Protein AF-A0A927IWY1-F1 (afdb_monomer_lite)

Secondary structure (DSSP, 8-state):
------------S------TT-----HHHHHHHHHHTT--HHHHHHHHHHHHHHHHTTTTTS-S-HHHHHHHHHT---TTHHHHHHHHHHHHHTSSSPP-HHHIIIIIITTT-HHHHHHHHHHH--TTS----TTS-HHHHHHHHHHHHH--GGG--HHHHHHHHHHHHSTTSS-TTS--SS-HHHHHHHIIIIIHHHHHHTTSS---TTHHHHHHHHHHT--S---HHHHHHHHHHHHHGGGTTSHHHHHHHHHHHHHHHTT-S-HHHHHHHHHHHHHHHHHHHHTT--SGGG--HHHHHHHHHHHTTSTTHHHHHHHHHHHHHHHHHHHHTT-GGG---GGGG-GGGS-------------HHHHHHHHHHHHHHHHHT-S-GGGS-HHHHHHHHHHHHHHHHHHH---HHHHHT-BHHHHHHHHTSSS-EEEE---TTSPPEEEES--SPBPTTS-BSS-HHHHHHHHHHHHHHHHHHTT----TTS--BSSB-TTSSBPPHHHHHHHHHHHHHHTT-BTTSGGGHHHHHHHHHSHHHHHHHHTT-BS--HHHHHHHHHHHHHHTS---HHHHHHHHT-S-GGGTHHHHHHHHHHHHHHHHHHHTT-TTHHHHHH-SS-----TT--GGG---SS-HHHHHHHHTT---TT-TTSPPPHHHHTTSS-TT----EE--SSTTS-EESS-TTTTS----HHHHHHHHHHHHHHHHHHHHHHHHHTSGGGGSGGGHHHHHHHHHHHHHHHHHHHHHHHHHHS-TTTT---HHHHHHHHHHHHHHH------HHHHHHHHHHHHTT-S-HHHHHHGGGGGSGGG--S--

Foldseek 3Di:
DDDPDPDDPPPPPQPQDPDLPFAQDDLVRLLVLCVLLVHDVVVNVVLSVVVVVCVVVCLRPPDPDLVSSVVSLCVPDDPPNPSSLSSQVCCCQRGNHPDDPCSCLVPQVPPPNVSSLLSCCQVPPDPLADRPDPPQDVLVSVLSSCCRRPHDLVRAAQVSSLVSNLVSLACPPRCVVDPRPDPSLVNLVVCVVGPVVSCCVSRRHPDDPCSSVVSVCSNPPPPVPCDLLSVLVVLLCVLCVVPCPAQLSVLLVVVLVVCVVVVVDDSVLSSVLSVLSSLLVVLLVVVVHRYPLSDDLVSVVVSCVVCVVDPCLLSSLVSQLSSLVSVQCVPVPPNVVPRDPSCSSPPVPHQPPQPPVLPPQDLPVLVVLLLVLLVVLCVVLPPQLVPDDQVNNLSLLLSLLLVVCLQQLADSVQQLQFFLVVQVVQCPDPFRWGWGDDPPLWDIAIGTQDDADQDPVRDGPDGPVNSVSLVSLSVSLVVLCPPPDDDPPDTQTSRADNVRHGDDPVSSQVSSFVSQLVSLQFDCGVSNVLCVLLLVLAVVSVVRVVVRGHSDGSNVSSLNVLSCCVQQVVADLVRSCRSHGDSDSVVVLVSVPVSLLQLLLLVVCVVLQQACSNVVRHDVDDDDDDPPDDRNPDDPDPPSVVSSVSSPPDDDPVPPQLDDPPVVSVVLDPSVDNFHKDQDPDQERIGTPVDPPNQFAAHYSSSLSSLLSLLLSLQSLLQVLLVVLQDPVCLDPVNVVVNLVSLLSNLSSLSSNVSSLVSQDPDSHHNVDHSVVSLVSLVVSNVVRHDHAHDPVSVVSVVVCVVVVNHDPSSVVRVVSCVDSSNPDNDD

Structure (mmCIF, N/CA/C/O backbone):
data_AF-A0A927IWY1-F1
#
_entry.id   AF-A0A927IWY1-F1
#
loop_
_atom_site.group_PDB
_atom_site.id
_atom_site.type_symbol
_atom_site.label_atom_id
_atom_site.label_alt_id
_atom_site.label_comp_id
_atom_site.label_asym_id
_atom_site.label_entity_id
_atom_site.label_seq_id
_atom_site.pdbx_PDB_ins_code
_atom_site.Cartn_x
_atom_site.Cartn_y
_atom_site.Cartn_z
_atom_site.occupancy
_atom_site.B_iso_or_equiv
_atom_site.auth_seq_id
_atom_site.auth_comp_id
_atom_site.auth_asym_id
_atom_site.auth_atom_id
_atom_site.pdbx_PDB_model_num
ATOM 1 N N . MET A 1 1 ? 10.068 -49.403 30.876 1.00 30.88 1 MET A N 1
ATOM 2 C CA . MET A 1 1 ? 10.555 -50.480 29.996 1.00 30.88 1 MET A CA 1
ATOM 3 C C . MET A 1 1 ? 10.565 -49.937 28.593 1.00 30.88 1 MET A C 1
ATOM 5 O O . MET A 1 1 ? 9.520 -49.695 28.000 1.00 30.88 1 MET A O 1
ATOM 9 N N . ASP A 1 2 ? 11.780 -49.604 28.196 1.00 31.81 2 ASP A N 1
ATOM 10 C CA . ASP A 1 2 ? 12.172 -48.880 27.004 1.00 31.81 2 ASP A CA 1
ATOM 11 C C . ASP A 1 2 ? 12.025 -49.719 25.738 1.00 31.81 2 ASP A C 1
ATOM 13 O O . ASP A 1 2 ? 12.283 -50.918 25.751 1.00 31.81 2 ASP A O 1
ATOM 17 N N . ASN A 1 3 ? 11.639 -49.058 24.646 1.00 26.33 3 ASN A N 1
ATOM 18 C CA . ASN A 1 3 ? 12.086 -49.382 23.292 1.00 26.33 3 ASN A CA 1
ATOM 19 C C . ASN A 1 3 ? 11.679 -48.245 22.346 1.00 26.33 3 ASN A C 1
ATOM 21 O O . ASN A 1 3 ? 10.720 -48.333 21.581 1.00 26.33 3 ASN A O 1
ATOM 25 N N . ARG A 1 4 ? 12.424 -47.136 22.398 1.00 27.31 4 ARG A N 1
ATOM 26 C CA . ARG A 1 4 ? 12.604 -46.297 21.210 1.00 27.31 4 ARG A CA 1
ATOM 27 C C . ARG A 1 4 ? 13.952 -46.677 20.630 1.00 27.31 4 ARG A C 1
ATOM 29 O O . ARG A 1 4 ? 14.979 -46.233 21.125 1.00 27.31 4 ARG A O 1
ATOM 36 N N . ASN A 1 5 ? 13.909 -47.535 19.614 1.00 27.34 5 ASN A N 1
ATOM 37 C CA . ASN A 1 5 ? 15.040 -47.852 18.756 1.00 27.34 5 ASN A CA 1
ATOM 38 C C . ASN A 1 5 ? 15.675 -46.544 18.267 1.00 27.34 5 ASN A C 1
ATOM 40 O O . ASN A 1 5 ? 15.150 -45.897 17.359 1.00 27.34 5 ASN A O 1
ATOM 44 N N . SER A 1 6 ? 16.795 -46.148 18.870 1.00 28.70 6 SER A N 1
ATOM 45 C CA . SER A 1 6 ? 17.749 -45.270 18.210 1.00 28.70 6 SER A CA 1
ATOM 46 C C . SER A 1 6 ? 18.296 -46.058 17.029 1.00 28.70 6 SER A C 1
ATOM 48 O O . SER A 1 6 ? 19.038 -47.025 17.211 1.00 28.70 6 SER A O 1
ATOM 50 N N . LEU A 1 7 ? 17.876 -45.681 15.821 1.00 26.05 7 LEU A N 1
ATOM 51 C CA . LEU A 1 7 ? 18.574 -46.097 14.612 1.00 26.05 7 LEU A CA 1
ATOM 52 C C . LEU A 1 7 ? 20.061 -45.745 14.783 1.00 26.05 7 LEU A C 1
ATOM 54 O O . LEU A 1 7 ? 20.357 -44.669 15.316 1.00 26.05 7 LEU A O 1
ATOM 58 N N . PRO A 1 8 ? 20.992 -46.624 14.376 1.00 26.45 8 PRO A N 1
ATOM 59 C CA . PRO A 1 8 ? 22.409 -46.321 14.463 1.00 26.45 8 PRO A CA 1
ATOM 60 C C . PRO A 1 8 ? 22.680 -45.068 13.630 1.00 26.45 8 PRO A C 1
ATOM 62 O O . PRO A 1 8 ? 22.232 -44.985 12.484 1.00 26.45 8 PRO A O 1
ATOM 65 N N . LEU A 1 9 ? 23.407 -44.109 14.203 1.00 31.44 9 LEU A N 1
ATOM 66 C CA . LEU A 1 9 ? 24.056 -43.040 13.451 1.00 31.44 9 LEU A CA 1
ATOM 67 C C . LEU A 1 9 ? 25.007 -43.709 12.449 1.00 31.44 9 LEU A C 1
ATOM 69 O O . LEU A 1 9 ? 26.136 -44.047 12.788 1.00 31.44 9 LEU A O 1
ATOM 73 N N . GLN A 1 10 ? 24.530 -43.964 11.229 1.00 29.20 10 GLN A N 1
ATOM 74 C CA . GLN A 1 10 ? 25.423 -44.163 10.096 1.00 29.20 10 GLN A CA 1
ATOM 75 C C . GLN A 1 10 ? 26.209 -42.864 9.943 1.00 29.20 10 GLN A C 1
ATOM 77 O O . GLN A 1 10 ? 25.605 -41.806 9.752 1.00 29.20 10 GLN A O 1
ATOM 82 N N . GLU A 1 11 ? 27.532 -42.958 10.073 1.00 30.41 11 GLU A N 1
ATOM 83 C CA . GLU A 1 11 ? 28.475 -41.880 9.789 1.00 30.41 11 GLU A CA 1
ATOM 84 C C . GLU A 1 11 ? 28.099 -41.241 8.450 1.00 30.41 11 GLU A C 1
ATOM 86 O O . GLU A 1 11 ? 28.219 -41.851 7.385 1.00 30.41 11 GLU A O 1
ATOM 91 N N . SER A 1 12 ? 27.553 -40.024 8.498 1.00 33.84 12 SER A N 1
ATOM 92 C CA . SER A 1 12 ? 27.206 -39.309 7.282 1.00 33.84 12 SER A CA 1
ATOM 93 C C . SER A 1 12 ? 28.505 -38.903 6.598 1.00 33.84 12 SER A C 1
ATOM 95 O O . SER A 1 12 ? 29.240 -38.067 7.118 1.00 33.84 12 SER A O 1
ATOM 97 N N . SER A 1 13 ? 28.756 -39.433 5.404 1.00 34.56 13 SER A N 1
ATOM 98 C CA . SER A 1 13 ? 29.878 -39.062 4.529 1.00 34.56 13 SER A CA 1
ATOM 99 C C . SER A 1 13 ? 29.838 -37.605 4.038 1.00 34.56 13 SER A C 1
ATOM 101 O O . SER A 1 13 ? 30.710 -37.177 3.285 1.00 34.56 13 SER A O 1
ATOM 103 N N . PHE A 1 14 ? 28.853 -36.814 4.473 1.00 42.44 14 PHE A N 1
ATOM 104 C CA . PHE A 1 14 ? 28.850 -35.365 4.322 1.00 42.44 14 PHE A CA 1
ATOM 105 C C . PHE A 1 14 ? 29.821 -34.744 5.329 1.00 42.44 14 PHE A C 1
ATOM 107 O O . PHE A 1 14 ? 29.416 -34.122 6.309 1.00 42.44 14 PHE A O 1
ATOM 114 N N . ILE A 1 15 ? 31.121 -34.889 5.070 1.00 42.34 15 ILE A N 1
ATOM 115 C CA . ILE A 1 15 ? 32.102 -33.959 5.627 1.00 42.34 15 ILE A CA 1
ATOM 116 C C . ILE A 1 15 ? 31.689 -32.577 5.104 1.00 42.34 15 ILE A C 1
ATOM 118 O O . ILE A 1 15 ? 31.445 -32.414 3.906 1.00 42.34 15 ILE A O 1
ATOM 122 N N . LEU A 1 16 ? 31.537 -31.607 6.010 1.00 45.91 16 LEU A N 1
ATOM 123 C CA . LEU A 1 16 ? 31.181 -30.206 5.747 1.00 45.91 16 LEU A CA 1
ATOM 124 C C . LEU A 1 16 ? 32.326 -29.503 4.995 1.00 45.91 16 LEU A C 1
ATOM 126 O O . LEU A 1 16 ? 32.949 -28.561 5.472 1.00 45.91 16 LEU A O 1
ATOM 130 N N . VAL A 1 17 ? 32.641 -29.995 3.804 1.00 43.22 17 VAL A N 1
ATOM 131 C CA . VAL A 1 17 ? 33.652 -29.430 2.931 1.00 43.22 17 VAL A CA 1
ATOM 132 C C . VAL A 1 17 ? 32.936 -28.452 2.008 1.00 43.22 17 VAL A C 1
ATOM 134 O O . VAL A 1 17 ? 32.303 -28.838 1.027 1.00 43.22 17 VAL A O 1
ATOM 137 N N . ARG A 1 18 ? 33.029 -27.155 2.325 1.00 53.47 18 ARG A N 1
ATOM 138 C CA . ARG A 1 18 ? 32.631 -26.047 1.435 1.00 53.47 18 ARG A CA 1
ATOM 139 C C . ARG A 1 18 ? 33.612 -25.897 0.262 1.00 53.47 18 ARG A C 1
ATOM 141 O O . ARG A 1 18 ? 34.030 -24.784 -0.061 1.00 53.47 18 ARG A O 1
ATOM 148 N N . GLU A 1 19 ? 34.048 -26.991 -0.354 1.00 46.91 19 GLU A N 1
ATOM 149 C CA . GLU A 1 19 ? 35.025 -26.909 -1.434 1.00 46.91 19 GLU A CA 1
ATOM 150 C C . GLU A 1 19 ? 34.343 -26.640 -2.766 1.00 46.91 19 GLU A C 1
ATOM 152 O O . GLU A 1 19 ? 33.359 -27.267 -3.161 1.00 46.91 19 GLU A O 1
ATOM 157 N N . LYS A 1 20 ? 34.953 -25.717 -3.510 1.00 49.84 20 LYS A N 1
ATOM 158 C CA . LYS A 1 20 ? 34.637 -25.388 -4.904 1.00 49.84 20 LYS A CA 1
ATOM 159 C C . LYS A 1 20 ? 34.681 -26.613 -5.838 1.00 49.84 20 LYS A C 1
ATOM 161 O O . LYS A 1 20 ? 34.234 -26.491 -6.981 1.00 49.84 20 LYS A O 1
ATOM 166 N N . GLU A 1 21 ? 35.153 -27.760 -5.352 1.00 53.41 21 GLU A N 1
ATOM 167 C CA . GLU A 1 21 ? 35.493 -28.975 -6.095 1.00 53.41 21 GLU A CA 1
ATOM 168 C C . GLU A 1 21 ? 34.417 -30.071 -6.069 1.00 53.41 21 GLU A C 1
ATOM 170 O O . GLU A 1 21 ? 34.473 -30.970 -6.905 1.00 53.41 21 GLU A O 1
ATOM 175 N N . ARG A 1 22 ? 33.386 -29.997 -5.209 1.00 69.75 22 ARG A N 1
ATOM 176 C CA . ARG A 1 22 ? 32.317 -31.014 -5.236 1.00 69.75 22 ARG A CA 1
ATOM 177 C C . ARG A 1 22 ? 31.455 -30.891 -6.498 1.00 69.75 22 ARG A C 1
ATOM 179 O O . ARG A 1 22 ? 31.128 -29.782 -6.953 1.00 69.75 22 ARG A O 1
ATOM 186 N N . GLU A 1 23 ? 31.071 -32.042 -7.044 1.00 76.25 23 GLU A N 1
ATOM 187 C CA . GLU A 1 23 ? 30.069 -32.169 -8.104 1.00 76.25 23 GLU A CA 1
ATOM 188 C C . GLU A 1 23 ? 28.642 -31.906 -7.583 1.00 76.25 23 GLU A C 1
ATOM 190 O O . GLU A 1 23 ? 28.406 -31.667 -6.394 1.00 76.25 23 GLU A O 1
ATOM 195 N N . LEU A 1 24 ? 27.664 -31.890 -8.491 1.00 82.12 24 LEU A N 1
ATOM 196 C CA . LEU A 1 24 ? 26.260 -31.837 -8.092 1.00 82.12 24 LEU A CA 1
ATOM 197 C C . LEU A 1 24 ? 25.858 -33.137 -7.392 1.00 82.12 24 LEU A C 1
ATOM 199 O O . LEU A 1 24 ? 26.303 -34.212 -7.781 1.00 82.12 24 LEU A O 1
ATOM 203 N N . LEU A 1 25 ? 24.952 -33.029 -6.422 1.00 84.62 25 LEU A N 1
ATOM 204 C CA . LEU A 1 25 ? 24.383 -34.167 -5.714 1.00 84.62 25 LEU A CA 1
ATOM 205 C C . LEU A 1 25 ? 23.768 -35.156 -6.698 1.00 84.62 25 LEU A C 1
ATOM 207 O O . LEU A 1 25 ? 22.959 -34.774 -7.564 1.00 84.62 25 LEU A O 1
ATOM 211 N N . ASP A 1 26 ? 24.096 -36.428 -6.522 1.00 85.94 26 ASP A N 1
ATOM 212 C CA . ASP A 1 26 ? 23.443 -37.487 -7.265 1.00 85.94 26 ASP A CA 1
ATOM 213 C C . ASP A 1 26 ? 21.985 -37.684 -6.797 1.00 85.94 26 ASP A C 1
ATOM 215 O O . ASP A 1 26 ? 21.472 -37.027 -5.883 1.00 85.94 26 ASP A O 1
ATOM 219 N N . VAL A 1 27 ? 21.258 -38.568 -7.484 1.00 85.81 27 VAL A N 1
ATOM 220 C CA . VAL A 1 27 ? 19.839 -38.797 -7.175 1.00 85.81 27 VAL A CA 1
ATOM 221 C C . VAL A 1 27 ? 19.665 -39.438 -5.798 1.00 85.81 27 VAL A C 1
ATOM 223 O O . VAL A 1 27 ? 18.710 -39.105 -5.104 1.00 85.81 27 VAL A O 1
ATOM 226 N N . ASN A 1 28 ? 20.561 -40.329 -5.386 1.00 85.56 28 ASN A N 1
ATOM 227 C CA . ASN A 1 28 ? 20.467 -41.021 -4.107 1.00 85.56 28 ASN A CA 1
ATOM 228 C C . ASN A 1 28 ? 20.781 -40.069 -2.950 1.00 85.56 28 ASN A C 1
ATOM 230 O O . ASN A 1 28 ? 20.029 -40.034 -1.979 1.00 85.56 28 ASN A O 1
ATOM 234 N N . GLU A 1 29 ? 21.811 -39.237 -3.089 1.00 87.06 29 GLU A N 1
ATOM 235 C CA . GLU A 1 29 ? 22.157 -38.176 -2.140 1.00 87.06 29 GLU A CA 1
ATOM 236 C C . GLU A 1 29 ? 21.012 -37.167 -1.997 1.00 87.06 29 GLU A C 1
ATOM 238 O O . GLU A 1 29 ? 20.604 -36.822 -0.885 1.00 87.06 29 GLU A O 1
ATOM 243 N N . PHE A 1 30 ? 20.417 -36.743 -3.116 1.00 89.81 30 PHE A N 1
ATOM 244 C CA . PHE A 1 30 ? 19.262 -35.848 -3.093 1.00 89.81 30 PHE A CA 1
ATOM 245 C C . PHE A 1 30 ? 18.058 -36.467 -2.365 1.00 89.81 30 PHE A C 1
ATOM 247 O O . PHE A 1 30 ? 17.398 -35.806 -1.558 1.00 89.81 30 PHE A O 1
ATOM 254 N N . ILE A 1 31 ? 17.770 -37.744 -2.621 1.00 91.00 31 ILE A N 1
ATOM 255 C CA . ILE A 1 31 ? 16.655 -38.468 -1.994 1.00 91.00 31 ILE A CA 1
ATOM 256 C C . ILE A 1 31 ? 16.922 -38.741 -0.512 1.00 91.00 31 ILE A C 1
ATOM 258 O O . ILE A 1 31 ? 15.991 -38.682 0.300 1.00 91.00 31 ILE A O 1
ATOM 262 N N . HIS A 1 32 ? 18.177 -38.976 -0.135 1.00 88.38 32 HIS A N 1
ATOM 263 C CA . HIS A 1 32 ? 18.587 -39.084 1.259 1.00 88.38 32 HIS A CA 1
ATOM 264 C C . HIS A 1 32 ? 18.297 -37.779 2.012 1.00 88.38 32 HIS A C 1
ATOM 266 O O . HIS A 1 32 ? 17.580 -37.802 3.012 1.00 88.38 32 HIS A O 1
ATOM 272 N N . LEU A 1 33 ? 18.718 -36.626 1.480 1.00 89.31 33 LEU A N 1
ATOM 273 C CA . LEU A 1 33 ? 18.447 -35.318 2.095 1.00 89.31 33 LEU A CA 1
ATOM 274 C C . LEU A 1 33 ? 16.945 -35.003 2.184 1.00 89.31 33 LEU A C 1
ATOM 276 O O . LEU A 1 33 ? 16.476 -34.457 3.185 1.00 89.31 33 LEU A O 1
ATOM 280 N N . LEU A 1 34 ? 16.149 -35.397 1.181 1.00 88.44 34 LEU A N 1
ATOM 281 C CA . LEU A 1 34 ? 14.686 -35.305 1.267 1.00 88.44 34 LEU A CA 1
ATOM 282 C C . LEU A 1 34 ? 14.119 -36.188 2.391 1.00 88.44 34 LEU A C 1
ATOM 284 O O . LEU A 1 34 ? 13.176 -35.781 3.071 1.00 88.44 34 LEU A O 1
ATOM 288 N N . SER A 1 35 ? 14.700 -37.366 2.615 1.00 87.56 35 SER A N 1
ATOM 289 C CA . SER A 1 35 ? 14.296 -38.273 3.696 1.00 87.56 35 SER A CA 1
ATOM 290 C C . SER A 1 35 ? 14.617 -37.693 5.073 1.00 87.56 35 SER A C 1
ATOM 292 O O . SER A 1 35 ? 13.739 -37.697 5.934 1.00 87.56 35 SER A O 1
ATOM 294 N N . VAL A 1 36 ? 15.802 -37.096 5.253 1.00 86.19 36 VAL A N 1
ATOM 295 C CA . VAL A 1 36 ? 16.170 -36.348 6.475 1.00 86.19 36 VAL A CA 1
ATOM 296 C C . VAL A 1 36 ? 15.170 -35.215 6.743 1.00 86.19 36 VAL A C 1
ATOM 298 O O . VAL A 1 36 ? 14.730 -34.996 7.870 1.00 86.19 36 VAL A O 1
ATOM 301 N N . CYS A 1 37 ? 14.701 -34.549 5.686 1.00 85.19 37 CYS A N 1
ATOM 302 C CA . CYS A 1 37 ? 13.673 -33.513 5.783 1.00 85.19 37 CYS A CA 1
ATOM 303 C C . CYS A 1 37 ? 12.253 -34.039 6.095 1.00 85.19 37 CYS A C 1
ATOM 305 O O . CYS A 1 37 ? 11.327 -33.231 6.183 1.00 85.19 37 CYS A O 1
ATOM 307 N N . GLY A 1 38 ? 12.046 -35.352 6.250 1.00 84.00 38 GLY A N 1
ATOM 308 C CA . GLY A 1 38 ? 10.739 -35.955 6.544 1.00 84.00 38 GLY A CA 1
ATOM 309 C C . GLY A 1 38 ? 9.746 -35.906 5.380 1.00 84.00 38 GLY A C 1
ATOM 310 O O . GLY A 1 38 ? 8.540 -35.811 5.597 1.00 84.00 38 GLY A O 1
ATOM 311 N N . VAL A 1 39 ? 10.238 -35.908 4.141 1.00 85.31 39 VAL A N 1
ATOM 312 C CA . VAL A 1 39 ? 9.408 -35.857 2.928 1.00 85.31 39 VAL A CA 1
ATOM 313 C C . VAL A 1 39 ? 8.782 -37.231 2.637 1.00 85.31 39 VAL A C 1
ATOM 315 O O . VAL A 1 39 ? 9.440 -38.254 2.816 1.00 85.31 39 VAL A O 1
ATOM 318 N N . SER A 1 40 ? 7.527 -37.262 2.167 1.00 85.94 40 SER A N 1
ATOM 319 C CA . SER A 1 40 ? 6.803 -38.506 1.851 1.00 85.94 40 SER A CA 1
ATOM 320 C C . SER A 1 40 ? 7.406 -39.272 0.666 1.00 85.94 40 SER A C 1
ATOM 322 O O . SER A 1 40 ? 8.023 -38.685 -0.229 1.00 85.94 40 SER A O 1
ATOM 324 N N . ASP A 1 41 ? 7.185 -40.589 0.619 1.00 87.38 41 ASP A N 1
ATOM 325 C CA . ASP A 1 41 ? 7.718 -41.452 -0.447 1.00 87.38 41 ASP A CA 1
ATOM 326 C C . ASP A 1 41 ? 7.136 -41.131 -1.834 1.00 87.38 41 ASP A C 1
ATOM 328 O O . ASP A 1 41 ? 7.823 -41.272 -2.850 1.00 87.38 41 ASP A O 1
ATOM 332 N N . GLU A 1 42 ? 5.917 -40.589 -1.895 1.00 86.00 42 GLU A N 1
ATOM 333 C CA . GLU A 1 42 ? 5.326 -40.055 -3.129 1.00 86.00 42 GLU A CA 1
ATOM 334 C C . GLU A 1 42 ? 6.170 -38.914 -3.713 1.00 86.00 42 GLU A C 1
ATOM 336 O O . GLU A 1 42 ? 6.481 -38.895 -4.908 1.00 86.00 42 GLU A O 1
ATOM 341 N N . ILE A 1 43 ? 6.603 -37.975 -2.866 1.00 84.25 43 ILE A N 1
ATOM 342 C CA . ILE A 1 43 ? 7.430 -36.843 -3.293 1.00 84.25 43 ILE A CA 1
ATOM 343 C C . ILE A 1 43 ? 8.844 -37.318 -3.646 1.00 84.25 43 ILE A C 1
ATOM 345 O O . ILE A 1 43 ? 9.418 -36.813 -4.611 1.00 84.25 43 ILE A O 1
ATOM 349 N N . LYS A 1 44 ? 9.397 -38.315 -2.941 1.00 88.56 44 LYS A N 1
ATOM 350 C CA . LYS A 1 44 ? 10.682 -38.938 -3.317 1.00 88.56 44 LYS A CA 1
ATOM 351 C C . LYS A 1 44 ? 10.598 -39.588 -4.698 1.00 88.56 44 LYS A C 1
ATOM 353 O O . LYS A 1 44 ? 11.448 -39.342 -5.550 1.00 88.56 44 LYS A O 1
ATOM 358 N N . THR A 1 45 ? 9.531 -40.334 -4.969 1.00 88.88 45 THR A N 1
ATOM 359 C CA . THR A 1 45 ? 9.283 -40.944 -6.285 1.00 88.88 45 THR A CA 1
ATOM 360 C C . THR A 1 45 ? 9.169 -39.873 -7.371 1.00 88.88 45 THR A C 1
ATOM 362 O O . THR A 1 45 ? 9.778 -39.970 -8.443 1.00 88.88 45 THR A O 1
ATOM 365 N N . LEU A 1 46 ? 8.448 -38.788 -7.080 1.00 86.50 46 LEU A N 1
ATOM 366 C CA . LEU A 1 46 ? 8.331 -37.644 -7.977 1.00 86.50 46 LEU A CA 1
ATOM 367 C C . LEU A 1 46 ? 9.685 -36.960 -8.226 1.00 86.50 46 LEU A C 1
ATOM 369 O O . LEU A 1 46 ? 9.961 -36.540 -9.356 1.00 86.50 46 LEU A O 1
ATOM 373 N N . ALA A 1 47 ? 10.530 -36.871 -7.200 1.00 86.88 47 ALA A N 1
ATOM 374 C CA . ALA A 1 47 ? 11.876 -36.322 -7.279 1.00 86.88 47 ALA A CA 1
ATOM 375 C C . ALA A 1 47 ? 12.786 -37.172 -8.169 1.00 86.88 47 ALA A C 1
ATOM 377 O O . ALA A 1 47 ? 13.378 -36.623 -9.096 1.00 86.88 47 ALA A O 1
ATOM 378 N N . ILE A 1 48 ? 12.800 -38.499 -8.002 1.00 90.19 48 ILE A N 1
ATOM 379 C CA . ILE A 1 48 ? 13.548 -39.426 -8.872 1.00 90.19 48 ILE A CA 1
ATOM 380 C C . ILE A 1 48 ? 13.163 -39.218 -10.341 1.00 90.19 48 ILE A C 1
ATOM 382 O O . ILE A 1 48 ? 14.028 -39.044 -11.203 1.00 90.19 48 ILE A O 1
ATOM 386 N N . ASN A 1 49 ? 11.861 -39.174 -10.634 1.00 86.69 49 ASN A N 1
ATOM 387 C CA . ASN A 1 49 ? 11.362 -38.974 -11.997 1.00 86.69 49 ASN A CA 1
ATOM 388 C C . ASN A 1 49 ? 11.767 -37.610 -12.573 1.00 86.69 49 ASN A C 1
ATOM 390 O O . ASN A 1 49 ? 12.103 -37.500 -13.752 1.00 86.69 49 ASN A O 1
ATOM 394 N N . THR A 1 50 ? 11.764 -36.570 -11.739 1.00 85.38 50 THR A N 1
ATOM 395 C CA . THR A 1 50 ? 12.180 -35.219 -12.136 1.00 85.38 50 THR A CA 1
ATOM 396 C C . THR A 1 50 ? 13.681 -35.167 -12.429 1.00 85.38 50 THR A C 1
ATOM 398 O O . THR A 1 50 ? 14.076 -34.620 -13.458 1.00 85.38 50 THR A O 1
ATOM 401 N N . MET A 1 51 ? 14.513 -35.808 -11.604 1.00 85.81 51 MET A N 1
ATOM 402 C CA . MET A 1 51 ? 15.961 -35.870 -11.820 1.00 85.81 51 MET A CA 1
ATOM 403 C C . MET A 1 51 ? 16.335 -36.667 -13.074 1.00 85.81 51 MET A C 1
ATOM 405 O O . MET A 1 51 ? 17.201 -36.239 -13.838 1.00 85.81 51 MET A O 1
ATOM 409 N N . LYS A 1 52 ? 15.644 -37.782 -13.352 1.00 84.12 52 LYS A N 1
ATOM 410 C CA . LYS A 1 52 ? 15.808 -38.531 -14.612 1.00 84.12 52 LYS A CA 1
ATOM 411 C C . LYS A 1 52 ? 15.484 -37.664 -15.834 1.00 84.12 52 LYS A C 1
ATOM 413 O O . LYS A 1 52 ? 16.220 -37.697 -16.818 1.00 84.12 52 LYS A O 1
ATOM 418 N N . ALA A 1 53 ? 14.424 -36.854 -15.766 1.00 81.75 53 ALA A N 1
ATOM 419 C CA . ALA A 1 53 ? 14.061 -35.932 -16.844 1.00 81.75 53 ALA A CA 1
ATOM 420 C C . ALA A 1 53 ? 15.111 -34.823 -17.050 1.00 81.75 53 ALA A C 1
ATOM 422 O O . ALA A 1 53 ? 15.453 -34.511 -18.190 1.00 81.75 53 ALA A O 1
ATOM 423 N N . LEU A 1 54 ? 15.669 -34.272 -15.966 1.00 79.88 54 LEU A N 1
ATOM 424 C CA . LEU A 1 54 ? 16.749 -33.280 -16.029 1.00 79.88 54 LEU A CA 1
ATOM 425 C C . LEU A 1 54 ? 18.024 -33.841 -16.680 1.00 79.88 54 LEU A C 1
ATOM 427 O O . LEU A 1 54 ? 18.623 -33.152 -17.510 1.00 79.88 54 LEU A O 1
ATOM 431 N N . LYS A 1 55 ? 18.400 -35.094 -16.364 1.00 77.62 55 LYS A N 1
ATOM 432 C CA . LYS A 1 55 ? 19.499 -35.812 -17.045 1.00 77.62 55 LYS A CA 1
ATOM 433 C C . LYS A 1 55 ? 19.214 -35.986 -18.534 1.00 77.62 55 LYS A C 1
ATOM 435 O O . LYS A 1 55 ? 20.032 -35.597 -19.356 1.00 77.62 55 LYS A O 1
ATOM 440 N N . LYS A 1 56 ? 18.022 -36.479 -18.895 1.00 74.25 56 LYS A N 1
ATOM 441 C CA . LYS A 1 56 ? 17.629 -36.687 -20.303 1.00 74.25 56 LYS A CA 1
ATOM 442 C C . LYS A 1 56 ? 17.684 -35.397 -21.130 1.00 74.25 56 LYS A C 1
ATOM 444 O O . LYS A 1 56 ? 18.081 -35.427 -22.288 1.00 74.25 56 LYS A O 1
ATOM 449 N N . ASN A 1 57 ? 17.332 -34.264 -20.526 1.00 67.56 57 ASN A N 1
ATOM 450 C CA . ASN A 1 57 ? 17.402 -32.949 -21.167 1.00 67.56 57 ASN A CA 1
ATOM 451 C C . ASN A 1 57 ? 18.817 -32.333 -21.155 1.00 67.56 57 ASN A C 1
ATOM 453 O O . ASN A 1 57 ? 18.998 -31.192 -21.587 1.00 67.56 57 ASN A O 1
ATOM 457 N N . GLN A 1 58 ? 19.823 -33.078 -20.679 1.00 69.25 58 GLN A N 1
ATOM 458 C CA . GLN A 1 58 ? 21.230 -32.682 -20.574 1.00 69.25 58 GLN A CA 1
ATOM 459 C C . GLN A 1 58 ? 21.433 -31.377 -19.781 1.00 69.25 58 GLN A C 1
ATOM 461 O O . GLN A 1 58 ? 22.420 -30.667 -19.975 1.00 69.25 58 GLN A O 1
ATOM 466 N N . VAL A 1 59 ? 20.503 -31.035 -18.878 1.00 68.69 59 VAL A N 1
ATOM 467 C CA . VAL A 1 59 ? 20.579 -29.801 -18.071 1.00 68.69 59 VAL A CA 1
ATOM 468 C C . VAL A 1 59 ? 21.790 -29.848 -17.136 1.00 68.69 59 VAL A C 1
ATOM 470 O O . VAL A 1 59 ? 22.448 -28.828 -16.943 1.00 68.69 59 VAL A O 1
ATOM 473 N N . MET A 1 60 ? 22.115 -31.038 -16.619 1.00 68.25 60 MET A N 1
ATOM 474 C CA . MET A 1 60 ? 23.216 -31.260 -15.672 1.00 68.25 60 MET A CA 1
ATOM 475 C C . MET A 1 60 ? 24.577 -31.529 -16.337 1.00 68.25 60 MET A C 1
ATOM 477 O O . MET A 1 60 ? 25.586 -31.507 -15.649 1.00 68.25 60 MET A O 1
ATOM 481 N N . GLU A 1 61 ? 24.623 -31.739 -17.658 1.00 62.84 61 GLU A N 1
ATOM 482 C CA . GLU A 1 61 ? 25.843 -32.156 -18.381 1.00 62.84 61 GLU A CA 1
ATOM 483 C C . GLU A 1 61 ? 26.437 -31.044 -19.275 1.00 62.84 61 GLU A C 1
ATOM 485 O O . GLU A 1 61 ? 27.582 -31.121 -19.704 1.00 62.84 61 GLU A O 1
ATOM 490 N N . LYS A 1 62 ? 25.680 -29.977 -19.573 1.00 56.44 62 LYS A N 1
ATOM 491 C CA . LYS A 1 62 ? 26.002 -29.014 -20.652 1.00 56.44 62 LYS A CA 1
ATOM 492 C C . LYS A 1 62 ? 26.828 -27.778 -20.258 1.00 56.44 62 LYS A C 1
ATOM 494 O O . LYS A 1 62 ? 26.827 -26.809 -21.021 1.00 56.44 62 LYS A O 1
ATOM 499 N N . SER A 1 63 ? 27.438 -27.702 -19.077 1.00 56.12 63 SER A N 1
ATOM 500 C CA . SER A 1 63 ? 28.223 -26.516 -18.682 1.00 56.12 63 SER A CA 1
ATOM 501 C C . SER A 1 63 ? 29.141 -26.801 -17.497 1.00 56.12 63 SER A C 1
ATOM 503 O O . SER A 1 63 ? 28.655 -27.204 -16.454 1.00 56.12 63 SER A O 1
ATOM 505 N N . LEU A 1 64 ? 30.434 -26.480 -17.610 1.00 59.22 64 LEU A N 1
ATOM 506 C CA . LEU A 1 64 ? 31.358 -26.421 -16.461 1.00 59.22 64 LEU A CA 1
ATOM 507 C C . LEU A 1 64 ? 31.087 -25.207 -15.551 1.00 59.22 64 LEU A C 1
ATOM 509 O O . LEU A 1 64 ? 31.506 -25.173 -14.397 1.00 59.22 64 LEU A O 1
ATOM 513 N N . ASN A 1 65 ? 30.366 -24.196 -16.049 1.00 68.75 65 ASN A N 1
ATOM 514 C CA . ASN A 1 65 ? 30.026 -23.008 -15.275 1.00 68.75 65 ASN A CA 1
ATOM 515 C C . ASN A 1 65 ? 28.768 -23.251 -14.423 1.00 68.75 65 ASN A C 1
ATOM 517 O O . ASN A 1 65 ? 27.650 -23.339 -14.947 1.00 68.75 65 ASN A O 1
ATOM 521 N N . LYS A 1 66 ? 28.971 -23.311 -13.103 1.00 70.38 66 LYS A N 1
ATOM 522 C CA . LYS A 1 66 ? 27.957 -23.580 -12.071 1.00 70.38 66 LYS A CA 1
ATOM 523 C C . LYS A 1 66 ? 26.829 -22.529 -12.027 1.00 70.38 66 LYS A C 1
ATOM 525 O O . LYS A 1 66 ? 25.684 -22.885 -11.756 1.00 70.38 66 LYS A O 1
ATOM 530 N N . ALA A 1 67 ? 27.091 -21.268 -12.391 1.00 68.75 67 ALA A N 1
ATOM 531 C CA . ALA A 1 67 ? 26.055 -20.227 -12.476 1.00 68.75 67 ALA A CA 1
ATOM 532 C C . ALA A 1 67 ? 25.102 -20.440 -13.670 1.00 68.75 67 ALA A C 1
ATOM 534 O O . ALA A 1 67 ? 23.896 -20.215 -13.566 1.00 68.75 67 ALA A O 1
ATOM 535 N N . ILE A 1 68 ? 25.621 -20.943 -14.797 1.00 71.00 68 ILE A N 1
ATOM 536 C CA . ILE A 1 68 ? 24.805 -21.287 -15.973 1.00 71.00 68 ILE A CA 1
ATOM 537 C C . ILE A 1 68 ? 23.899 -22.485 -15.664 1.00 71.00 68 ILE A C 1
ATOM 539 O O . ILE A 1 68 ? 22.737 -22.489 -16.070 1.00 71.00 68 ILE A O 1
ATOM 543 N N . ILE A 1 69 ? 24.400 -23.483 -14.925 1.00 74.06 69 ILE A N 1
ATOM 544 C CA . ILE A 1 69 ? 23.587 -24.617 -14.456 1.00 74.06 69 ILE A CA 1
ATOM 545 C C . ILE A 1 69 ? 22.436 -24.116 -13.579 1.00 74.06 69 ILE A C 1
ATOM 547 O O . ILE A 1 69 ? 21.291 -24.504 -13.802 1.00 74.06 69 ILE A O 1
ATOM 551 N N . MET A 1 70 ? 22.719 -23.226 -12.622 1.00 76.06 70 MET A N 1
ATOM 552 C CA . MET A 1 70 ? 21.699 -22.657 -11.742 1.00 76.06 70 MET A CA 1
ATOM 553 C C . MET A 1 70 ? 20.595 -21.944 -12.535 1.00 76.06 70 MET A C 1
ATOM 555 O O . MET A 1 70 ? 19.424 -22.261 -12.342 1.00 76.06 70 MET A O 1
ATOM 559 N N . ASN A 1 71 ? 20.943 -21.069 -13.484 1.00 75.19 71 ASN A N 1
ATOM 560 C CA . ASN A 1 71 ? 19.948 -20.394 -14.328 1.00 75.19 71 ASN A CA 1
ATOM 561 C C . ASN A 1 71 ? 19.132 -21.386 -15.169 1.00 75.19 71 ASN A C 1
ATOM 563 O O . ASN A 1 71 ? 17.909 -21.304 -15.197 1.00 75.19 71 ASN A O 1
ATOM 567 N N . ARG A 1 72 ? 19.771 -22.402 -15.763 1.00 75.81 72 ARG A N 1
ATOM 568 C CA . ARG A 1 72 ? 19.059 -23.444 -16.526 1.00 75.81 72 ARG A CA 1
ATOM 569 C C . ARG A 1 72 ? 18.099 -24.268 -15.668 1.00 75.81 72 ARG A C 1
ATOM 571 O O . ARG A 1 72 ? 17.035 -24.646 -16.151 1.00 75.81 72 ARG A O 1
ATOM 578 N N . LEU A 1 73 ? 18.459 -24.558 -14.417 1.00 78.12 73 LEU A N 1
ATOM 579 C CA . LEU A 1 73 ? 17.563 -25.224 -13.469 1.00 78.12 73 LEU A CA 1
ATOM 580 C C . LEU A 1 73 ? 16.390 -24.310 -13.086 1.00 78.12 73 LEU A C 1
ATOM 582 O O . LEU A 1 73 ? 15.259 -24.782 -13.006 1.00 78.12 73 LEU A O 1
ATOM 586 N N . LEU A 1 74 ? 16.626 -23.009 -12.897 1.00 76.38 74 LEU A N 1
ATOM 587 C CA . LEU A 1 74 ? 15.568 -22.031 -12.611 1.00 76.38 74 LEU A CA 1
ATOM 588 C C . LEU A 1 74 ? 14.594 -21.858 -13.785 1.00 76.38 74 LEU A C 1
ATOM 590 O O . LEU A 1 74 ? 13.385 -21.757 -13.559 1.00 76.38 74 LEU A O 1
ATOM 594 N N . ASP A 1 75 ? 15.113 -21.888 -15.012 1.00 73.50 75 ASP A N 1
ATOM 595 C CA . ASP A 1 75 ? 14.352 -21.772 -16.261 1.00 73.50 75 ASP A CA 1
ATOM 596 C C . ASP A 1 75 ? 13.649 -23.075 -16.657 1.00 73.50 75 ASP A C 1
ATOM 598 O O . ASP A 1 75 ? 12.841 -23.093 -17.591 1.00 73.50 75 ASP A O 1
ATOM 602 N N . TYR A 1 76 ? 13.922 -24.179 -15.951 1.00 71.00 76 TYR A N 1
ATOM 603 C CA . TYR A 1 76 ? 13.324 -25.475 -16.236 1.00 71.00 76 TYR A CA 1
ATOM 604 C C . TYR A 1 76 ? 11.817 -25.456 -15.937 1.00 71.00 76 TYR A C 1
ATOM 606 O O . TYR A 1 76 ? 11.347 -25.717 -14.823 1.00 71.00 76 TYR A O 1
ATOM 614 N N . ASN A 1 77 ? 11.044 -25.115 -16.969 1.00 56.47 77 ASN A N 1
ATOM 615 C CA . ASN A 1 77 ? 9.616 -24.847 -16.890 1.00 56.47 77 ASN A CA 1
ATOM 616 C C . ASN A 1 77 ? 8.811 -26.146 -16.775 1.00 56.47 77 ASN A C 1
ATOM 618 O O . ASN A 1 77 ? 8.307 -26.693 -17.753 1.00 56.47 77 ASN A O 1
ATOM 622 N N . THR A 1 78 ? 8.696 -26.654 -15.551 1.00 60.38 78 THR A N 1
ATOM 623 C CA . THR A 1 78 ? 7.833 -27.794 -15.233 1.00 60.38 78 THR A CA 1
ATOM 624 C C . THR A 1 78 ? 6.826 -27.423 -14.156 1.00 60.38 78 THR A C 1
ATOM 626 O O . THR A 1 78 ? 7.109 -26.611 -13.278 1.00 60.38 78 THR A O 1
ATOM 629 N N . ALA A 1 79 ? 5.675 -28.101 -14.138 1.00 56.16 79 ALA A N 1
ATOM 630 C CA . ALA A 1 79 ? 4.711 -28.047 -13.031 1.00 56.16 79 ALA A CA 1
ATOM 631 C C . ALA A 1 79 ? 5.308 -28.492 -11.669 1.00 56.16 79 ALA A C 1
ATOM 633 O O . ALA A 1 79 ? 4.646 -28.418 -10.640 1.00 56.16 79 ALA A O 1
ATOM 634 N N . LYS A 1 80 ? 6.575 -28.938 -11.645 1.00 69.12 80 LYS A N 1
ATOM 635 C CA . LYS A 1 80 ? 7.301 -29.489 -10.494 1.00 69.12 80 LYS A CA 1
ATOM 636 C C . LYS A 1 80 ? 8.411 -28.556 -9.985 1.00 69.12 80 LYS A C 1
ATOM 638 O O . LYS A 1 80 ? 9.390 -29.034 -9.411 1.00 69.12 80 LYS A O 1
ATOM 643 N N . LYS A 1 81 ? 8.252 -27.229 -10.140 1.00 75.25 81 LYS A N 1
ATOM 644 C CA . LYS A 1 81 ? 9.212 -26.193 -9.674 1.00 75.25 81 LYS A CA 1
ATOM 645 C C . LYS A 1 81 ? 9.695 -26.421 -8.242 1.00 75.25 81 LYS A C 1
ATOM 647 O O . LYS A 1 81 ? 10.839 -26.136 -7.909 1.00 75.25 81 LYS A O 1
ATOM 652 N N . GLY A 1 82 ? 8.829 -26.984 -7.403 1.00 79.69 82 GLY A N 1
ATOM 653 C CA . GLY A 1 82 ? 9.161 -27.257 -6.023 1.00 79.69 82 GLY A CA 1
ATOM 654 C C . GLY A 1 82 ? 10.318 -28.241 -5.820 1.00 79.69 82 GLY A C 1
ATOM 655 O O . GLY A 1 82 ? 11.176 -27.980 -4.986 1.00 79.69 82 GLY A O 1
ATOM 656 N N . ILE A 1 83 ? 10.378 -29.338 -6.568 1.00 86.44 83 ILE A N 1
ATOM 657 C CA . ILE A 1 83 ? 11.473 -30.312 -6.432 1.00 86.44 83 ILE A CA 1
ATOM 658 C C . ILE A 1 83 ? 12.781 -29.704 -6.936 1.00 86.44 83 ILE A C 1
ATOM 660 O O . ILE A 1 83 ? 13.823 -29.875 -6.314 1.00 86.44 83 ILE A O 1
ATOM 664 N N . VAL A 1 84 ? 12.710 -28.936 -8.025 1.00 86.69 84 VAL A N 1
ATOM 665 C CA . VAL A 1 84 ? 13.873 -28.266 -8.613 1.00 86.69 84 VAL A CA 1
ATOM 666 C C . VAL A 1 84 ? 14.481 -27.259 -7.637 1.00 86.69 84 VAL A C 1
ATOM 668 O O . VAL A 1 84 ? 15.693 -27.233 -7.468 1.00 86.69 84 VAL A O 1
ATOM 671 N N . TYR A 1 85 ? 13.663 -26.481 -6.924 1.00 87.69 85 TYR A N 1
ATOM 672 C CA . TYR A 1 85 ? 14.170 -25.563 -5.900 1.00 87.69 85 TYR A CA 1
ATOM 673 C C . TYR A 1 85 ? 14.792 -26.278 -4.696 1.00 87.69 85 TYR A C 1
ATOM 675 O O . TYR A 1 85 ? 15.780 -25.782 -4.166 1.00 87.69 85 TYR A O 1
ATOM 683 N N . ASP A 1 86 ? 14.250 -27.430 -4.278 1.00 88.38 86 ASP A N 1
ATOM 684 C CA . ASP A 1 86 ? 14.879 -28.235 -3.219 1.00 88.38 86 ASP A CA 1
ATOM 685 C C . ASP A 1 86 ? 16.234 -28.777 -3.697 1.00 88.38 86 ASP A C 1
ATOM 687 O O . ASP A 1 86 ? 17.210 -28.731 -2.954 1.00 88.38 86 ASP A O 1
ATOM 691 N N . TYR A 1 87 ? 16.315 -29.219 -4.956 1.00 88.94 87 TYR A N 1
ATOM 692 C CA . TYR A 1 87 ? 17.559 -29.693 -5.560 1.00 88.94 87 TYR A CA 1
ATOM 693 C C . TYR A 1 87 ? 18.615 -28.589 -5.654 1.00 88.94 87 TYR A C 1
ATOM 695 O O . TYR A 1 87 ? 19.757 -28.816 -5.264 1.00 88.94 87 TYR A O 1
ATOM 703 N N . ILE A 1 88 ? 18.241 -27.387 -6.112 1.00 87.94 88 ILE A N 1
ATOM 704 C CA . ILE A 1 88 ? 19.142 -26.223 -6.145 1.00 87.94 88 ILE A CA 1
ATOM 705 C C . ILE A 1 88 ? 19.634 -25.903 -4.732 1.00 87.94 88 ILE A C 1
ATOM 707 O O . ILE A 1 88 ? 20.835 -25.786 -4.525 1.00 87.94 88 ILE A O 1
ATOM 711 N N . PHE A 1 89 ? 18.726 -25.811 -3.756 1.00 88.69 89 PHE A N 1
ATOM 712 C CA . PHE A 1 89 ? 19.085 -25.492 -2.375 1.00 88.69 89 PHE A CA 1
ATOM 713 C C . PHE A 1 89 ? 20.044 -26.523 -1.766 1.00 88.69 89 PHE A C 1
ATOM 715 O O . PHE A 1 89 ? 21.085 -26.145 -1.237 1.00 88.69 89 PHE A O 1
ATOM 722 N N . PHE A 1 90 ? 19.753 -27.820 -1.878 1.00 89.25 90 PHE A N 1
ATOM 723 C CA . PHE A 1 90 ? 20.649 -28.851 -1.345 1.00 89.25 90 PHE A CA 1
ATOM 724 C C . PHE A 1 90 ? 21.995 -28.865 -2.064 1.00 89.25 90 PHE A C 1
ATOM 726 O O . PHE A 1 90 ? 23.015 -29.082 -1.423 1.00 89.25 90 PHE A O 1
ATOM 733 N N . ASN A 1 91 ? 22.030 -28.556 -3.360 1.00 85.69 91 ASN A N 1
ATOM 734 C CA . ASN A 1 91 ? 23.290 -28.402 -4.076 1.00 85.69 91 ASN A CA 1
ATOM 735 C C . ASN A 1 91 ? 24.072 -27.141 -3.692 1.00 85.69 91 ASN A C 1
ATOM 737 O O . ASN A 1 91 ? 25.280 -27.139 -3.876 1.00 85.69 91 ASN A O 1
ATOM 741 N N . MET A 1 92 ? 23.425 -26.091 -3.180 1.00 83.75 92 MET A N 1
ATOM 742 C CA . MET A 1 92 ? 24.118 -24.921 -2.623 1.00 83.75 92 MET A CA 1
ATOM 743 C C . MET A 1 92 ? 24.728 -25.216 -1.253 1.00 83.75 92 MET A C 1
ATOM 745 O O . MET A 1 92 ? 25.800 -24.713 -0.944 1.00 83.75 92 MET A O 1
ATOM 749 N N . VAL A 1 93 ? 24.024 -25.986 -0.417 1.00 82.44 93 VAL A N 1
ATOM 750 C CA . VAL A 1 93 ? 24.457 -26.268 0.964 1.00 82.44 93 VAL A CA 1
ATOM 751 C C . VAL A 1 93 ? 25.437 -27.437 1.023 1.00 82.44 93 VAL A C 1
ATOM 753 O O . VAL A 1 93 ? 26.420 -27.378 1.753 1.00 82.44 93 VAL A O 1
ATOM 756 N N . PHE A 1 94 ? 25.167 -28.498 0.264 1.00 83.38 94 PHE A N 1
ATOM 757 C CA . PHE A 1 94 ? 25.901 -29.758 0.343 1.00 83.38 94 PHE A CA 1
ATOM 758 C C . PHE A 1 94 ? 26.577 -30.162 -0.967 1.00 83.38 94 PHE A C 1
ATOM 760 O O . PHE A 1 94 ? 27.472 -30.995 -0.935 1.00 83.38 94 PHE A O 1
ATOM 767 N N . GLY A 1 95 ? 26.137 -29.640 -2.111 1.00 78.69 95 GLY A N 1
ATOM 768 C CA . GLY A 1 95 ? 26.677 -29.998 -3.424 1.00 78.69 95 GLY A CA 1
ATOM 769 C C . GLY A 1 95 ? 27.639 -28.953 -3.982 1.00 78.69 95 GLY A C 1
ATOM 770 O O . GLY A 1 95 ? 28.216 -28.144 -3.263 1.00 78.69 95 GLY A O 1
ATOM 771 N N . GLY A 1 96 ? 27.795 -28.968 -5.303 1.00 75.50 96 GLY A N 1
ATOM 772 C CA . GLY A 1 96 ? 28.730 -28.096 -6.001 1.00 75.50 96 GLY A CA 1
ATOM 773 C C . GLY A 1 96 ? 28.241 -26.694 -6.370 1.00 75.50 96 GLY A C 1
ATOM 774 O O . GLY A 1 96 ? 29.007 -25.993 -7.026 1.00 75.50 96 GLY A O 1
ATOM 775 N N . LEU A 1 97 ? 27.012 -26.258 -6.067 1.00 80.75 97 LEU A N 1
ATOM 776 C CA . LEU A 1 97 ? 26.523 -24.944 -6.529 1.00 80.75 97 LEU A CA 1
ATOM 777 C C . LEU A 1 97 ? 27.001 -23.788 -5.631 1.00 80.75 97 LEU A C 1
ATOM 779 O O . LEU A 1 97 ? 27.091 -23.954 -4.419 1.00 80.75 97 LEU A O 1
ATOM 783 N N . PRO A 1 98 ? 27.265 -22.590 -6.194 1.00 76.38 98 PRO A N 1
ATOM 784 C CA . PRO A 1 98 ? 27.583 -21.417 -5.390 1.00 76.38 98 PRO A CA 1
ATOM 785 C C . PRO A 1 98 ? 26.382 -21.007 -4.532 1.00 76.38 98 PRO A C 1
ATOM 787 O O . PRO A 1 98 ? 25.242 -21.000 -5.001 1.00 76.38 98 PRO A O 1
ATOM 790 N N . ILE A 1 99 ? 26.654 -20.625 -3.286 1.00 79.94 99 ILE A N 1
ATOM 791 C CA . ILE A 1 99 ? 25.635 -20.141 -2.356 1.00 79.94 99 ILE A CA 1
ATOM 792 C C . ILE A 1 99 ? 25.087 -18.793 -2.850 1.00 79.94 99 ILE A C 1
ATOM 794 O O . ILE A 1 99 ? 25.820 -17.810 -2.946 1.00 79.94 99 ILE A O 1
ATOM 798 N N . ASP A 1 100 ? 23.781 -18.736 -3.114 1.00 81.12 100 ASP A N 1
ATOM 799 C CA . ASP A 1 100 ? 23.055 -17.500 -3.419 1.00 81.12 100 ASP A CA 1
ATOM 800 C C . ASP A 1 100 ? 22.119 -17.158 -2.255 1.00 81.12 100 ASP A C 1
ATOM 802 O O . ASP A 1 100 ? 21.061 -17.767 -2.058 1.00 81.12 100 ASP A O 1
ATOM 806 N N . ARG A 1 101 ? 22.513 -16.142 -1.482 1.00 81.56 101 ARG A N 1
ATOM 807 C CA . ARG A 1 101 ? 21.753 -15.670 -0.323 1.00 81.56 101 ARG A CA 1
ATOM 808 C C . ARG A 1 101 ? 20.345 -15.211 -0.691 1.00 81.56 101 ARG A C 1
ATOM 810 O O . ARG A 1 101 ? 19.393 -15.563 0.004 1.00 81.56 101 ARG A O 1
ATOM 817 N N . LYS A 1 102 ? 20.189 -14.490 -1.805 1.00 79.81 102 LYS A N 1
ATOM 818 C CA . LYS A 1 102 ? 18.887 -13.987 -2.256 1.00 79.81 102 LYS A CA 1
ATOM 819 C C . LYS A 1 102 ? 17.964 -15.146 -2.618 1.00 79.81 102 LYS A C 1
ATOM 821 O O . LYS A 1 102 ? 16.798 -15.138 -2.226 1.00 79.81 102 LYS A O 1
ATOM 826 N N . PHE A 1 103 ? 18.477 -16.160 -3.315 1.00 83.81 103 PHE A N 1
ATOM 827 C CA . PHE A 1 103 ? 17.704 -17.359 -3.634 1.00 83.81 103 PHE A CA 1
ATOM 828 C C . PHE A 1 103 ? 17.226 -18.077 -2.367 1.00 83.81 103 PHE A C 1
ATOM 830 O O . PHE A 1 103 ? 16.036 -18.375 -2.252 1.00 83.81 103 PHE A O 1
ATOM 837 N N . ILE A 1 104 ? 18.115 -18.330 -1.403 1.00 81.94 104 ILE A N 1
ATOM 838 C CA . ILE A 1 104 ? 17.774 -19.045 -0.162 1.00 81.94 104 ILE A CA 1
ATOM 839 C C . ILE A 1 104 ? 16.733 -18.258 0.644 1.00 81.94 104 ILE A C 1
ATOM 841 O O . ILE A 1 104 ? 15.686 -18.799 1.019 1.00 81.94 104 ILE A O 1
ATOM 845 N N . GLU A 1 105 ? 16.949 -16.959 0.835 1.00 80.25 105 GLU A N 1
ATOM 846 C CA . GLU A 1 105 ? 16.023 -16.110 1.585 1.00 80.25 105 GLU A CA 1
ATOM 847 C C . GLU A 1 105 ? 14.652 -15.986 0.890 1.00 80.25 105 GLU A C 1
ATOM 849 O O . GLU A 1 105 ? 13.605 -16.096 1.536 1.00 80.25 105 GLU A O 1
ATOM 854 N N . GLU A 1 106 ? 14.606 -15.810 -0.434 1.00 78.38 106 GLU A N 1
ATOM 855 C CA . GLU A 1 106 ? 13.345 -15.632 -1.168 1.00 78.38 106 GLU A CA 1
ATOM 856 C C . GLU A 1 106 ? 12.601 -16.939 -1.451 1.00 78.38 106 GLU A C 1
ATOM 858 O O . GLU A 1 106 ? 11.368 -16.964 -1.437 1.00 78.38 106 GLU A O 1
ATOM 863 N N . ARG A 1 107 ? 13.315 -18.028 -1.744 1.00 79.50 107 ARG A N 1
ATOM 864 C CA . ARG A 1 107 ? 12.714 -19.273 -2.244 1.00 79.50 107 ARG A CA 1
ATOM 865 C C . ARG A 1 107 ? 12.625 -20.368 -1.197 1.00 79.50 107 ARG A C 1
ATOM 867 O O . ARG A 1 107 ? 11.707 -21.182 -1.299 1.00 79.50 107 ARG A O 1
ATOM 874 N N . VAL A 1 108 ? 13.494 -20.367 -0.187 1.00 80.50 108 VAL A N 1
ATOM 875 C CA . VAL A 1 108 ? 13.502 -21.378 0.881 1.00 80.50 108 VAL A CA 1
ATOM 876 C C . VAL A 1 108 ? 12.847 -20.823 2.145 1.00 80.50 108 VAL A C 1
ATOM 878 O O . VAL A 1 108 ? 11.859 -21.391 2.622 1.00 80.50 108 VAL A O 1
ATOM 881 N N . TYR A 1 109 ? 13.308 -19.675 2.650 1.00 81.69 109 TYR A N 1
ATOM 882 C CA . TYR A 1 109 ? 12.784 -19.120 3.905 1.00 81.69 109 TYR A CA 1
ATOM 883 C C . TYR A 1 109 ? 11.336 -18.617 3.769 1.00 81.69 109 TYR A C 1
ATOM 885 O O . TYR A 1 109 ? 10.496 -18.935 4.617 1.00 81.69 109 TYR A O 1
ATOM 893 N N . LYS A 1 110 ? 10.998 -17.880 2.695 1.00 70.44 110 LYS A N 1
ATOM 894 C CA . LYS A 1 110 ? 9.641 -17.316 2.505 1.00 70.44 110 LYS A CA 1
ATOM 895 C C . LYS A 1 110 ? 8.582 -18.350 2.090 1.00 70.44 110 LYS A C 1
ATOM 897 O O . LYS A 1 110 ? 7.463 -18.300 2.597 1.00 70.44 110 LYS A O 1
ATOM 902 N N . ASN A 1 111 ? 8.908 -19.322 1.234 1.00 64.56 111 ASN A N 1
ATOM 903 C CA . ASN A 1 111 ? 7.921 -20.244 0.636 1.00 64.56 111 ASN A CA 1
ATOM 904 C C . ASN A 1 111 ? 7.611 -21.495 1.484 1.00 64.56 111 ASN A C 1
ATOM 906 O O . ASN A 1 111 ? 7.481 -22.592 0.944 1.00 64.56 111 ASN A O 1
ATOM 910 N N . ARG A 1 112 ? 7.485 -21.353 2.813 1.00 59.62 112 ARG A N 1
ATOM 911 C CA . ARG A 1 112 ? 7.105 -22.441 3.747 1.00 59.62 112 ARG A CA 1
ATOM 912 C C . ARG A 1 112 ? 7.999 -23.700 3.688 1.00 59.62 112 ARG A C 1
ATOM 914 O O . ARG A 1 112 ? 7.535 -24.791 3.997 1.00 59.62 112 ARG A O 1
ATOM 921 N N . ARG A 1 113 ? 9.281 -23.567 3.322 1.00 67.75 113 ARG A N 1
ATOM 922 C CA . ARG A 1 113 ? 10.265 -24.677 3.311 1.00 67.75 113 ARG A CA 1
ATOM 923 C C . ARG A 1 113 ? 11.269 -24.632 4.457 1.00 67.75 113 ARG A C 1
ATOM 925 O O . ARG A 1 113 ? 12.123 -25.503 4.546 1.00 67.75 113 ARG A O 1
ATOM 932 N N . ARG A 1 114 ? 11.152 -23.649 5.348 1.00 75.25 114 ARG A N 1
ATOM 933 C CA . ARG A 1 114 ? 12.034 -23.470 6.511 1.00 75.25 114 ARG A CA 1
ATOM 934 C C . ARG A 1 114 ? 12.106 -24.689 7.431 1.00 75.25 114 ARG A C 1
ATOM 936 O O . ARG A 1 114 ? 13.175 -24.972 7.944 1.00 75.25 114 ARG A O 1
ATOM 943 N N . ASP A 1 115 ? 11.016 -25.447 7.568 1.00 80.62 115 ASP A N 1
ATOM 944 C CA . ASP A 1 115 ? 10.991 -26.629 8.436 1.00 80.62 115 ASP A CA 1
ATOM 945 C C . ASP A 1 115 ? 11.985 -27.689 7.943 1.00 80.62 115 ASP A C 1
ATOM 947 O O . ASP A 1 115 ? 12.552 -28.427 8.742 1.00 80.62 115 ASP A O 1
ATOM 951 N N . LYS A 1 116 ? 12.256 -27.721 6.628 1.00 80.25 116 LYS A N 1
ATOM 952 C CA . LYS A 1 116 ? 13.317 -28.552 6.050 1.00 80.25 116 LYS A CA 1
ATOM 953 C C . LYS A 1 116 ? 14.699 -28.072 6.480 1.00 80.25 116 LYS A C 1
ATOM 955 O O . LYS A 1 116 ? 15.531 -28.886 6.843 1.00 80.25 116 LYS A O 1
ATOM 960 N N . VAL A 1 117 ? 14.932 -26.759 6.463 1.00 84.25 117 VAL A N 1
ATOM 961 C CA . VAL A 1 117 ? 16.210 -26.164 6.883 1.00 84.25 117 VAL A CA 1
ATOM 962 C C . VAL A 1 117 ? 16.466 -26.422 8.367 1.00 84.25 117 VAL A C 1
ATOM 964 O O . VAL A 1 117 ? 17.583 -26.764 8.725 1.00 84.25 117 VAL A O 1
ATOM 967 N N . PHE A 1 118 ? 15.438 -26.330 9.214 1.00 86.81 118 PHE A N 1
ATOM 968 C CA . PHE A 1 118 ? 15.558 -26.648 10.640 1.00 86.81 118 PHE A CA 1
ATOM 969 C C . PHE A 1 118 ? 15.907 -28.120 10.866 1.00 86.81 118 PHE A C 1
ATOM 971 O O . PHE A 1 118 ? 16.861 -28.411 11.572 1.00 86.81 118 PHE A O 1
ATOM 978 N N . ARG A 1 119 ? 15.220 -29.045 10.181 1.00 85.88 119 ARG A N 1
ATOM 979 C CA . ARG A 1 119 ? 15.544 -30.481 10.252 1.00 85.88 119 ARG A CA 1
ATOM 980 C C . ARG A 1 119 ? 16.955 -30.792 9.762 1.00 85.88 119 ARG A C 1
ATOM 982 O O . ARG A 1 119 ? 17.622 -31.646 10.329 1.00 85.88 119 ARG A O 1
ATOM 989 N N . LEU A 1 120 ? 17.405 -30.113 8.707 1.00 86.31 120 LEU A N 1
ATOM 990 C CA . LEU A 1 120 ? 18.776 -30.255 8.228 1.00 86.31 120 LEU A CA 1
ATOM 991 C C . LEU A 1 120 ? 19.785 -29.697 9.224 1.00 86.31 120 LEU A C 1
ATOM 993 O O . LEU A 1 120 ? 20.809 -30.329 9.430 1.00 86.31 120 LEU A O 1
ATOM 997 N N . TYR A 1 121 ? 19.500 -28.560 9.857 1.00 87.56 121 TYR A N 1
ATOM 998 C CA . TYR A 1 121 ? 20.345 -28.026 10.919 1.00 87.56 121 TYR A CA 1
ATOM 999 C C . TYR A 1 121 ? 20.445 -29.011 12.089 1.00 87.56 121 TYR A C 1
ATOM 1001 O O . TYR A 1 121 ? 21.543 -29.306 12.541 1.00 87.56 121 TYR A O 1
ATOM 1009 N N . ASP A 1 122 ? 19.329 -29.586 12.538 1.00 85.19 122 ASP A N 1
ATOM 1010 C CA . ASP A 1 122 ? 19.332 -30.570 13.628 1.00 85.19 122 ASP A CA 1
ATOM 1011 C C . ASP A 1 122 ? 20.209 -31.793 13.315 1.00 85.19 122 ASP A C 1
ATOM 1013 O O . ASP A 1 122 ? 20.790 -32.379 14.227 1.00 85.19 122 ASP A O 1
ATOM 1017 N N . TYR A 1 123 ? 20.322 -32.160 12.034 1.00 85.19 123 TYR A N 1
ATOM 1018 C CA . TYR A 1 123 ? 21.091 -33.320 11.581 1.00 85.19 123 TYR A CA 1
ATOM 1019 C C . TYR A 1 123 ? 22.552 -32.997 11.216 1.00 85.19 123 TYR A C 1
ATOM 1021 O O . TYR A 1 123 ? 23.427 -33.831 11.420 1.00 85.19 123 TYR A O 1
ATOM 1029 N N . TYR A 1 124 ? 22.820 -31.810 10.662 1.00 84.94 124 TYR A N 1
ATOM 1030 C CA . TYR A 1 124 ? 24.097 -31.452 10.022 1.00 84.94 124 TYR A CA 1
ATOM 1031 C C . TYR A 1 124 ? 24.755 -30.181 10.578 1.00 84.94 124 TYR A C 1
ATOM 1033 O O . TYR A 1 124 ? 25.721 -29.686 9.988 1.00 84.94 124 TYR A O 1
ATOM 1041 N N . LYS A 1 125 ? 24.251 -29.588 11.666 1.00 83.69 125 LYS A N 1
ATOM 1042 C CA . LYS A 1 125 ? 24.929 -28.436 12.272 1.00 83.69 125 LYS A CA 1
ATOM 1043 C C . LYS A 1 125 ? 26.341 -28.829 12.746 1.00 83.69 125 LYS A C 1
ATOM 1045 O O . LYS A 1 125 ? 26.532 -29.930 13.259 1.00 83.69 125 LYS A O 1
ATOM 1050 N N . PRO A 1 126 ? 27.315 -27.920 12.645 1.00 80.81 126 PRO A N 1
ATOM 1051 C CA . PRO A 1 126 ? 28.638 -28.118 13.210 1.00 80.81 126 PRO A CA 1
ATOM 1052 C C . PRO A 1 126 ? 28.632 -27.953 14.736 1.00 80.81 126 PRO A C 1
ATOM 1054 O O . PRO A 1 126 ? 27.761 -27.291 15.309 1.00 80.81 126 PRO A O 1
ATOM 1057 N N . ASP A 1 127 ? 29.656 -28.501 15.389 1.00 81.50 127 ASP A N 1
ATOM 1058 C CA . ASP A 1 127 ? 29.801 -28.481 16.852 1.00 81.50 127 ASP A CA 1
ATOM 1059 C C . ASP A 1 127 ? 29.969 -27.072 17.433 1.00 81.50 127 ASP A C 1
ATOM 1061 O O . ASP A 1 127 ? 29.607 -26.823 18.583 1.00 81.50 127 ASP A O 1
ATOM 1065 N N . TYR A 1 128 ? 30.454 -26.121 16.626 1.00 79.75 128 TYR A N 1
ATOM 1066 C CA . TYR A 1 128 ? 30.587 -24.718 17.020 1.00 79.75 128 TYR A CA 1
ATOM 1067 C C . TYR A 1 128 ? 29.252 -23.951 17.025 1.00 79.75 128 TYR A C 1
ATOM 1069 O O . TYR A 1 128 ? 29.249 -22.750 17.287 1.00 79.75 128 TYR A O 1
ATOM 1077 N N . LEU A 1 129 ? 28.112 -24.602 16.754 1.00 85.00 129 LEU A N 1
ATOM 1078 C CA . LEU A 1 129 ? 26.781 -23.992 16.835 1.00 85.00 129 LEU A CA 1
ATOM 1079 C C . LEU A 1 129 ? 25.856 -24.720 17.831 1.00 85.00 129 LEU A C 1
ATOM 1081 O O . LEU A 1 129 ? 25.849 -25.957 17.912 1.00 85.00 129 LEU A O 1
ATOM 1085 N N . PRO A 1 130 ? 25.016 -23.971 18.574 1.00 86.38 130 PRO A N 1
ATOM 1086 C CA . PRO A 1 130 ? 24.150 -24.545 19.599 1.00 86.38 130 PRO A CA 1
ATOM 1087 C C . PRO A 1 130 ? 23.032 -25.406 18.994 1.00 86.38 130 PRO A C 1
ATOM 1089 O O . PRO A 1 130 ? 22.623 -25.223 17.847 1.00 86.38 130 PRO A O 1
ATOM 1092 N N . ASN A 1 131 ? 22.496 -26.344 19.777 1.00 81.75 131 ASN A N 1
ATOM 1093 C CA . ASN A 1 131 ? 21.297 -27.090 19.386 1.00 81.75 131 ASN A CA 1
ATOM 1094 C C . ASN A 1 131 ? 20.095 -26.140 19.258 1.00 81.75 131 ASN A C 1
ATOM 1096 O O . ASN A 1 131 ? 19.964 -25.193 20.036 1.00 81.75 131 ASN A O 1
ATOM 1100 N N . MET A 1 132 ? 19.190 -26.408 18.312 1.00 81.12 132 MET A N 1
ATOM 1101 C CA . MET A 1 132 ? 17.895 -25.730 18.304 1.00 81.12 132 MET A CA 1
ATOM 1102 C C . MET A 1 132 ? 17.041 -26.286 19.446 1.00 81.12 132 MET A C 1
ATOM 1104 O O . MET A 1 132 ? 16.486 -27.376 19.344 1.00 81.12 132 MET A O 1
ATOM 1108 N N . ASP A 1 133 ? 16.912 -25.535 20.540 1.00 73.38 133 ASP A N 1
ATOM 1109 C CA . ASP A 1 133 ? 15.895 -25.826 21.550 1.00 73.38 133 ASP A CA 1
ATOM 1110 C C . ASP A 1 133 ? 14.496 -25.755 20.902 1.00 73.38 133 ASP A C 1
ATOM 1112 O O . ASP A 1 133 ? 14.178 -24.844 20.122 1.00 73.38 133 ASP A O 1
ATOM 1116 N N . ILE A 1 134 ? 13.640 -26.724 21.233 1.00 60.88 134 ILE A N 1
ATOM 1117 C CA . ILE A 1 134 ? 12.231 -26.764 20.829 1.00 60.88 134 ILE A CA 1
ATOM 1118 C C . ILE A 1 134 ? 11.528 -25.442 21.161 1.00 60.88 134 ILE A C 1
ATOM 1120 O O . ILE A 1 134 ? 10.728 -24.967 20.346 1.00 60.88 134 ILE A O 1
ATOM 1124 N N . ASN A 1 135 ? 11.876 -24.820 22.289 1.00 69.19 135 ASN A N 1
ATOM 1125 C CA . ASN A 1 135 ? 11.243 -23.612 22.812 1.00 69.19 135 ASN A CA 1
ATOM 1126 C C . ASN A 1 135 ? 11.705 -22.308 22.143 1.00 69.19 135 ASN A C 1
ATOM 1128 O O . ASN A 1 135 ? 11.034 -21.288 22.318 1.00 69.19 135 ASN A O 1
ATOM 1132 N N . LEU A 1 136 ? 12.789 -22.325 21.353 1.00 82.44 136 LEU A N 1
ATOM 1133 C CA . LEU A 1 136 ? 13.271 -21.131 20.651 1.00 82.44 136 LEU A CA 1
ATOM 1134 C C . LEU A 1 136 ? 12.241 -20.630 19.638 1.00 82.44 136 LEU A C 1
ATOM 1136 O O . LEU A 1 136 ? 11.704 -21.390 18.822 1.00 82.44 136 LEU A O 1
ATOM 1140 N N . HIS A 1 137 ? 12.024 -19.318 19.629 1.00 84.31 137 HIS A N 1
ATOM 1141 C CA . HIS A 1 137 ? 11.219 -18.668 18.604 1.00 84.31 137 HIS A CA 1
ATOM 1142 C C . HIS A 1 137 ? 11.767 -18.936 17.184 1.00 84.31 137 HIS A C 1
ATOM 1144 O O . HIS A 1 137 ? 12.974 -18.877 16.946 1.00 84.31 137 HIS A O 1
ATOM 1150 N N . ASP A 1 138 ? 10.882 -19.138 16.196 1.00 82.56 138 ASP A N 1
ATOM 1151 C CA . ASP A 1 138 ? 11.246 -19.483 14.803 1.00 82.56 138 ASP A CA 1
ATOM 1152 C C . ASP A 1 138 ? 12.262 -18.517 14.165 1.00 82.56 138 ASP A C 1
ATOM 1154 O O . ASP A 1 138 ? 13.046 -18.907 13.306 1.00 82.56 138 ASP A O 1
ATOM 1158 N N . ARG A 1 139 ? 12.261 -17.244 14.579 1.00 82.88 139 ARG A N 1
ATOM 1159 C CA . ARG A 1 139 ? 13.240 -16.247 14.106 1.00 82.88 139 ARG A CA 1
ATOM 1160 C C . ARG A 1 139 ? 14.654 -16.499 14.632 1.00 82.88 139 ARG A C 1
ATOM 1162 O O . ARG A 1 139 ? 15.598 -16.264 13.890 1.00 82.88 139 ARG A O 1
ATOM 1169 N N . LEU A 1 140 ? 14.798 -16.998 15.860 1.00 88.56 140 LEU A N 1
ATOM 1170 C CA . LEU A 1 140 ? 16.093 -17.412 16.406 1.00 88.56 140 LEU A CA 1
ATOM 1171 C C . LEU A 1 140 ? 16.564 -18.720 15.761 1.00 88.56 140 LEU A C 1
ATOM 1173 O O . LEU A 1 140 ? 17.742 -18.861 15.451 1.00 88.56 140 LEU A O 1
ATOM 1177 N N . LYS A 1 141 ? 15.635 -19.635 15.451 1.00 88.31 141 LYS A N 1
ATOM 1178 C CA . LYS A 1 141 ? 15.930 -20.831 14.643 1.00 88.31 141 LYS A CA 1
ATOM 1179 C C . LYS A 1 141 ? 16.408 -20.453 13.236 1.00 88.31 141 LYS A C 1
ATOM 1181 O O . LYS A 1 141 ? 17.400 -20.985 12.756 1.00 88.31 141 LYS A O 1
ATOM 1186 N N . LEU A 1 142 ? 15.760 -19.486 12.582 1.00 86.50 142 LEU A N 1
ATOM 1187 C CA . LEU A 1 142 ? 16.231 -18.962 11.292 1.00 86.50 142 LEU A CA 1
ATOM 1188 C C . LEU A 1 142 ? 17.590 -18.277 11.405 1.00 86.50 142 LEU A C 1
ATOM 1190 O O . LEU A 1 142 ? 18.418 -18.477 10.530 1.00 86.50 142 LEU A O 1
ATOM 1194 N N . PHE A 1 143 ? 17.833 -17.520 12.474 1.00 90.12 143 PHE A N 1
ATOM 1195 C CA . PHE A 1 143 ? 19.140 -16.928 12.748 1.00 90.12 143 PHE A CA 1
AT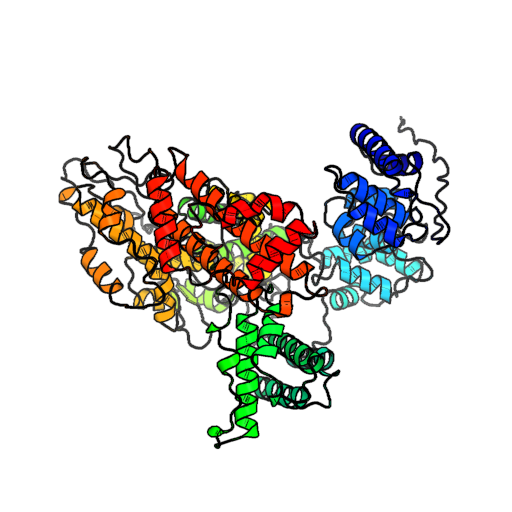OM 1196 C C . PHE A 1 143 ? 20.247 -17.987 12.818 1.00 90.12 143 PHE A C 1
ATOM 1198 O O . PHE A 1 143 ? 21.239 -17.871 12.102 1.00 90.12 143 PHE A O 1
ATOM 1205 N N . LEU A 1 144 ? 20.041 -19.065 13.577 1.00 89.81 144 LEU A N 1
ATOM 1206 C CA . LEU A 1 144 ? 20.993 -20.178 13.640 1.00 89.81 144 LEU A CA 1
ATOM 1207 C C . LEU A 1 144 ? 21.171 -20.871 12.283 1.00 89.81 144 LEU A C 1
ATOM 1209 O O . LEU A 1 144 ? 22.296 -21.156 11.878 1.00 89.81 144 LEU A O 1
ATOM 1213 N N . ALA A 1 145 ? 20.077 -21.093 11.551 1.00 87.50 145 ALA A N 1
ATOM 1214 C CA . ALA A 1 145 ? 20.126 -21.685 10.218 1.00 87.50 145 ALA A CA 1
ATOM 1215 C C . ALA A 1 145 ? 20.897 -20.811 9.213 1.00 87.50 145 ALA A C 1
ATOM 1217 O O . ALA A 1 145 ? 21.669 -21.331 8.415 1.00 87.50 145 ALA A O 1
ATOM 1218 N N . THR A 1 146 ? 20.720 -19.489 9.257 1.00 87.06 146 THR A N 1
ATOM 1219 C CA . THR A 1 146 ? 21.454 -18.536 8.413 1.00 87.06 146 THR A CA 1
ATOM 1220 C C . THR A 1 146 ? 22.934 -18.534 8.763 1.00 87.06 146 THR A C 1
ATOM 1222 O O . THR A 1 146 ? 23.765 -18.634 7.862 1.00 87.06 146 THR A O 1
ATOM 1225 N N . ILE A 1 147 ? 23.278 -18.500 10.053 1.00 88.88 147 ILE A N 1
ATOM 1226 C CA . ILE A 1 147 ? 24.673 -18.612 10.488 1.00 88.88 147 ILE A CA 1
ATOM 1227 C C . ILE A 1 147 ? 25.304 -19.899 9.945 1.00 88.88 147 ILE A C 1
ATOM 1229 O O . ILE A 1 147 ? 26.354 -19.844 9.311 1.00 88.88 147 ILE A O 1
ATOM 1233 N N . TRP A 1 148 ? 24.625 -21.034 10.106 1.00 87.81 148 TRP A N 1
ATOM 1234 C CA . TRP A 1 148 ? 25.089 -22.332 9.615 1.00 87.81 148 TRP A CA 1
ATOM 1235 C C . TRP A 1 148 ? 25.308 -22.370 8.097 1.00 87.81 148 TRP A C 1
ATOM 1237 O O . TRP A 1 148 ? 26.340 -22.855 7.630 1.00 87.81 148 TRP A O 1
ATOM 1247 N N . VAL A 1 149 ? 24.359 -21.841 7.321 1.00 85.69 149 VAL A N 1
ATOM 1248 C CA . VAL A 1 149 ? 24.410 -21.891 5.854 1.00 85.69 149 VAL A CA 1
ATOM 1249 C C . VAL A 1 149 ? 25.495 -20.973 5.291 1.00 85.69 149 VAL A C 1
ATOM 1251 O O . VAL A 1 149 ? 26.182 -21.360 4.349 1.00 85.69 149 VAL A O 1
ATOM 1254 N N . PHE A 1 150 ? 25.659 -19.763 5.833 1.00 85.00 150 PHE A N 1
ATOM 1255 C CA . PHE A 1 150 ? 26.497 -18.739 5.199 1.00 85.00 150 PHE A CA 1
ATOM 1256 C C . PHE A 1 150 ? 27.886 -18.583 5.830 1.00 85.00 150 PHE A C 1
ATOM 1258 O O . PHE A 1 150 ? 28.821 -18.189 5.133 1.00 85.00 150 PHE A O 1
ATOM 1265 N N . TYR A 1 151 ? 28.084 -18.949 7.099 1.00 82.62 151 TYR A N 1
ATOM 1266 C CA . TYR A 1 151 ? 29.296 -18.587 7.845 1.00 82.62 151 TYR A CA 1
ATOM 1267 C C . TYR A 1 151 ? 30.034 -19.809 8.405 1.00 82.62 151 TYR A C 1
ATOM 1269 O O . TYR A 1 151 ? 29.415 -20.782 8.834 1.00 82.62 151 TYR A O 1
ATOM 1277 N N . ASN A 1 152 ? 31.364 -19.776 8.336 1.00 80.25 152 ASN A N 1
ATOM 1278 C CA . ASN A 1 152 ? 32.255 -20.737 8.999 1.00 80.25 152 ASN A CA 1
ATOM 1279 C C . ASN A 1 152 ? 32.709 -20.152 10.340 1.00 80.25 152 ASN A C 1
ATOM 1281 O O . ASN A 1 152 ? 32.628 -18.937 10.505 1.00 80.25 152 ASN A O 1
ATOM 1285 N N . SER A 1 153 ? 33.231 -20.983 11.250 1.00 79.50 153 SER A N 1
ATOM 1286 C CA . SER A 1 153 ? 33.778 -20.535 12.544 1.00 79.50 153 SER A CA 1
ATOM 1287 C C . SER A 1 153 ? 34.757 -19.368 12.408 1.00 79.50 153 SER A C 1
ATOM 1289 O O . SER A 1 153 ? 34.662 -18.410 13.161 1.00 79.50 153 SER A O 1
ATOM 1291 N N . ASP A 1 154 ? 35.636 -19.413 11.406 1.00 76.50 154 ASP A N 1
ATOM 1292 C CA . ASP A 1 154 ? 36.701 -18.415 11.214 1.00 76.50 154 ASP A CA 1
ATOM 1293 C C . ASP A 1 154 ? 36.172 -17.050 10.748 1.00 76.50 154 ASP A C 1
ATOM 1295 O O . ASP A 1 154 ? 36.856 -16.040 10.863 1.00 76.50 154 ASP A O 1
ATOM 1299 N N . ASN A 1 155 ? 34.946 -17.030 10.219 1.00 77.31 155 ASN A N 1
ATOM 1300 C CA . ASN A 1 155 ? 34.255 -15.837 9.741 1.00 77.31 155 ASN A CA 1
ATOM 1301 C C . ASN A 1 155 ? 33.057 -15.505 10.640 1.00 77.31 155 ASN A C 1
ATOM 1303 O O . ASN A 1 155 ? 32.093 -14.915 10.159 1.00 77.31 155 ASN A O 1
ATOM 1307 N N . LEU A 1 156 ? 33.040 -15.978 11.887 1.00 82.94 156 LEU A N 1
ATOM 1308 C CA . LEU A 1 156 ? 32.017 -15.628 12.865 1.00 82.94 156 LEU A CA 1
ATOM 1309 C C . LEU A 1 156 ? 32.643 -14.774 13.956 1.00 82.94 156 LEU A C 1
ATOM 1311 O O . LEU A 1 156 ? 33.523 -15.221 14.682 1.00 82.94 156 LEU A O 1
ATOM 1315 N N . ASP A 1 157 ? 32.141 -13.554 14.080 1.00 88.81 157 ASP A N 1
ATOM 1316 C CA . ASP A 1 157 ? 32.525 -12.594 15.102 1.00 88.81 157 ASP A CA 1
ATOM 1317 C C . ASP A 1 157 ? 31.286 -11.866 15.647 1.00 88.81 157 ASP A C 1
ATOM 1319 O O . ASP A 1 157 ? 30.150 -12.083 15.199 1.00 88.81 157 ASP A O 1
ATOM 1323 N N . ASP A 1 158 ? 31.516 -11.008 16.642 1.00 89.38 158 ASP A N 1
ATOM 1324 C CA . ASP A 1 158 ? 30.466 -10.236 17.301 1.00 89.38 158 ASP A CA 1
ATOM 1325 C C . ASP A 1 158 ? 29.672 -9.372 16.304 1.00 89.38 158 ASP A C 1
ATOM 1327 O O . ASP A 1 158 ? 28.441 -9.328 16.375 1.00 89.38 158 ASP A O 1
ATOM 1331 N N . GLU A 1 159 ? 30.335 -8.759 15.318 1.00 89.25 159 GLU A N 1
ATOM 1332 C CA . GLU A 1 159 ? 29.676 -7.926 14.307 1.00 89.25 159 GLU A CA 1
ATOM 1333 C C . GLU A 1 159 ? 28.712 -8.753 13.449 1.00 89.25 159 GLU A C 1
ATOM 1335 O O . GLU A 1 159 ? 27.547 -8.378 13.278 1.00 89.25 159 GLU A O 1
ATOM 1340 N N . ILE A 1 160 ? 29.155 -9.906 12.952 1.00 88.81 160 ILE A N 1
ATOM 1341 C CA . ILE A 1 160 ? 28.347 -10.792 12.109 1.00 88.81 160 ILE A CA 1
ATOM 1342 C C . ILE A 1 160 ? 27.159 -11.348 12.889 1.00 88.81 160 ILE A C 1
ATOM 1344 O O . ILE A 1 160 ? 26.032 -11.341 12.381 1.00 88.81 160 ILE A O 1
ATOM 1348 N N . VAL A 1 161 ? 27.369 -11.767 14.139 1.00 89.62 161 VAL A N 1
ATOM 1349 C CA . VAL A 1 161 ? 26.283 -12.220 15.017 1.00 89.62 161 VAL A CA 1
ATOM 1350 C C . VAL A 1 161 ? 25.244 -11.115 15.203 1.00 89.62 161 VAL A C 1
ATOM 1352 O O . VAL A 1 161 ? 24.047 -11.371 15.043 1.00 89.62 161 VAL A O 1
ATOM 1355 N N . LEU A 1 162 ? 25.665 -9.883 15.491 1.00 89.56 162 LEU A N 1
ATOM 1356 C CA . LEU A 1 162 ? 24.755 -8.752 15.684 1.00 89.56 162 LEU A CA 1
ATOM 1357 C C . LEU A 1 162 ? 24.011 -8.369 14.397 1.00 89.56 162 LEU A C 1
ATOM 1359 O O . LEU A 1 162 ? 22.802 -8.116 14.441 1.00 89.56 162 LEU A O 1
ATOM 1363 N N . VAL A 1 163 ? 24.693 -8.368 13.249 1.00 85.12 163 VAL A N 1
ATOM 1364 C CA . VAL A 1 163 ? 24.095 -8.088 11.935 1.00 85.12 163 VAL A CA 1
ATOM 1365 C C . VAL A 1 163 ? 23.040 -9.134 11.584 1.00 85.12 163 VAL A C 1
ATOM 1367 O O . VAL A 1 163 ? 21.924 -8.769 11.204 1.00 85.12 163 VAL A O 1
ATOM 1370 N N . GLU A 1 164 ? 23.334 -10.423 11.751 1.00 86.44 164 GLU A N 1
ATOM 1371 C CA . GLU A 1 164 ? 22.370 -11.486 11.452 1.00 86.44 164 GLU A CA 1
ATOM 1372 C C . GLU A 1 164 ? 21.204 -11.506 12.439 1.00 86.44 164 GLU A C 1
ATOM 1374 O O . GLU A 1 164 ? 20.041 -11.660 12.043 1.00 86.44 164 GLU A O 1
ATOM 1379 N N . LEU A 1 165 ? 21.474 -11.253 13.720 1.00 88.06 165 LEU A N 1
ATOM 1380 C CA . LEU A 1 165 ? 20.428 -11.102 14.723 1.00 88.06 165 LEU A CA 1
ATOM 1381 C C . LEU A 1 165 ? 19.503 -9.934 14.357 1.00 88.06 165 LEU A C 1
ATOM 1383 O O . LEU A 1 165 ? 18.279 -10.070 14.406 1.00 88.06 165 LEU A O 1
ATOM 1387 N N . LYS A 1 166 ? 20.059 -8.811 13.893 1.00 83.25 166 LYS A N 1
ATOM 1388 C CA . LYS A 1 166 ? 19.300 -7.660 13.393 1.00 83.25 166 LYS A CA 1
ATOM 1389 C C . LYS A 1 166 ? 18.533 -7.962 12.111 1.00 83.25 166 LYS A C 1
ATOM 1391 O O . LYS A 1 166 ? 17.406 -7.493 11.983 1.00 83.25 166 LYS A O 1
ATOM 1396 N N . ASN A 1 167 ? 19.067 -8.754 11.188 1.00 78.75 167 ASN A N 1
ATOM 1397 C CA . ASN A 1 167 ? 18.346 -9.148 9.974 1.00 78.75 167 ASN A CA 1
ATOM 1398 C C . ASN A 1 167 ? 17.100 -9.984 10.293 1.00 78.75 167 ASN A C 1
ATOM 1400 O O . ASN A 1 167 ? 16.069 -9.838 9.633 1.00 78.75 167 ASN A O 1
ATOM 1404 N N . HIS A 1 168 ? 17.169 -10.832 11.321 1.00 79.44 168 HIS A N 1
ATOM 1405 C CA . HIS A 1 168 ? 16.071 -11.724 11.693 1.00 79.44 168 HIS A CA 1
ATOM 1406 C C . HIS A 1 168 ? 15.111 -11.138 12.736 1.00 79.44 168 HIS A C 1
ATOM 1408 O O . HIS A 1 168 ? 13.909 -11.437 12.714 1.00 79.44 168 HIS A O 1
ATOM 1414 N N . LEU A 1 169 ? 15.594 -10.276 13.629 1.00 77.50 169 LEU A N 1
ATOM 1415 C CA . LEU A 1 169 ? 14.790 -9.645 14.677 1.00 77.50 169 LEU A CA 1
ATOM 1416 C C . LEU A 1 169 ? 14.374 -8.202 14.340 1.00 77.50 169 LEU A C 1
ATOM 1418 O O . LEU A 1 169 ? 13.246 -7.816 14.651 1.00 77.50 169 LEU A O 1
ATOM 1422 N N . GLY A 1 170 ? 15.217 -7.433 13.647 1.00 61.72 170 GLY A N 1
ATOM 1423 C CA . GLY A 1 170 ? 14.978 -6.044 13.242 1.00 61.72 170 GLY A CA 1
ATOM 1424 C C . GLY A 1 170 ? 14.016 -5.931 12.053 1.00 61.72 170 GLY A C 1
ATOM 1425 O O . GLY A 1 170 ? 14.201 -6.524 10.994 1.00 61.72 170 GLY A O 1
ATOM 1426 N N . GLY A 1 171 ? 12.945 -5.155 12.212 1.00 55.12 171 GLY A N 1
ATOM 1427 C CA . GLY A 1 171 ? 11.784 -5.159 11.312 1.00 55.12 171 GLY A CA 1
ATOM 1428 C C . GLY A 1 171 ? 11.961 -4.576 9.901 1.00 55.12 171 GLY A C 1
ATOM 1429 O O . GLY A 1 171 ? 10.948 -4.307 9.262 1.00 55.12 171 GLY A O 1
ATOM 1430 N N . SER A 1 172 ? 13.175 -4.328 9.394 1.00 49.12 172 SER A N 1
ATOM 1431 C CA . SER A 1 172 ? 13.324 -3.345 8.310 1.00 49.12 172 SER A CA 1
ATOM 1432 C C . SER A 1 172 ? 13.197 -3.852 6.871 1.00 49.12 172 SER A C 1
ATOM 1434 O O . SER A 1 172 ? 12.755 -3.049 6.053 1.00 49.12 172 SER A O 1
ATOM 1436 N N . ARG A 1 173 ? 13.546 -5.094 6.477 1.00 46.66 173 ARG A N 1
ATOM 1437 C CA . ARG A 1 173 ? 13.593 -5.394 5.015 1.00 46.66 173 ARG A CA 1
ATOM 1438 C C . ARG A 1 173 ? 13.147 -6.768 4.497 1.00 46.66 173 ARG A C 1
ATOM 1440 O O . ARG A 1 173 ? 12.717 -6.819 3.350 1.00 46.66 173 ARG A O 1
ATOM 1447 N N . MET A 1 174 ? 13.149 -7.859 5.272 1.00 39.94 174 MET A N 1
ATOM 1448 C CA . MET A 1 174 ? 12.736 -9.178 4.729 1.00 39.94 174 MET A CA 1
ATOM 1449 C C . MET A 1 174 ? 11.682 -9.952 5.529 1.00 39.94 174 MET A C 1
ATOM 1451 O O . MET A 1 174 ? 10.923 -10.715 4.928 1.00 39.94 174 MET A O 1
ATOM 1455 N N . PHE A 1 175 ? 11.572 -9.738 6.844 1.00 45.75 175 PHE A N 1
ATOM 1456 C CA . PHE A 1 175 ? 10.745 -10.576 7.727 1.00 45.75 175 PHE A CA 1
ATOM 1457 C C . PHE A 1 175 ? 9.514 -9.870 8.320 1.00 45.75 175 PHE A C 1
ATOM 1459 O O . PHE A 1 175 ? 8.836 -10.436 9.177 1.00 45.75 175 PHE A O 1
ATOM 1466 N N . ALA A 1 176 ? 9.160 -8.682 7.812 1.00 39.56 176 ALA A N 1
ATOM 1467 C CA . ALA A 1 176 ? 7.941 -7.951 8.184 1.00 39.56 176 ALA A CA 1
ATOM 1468 C C . ALA A 1 176 ? 6.636 -8.732 7.901 1.00 39.56 176 ALA A C 1
ATOM 1470 O O . ALA A 1 176 ? 5.605 -8.451 8.502 1.00 39.56 176 ALA A O 1
ATOM 1471 N N . TYR A 1 177 ? 6.684 -9.759 7.043 1.00 36.03 177 TYR A N 1
ATOM 1472 C CA . TYR A 1 177 ? 5.561 -10.673 6.785 1.00 36.03 177 TYR A CA 1
ATOM 1473 C C . TYR A 1 177 ? 5.219 -11.597 7.962 1.00 36.03 177 TYR A C 1
ATOM 1475 O O . TYR A 1 177 ? 4.133 -12.173 8.000 1.00 36.03 177 TYR A O 1
ATOM 1483 N N . TRP A 1 178 ? 6.130 -11.755 8.920 1.00 48.25 178 TRP A N 1
ATOM 1484 C CA . TRP A 1 178 ? 5.962 -12.661 10.046 1.00 48.25 178 TRP A CA 1
ATOM 1485 C C . TRP A 1 178 ? 5.755 -11.823 11.293 1.00 48.25 178 TRP A C 1
ATOM 1487 O O . TRP A 1 178 ? 6.725 -11.408 11.925 1.00 48.25 178 TRP A O 1
ATOM 1497 N N . GLY A 1 179 ? 4.498 -11.551 11.646 1.00 44.25 179 GLY A N 1
ATOM 1498 C CA . GLY A 1 179 ? 4.190 -10.975 12.951 1.00 44.25 179 GLY A CA 1
ATOM 1499 C C . GLY A 1 179 ? 4.899 -11.787 14.035 1.00 44.25 179 GLY A C 1
ATOM 1500 O O . GLY A 1 179 ? 4.813 -13.018 14.053 1.00 44.25 179 GLY A O 1
ATOM 1501 N N . LEU A 1 180 ? 5.655 -11.108 14.891 1.00 50.78 180 LEU A N 1
ATOM 1502 C CA . LEU A 1 180 ? 6.243 -11.716 16.073 1.00 50.78 180 LEU A CA 1
ATOM 1503 C C . LEU A 1 180 ? 5.114 -12.370 16.893 1.00 50.78 180 LEU A C 1
ATOM 1505 O O . LEU A 1 180 ? 4.135 -11.707 17.234 1.00 50.78 180 LEU A O 1
ATOM 1509 N N . LYS A 1 181 ? 5.196 -13.682 17.164 1.00 51.41 181 LYS A N 1
ATOM 1510 C CA . LYS A 1 181 ? 4.204 -14.350 18.031 1.00 51.41 181 LYS A CA 1
ATOM 1511 C C . LYS A 1 181 ? 4.385 -13.941 19.500 1.00 51.41 181 LYS A C 1
ATOM 1513 O O . LYS A 1 181 ? 3.407 -14.005 20.242 1.00 51.41 181 LYS A O 1
ATOM 1518 N N . LYS A 1 182 ? 5.603 -13.520 19.869 1.00 59.66 182 LYS A N 1
ATOM 1519 C CA . LYS A 1 182 ? 6.021 -12.993 21.176 1.00 59.66 182 LYS A CA 1
ATOM 1520 C C . LYS A 1 182 ? 6.650 -11.600 21.012 1.00 59.66 182 LYS A C 1
ATOM 1522 O O . LYS A 1 182 ? 7.345 -11.415 20.016 1.00 59.66 182 LYS A O 1
ATOM 1527 N N . PRO A 1 183 ? 6.451 -10.642 21.934 1.00 61.38 183 PRO A N 1
ATOM 1528 C CA . PRO A 1 183 ? 7.140 -9.349 21.928 1.00 61.38 183 PRO A CA 1
ATOM 1529 C C . PRO A 1 183 ? 8.646 -9.473 21.656 1.00 61.38 183 PRO A C 1
ATOM 1531 O O . PRO A 1 183 ? 9.289 -10.412 22.120 1.00 61.38 183 PRO A O 1
ATOM 1534 N N . LEU A 1 184 ? 9.229 -8.513 20.929 1.00 68.31 184 LEU A N 1
ATOM 1535 C CA . LEU A 1 184 ? 10.649 -8.566 20.557 1.00 68.31 184 LEU A CA 1
ATOM 1536 C C . LEU A 1 184 ? 11.553 -8.665 21.791 1.00 68.31 184 LEU A C 1
ATOM 1538 O O . LEU A 1 184 ? 12.487 -9.453 21.786 1.00 68.31 184 LEU A O 1
ATOM 1542 N N . ILE A 1 185 ? 11.228 -7.946 22.868 1.00 68.00 185 ILE A N 1
ATOM 1543 C CA . ILE A 1 185 ? 11.983 -8.021 24.121 1.00 68.00 185 ILE A CA 1
ATOM 1544 C C . ILE A 1 185 ? 11.998 -9.434 24.723 1.00 68.00 185 ILE A C 1
ATOM 1546 O O . ILE A 1 185 ? 13.010 -9.837 25.286 1.00 68.00 185 ILE A O 1
ATOM 1550 N N . GLU A 1 186 ? 10.920 -10.209 24.576 1.00 74.50 186 GLU A N 1
ATOM 1551 C CA . GLU A 1 186 ? 10.875 -11.605 25.028 1.00 74.50 186 GLU A CA 1
ATOM 1552 C C . GLU A 1 186 ? 11.740 -12.498 24.138 1.00 74.50 186 GLU A C 1
ATOM 1554 O O . GLU A 1 186 ? 12.490 -13.320 24.647 1.00 74.50 186 GLU A O 1
ATOM 1559 N N . VAL A 1 187 ? 11.716 -12.288 22.819 1.00 79.06 187 VAL A N 1
ATOM 1560 C CA . VAL A 1 187 ? 12.589 -13.024 21.889 1.00 79.06 187 VAL A CA 1
ATOM 1561 C C . VAL A 1 187 ? 14.067 -12.664 22.105 1.00 79.06 187 VAL A C 1
ATOM 1563 O O . VAL A 1 187 ? 14.933 -13.528 22.021 1.00 79.06 187 VAL A O 1
ATOM 1566 N N . THR A 1 188 ? 14.379 -11.411 22.440 1.00 82.94 188 THR A N 1
ATOM 1567 C CA . THR A 1 188 ? 15.737 -10.995 22.823 1.00 82.94 188 THR A CA 1
ATOM 1568 C C . THR A 1 188 ? 16.156 -11.636 24.145 1.00 82.94 188 THR A C 1
ATOM 1570 O O . THR A 1 188 ? 17.294 -12.081 24.264 1.00 82.94 188 THR A O 1
ATOM 1573 N N . LYS A 1 189 ? 15.246 -11.746 25.123 1.00 82.94 189 LYS A N 1
ATOM 1574 C CA . LYS A 1 189 ? 15.505 -12.496 26.361 1.00 82.94 189 LYS A CA 1
ATOM 1575 C C . LYS A 1 189 ? 15.779 -13.973 26.076 1.00 82.94 189 LYS A C 1
ATOM 1577 O O . LYS A 1 189 ? 16.765 -14.480 26.587 1.00 82.94 189 LYS A O 1
ATOM 1582 N N . GLU A 1 190 ? 15.005 -14.622 25.203 1.00 87.50 190 GLU A N 1
ATOM 1583 C CA . GLU A 1 190 ? 15.276 -16.004 24.768 1.00 87.50 190 GLU A CA 1
ATOM 1584 C C . GLU A 1 190 ? 16.662 -16.147 24.127 1.00 87.50 190 GLU A C 1
ATOM 1586 O O . GLU A 1 190 ? 17.382 -17.097 24.420 1.00 87.50 190 GLU A O 1
ATOM 1591 N N . PHE A 1 191 ? 17.071 -15.200 23.275 1.00 90.00 191 PHE A N 1
ATOM 1592 C CA . PHE A 1 191 ? 18.423 -15.202 22.713 1.00 90.00 191 PHE A CA 1
ATOM 1593 C C . PHE A 1 191 ? 19.484 -15.119 23.816 1.00 90.00 191 PHE A C 1
ATOM 1595 O O . PHE A 1 191 ? 20.442 -15.887 23.797 1.00 90.00 191 PHE A O 1
ATOM 1602 N N . ILE A 1 192 ? 19.311 -14.214 24.780 1.00 89.00 192 ILE A N 1
ATOM 1603 C CA . ILE A 1 192 ? 20.260 -14.012 25.884 1.00 89.00 192 ILE A CA 1
ATOM 1604 C C . ILE A 1 192 ? 20.317 -15.221 26.815 1.00 89.00 192 ILE A C 1
ATOM 1606 O O . ILE A 1 192 ? 21.386 -15.544 27.320 1.00 89.00 192 ILE A O 1
ATOM 1610 N N . GLU A 1 193 ? 19.187 -15.879 27.046 1.00 88.19 193 GLU A N 1
ATOM 1611 C CA . GLU A 1 193 ? 19.088 -17.029 27.941 1.00 88.19 193 GLU A CA 1
ATOM 1612 C C . GLU A 1 193 ? 19.656 -18.298 27.295 1.00 88.19 193 GLU A C 1
ATOM 1614 O O . GLU A 1 193 ? 20.442 -19.006 27.921 1.00 88.19 193 GLU A O 1
ATOM 1619 N N . TYR A 1 194 ? 19.311 -18.566 26.032 1.00 88.12 194 TYR A N 1
ATOM 1620 C CA . TYR A 1 194 ? 19.582 -19.862 25.403 1.00 88.12 194 TYR A CA 1
ATOM 1621 C C . TYR A 1 194 ? 20.753 -19.861 24.414 1.00 88.12 194 TYR A C 1
ATOM 1623 O O . TYR A 1 194 ? 21.407 -20.890 24.256 1.00 88.12 194 TYR A O 1
ATOM 1631 N N . LEU A 1 195 ? 21.041 -18.744 23.734 1.00 90.50 195 LEU A N 1
ATOM 1632 C CA . LEU A 1 195 ? 22.036 -18.702 22.647 1.00 90.50 195 LEU A CA 1
ATOM 1633 C C . LEU A 1 195 ? 23.288 -17.895 23.004 1.00 90.50 195 LEU A C 1
ATOM 1635 O O . LEU A 1 195 ? 24.404 -18.359 22.766 1.00 90.50 195 LEU A O 1
ATOM 1639 N N . ALA A 1 196 ? 23.129 -16.717 23.607 1.00 90.00 196 ALA A N 1
ATOM 1640 C CA . ALA A 1 196 ? 24.238 -15.834 23.960 1.00 90.00 196 ALA A CA 1
ATOM 1641 C C . ALA A 1 196 ? 25.309 -16.499 24.847 1.00 90.00 196 ALA A C 1
ATOM 1643 O O . ALA A 1 196 ? 26.485 -16.286 24.559 1.00 90.00 196 ALA A O 1
ATOM 1644 N N . PRO A 1 197 ? 24.987 -17.339 25.857 1.00 90.38 197 PRO A N 1
ATOM 1645 C CA . PRO A 1 197 ? 26.013 -17.969 26.686 1.00 90.38 197 PRO A CA 1
ATOM 1646 C C . PRO A 1 197 ? 26.934 -18.876 25.866 1.00 90.38 197 PRO A C 1
ATOM 1648 O O . PRO A 1 197 ? 28.142 -18.910 26.093 1.00 90.38 197 PRO A O 1
ATOM 1651 N N . PHE A 1 198 ? 26.370 -19.576 24.877 1.00 90.56 198 PHE A N 1
ATOM 1652 C CA . PHE A 1 198 ? 27.126 -20.435 23.974 1.00 90.56 198 PHE A CA 1
ATOM 1653 C C . PHE A 1 198 ? 28.002 -19.612 23.022 1.00 90.56 198 PHE A C 1
ATOM 1655 O O . PHE A 1 198 ? 29.180 -19.922 22.855 1.00 90.56 198 PHE A O 1
ATOM 1662 N N . LEU A 1 199 ? 27.455 -18.545 22.433 1.00 90.69 199 LEU A N 1
ATOM 1663 C CA . LEU A 1 199 ? 28.198 -17.672 21.517 1.00 90.69 199 LEU A CA 1
ATOM 1664 C C . LEU A 1 199 ? 29.341 -16.935 22.230 1.00 90.69 199 LEU A C 1
ATOM 1666 O O . LEU A 1 199 ? 30.445 -16.886 21.699 1.00 90.69 199 LEU A O 1
ATOM 1670 N N . ILE A 1 200 ? 29.117 -16.459 23.460 1.00 92.31 200 ILE A N 1
ATOM 1671 C CA . ILE A 1 200 ? 30.153 -15.829 24.296 1.00 92.31 200 ILE A CA 1
ATOM 1672 C C . ILE A 1 200 ? 31.258 -16.829 24.633 1.00 92.31 200 ILE A C 1
ATOM 1674 O O . ILE A 1 200 ? 32.438 -16.516 24.499 1.00 92.31 200 ILE A O 1
ATOM 1678 N N . LYS A 1 201 ? 30.896 -18.052 25.045 1.00 91.75 201 LYS A N 1
ATOM 1679 C CA . LYS A 1 201 ? 31.876 -19.095 25.3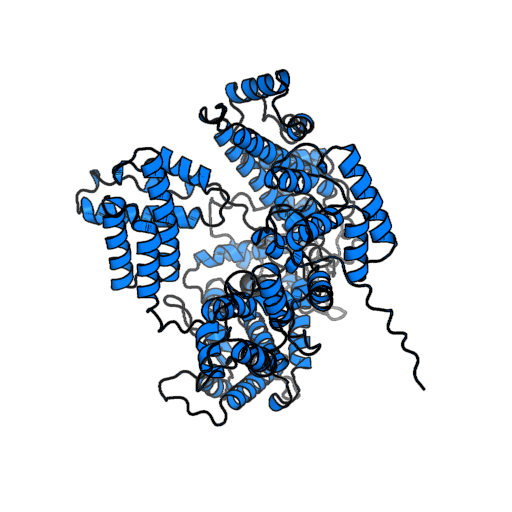88 1.00 91.75 201 LYS A CA 1
ATOM 1680 C C . LYS A 1 201 ? 32.801 -19.437 24.214 1.00 91.75 201 LYS A C 1
ATOM 1682 O O . LYS A 1 201 ? 33.967 -19.736 24.446 1.00 91.75 201 LYS A O 1
ATOM 1687 N N . ASN A 1 202 ? 32.284 -19.406 22.987 1.00 87.94 202 ASN A N 1
ATOM 1688 C CA . ASN A 1 202 ? 33.048 -19.702 21.773 1.00 87.94 202 ASN A CA 1
ATOM 1689 C C . ASN A 1 202 ? 33.694 -18.455 21.134 1.00 87.94 202 ASN A C 1
ATOM 1691 O O . ASN A 1 202 ? 34.300 -18.576 20.078 1.00 87.94 202 ASN A O 1
ATOM 1695 N N . GLY A 1 203 ? 33.583 -17.273 21.754 1.00 88.38 203 GLY A N 1
ATOM 1696 C CA . GLY A 1 203 ? 34.201 -16.037 21.255 1.00 88.38 203 GLY A CA 1
ATOM 1697 C C . GLY A 1 203 ? 33.481 -15.372 20.075 1.00 88.38 203 GLY A C 1
ATOM 1698 O O . GLY A 1 203 ? 34.040 -14.472 19.464 1.00 88.38 203 GLY A O 1
ATOM 1699 N N . PHE A 1 204 ? 32.249 -15.779 19.758 1.00 91.25 204 PHE A N 1
ATOM 1700 C CA . PHE A 1 204 ? 31.457 -15.214 18.655 1.00 91.25 204 PHE A CA 1
ATOM 1701 C C . PHE A 1 204 ? 30.585 -14.022 19.071 1.00 91.25 204 PHE A C 1
ATOM 1703 O O . PHE A 1 204 ? 29.962 -13.391 18.227 1.00 91.25 204 PHE A O 1
ATOM 1710 N N . LEU A 1 205 ? 30.462 -13.749 20.371 1.00 92.62 205 LEU A N 1
ATOM 1711 C CA . LEU A 1 205 ? 29.705 -12.616 20.900 1.00 92.62 205 LEU A CA 1
ATOM 1712 C C . LEU A 1 205 ? 30.427 -12.062 22.127 1.00 92.62 205 LEU A C 1
ATOM 1714 O O . LEU A 1 205 ? 30.748 -12.812 23.048 1.00 92.62 205 LEU A O 1
ATOM 1718 N N . ASP A 1 206 ? 30.612 -10.750 22.188 1.00 91.81 206 ASP A N 1
ATOM 1719 C CA . ASP A 1 206 ? 31.264 -10.113 23.326 1.00 91.81 206 ASP A CA 1
ATOM 1720 C C . ASP A 1 206 ? 30.324 -10.032 24.531 1.00 91.81 206 ASP A C 1
ATOM 1722 O O . ASP A 1 206 ? 29.151 -9.642 24.427 1.00 91.81 206 ASP A O 1
ATOM 1726 N N . LYS A 1 207 ? 30.856 -10.348 25.714 1.00 90.00 207 LYS A N 1
ATOM 1727 C CA . LYS A 1 207 ? 30.133 -10.200 26.980 1.00 90.00 207 LYS A CA 1
ATOM 1728 C C . LYS A 1 207 ? 30.073 -8.728 27.388 1.00 90.00 207 LYS A C 1
ATOM 1730 O O . LYS A 1 207 ? 31.106 -8.079 27.521 1.00 90.00 207 LYS A O 1
ATOM 1735 N N . ARG A 1 208 ? 28.869 -8.218 27.659 1.00 86.56 208 ARG A N 1
ATOM 1736 C CA . ARG A 1 208 ? 28.627 -6.820 28.066 1.00 86.56 208 ARG A CA 1
ATOM 1737 C C . ARG A 1 208 ? 27.922 -6.744 29.422 1.00 86.56 208 ARG A C 1
ATOM 1739 O O . ARG A 1 208 ? 27.216 -7.676 29.802 1.00 86.56 208 ARG A O 1
ATOM 1746 N N . GLU A 1 209 ? 28.080 -5.624 30.134 1.00 74.69 209 GLU A N 1
ATOM 1747 C CA . GLU A 1 209 ? 27.469 -5.403 31.461 1.00 74.69 209 GLU A CA 1
ATOM 1748 C C . GLU A 1 209 ? 25.936 -5.466 31.427 1.00 74.69 209 GLU A C 1
ATOM 1750 O O . GLU A 1 209 ? 25.319 -6.083 32.293 1.00 74.69 209 GLU A O 1
ATOM 1755 N N . ASN A 1 210 ? 25.317 -4.885 30.394 1.00 78.00 210 ASN A N 1
ATOM 1756 C CA . ASN A 1 210 ? 23.879 -4.972 30.159 1.00 78.00 210 ASN A CA 1
ATOM 1757 C C . ASN A 1 210 ? 23.593 -5.470 28.737 1.00 78.00 210 ASN A C 1
ATOM 1759 O O . ASN A 1 210 ? 23.257 -4.706 27.831 1.00 78.00 210 ASN A O 1
ATOM 1763 N N . GLN A 1 211 ? 23.750 -6.783 28.543 1.00 79.50 211 GLN A N 1
ATOM 1764 C CA . GLN A 1 211 ? 23.543 -7.431 27.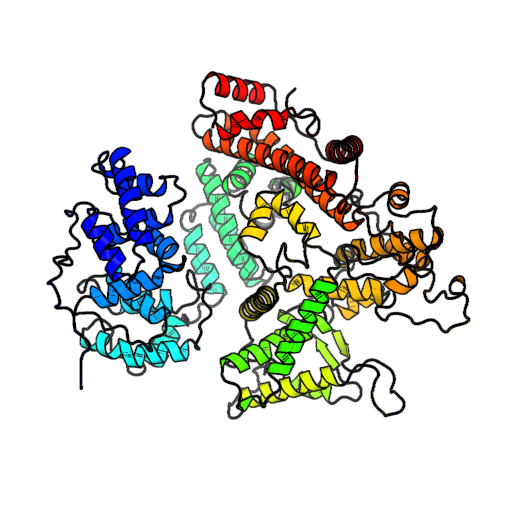246 1.00 79.50 211 GLN A CA 1
ATOM 1765 C C . GLN A 1 211 ? 22.125 -7.199 26.697 1.00 79.50 211 GLN A C 1
ATOM 1767 O O . GLN A 1 211 ? 21.959 -7.023 25.492 1.00 79.50 211 GLN A O 1
ATOM 1772 N N . LEU A 1 212 ? 21.108 -7.173 27.569 1.00 77.50 212 LEU A N 1
ATOM 1773 C CA . LEU A 1 212 ? 19.717 -6.956 27.166 1.00 77.50 212 LEU A CA 1
ATOM 1774 C C . LEU A 1 212 ? 19.508 -5.556 26.603 1.00 77.50 212 LEU A C 1
ATOM 1776 O O . LEU A 1 212 ? 18.964 -5.431 25.509 1.00 77.50 212 LEU A O 1
ATOM 1780 N N . ASP A 1 213 ? 19.958 -4.528 27.317 1.00 71.50 213 ASP A N 1
ATOM 1781 C CA . ASP A 1 213 ? 19.814 -3.138 26.885 1.00 71.50 213 ASP A CA 1
ATOM 1782 C C . ASP A 1 213 ? 20.633 -2.843 25.625 1.00 71.50 213 ASP A C 1
ATOM 1784 O O . ASP A 1 213 ? 20.121 -2.243 24.678 1.00 71.50 213 ASP A O 1
ATOM 1788 N N . TYR A 1 214 ? 21.864 -3.359 25.547 1.00 80.94 214 TYR A N 1
ATOM 1789 C CA . TYR A 1 214 ? 22.702 -3.218 24.358 1.00 80.94 214 TYR A CA 1
ATOM 1790 C C . TYR A 1 214 ? 22.054 -3.855 23.125 1.00 80.94 214 TYR A C 1
ATOM 1792 O O . TYR A 1 214 ? 21.889 -3.191 22.100 1.00 80.94 214 TYR A O 1
ATOM 1800 N N . LEU A 1 215 ? 21.646 -5.128 23.216 1.00 80.06 215 LEU A N 1
ATOM 1801 C CA . LEU A 1 215 ? 21.007 -5.825 22.099 1.00 80.06 215 LEU A CA 1
ATOM 1802 C C . LEU A 1 215 ? 19.686 -5.161 21.731 1.00 80.06 215 LEU A C 1
ATOM 1804 O O . LEU A 1 215 ? 19.410 -4.970 20.553 1.00 80.06 215 LEU A O 1
ATOM 1808 N N . TYR A 1 216 ? 18.881 -4.758 22.712 1.00 71.31 216 TYR A N 1
ATOM 1809 C CA . TYR A 1 216 ? 17.634 -4.049 22.455 1.00 71.31 216 TYR A CA 1
ATOM 1810 C C . TYR A 1 216 ? 17.884 -2.734 21.699 1.00 71.31 216 TYR A C 1
ATOM 1812 O O . TYR A 1 216 ? 17.288 -2.514 20.646 1.00 71.31 216 TYR A O 1
ATOM 1820 N N . THR A 1 217 ? 18.833 -1.914 22.150 1.00 69.75 217 THR A N 1
ATOM 1821 C CA . THR A 1 217 ? 19.246 -0.655 21.501 1.00 69.75 217 THR A CA 1
ATOM 1822 C C . THR A 1 217 ? 19.767 -0.890 20.077 1.00 69.75 217 THR A C 1
ATOM 1824 O O . THR A 1 217 ? 19.345 -0.212 19.133 1.00 69.75 217 THR A O 1
ATOM 1827 N N . HIS A 1 218 ? 20.622 -1.902 19.897 1.00 73.88 218 HIS A N 1
ATOM 1828 C CA . HIS A 1 218 ? 21.220 -2.277 18.615 1.00 73.88 218 HIS A CA 1
ATOM 1829 C C . HIS A 1 218 ? 20.176 -2.799 17.607 1.00 73.88 218 HIS A C 1
ATOM 1831 O O . HIS A 1 218 ? 20.171 -2.401 16.436 1.00 73.88 218 HIS A O 1
ATOM 1837 N N . LEU A 1 219 ? 19.252 -3.654 18.061 1.00 70.81 219 LEU A N 1
ATOM 1838 C CA . LEU A 1 219 ? 18.184 -4.253 17.250 1.00 70.81 219 LEU A CA 1
ATOM 1839 C C . LEU A 1 219 ? 17.096 -3.245 16.879 1.00 70.81 219 LEU A C 1
ATOM 1841 O O . LEU A 1 219 ? 16.612 -3.251 15.745 1.00 70.81 219 LEU A O 1
ATOM 1845 N N . HIS A 1 220 ? 16.728 -2.364 17.810 1.00 59.38 220 HIS A N 1
ATOM 1846 C CA . HIS A 1 220 ? 15.750 -1.305 17.566 1.00 59.38 220 HIS A CA 1
ATOM 1847 C C . HIS A 1 220 ? 16.311 -0.144 16.761 1.00 59.38 220 HIS A C 1
ATOM 1849 O O . HIS A 1 220 ? 15.543 0.712 16.323 1.00 59.38 220 HIS A O 1
ATOM 1855 N N . GLY A 1 221 ? 17.625 -0.116 16.532 1.00 50.91 221 GLY A N 1
ATOM 1856 C CA . GLY A 1 221 ? 18.238 1.000 15.847 1.00 50.91 221 GLY A CA 1
ATOM 1857 C C . GLY A 1 221 ? 17.896 2.303 16.553 1.00 50.91 221 GLY A C 1
ATOM 1858 O O . GLY A 1 221 ? 17.581 3.284 15.878 1.00 50.91 221 GLY A O 1
ATOM 1859 N N . GLN A 1 222 ? 18.054 2.352 17.881 1.00 44.53 222 GLN A N 1
ATOM 1860 C CA . GLN A 1 222 ? 18.561 3.592 18.454 1.00 44.53 222 GLN A CA 1
ATOM 1861 C C . GLN A 1 222 ? 19.999 3.736 17.934 1.00 44.53 222 GLN A C 1
ATOM 1863 O O . GLN A 1 222 ? 20.981 3.599 18.651 1.00 44.53 222 GLN A O 1
ATOM 1868 N N . LYS A 1 223 ? 20.123 4.065 16.636 1.00 39.88 223 LYS A N 1
ATOM 1869 C CA . LYS A 1 223 ? 21.090 5.082 16.259 1.00 39.88 223 LYS A CA 1
ATOM 1870 C C . LYS A 1 223 ? 20.874 6.164 17.313 1.00 39.88 223 LYS A C 1
ATOM 1872 O O . LYS A 1 223 ? 19.714 6.527 17.538 1.00 39.88 223 LYS A O 1
ATOM 1877 N N . THR A 1 224 ? 21.930 6.652 17.959 1.00 36.97 224 THR A N 1
ATOM 1878 C CA . THR A 1 224 ? 21.953 8.060 18.376 1.00 36.97 224 THR A CA 1
ATOM 1879 C C . THR A 1 224 ? 21.183 8.789 17.302 1.00 36.97 224 THR A C 1
ATOM 1881 O O . THR A 1 224 ? 21.580 8.684 16.141 1.00 36.97 224 THR A O 1
ATOM 1884 N N . SER A 1 225 ? 19.969 9.248 17.621 1.00 38.19 225 SER A N 1
ATOM 1885 C CA . SER A 1 225 ? 19.004 9.564 16.584 1.00 38.19 225 SER A CA 1
ATOM 1886 C C . SER A 1 225 ? 19.617 10.715 15.817 1.00 38.19 225 SER A C 1
ATOM 1888 O O . SER A 1 225 ? 19.529 11.854 16.267 1.00 38.19 225 SER A O 1
ATOM 1890 N N . LEU A 1 226 ? 20.275 10.405 14.696 1.00 44.88 226 LEU A N 1
ATOM 1891 C CA . LEU A 1 226 ? 20.488 11.347 13.628 1.00 44.88 226 LEU A CA 1
ATOM 1892 C C . LEU A 1 226 ? 19.118 11.974 13.503 1.00 44.88 226 LEU A C 1
ATOM 1894 O O . LEU A 1 226 ? 18.107 11.256 13.389 1.00 44.88 226 LEU A O 1
ATOM 1898 N N . SER A 1 227 ? 19.072 13.283 13.715 1.00 61.19 227 SER A N 1
ATOM 1899 C CA . SER A 1 227 ? 17.823 14.000 13.598 1.00 61.19 227 SER A CA 1
ATOM 1900 C C . SER A 1 227 ? 17.204 13.587 12.259 1.00 61.19 227 SER A C 1
ATOM 1902 O O . SER A 1 227 ? 17.898 13.167 11.325 1.00 61.19 227 SER A O 1
ATOM 1904 N N . LYS A 1 228 ? 15.874 13.625 12.141 1.00 67.50 228 LYS A N 1
ATOM 1905 C CA . LYS A 1 228 ? 15.232 13.266 10.865 1.00 67.50 228 LYS A CA 1
ATOM 1906 C C . LYS A 1 228 ? 15.856 14.040 9.683 1.00 67.50 228 LYS A C 1
ATOM 1908 O O . LYS A 1 228 ? 15.844 13.541 8.567 1.00 67.50 228 LYS A O 1
ATOM 1913 N N . GLU A 1 229 ? 16.432 15.206 9.967 1.00 77.75 229 GLU A N 1
ATOM 1914 C CA . GLU A 1 229 ? 17.224 16.062 9.086 1.00 77.75 229 GLU A CA 1
ATOM 1915 C C . GLU A 1 229 ? 18.593 15.460 8.718 1.00 77.75 229 GLU A C 1
ATOM 1917 O O . GLU A 1 229 ? 18.904 15.339 7.535 1.00 77.75 229 GLU A O 1
ATOM 1922 N N . ASP A 1 230 ? 19.377 14.982 9.682 1.00 76.81 230 ASP A N 1
ATOM 1923 C CA . ASP A 1 230 ? 20.666 14.321 9.416 1.00 76.81 230 ASP A CA 1
ATOM 1924 C C . ASP A 1 230 ? 20.506 13.052 8.558 1.00 76.81 230 ASP A C 1
ATOM 1926 O O . ASP A 1 230 ? 21.338 12.742 7.705 1.00 76.81 230 ASP A O 1
ATOM 1930 N N . GLY A 1 231 ? 19.402 12.318 8.744 1.00 78.12 231 GLY A N 1
ATOM 1931 C CA . GLY A 1 231 ? 19.066 11.166 7.901 1.00 78.12 231 GLY A CA 1
ATOM 1932 C C . GLY A 1 231 ? 18.819 11.537 6.433 1.00 78.12 231 GLY A C 1
ATOM 1933 O O . GLY A 1 231 ? 19.168 10.763 5.538 1.00 78.12 231 GLY A O 1
ATOM 1934 N N . ILE A 1 232 ? 18.255 12.722 6.179 1.00 88.12 232 ILE A N 1
ATOM 1935 C CA . ILE A 1 232 ? 18.056 13.264 4.827 1.00 88.12 232 ILE A CA 1
ATOM 1936 C C . ILE A 1 232 ? 19.394 13.634 4.204 1.00 88.12 232 ILE A C 1
ATOM 1938 O O . ILE A 1 232 ? 19.642 13.258 3.058 1.00 88.12 232 ILE A O 1
ATOM 1942 N N . TRP A 1 233 ? 20.270 14.301 4.957 1.00 90.19 233 TRP A N 1
ATOM 1943 C CA . TRP A 1 233 ? 21.594 14.682 4.468 1.00 90.19 233 TRP A CA 1
ATOM 1944 C C . TRP A 1 233 ? 22.466 13.471 4.143 1.00 90.19 233 TRP A C 1
ATOM 1946 O O . TRP A 1 233 ? 23.027 13.416 3.053 1.00 90.19 233 TRP A O 1
ATOM 1956 N N . ALA A 1 234 ? 22.475 12.443 4.994 1.00 84.62 234 ALA A N 1
ATOM 1957 C CA . ALA A 1 234 ? 23.195 11.201 4.708 1.00 84.62 234 ALA A CA 1
ATOM 1958 C C . ALA A 1 234 ? 22.713 10.531 3.405 1.00 84.62 234 ALA A C 1
ATOM 1960 O O . ALA A 1 234 ? 23.517 10.060 2.600 1.00 84.62 234 ALA A O 1
ATOM 1961 N N . LYS A 1 235 ? 21.396 10.514 3.154 1.00 88.44 235 LYS A N 1
ATOM 1962 C CA . LYS A 1 235 ? 20.836 9.975 1.904 1.00 88.44 235 LYS A CA 1
ATOM 1963 C C . LYS A 1 235 ? 21.152 10.857 0.698 1.00 88.44 235 LYS A C 1
ATOM 1965 O O . LYS A 1 235 ? 21.404 10.339 -0.391 1.00 88.44 235 LYS A O 1
ATOM 1970 N N . PHE A 1 236 ? 21.101 12.176 0.873 1.00 93.19 236 PHE A N 1
ATOM 1971 C CA . PHE A 1 236 ? 21.488 13.131 -0.157 1.00 93.19 236 PHE A CA 1
ATOM 1972 C C . PHE A 1 236 ? 22.934 12.879 -0.583 1.00 93.19 236 PHE A C 1
ATOM 1974 O O . PHE A 1 236 ? 23.188 12.700 -1.771 1.00 93.19 236 PHE A O 1
ATOM 1981 N N . GLU A 1 237 ? 23.855 12.773 0.372 1.00 90.88 237 GLU A N 1
ATOM 1982 C CA . GLU A 1 237 ? 25.261 12.469 0.110 1.00 90.88 237 GLU A CA 1
ATOM 1983 C C . GLU A 1 237 ? 25.422 11.124 -0.602 1.00 90.88 237 GLU A C 1
ATOM 1985 O O . GLU A 1 237 ? 26.063 11.072 -1.652 1.00 90.88 237 GLU A O 1
ATOM 1990 N N . GLU A 1 238 ? 24.776 10.057 -0.123 1.00 91.19 238 GLU A N 1
ATOM 1991 C CA . GLU A 1 238 ? 24.825 8.734 -0.765 1.00 91.19 238 GLU A CA 1
ATOM 1992 C C . GLU A 1 238 ? 24.425 8.794 -2.252 1.00 91.19 238 GLU A C 1
ATOM 1994 O O . GLU A 1 238 ? 25.058 8.165 -3.102 1.00 91.19 238 GLU A O 1
ATOM 1999 N N . LYS A 1 239 ? 23.364 9.541 -2.587 1.00 93.31 239 LYS A N 1
ATOM 2000 C CA . LYS A 1 239 ? 22.777 9.552 -3.939 1.00 93.31 239 LYS A CA 1
ATOM 2001 C C . LYS A 1 239 ? 23.363 10.604 -4.871 1.00 93.31 239 LYS A C 1
ATOM 2003 O O . LYS A 1 239 ? 23.391 10.376 -6.079 1.00 93.31 239 LYS A O 1
ATOM 2008 N N . MET A 1 240 ? 23.781 11.748 -4.340 1.00 94.62 240 MET A N 1
ATOM 2009 C CA . MET A 1 240 ? 24.156 12.915 -5.139 1.00 94.62 240 MET A CA 1
ATOM 2010 C C . MET A 1 240 ? 25.667 13.137 -5.218 1.00 94.62 240 MET A C 1
ATOM 2012 O O . MET A 1 240 ? 26.106 13.808 -6.147 1.00 94.62 240 MET A O 1
ATOM 2016 N N . THR A 1 241 ? 26.481 12.533 -4.342 1.00 92.19 241 THR A N 1
ATOM 2017 C CA . THR A 1 241 ? 27.957 12.646 -4.399 1.00 92.19 241 THR A CA 1
ATOM 2018 C C . THR A 1 241 ? 28.566 12.350 -5.778 1.00 92.19 241 THR A C 1
ATOM 2020 O O . THR A 1 241 ? 29.460 13.102 -6.172 1.00 92.19 241 THR A O 1
ATOM 2023 N N . PRO A 1 242 ? 28.084 11.367 -6.574 1.00 91.88 242 PRO A N 1
ATOM 2024 C CA . PRO A 1 242 ? 28.590 11.151 -7.936 1.00 91.88 242 PRO A CA 1
ATOM 2025 C C . PRO A 1 242 ? 28.479 12.379 -8.855 1.00 91.88 242 PRO A C 1
ATOM 2027 O O . PRO A 1 242 ? 29.186 12.471 -9.853 1.00 91.88 242 PRO A O 1
ATOM 2030 N N . TYR A 1 243 ? 27.613 13.334 -8.509 1.00 92.00 243 TYR A N 1
ATOM 2031 C CA . TYR A 1 243 ? 27.317 14.539 -9.279 1.00 92.00 243 TYR A CA 1
ATOM 2032 C C . TYR A 1 243 ? 27.793 15.826 -8.589 1.00 92.00 243 TYR A C 1
ATOM 2034 O O . TYR A 1 243 ? 27.400 16.908 -9.021 1.00 92.00 243 TYR A O 1
ATOM 2042 N N . LYS A 1 244 ? 28.629 15.742 -7.540 1.00 89.12 244 LYS A N 1
ATOM 2043 C CA . LYS A 1 244 ? 29.021 16.868 -6.662 1.00 89.12 244 LYS A CA 1
ATOM 2044 C C . LYS A 1 244 ? 29.504 18.127 -7.394 1.00 89.12 244 LYS A C 1
ATOM 2046 O O . LYS A 1 244 ? 29.261 19.232 -6.925 1.00 89.12 244 LYS A O 1
ATOM 2051 N N . ASN A 1 245 ? 30.139 17.958 -8.553 1.00 85.44 245 ASN A N 1
ATOM 2052 C CA . ASN A 1 245 ? 30.694 19.051 -9.359 1.00 85.44 245 ASN A CA 1
ATOM 2053 C C . ASN A 1 245 ? 29.761 19.521 -10.494 1.00 85.44 245 ASN A C 1
ATOM 2055 O O . ASN A 1 245 ? 30.221 20.152 -11.440 1.00 85.44 245 ASN A O 1
ATOM 2059 N N . SER A 1 246 ? 28.471 19.184 -10.444 1.00 89.25 246 SER A N 1
ATOM 2060 C CA . SER A 1 246 ? 27.483 19.576 -11.455 1.00 89.25 246 SER A CA 1
ATOM 2061 C C . SER A 1 246 ? 26.475 20.583 -10.909 1.00 89.25 246 SER A C 1
ATOM 2063 O O . SER A 1 246 ? 26.173 20.593 -9.714 1.00 89.25 246 SER A O 1
ATOM 2065 N N . GLU A 1 247 ? 25.884 21.371 -11.809 1.00 91.75 247 GLU A N 1
ATOM 2066 C CA . GLU A 1 247 ? 24.771 22.277 -11.491 1.00 91.75 247 GLU A CA 1
ATOM 2067 C C . GLU A 1 247 ? 23.584 21.519 -10.863 1.00 91.75 247 GLU A C 1
ATOM 2069 O O . GLU A 1 247 ? 22.924 22.011 -9.953 1.00 91.75 247 GLU A O 1
ATOM 2074 N N . PHE A 1 248 ? 23.369 20.259 -11.258 1.00 93.50 248 PHE A N 1
ATOM 2075 C CA . PHE A 1 248 ? 22.325 19.413 -10.680 1.00 93.50 248 PHE A CA 1
ATOM 2076 C C . PHE A 1 248 ? 22.482 19.183 -9.173 1.00 93.50 248 PHE A C 1
ATOM 2078 O O . PHE A 1 248 ? 21.476 19.059 -8.469 1.00 93.50 248 PHE A O 1
ATOM 2085 N N . TYR A 1 249 ? 23.723 19.070 -8.685 1.00 94.38 249 TYR A N 1
ATOM 2086 C CA . TYR A 1 249 ? 24.011 18.871 -7.267 1.00 94.38 249 TYR A CA 1
ATOM 2087 C C . TYR A 1 249 ? 23.797 20.156 -6.483 1.00 94.38 249 TYR A C 1
ATOM 2089 O O . TYR A 1 249 ? 23.087 20.133 -5.480 1.00 94.38 249 TYR A O 1
ATOM 2097 N N . SER A 1 250 ? 24.383 21.268 -6.936 1.00 92.38 250 SER A N 1
ATOM 2098 C CA . SER A 1 250 ? 24.306 22.542 -6.218 1.00 92.38 250 SER A CA 1
ATOM 2099 C C . SER A 1 250 ? 22.864 23.037 -6.125 1.00 92.38 250 SER A C 1
ATOM 2101 O O . SER A 1 250 ? 22.391 23.319 -5.025 1.00 92.38 250 SER A O 1
ATOM 2103 N N . THR A 1 251 ? 22.116 23.044 -7.232 1.00 92.88 251 THR A N 1
ATOM 2104 C CA . THR A 1 251 ? 20.702 23.447 -7.237 1.00 92.88 251 THR A CA 1
ATOM 2105 C C . THR A 1 251 ? 19.868 22.601 -6.283 1.00 92.88 251 THR A C 1
ATOM 2107 O O . THR A 1 251 ? 19.074 23.135 -5.507 1.00 92.88 251 THR A O 1
ATOM 2110 N N . PHE A 1 252 ? 20.052 21.281 -6.297 1.00 95.38 252 PHE A N 1
ATOM 2111 C CA . PHE A 1 252 ? 19.249 20.400 -5.458 1.00 95.38 252 PHE A CA 1
ATOM 2112 C C . PHE A 1 252 ? 19.669 20.431 -3.983 1.00 95.38 252 PHE A C 1
ATOM 2114 O O . PHE A 1 252 ? 18.812 20.333 -3.108 1.00 95.38 252 PHE A O 1
ATOM 2121 N N . TYR A 1 253 ? 20.954 20.652 -3.691 1.00 95.38 253 TYR A N 1
ATOM 2122 C CA . TYR A 1 253 ? 21.439 20.924 -2.337 1.00 95.38 253 TYR A CA 1
ATOM 2123 C C . TYR A 1 253 ? 20.757 22.167 -1.752 1.00 95.38 253 TYR A C 1
ATOM 2125 O O . TYR A 1 253 ? 20.198 22.109 -0.655 1.00 95.38 253 TYR A O 1
ATOM 2133 N N . HIS A 1 254 ? 20.736 23.271 -2.508 1.00 94.62 254 HIS A N 1
ATOM 2134 C CA . HIS A 1 254 ? 20.068 24.507 -2.093 1.00 94.62 254 HIS A CA 1
ATOM 2135 C C . HIS A 1 254 ? 18.558 24.320 -1.923 1.00 94.62 254 HIS A C 1
ATOM 2137 O O . HIS A 1 254 ? 17.999 24.792 -0.935 1.00 94.62 254 HIS A O 1
ATOM 2143 N N . TYR A 1 255 ? 17.916 23.567 -2.822 1.00 95.19 255 TYR A N 1
ATOM 2144 C CA . TYR A 1 255 ? 16.501 23.222 -2.700 1.00 95.19 255 TYR A CA 1
ATOM 2145 C C . TYR A 1 255 ? 16.208 22.471 -1.393 1.00 95.19 255 TYR A C 1
ATOM 2147 O O . TYR A 1 255 ? 15.328 22.875 -0.634 1.00 95.19 255 TYR A O 1
ATOM 2155 N N . VAL A 1 256 ? 16.944 21.388 -1.109 1.00 93.50 256 VAL A N 1
ATOM 2156 C CA . VAL A 1 256 ? 16.744 20.576 0.105 1.00 93.50 256 VAL A CA 1
ATOM 2157 C C . VAL A 1 256 ? 16.969 21.424 1.354 1.00 93.50 256 VAL A C 1
ATOM 2159 O O . VAL A 1 256 ? 16.113 21.421 2.238 1.00 93.50 256 VAL A O 1
ATOM 2162 N N . LYS A 1 257 ? 18.052 22.210 1.385 1.00 92.69 257 LYS A N 1
ATOM 2163 C CA . LYS A 1 257 ? 18.362 23.115 2.496 1.00 92.69 257 LYS A CA 1
ATOM 2164 C C . LYS A 1 257 ? 17.230 24.109 2.752 1.00 92.69 257 LYS A C 1
ATOM 2166 O O . LYS A 1 257 ? 16.719 24.167 3.864 1.00 92.69 257 LYS A O 1
ATOM 2171 N N . GLU A 1 258 ? 16.763 24.817 1.722 1.00 92.25 258 GLU A N 1
ATOM 2172 C CA . GLU A 1 258 ? 15.670 25.781 1.880 1.00 92.25 258 GLU A CA 1
ATOM 2173 C C . GLU A 1 258 ? 14.388 25.116 2.402 1.00 92.25 258 GLU A C 1
ATOM 2175 O O . GLU A 1 258 ? 13.721 25.650 3.294 1.00 92.25 258 GLU A O 1
ATOM 2180 N N . LYS A 1 259 ? 13.995 23.975 1.825 1.00 91.19 259 LYS A N 1
ATOM 2181 C CA . LYS A 1 259 ? 12.739 23.315 2.208 1.00 91.19 259 LYS A CA 1
ATOM 2182 C C . LYS A 1 259 ? 12.783 22.767 3.630 1.00 91.19 259 LYS A C 1
ATOM 2184 O O . LYS A 1 259 ? 11.738 22.773 4.287 1.00 91.19 259 LYS A O 1
ATOM 2189 N N . MET A 1 260 ? 13.960 22.358 4.104 1.00 86.00 260 MET A N 1
ATOM 2190 C CA . MET A 1 260 ? 14.197 21.999 5.503 1.00 86.00 260 MET A CA 1
ATOM 2191 C C . MET A 1 260 ? 14.126 23.231 6.413 1.00 86.00 260 MET A C 1
ATOM 2193 O O . MET A 1 260 ? 13.291 23.251 7.316 1.00 86.00 260 MET A O 1
ATOM 2197 N N . ASP A 1 261 ? 14.894 24.285 6.117 1.00 85.25 261 ASP A N 1
ATOM 2198 C CA . ASP A 1 261 ? 14.979 25.504 6.938 1.00 85.25 261 ASP A CA 1
ATOM 2199 C C . ASP A 1 261 ? 13.611 26.192 7.088 1.00 85.25 261 ASP A C 1
ATOM 2201 O O . ASP A 1 261 ? 13.186 26.544 8.190 1.00 85.25 261 ASP A O 1
ATOM 2205 N N . LYS A 1 262 ? 12.867 26.329 5.981 1.00 84.06 262 LYS A N 1
ATOM 2206 C CA . LYS A 1 262 ? 11.530 26.951 5.969 1.00 84.06 262 LYS A CA 1
ATOM 2207 C C . LYS A 1 262 ? 10.410 26.000 6.410 1.00 84.06 262 LYS A C 1
ATOM 2209 O O . LYS A 1 262 ? 9.260 26.427 6.490 1.00 84.06 262 LYS A O 1
ATOM 2214 N N . LYS A 1 263 ? 10.700 24.711 6.637 1.00 78.62 263 LYS A N 1
ATOM 2215 C CA . LYS A 1 263 ? 9.717 23.649 6.952 1.00 78.62 263 LYS A CA 1
ATOM 2216 C C . LYS A 1 263 ? 8.518 23.614 5.992 1.00 78.62 263 LYS A C 1
ATOM 2218 O O . LYS A 1 263 ? 7.399 23.286 6.383 1.00 78.62 263 LYS A O 1
ATOM 2223 N N . THR A 1 264 ? 8.747 23.961 4.726 1.00 76.44 264 THR A N 1
ATOM 2224 C CA . THR A 1 264 ? 7.692 24.051 3.697 1.00 76.44 264 THR A CA 1
ATOM 2225 C C . THR A 1 264 ? 7.404 22.710 3.030 1.00 76.44 264 THR A C 1
ATOM 2227 O O . THR A 1 264 ? 6.350 22.545 2.421 1.00 76.44 264 THR A O 1
ATOM 2230 N N . LEU A 1 265 ? 8.305 21.732 3.165 1.00 79.25 265 LEU A N 1
ATOM 2231 C CA . LEU A 1 265 ? 8.096 20.365 2.700 1.00 79.25 265 LEU A CA 1
ATOM 2232 C C . LEU A 1 265 ? 8.370 19.380 3.838 1.00 79.25 265 LEU A C 1
ATOM 2234 O O . LEU A 1 265 ? 9.346 19.516 4.572 1.00 79.25 265 LEU A O 1
ATOM 2238 N N . ASN A 1 266 ? 7.510 18.369 3.990 1.00 80.31 266 ASN A N 1
ATOM 2239 C CA . ASN A 1 266 ? 7.721 17.354 5.017 1.00 80.31 266 ASN A CA 1
ATOM 2240 C C . ASN A 1 266 ? 8.956 16.481 4.693 1.00 80.31 266 ASN A C 1
ATOM 2242 O O . ASN A 1 266 ? 9.301 16.253 3.530 1.00 80.31 266 ASN A O 1
ATOM 2246 N N . ILE A 1 267 ? 9.598 15.951 5.736 1.00 79.81 267 ILE A N 1
ATOM 2247 C CA . ILE A 1 267 ? 10.840 15.170 5.618 1.00 79.81 267 ILE A CA 1
ATOM 2248 C C . ILE A 1 267 ? 10.656 13.904 4.762 1.00 79.81 267 ILE A C 1
ATOM 2250 O O . ILE A 1 267 ? 11.539 13.534 3.995 1.00 79.81 267 ILE A O 1
ATOM 2254 N N . VAL A 1 268 ? 9.490 13.256 4.835 1.00 78.69 268 VAL A N 1
ATOM 2255 C CA . VAL A 1 268 ? 9.185 12.044 4.050 1.00 78.69 268 VAL A CA 1
ATOM 2256 C C . VAL A 1 268 ? 9.122 12.347 2.546 1.00 78.69 268 VAL A C 1
ATOM 2258 O O . VAL A 1 268 ? 9.503 11.517 1.722 1.00 78.69 268 VAL A O 1
ATOM 2261 N N . SER A 1 269 ? 8.650 13.532 2.170 1.00 85.31 269 SER A N 1
ATOM 2262 C CA . SER A 1 269 ? 8.624 14.010 0.791 1.00 85.31 269 SER A CA 1
ATOM 2263 C C . SER A 1 269 ? 10.031 14.350 0.311 1.00 85.31 269 SER A C 1
ATOM 2265 O O . SER A 1 269 ? 10.393 13.935 -0.787 1.00 85.31 269 SER A O 1
ATOM 2267 N N . LEU A 1 270 ? 10.853 15.008 1.137 1.00 87.81 270 LEU A N 1
ATOM 2268 C CA . LEU A 1 270 ? 12.262 15.274 0.815 1.00 87.81 270 LEU A CA 1
ATOM 2269 C C . LEU A 1 270 ? 13.057 13.980 0.594 1.00 87.81 270 LEU A C 1
ATOM 2271 O O . LEU A 1 270 ? 13.788 13.864 -0.390 1.00 87.81 270 LEU A O 1
ATOM 2275 N N . ASP A 1 271 ? 12.840 12.970 1.439 1.00 87.06 271 ASP A N 1
ATOM 2276 C CA . ASP A 1 271 ? 13.450 11.643 1.297 1.00 87.06 271 ASP A CA 1
ATOM 2277 C C . ASP A 1 271 ? 13.166 11.022 -0.086 1.00 87.06 271 ASP A C 1
ATOM 2279 O O . ASP A 1 271 ? 14.054 10.452 -0.738 1.00 87.06 271 ASP A O 1
ATOM 2283 N N . LYS A 1 272 ? 11.924 11.159 -0.562 1.00 89.31 272 LYS A N 1
ATOM 2284 C CA . LYS A 1 272 ? 11.505 10.700 -1.892 1.00 89.31 272 LYS A CA 1
ATOM 2285 C C . LYS A 1 272 ? 12.106 11.556 -3.003 1.00 89.31 272 LYS A C 1
ATOM 2287 O O . LYS A 1 272 ? 12.638 10.997 -3.961 1.00 89.31 272 LYS A O 1
ATOM 2292 N N . TYR A 1 273 ? 12.093 12.879 -2.849 1.00 93.44 273 TYR A N 1
ATOM 2293 C CA . TYR A 1 273 ? 12.607 13.827 -3.840 1.00 93.44 273 TYR A CA 1
ATOM 2294 C C . TYR A 1 273 ? 14.083 13.572 -4.148 1.00 93.44 273 TYR A C 1
ATOM 2296 O O . TYR A 1 273 ? 14.462 13.565 -5.316 1.00 93.44 273 TYR A O 1
ATOM 2304 N N . ILE A 1 274 ? 14.899 13.239 -3.139 1.00 93.62 274 ILE A N 1
ATOM 2305 C CA . ILE A 1 274 ? 16.312 12.870 -3.346 1.00 93.62 274 ILE A CA 1
ATOM 2306 C C . ILE A 1 274 ? 16.452 11.676 -4.288 1.00 93.62 274 ILE A C 1
ATOM 2308 O O . ILE A 1 274 ? 17.314 11.641 -5.169 1.00 93.62 274 ILE A O 1
ATOM 2312 N N . THR A 1 275 ? 15.571 10.693 -4.136 1.00 91.88 275 THR A N 1
ATOM 2313 C CA . THR A 1 275 ? 15.582 9.491 -4.974 1.00 91.88 275 THR A CA 1
ATOM 2314 C C . THR A 1 275 ? 15.125 9.805 -6.396 1.00 91.88 275 THR A C 1
ATOM 2316 O O . THR A 1 275 ? 15.705 9.303 -7.355 1.00 91.88 275 THR A O 1
ATOM 2319 N N . TYR A 1 276 ? 14.090 10.628 -6.552 1.00 92.75 276 TYR A N 1
ATOM 2320 C CA . TYR A 1 276 ? 13.555 10.973 -7.868 1.00 92.75 276 TYR A CA 1
ATOM 2321 C C . TYR A 1 276 ? 14.536 11.834 -8.653 1.00 92.75 276 TYR A C 1
ATOM 2323 O O . TYR A 1 276 ? 14.835 11.511 -9.803 1.00 92.75 276 TYR A O 1
ATOM 2331 N N . TRP A 1 277 ? 15.072 12.878 -8.018 1.00 95.38 277 TRP A N 1
ATOM 2332 C CA . TRP A 1 277 ? 16.012 13.800 -8.643 1.00 95.38 277 TRP A CA 1
ATOM 2333 C C . TRP A 1 277 ? 17.299 13.095 -9.061 1.00 95.38 277 TRP A C 1
ATOM 2335 O O . TRP A 1 277 ? 17.689 13.185 -10.220 1.00 95.38 277 TRP A O 1
ATOM 2345 N N . SER A 1 278 ? 17.908 12.301 -8.172 1.00 94.19 278 SER A N 1
ATOM 2346 C CA . SER A 1 278 ? 19.134 11.556 -8.504 1.00 94.19 278 SER A CA 1
ATOM 2347 C C . SER A 1 278 ? 18.972 10.634 -9.719 1.00 94.19 278 SER A C 1
ATOM 2349 O O . SER A 1 278 ? 19.883 10.540 -10.539 1.00 94.19 278 SER A O 1
ATOM 2351 N N . ARG A 1 279 ? 17.803 10.001 -9.893 1.00 93.69 279 ARG A N 1
ATOM 2352 C CA . ARG A 1 279 ? 17.487 9.196 -11.088 1.00 93.69 279 ARG A CA 1
ATOM 2353 C C . ARG A 1 279 ? 17.388 10.038 -12.360 1.00 93.69 279 ARG A C 1
ATOM 2355 O O . ARG A 1 279 ? 17.871 9.608 -13.403 1.00 93.69 279 ARG A O 1
ATOM 2362 N N . LEU A 1 280 ? 16.776 11.221 -12.286 1.00 94.38 280 LEU A N 1
ATOM 2363 C CA . LEU A 1 280 ? 16.667 12.126 -13.435 1.00 94.38 280 LEU A CA 1
ATOM 2364 C C . LEU A 1 280 ? 18.045 12.643 -13.852 1.00 94.38 280 LEU A C 1
ATOM 2366 O O . LEU A 1 280 ? 18.369 12.637 -15.038 1.00 94.38 280 LEU A O 1
ATOM 2370 N N . VAL A 1 281 ? 18.872 13.028 -12.878 1.00 95.38 281 VAL A N 1
ATOM 2371 C CA . VAL A 1 281 ? 20.257 13.457 -13.108 1.00 95.38 281 VAL A CA 1
ATOM 2372 C C . VAL A 1 281 ? 21.062 12.333 -13.745 1.00 95.38 281 VAL A C 1
ATOM 2374 O O . VAL A 1 281 ? 21.736 12.568 -14.742 1.00 95.38 281 VAL A O 1
ATOM 2377 N N . HIS A 1 282 ? 20.928 11.104 -13.242 1.00 92.44 282 HIS A N 1
ATOM 2378 C CA . HIS A 1 282 ? 21.598 9.942 -13.817 1.00 92.44 282 HIS A CA 1
ATOM 2379 C C . HIS A 1 282 ? 21.282 9.758 -15.307 1.00 92.44 282 HIS A C 1
ATOM 2381 O O . HIS A 1 282 ? 22.204 9.655 -16.112 1.00 92.44 282 HIS A O 1
ATOM 2387 N N . ILE A 1 283 ? 19.997 9.787 -15.684 1.00 88.56 283 ILE A N 1
ATOM 2388 C CA . ILE A 1 283 ? 19.572 9.700 -17.091 1.00 88.56 283 ILE A CA 1
ATOM 2389 C C . ILE A 1 283 ? 20.126 10.869 -17.902 1.00 88.56 283 ILE A C 1
ATOM 2391 O O . ILE A 1 283 ? 20.633 10.678 -19.003 1.00 88.56 283 ILE A O 1
ATOM 2395 N N . THR A 1 284 ? 20.035 12.085 -17.363 1.00 91.38 284 THR A N 1
ATOM 2396 C CA . THR A 1 284 ? 20.474 13.292 -18.072 1.00 91.38 284 THR A CA 1
ATOM 2397 C C . THR A 1 284 ? 21.965 13.228 -18.388 1.00 91.38 284 THR A C 1
ATOM 2399 O O . THR A 1 284 ? 22.361 13.493 -19.521 1.00 91.38 284 THR A O 1
ATOM 2402 N N . VAL A 1 285 ? 22.780 12.804 -17.420 1.00 89.62 285 VAL A N 1
ATOM 2403 C CA . VAL A 1 285 ? 24.228 12.626 -17.585 1.00 89.62 285 VAL A CA 1
ATOM 2404 C C . VAL A 1 285 ? 24.542 11.474 -18.541 1.00 89.62 285 VAL A C 1
ATOM 2406 O O . VAL A 1 285 ? 25.407 11.620 -19.402 1.00 89.62 285 VAL A O 1
ATOM 2409 N N . ALA A 1 286 ? 23.822 10.352 -18.447 1.00 82.69 286 ALA A N 1
ATOM 2410 C CA . ALA A 1 286 ? 23.995 9.213 -19.353 1.00 82.69 286 ALA A CA 1
ATOM 2411 C C . ALA A 1 286 ? 23.689 9.568 -20.822 1.00 82.69 286 ALA A C 1
ATOM 2413 O O . ALA A 1 286 ? 24.321 9.041 -21.735 1.00 82.69 286 ALA A O 1
ATOM 2414 N N . GLU A 1 287 ? 22.766 10.502 -21.055 1.00 79.38 287 GLU A N 1
ATOM 2415 C CA . GLU A 1 287 ? 22.431 11.047 -22.377 1.00 79.38 287 GLU A CA 1
ATOM 2416 C C . GLU A 1 287 ? 23.373 12.186 -22.829 1.00 79.38 287 GLU A C 1
ATOM 2418 O O . GLU A 1 287 ? 23.143 12.799 -23.873 1.00 79.38 287 GLU A O 1
ATOM 2423 N N . GLY A 1 288 ? 24.445 12.461 -22.075 1.00 81.38 288 GLY A N 1
ATOM 2424 C CA . GLY A 1 288 ? 25.474 13.456 -22.400 1.00 81.38 288 GLY A CA 1
ATOM 2425 C C . GLY A 1 288 ? 25.176 14.878 -21.915 1.00 81.38 288 GLY A C 1
ATOM 2426 O O . GLY A 1 288 ? 25.876 15.815 -22.296 1.00 81.38 288 GLY A O 1
ATOM 2427 N N . GLY A 1 289 ? 24.146 15.065 -21.089 1.00 86.44 289 GLY A N 1
ATOM 2428 C CA . GLY A 1 289 ? 23.812 16.352 -20.491 1.00 86.44 289 GLY A CA 1
ATOM 2429 C C . GLY A 1 289 ? 24.750 16.721 -19.341 1.00 86.44 289 GLY A C 1
ATOM 2430 O O . GLY A 1 289 ? 25.012 15.915 -18.453 1.00 86.44 289 GLY A O 1
ATOM 2431 N N . THR A 1 290 ? 25.234 17.962 -19.330 1.00 83.25 290 THR A N 1
ATOM 2432 C CA . THR A 1 290 ? 26.201 18.452 -18.329 1.00 83.25 290 THR A CA 1
ATOM 2433 C C . THR A 1 290 ? 25.614 19.462 -17.339 1.00 83.25 290 THR A C 1
ATOM 2435 O O . THR A 1 290 ? 26.264 19.784 -16.346 1.00 83.25 290 THR A O 1
ATOM 2438 N N . ASN A 1 291 ? 24.399 19.962 -17.581 1.00 89.56 291 ASN A N 1
ATOM 2439 C CA . ASN A 1 291 ? 23.767 21.032 -16.805 1.00 89.56 291 ASN A CA 1
ATOM 2440 C C . ASN A 1 291 ? 22.230 20.919 -16.818 1.00 89.56 291 ASN A C 1
ATOM 2442 O O . ASN A 1 291 ? 21.671 20.122 -17.575 1.00 89.56 291 ASN A O 1
ATOM 2446 N N . ILE A 1 292 ? 21.533 21.725 -16.010 1.00 89.31 292 ILE A N 1
ATOM 2447 C CA . ILE A 1 292 ? 20.067 21.649 -15.864 1.00 89.31 292 ILE A CA 1
ATOM 2448 C C . ILE A 1 292 ? 19.350 21.914 -17.189 1.00 89.31 292 ILE A C 1
ATOM 2450 O O . ILE A 1 292 ? 18.357 21.254 -17.494 1.00 89.31 292 ILE A O 1
ATOM 2454 N N . ARG A 1 293 ? 19.896 22.798 -18.030 1.00 86.44 293 ARG A N 1
ATOM 2455 C CA . ARG A 1 293 ? 19.345 23.107 -19.361 1.00 86.44 293 ARG A CA 1
ATOM 2456 C C . ARG A 1 293 ? 19.385 21.923 -20.333 1.00 86.44 293 ARG A C 1
ATOM 2458 O O . ARG A 1 293 ? 18.662 21.937 -21.325 1.00 86.44 293 ARG A O 1
ATOM 2465 N N . ALA A 1 294 ? 20.191 20.896 -20.066 1.00 87.38 294 ALA A N 1
ATOM 2466 C CA . ALA A 1 294 ? 20.201 19.668 -20.859 1.00 87.38 294 ALA A CA 1
ATOM 2467 C C . ALA A 1 294 ? 18.956 18.793 -20.628 1.00 87.38 294 ALA A C 1
ATOM 2469 O O . ALA A 1 294 ? 18.670 17.904 -21.435 1.00 87.38 294 ALA A O 1
ATOM 2470 N N . ILE A 1 295 ? 18.197 19.040 -19.555 1.00 91.06 295 ILE A N 1
ATOM 2471 C CA . ILE A 1 295 ? 16.913 18.382 -19.325 1.00 91.06 295 ILE A CA 1
ATOM 2472 C C . ILE A 1 295 ? 15.926 18.853 -20.398 1.00 91.06 295 ILE A C 1
ATOM 2474 O O . ILE A 1 295 ? 15.715 20.039 -20.604 1.00 91.06 295 ILE A O 1
ATOM 2478 N N . ASN A 1 296 ? 15.294 17.916 -21.097 1.00 84.62 296 ASN A N 1
ATOM 2479 C CA . ASN A 1 296 ? 14.318 18.212 -22.143 1.00 84.62 296 ASN A CA 1
ATOM 2480 C C . ASN A 1 296 ? 13.268 17.094 -22.234 1.00 84.62 296 ASN A C 1
ATOM 2482 O O . ASN A 1 296 ? 13.290 16.129 -21.463 1.00 84.62 296 ASN A O 1
ATOM 2486 N N . SER A 1 297 ? 12.346 17.205 -23.192 1.00 78.00 297 SER A N 1
ATOM 2487 C CA . SER A 1 297 ? 11.301 16.201 -23.423 1.00 78.00 297 SER A CA 1
ATOM 2488 C C . SER A 1 297 ? 11.862 14.798 -23.675 1.00 78.00 297 SER A C 1
ATOM 2490 O O . SER A 1 297 ? 11.300 13.834 -23.165 1.00 78.00 297 SER A O 1
ATOM 2492 N N . LYS A 1 298 ? 13.012 14.663 -24.354 1.00 78.56 298 LYS A N 1
ATOM 2493 C CA . LYS A 1 298 ? 13.682 13.368 -24.560 1.00 78.56 298 LYS A CA 1
ATOM 2494 C C . LYS A 1 298 ? 14.124 12.756 -23.230 1.00 78.56 298 LYS A C 1
ATOM 2496 O O . LYS A 1 298 ? 13.871 11.578 -23.008 1.00 78.56 298 LYS A O 1
ATOM 2501 N N . ILE A 1 299 ? 14.736 13.540 -22.339 1.00 84.00 299 ILE A N 1
ATOM 2502 C CA . ILE A 1 299 ? 15.146 13.080 -20.999 1.00 84.00 299 ILE A CA 1
ATOM 2503 C C . ILE A 1 299 ? 13.936 12.647 -20.175 1.00 84.00 299 ILE A C 1
ATOM 2505 O O . ILE A 1 299 ? 13.954 11.573 -19.577 1.00 84.00 299 ILE A O 1
ATOM 2509 N N . ARG A 1 300 ? 12.862 13.444 -20.177 1.00 85.44 300 ARG A N 1
ATOM 2510 C CA . ARG A 1 300 ? 11.594 13.070 -19.538 1.00 85.44 300 ARG A CA 1
ATOM 2511 C C . ARG A 1 300 ? 11.065 11.753 -20.091 1.00 85.44 300 ARG A C 1
ATOM 2513 O O . ARG A 1 300 ? 10.697 10.875 -19.317 1.00 85.44 300 ARG A O 1
ATOM 2520 N N . ASP A 1 301 ? 11.021 11.605 -21.409 1.00 71.31 301 ASP A N 1
ATOM 2521 C CA . ASP A 1 301 ? 10.485 10.404 -22.045 1.00 71.31 301 ASP A CA 1
ATOM 2522 C C . ASP A 1 301 ? 11.365 9.187 -21.750 1.00 71.31 301 ASP A C 1
ATOM 2524 O O . ASP A 1 301 ? 10.835 8.098 -21.555 1.00 71.31 301 ASP A O 1
ATOM 2528 N N . THR A 1 302 ? 12.687 9.359 -21.645 1.00 74.19 302 THR A N 1
ATOM 2529 C CA . THR A 1 302 ? 13.612 8.322 -21.160 1.00 74.19 302 THR A CA 1
ATOM 2530 C C . THR A 1 302 ? 13.380 8.003 -19.679 1.00 74.19 302 THR A C 1
ATOM 2532 O O . THR A 1 302 ? 13.376 6.838 -19.298 1.00 74.19 302 THR A O 1
ATOM 2535 N N . TYR A 1 303 ? 13.079 8.994 -18.837 1.00 85.06 303 TYR A N 1
ATOM 2536 C CA . TYR A 1 303 ? 12.722 8.760 -17.435 1.00 85.06 303 TYR A CA 1
ATOM 2537 C C . TYR A 1 303 ? 11.433 7.954 -17.298 1.00 85.06 303 TYR A C 1
ATOM 2539 O O . TYR A 1 303 ? 11.387 6.945 -16.593 1.00 85.06 303 TYR A O 1
ATOM 2547 N N . ILE A 1 304 ? 10.379 8.374 -18.000 1.00 74.19 304 ILE A N 1
ATOM 2548 C CA . ILE A 1 304 ? 9.108 7.649 -18.061 1.00 74.19 304 ILE A CA 1
ATOM 2549 C C . ILE A 1 304 ? 9.338 6.252 -18.650 1.00 74.19 304 ILE A C 1
ATOM 2551 O O . ILE A 1 304 ? 8.709 5.289 -18.224 1.00 74.19 304 ILE A O 1
ATOM 2555 N N . TRP A 1 305 ? 10.258 6.111 -19.600 1.00 67.44 305 TRP A N 1
ATOM 2556 C CA . TRP A 1 305 ? 10.617 4.827 -20.186 1.00 67.44 305 TRP A CA 1
ATOM 2557 C C . TRP A 1 305 ? 11.278 3.870 -19.184 1.00 67.44 305 TRP A C 1
ATOM 2559 O O . TRP A 1 305 ? 10.854 2.717 -19.093 1.00 67.44 305 TRP A O 1
ATOM 2569 N N . GLU A 1 306 ? 12.279 4.334 -18.434 1.00 68.81 306 GLU A N 1
ATOM 2570 C CA . GLU A 1 306 ? 13.049 3.519 -17.485 1.00 68.81 306 GLU A CA 1
ATOM 2571 C C . GLU A 1 306 ? 12.289 3.236 -16.187 1.00 68.81 306 GLU A C 1
ATOM 2573 O O . GLU A 1 306 ? 12.373 2.138 -15.637 1.00 68.81 306 GLU A O 1
ATOM 2578 N N . TYR A 1 307 ? 11.515 4.209 -15.706 1.00 73.69 307 TYR A N 1
ATOM 2579 C CA . TYR A 1 307 ? 10.863 4.154 -14.397 1.00 73.69 307 TYR A CA 1
ATOM 2580 C C . TYR A 1 307 ? 9.333 4.086 -14.475 1.00 73.69 307 TYR A C 1
ATOM 2582 O O . TYR A 1 307 ? 8.673 4.115 -13.435 1.00 73.69 307 TYR A O 1
ATOM 2590 N N . GLY A 1 308 ? 8.754 3.961 -15.674 1.00 60.50 308 GLY A N 1
ATOM 2591 C CA . GLY A 1 308 ? 7.309 4.070 -15.909 1.00 60.50 308 GLY A CA 1
ATOM 2592 C C . GLY A 1 308 ? 6.432 2.993 -15.282 1.00 60.50 308 GLY A C 1
ATOM 2593 O O . GLY A 1 308 ? 5.244 3.218 -15.065 1.00 60.50 308 GLY A O 1
ATOM 2594 N N . GLU A 1 309 ? 7.011 1.847 -14.934 1.00 51.50 309 GLU A N 1
ATOM 2595 C CA . GLU A 1 309 ? 6.318 0.773 -14.211 1.00 51.50 309 GLU A CA 1
ATOM 2596 C C . GLU A 1 309 ? 6.191 1.065 -12.699 1.00 51.50 309 GLU A C 1
ATOM 2598 O O . GLU A 1 309 ? 5.467 0.369 -11.988 1.00 51.50 309 GLU A O 1
ATOM 2603 N N . ASN A 1 310 ? 6.843 2.118 -12.184 1.00 53.62 310 ASN A N 1
ATOM 2604 C CA . ASN A 1 310 ? 6.784 2.469 -10.766 1.00 53.62 310 ASN A CA 1
ATOM 2605 C C . ASN A 1 310 ? 5.506 3.233 -10.402 1.00 53.62 310 ASN A C 1
ATOM 2607 O O . ASN A 1 310 ? 5.069 4.158 -11.092 1.00 53.62 310 ASN A O 1
ATOM 2611 N N . SER A 1 311 ? 4.967 2.935 -9.216 1.00 53.75 311 SER A N 1
ATOM 2612 C CA . SER A 1 311 ? 3.793 3.588 -8.631 1.00 53.75 311 SER A CA 1
ATOM 2613 C C . SER A 1 311 ? 4.037 5.029 -8.132 1.00 53.75 311 SER A C 1
ATOM 2615 O O . SER A 1 311 ? 3.175 5.574 -7.444 1.00 53.75 311 SER A O 1
ATOM 2617 N N . SER A 1 312 ? 5.127 5.715 -8.514 1.00 67.50 312 SER A N 1
ATOM 2618 C CA . SER A 1 312 ? 5.401 7.109 -8.106 1.00 67.50 312 SER A CA 1
ATOM 2619 C C . SER A 1 312 ? 5.523 8.171 -9.208 1.00 67.50 312 SER A C 1
ATOM 2621 O O . SER A 1 312 ? 5.486 9.331 -8.839 1.00 67.50 312 SER A O 1
ATOM 2623 N N . LEU A 1 313 ? 5.520 7.840 -10.511 1.00 76.88 313 LEU A N 1
ATOM 2624 C CA . LEU A 1 313 ? 5.703 8.808 -11.620 1.00 76.88 313 LEU A CA 1
ATOM 2625 C C . LEU A 1 313 ? 5.056 10.196 -11.447 1.00 76.88 313 LEU A C 1
ATOM 2627 O O . LEU A 1 313 ? 5.698 11.193 -11.737 1.00 76.88 313 LEU A O 1
ATOM 2631 N N . ARG A 1 314 ? 3.805 10.283 -10.972 1.00 78.19 314 ARG A N 1
ATOM 2632 C CA . ARG A 1 314 ? 3.145 11.574 -10.697 1.00 78.19 314 ARG A CA 1
ATOM 2633 C C . ARG A 1 314 ? 3.920 12.421 -9.682 1.00 78.19 314 ARG A C 1
ATOM 2635 O O . ARG A 1 314 ? 4.209 13.579 -9.945 1.00 78.19 314 ARG A O 1
ATOM 2642 N N . ALA A 1 315 ? 4.297 11.811 -8.562 1.00 82.19 315 ALA A N 1
ATOM 2643 C CA . ALA A 1 315 ? 5.120 12.444 -7.540 1.00 82.19 315 ALA A CA 1
ATOM 2644 C C . ALA A 1 315 ? 6.541 12.746 -8.046 1.00 82.19 315 ALA A C 1
ATOM 2646 O O . ALA A 1 315 ? 7.123 13.745 -7.629 1.00 82.19 315 ALA A O 1
ATOM 2647 N N . ASP A 1 316 ? 7.080 11.919 -8.947 1.00 88.19 316 ASP A N 1
ATOM 2648 C CA . ASP A 1 316 ? 8.374 12.165 -9.593 1.00 88.19 316 ASP A CA 1
ATOM 2649 C C . ASP A 1 316 ? 8.296 13.441 -10.460 1.00 88.19 316 ASP A C 1
ATOM 2651 O O . ASP A 1 316 ? 9.116 14.342 -10.308 1.00 88.19 316 ASP A O 1
ATOM 2655 N N . MET A 1 317 ? 7.261 13.575 -11.301 1.00 89.12 317 MET A N 1
ATOM 2656 C CA . MET A 1 317 ? 7.034 14.771 -12.126 1.00 89.12 317 MET A CA 1
ATOM 2657 C C . MET A 1 317 ? 6.825 16.032 -11.279 1.00 89.12 317 MET A C 1
ATOM 2659 O O . MET A 1 317 ? 7.428 17.067 -11.560 1.00 89.12 317 MET A O 1
ATOM 2663 N N . ASP A 1 318 ? 6.025 15.945 -10.213 1.00 88.00 318 ASP A N 1
ATOM 2664 C CA . ASP A 1 318 ? 5.804 17.067 -9.291 1.00 88.00 318 ASP A CA 1
ATOM 2665 C C . ASP A 1 318 ? 7.104 17.479 -8.589 1.00 88.00 318 ASP A C 1
ATOM 2667 O O . ASP A 1 318 ? 7.389 18.669 -8.451 1.00 88.00 318 ASP A O 1
ATOM 2671 N N . CYS A 1 319 ? 7.932 16.504 -8.200 1.00 91.50 319 CYS A N 1
ATOM 2672 C CA . CYS A 1 319 ? 9.276 16.757 -7.691 1.00 91.50 319 CYS A CA 1
ATOM 2673 C C . CYS A 1 319 ? 10.112 17.541 -8.704 1.00 91.50 319 CYS A C 1
ATOM 2675 O O . CYS A 1 319 ? 10.695 18.563 -8.346 1.00 91.50 319 CYS A O 1
ATOM 2677 N N . PHE A 1 320 ? 10.164 17.098 -9.962 1.00 93.56 320 PHE A N 1
ATOM 2678 C CA . PHE A 1 320 ? 10.966 17.755 -10.999 1.00 93.56 320 PHE A CA 1
ATOM 2679 C C . PHE A 1 320 ? 10.501 19.180 -11.251 1.00 93.56 320 PHE A C 1
ATOM 2681 O O . PHE A 1 320 ? 11.320 20.095 -11.249 1.00 93.56 320 PHE A O 1
ATOM 2688 N N . ARG A 1 321 ? 9.187 19.391 -11.364 1.00 92.38 321 ARG A N 1
ATOM 2689 C CA . ARG A 1 321 ? 8.601 20.729 -11.497 1.00 92.38 321 ARG A CA 1
ATOM 2690 C C . ARG A 1 321 ? 8.976 21.631 -10.329 1.00 92.38 321 ARG A C 1
ATOM 2692 O O . ARG A 1 321 ? 9.351 22.771 -10.561 1.00 92.38 321 ARG A O 1
ATOM 2699 N N . ASN A 1 322 ? 8.908 21.137 -9.094 1.00 92.75 322 ASN A N 1
ATOM 2700 C CA . ASN A 1 322 ? 9.215 21.936 -7.908 1.00 92.75 322 ASN A CA 1
ATOM 2701 C C . ASN A 1 322 ? 10.699 22.309 -7.806 1.00 92.75 322 ASN A C 1
ATOM 2703 O O . ASN A 1 322 ? 11.013 23.442 -7.447 1.00 92.75 322 ASN A O 1
ATOM 2707 N N . VAL A 1 323 ? 11.606 21.384 -8.133 1.00 93.50 323 VAL A N 1
ATOM 2708 C CA . VAL A 1 323 ? 13.053 21.657 -8.135 1.00 93.50 323 VAL A CA 1
ATOM 2709 C C . VAL A 1 323 ? 13.427 22.609 -9.275 1.00 93.50 323 VAL A C 1
ATOM 2711 O O . VAL A 1 323 ? 14.190 23.545 -9.060 1.00 93.50 323 VAL A O 1
ATOM 2714 N N . LEU A 1 324 ? 12.859 22.430 -10.470 1.00 92.56 324 LEU A N 1
ATOM 2715 C CA . LEU A 1 324 ? 13.130 23.298 -11.623 1.00 92.56 32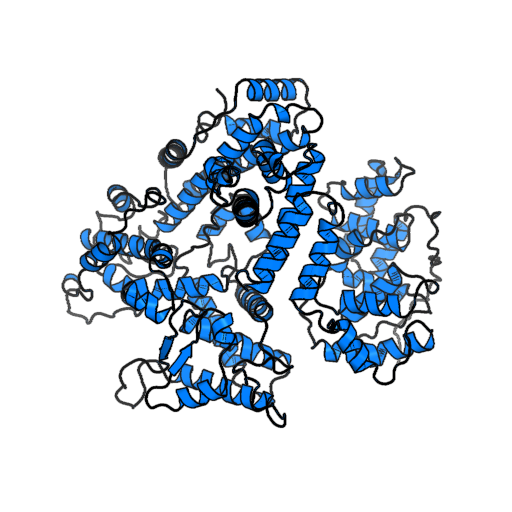4 LEU A CA 1
ATOM 2716 C C . LEU A 1 324 ? 12.471 24.675 -11.496 1.00 92.56 324 LEU A C 1
ATOM 2718 O O . LEU A 1 324 ? 13.033 25.667 -11.945 1.00 92.56 324 LEU A O 1
ATOM 2722 N N . LYS A 1 325 ? 11.310 24.763 -10.839 1.00 91.31 325 LYS A N 1
ATOM 2723 C CA . LYS A 1 325 ? 10.704 26.045 -10.466 1.00 91.31 325 LYS A CA 1
ATOM 2724 C C . LYS A 1 325 ? 11.631 26.817 -9.529 1.00 91.31 325 LYS A C 1
ATOM 2726 O O . LYS A 1 325 ? 11.912 27.978 -9.791 1.00 91.31 325 LYS A O 1
ATOM 2731 N N . PHE A 1 326 ? 12.156 26.148 -8.502 1.00 91.56 326 PHE A N 1
ATOM 2732 C CA . PHE A 1 326 ? 13.150 26.739 -7.610 1.00 91.56 326 PHE A CA 1
ATOM 2733 C C . PHE A 1 326 ? 14.416 27.172 -8.364 1.00 91.56 326 PHE A C 1
ATOM 2735 O O . PHE A 1 326 ? 14.904 28.273 -8.147 1.00 91.56 326 PHE A O 1
ATOM 2742 N N . TYR A 1 327 ? 14.920 26.352 -9.291 1.00 91.31 327 TYR A N 1
ATOM 2743 C CA . TYR A 1 327 ? 16.037 26.735 -10.158 1.00 91.31 327 TYR A CA 1
ATOM 2744 C C . TYR A 1 327 ? 15.749 28.016 -10.950 1.00 91.31 327 TYR A C 1
ATOM 2746 O O . TYR A 1 327 ? 16.585 28.917 -10.962 1.00 91.31 327 TYR A O 1
ATOM 2754 N N . ASN A 1 328 ? 14.570 28.113 -11.574 1.00 90.06 328 ASN A N 1
ATOM 2755 C CA . ASN A 1 328 ? 14.184 29.296 -12.338 1.00 90.06 328 ASN A CA 1
ATOM 2756 C C . ASN A 1 328 ? 14.156 30.554 -11.463 1.00 90.06 328 ASN A C 1
ATOM 2758 O O . ASN A 1 328 ? 14.737 31.568 -11.839 1.00 90.06 328 ASN A O 1
ATOM 2762 N N . GLU A 1 329 ? 13.535 30.456 -10.284 1.00 87.19 329 GLU A N 1
ATOM 2763 C CA . GLU A 1 329 ? 13.435 31.551 -9.312 1.00 87.19 329 GLU A CA 1
ATOM 2764 C C . GLU A 1 329 ? 14.817 32.015 -8.822 1.00 87.19 329 GLU A C 1
ATOM 2766 O O . GLU A 1 329 ? 15.045 33.213 -8.695 1.00 87.19 329 GLU A O 1
ATOM 2771 N N . GLN A 1 330 ? 15.751 31.087 -8.582 1.00 86.31 330 GLN A N 1
ATOM 2772 C CA . GLN A 1 330 ? 17.106 31.410 -8.112 1.00 86.31 330 GLN A CA 1
ATOM 2773 C C . GLN A 1 330 ? 18.043 31.923 -9.214 1.00 86.31 330 GLN A C 1
ATOM 2775 O O . GLN A 1 330 ? 18.992 32.637 -8.912 1.00 86.31 330 GLN A O 1
ATOM 2780 N N . THR A 1 331 ? 17.832 31.521 -10.470 1.00 84.75 331 THR A N 1
ATOM 2781 C CA . THR A 1 331 ? 18.786 31.793 -11.564 1.00 84.75 331 THR A CA 1
ATOM 2782 C C . THR A 1 331 ? 18.405 33.019 -12.382 1.00 84.75 331 THR A C 1
ATOM 2784 O O . THR A 1 331 ? 19.284 33.735 -12.854 1.00 84.75 331 THR A O 1
ATOM 2787 N N . PHE A 1 332 ? 17.107 33.244 -12.588 1.00 81.06 332 PHE A N 1
ATOM 2788 C CA . PHE A 1 332 ? 16.611 34.261 -13.517 1.00 81.06 332 PHE A CA 1
ATOM 2789 C C . PHE A 1 332 ? 15.823 35.380 -12.832 1.00 81.06 332 PHE A C 1
ATOM 2791 O O . PHE A 1 332 ? 15.452 36.331 -13.514 1.00 81.06 332 PHE A O 1
ATOM 2798 N N . GLU A 1 333 ? 15.568 35.281 -11.522 1.00 75.81 333 GLU A N 1
ATOM 2799 C CA . GLU A 1 333 ? 14.851 36.290 -10.729 1.00 75.81 333 GLU A CA 1
ATOM 2800 C C . GLU A 1 333 ? 13.586 36.803 -11.460 1.00 75.81 333 GLU A C 1
ATOM 2802 O O . GLU A 1 333 ? 12.706 36.007 -11.796 1.00 75.81 333 GLU A O 1
ATOM 2807 N N . GLU A 1 334 ? 13.490 38.105 -11.757 1.00 73.31 334 GLU A N 1
ATOM 2808 C CA . GLU A 1 334 ? 12.346 38.729 -12.444 1.00 73.31 334 GLU A CA 1
ATOM 2809 C C . GLU A 1 334 ? 12.331 38.530 -13.976 1.00 73.31 334 GLU A C 1
ATOM 2811 O O . GLU A 1 334 ? 11.360 38.897 -14.645 1.00 73.31 334 GLU A O 1
ATOM 2816 N N . ASN A 1 335 ? 13.366 37.931 -14.575 1.00 75.12 335 ASN A N 1
ATOM 2817 C CA . ASN A 1 335 ? 13.444 37.705 -16.021 1.00 75.12 335 ASN A CA 1
ATOM 2818 C C . ASN A 1 335 ? 12.728 36.407 -16.445 1.00 75.12 335 ASN A C 1
ATOM 2820 O O . ASN A 1 335 ? 13.328 35.442 -16.924 1.00 75.12 335 ASN A O 1
ATOM 2824 N N . TYR A 1 336 ? 11.399 36.408 -16.313 1.00 70.94 336 TYR A N 1
ATOM 2825 C CA . TYR A 1 336 ? 10.514 35.271 -16.613 1.00 70.94 336 TYR A CA 1
ATOM 2826 C C . TYR A 1 336 ? 10.611 34.723 -18.046 1.00 70.94 336 TYR A C 1
ATOM 2828 O O . TYR A 1 336 ? 10.186 33.598 -18.305 1.00 70.94 336 TYR A O 1
ATOM 2836 N N . LYS A 1 337 ? 11.156 35.495 -18.994 1.00 68.69 337 LYS A N 1
ATOM 2837 C CA . LYS A 1 337 ? 11.270 35.085 -20.404 1.00 68.69 337 LYS A CA 1
ATOM 2838 C C . LYS A 1 337 ? 12.347 34.026 -20.643 1.00 68.69 337 LYS A C 1
ATOM 2840 O O . LYS A 1 337 ? 12.287 33.337 -21.656 1.00 68.69 337 LYS A O 1
ATOM 2845 N N . GLU A 1 338 ? 13.307 33.893 -19.732 1.00 74.56 338 GLU A N 1
ATOM 2846 C CA . GLU A 1 338 ? 14.419 32.937 -19.838 1.00 74.56 338 GLU A CA 1
ATOM 2847 C C . GLU A 1 338 ? 14.196 31.660 -19.020 1.00 74.56 338 GLU A C 1
ATOM 2849 O O . GLU A 1 338 ? 15.067 30.791 -18.954 1.00 74.56 338 GLU A O 1
ATOM 2854 N N . TYR A 1 339 ? 13.019 31.531 -18.403 1.00 81.31 339 TYR A N 1
ATOM 2855 C CA . TYR A 1 339 ? 12.704 30.411 -17.533 1.00 81.31 339 TYR A CA 1
ATOM 2856 C C . TYR A 1 339 ? 12.740 29.091 -18.297 1.00 81.31 339 TYR A C 1
ATOM 2858 O O . TYR A 1 339 ? 12.188 28.949 -19.391 1.00 81.31 339 TYR A O 1
ATOM 2866 N N . PHE A 1 340 ? 13.338 28.085 -17.663 1.00 82.31 340 PHE A N 1
ATOM 2867 C CA . PHE A 1 340 ? 13.236 26.712 -18.116 1.00 82.31 340 PHE A CA 1
ATOM 2868 C C . PHE A 1 340 ? 11.764 26.295 -18.167 1.00 82.31 340 PHE A C 1
ATOM 2870 O O . PHE A 1 340 ? 11.028 26.477 -17.189 1.00 82.31 340 PHE A O 1
ATOM 2877 N N . ASP A 1 341 ? 11.344 25.692 -19.278 1.00 82.94 341 ASP A N 1
ATOM 2878 C CA . ASP A 1 341 ? 9.978 25.209 -19.436 1.00 82.94 341 ASP A CA 1
ATOM 2879 C C . ASP A 1 341 ? 9.714 23.987 -18.541 1.00 82.94 341 ASP A C 1
ATOM 2881 O O . ASP A 1 341 ? 9.930 22.833 -18.910 1.00 82.94 341 ASP A O 1
ATOM 2885 N N . ILE A 1 342 ? 9.199 24.238 -17.338 1.00 86.50 342 ILE A N 1
ATOM 2886 C CA . ILE A 1 342 ? 8.793 23.187 -16.398 1.00 86.50 342 ILE A CA 1
ATOM 2887 C C . ILE A 1 342 ? 7.534 22.435 -16.856 1.00 86.50 342 ILE A C 1
ATOM 2889 O O . ILE A 1 342 ? 7.201 21.389 -16.284 1.00 86.50 342 ILE A O 1
ATOM 2893 N N . SER A 1 343 ? 6.814 22.940 -17.868 1.00 82.19 343 SER A N 1
ATOM 2894 C CA . SER A 1 343 ? 5.611 22.293 -18.397 1.00 82.19 343 SER A CA 1
ATOM 2895 C C . SER A 1 343 ? 5.923 20.959 -19.062 1.00 82.19 343 SER A C 1
ATOM 2897 O O . SER A 1 343 ? 5.063 20.080 -19.047 1.00 82.19 343 SER A O 1
ATOM 2899 N N . ILE A 1 344 ? 7.173 20.734 -19.492 1.00 83.75 344 ILE A N 1
ATOM 2900 C CA . ILE A 1 344 ? 7.598 19.436 -20.023 1.00 83.75 344 ILE A CA 1
ATOM 2901 C C . ILE A 1 344 ? 7.332 18.304 -19.025 1.00 83.75 344 ILE A C 1
ATOM 2903 O O . ILE A 1 344 ? 7.023 17.199 -19.451 1.00 83.75 344 ILE A O 1
ATOM 2907 N N . PHE A 1 345 ? 7.366 18.569 -17.715 1.00 85.38 345 PHE A N 1
ATOM 2908 C CA . PHE A 1 345 ? 7.038 17.606 -16.659 1.00 85.38 345 PHE A CA 1
ATOM 2909 C C . PHE A 1 345 ? 5.574 17.691 -16.194 1.00 85.38 345 PHE A C 1
ATOM 2911 O O . PHE A 1 345 ? 5.261 17.298 -15.074 1.00 85.38 345 PHE A O 1
ATOM 2918 N N . SER A 1 346 ? 4.654 18.229 -17.001 1.00 77.38 346 SER A N 1
ATOM 2919 C CA . SER A 1 346 ? 3.220 18.200 -16.687 1.00 77.38 346 SER A CA 1
ATOM 2920 C C . SER A 1 346 ? 2.721 16.765 -16.506 1.00 77.38 346 SER A C 1
ATOM 2922 O O . SER A 1 346 ? 3.132 15.839 -17.212 1.00 77.38 346 SER A O 1
ATOM 2924 N N . GLN A 1 347 ? 1.772 16.595 -15.585 1.00 67.88 347 GLN A N 1
ATOM 2925 C CA . GLN A 1 347 ? 1.072 15.330 -15.374 1.00 67.88 347 GLN A CA 1
ATOM 2926 C C . GLN A 1 347 ? 0.269 14.901 -16.611 1.00 67.88 347 GLN A C 1
ATOM 2928 O O . GLN A 1 347 ? 0.001 13.712 -16.764 1.00 67.88 347 GLN A O 1
ATOM 2933 N N . ASP A 1 348 ? -0.045 15.828 -17.522 1.00 65.62 348 ASP A N 1
ATOM 2934 C CA . ASP A 1 348 ? -0.722 15.539 -18.795 1.00 65.62 348 ASP A CA 1
ATOM 2935 C C . ASP A 1 348 ? 0.099 14.627 -19.718 1.00 65.62 348 ASP A C 1
ATOM 2937 O O . ASP A 1 348 ? -0.452 13.967 -20.598 1.00 65.62 348 ASP A O 1
ATOM 2941 N N . HIS A 1 349 ? 1.416 14.554 -19.503 1.00 63.91 349 HIS A N 1
ATOM 2942 C CA . HIS A 1 349 ? 2.317 13.665 -20.237 1.00 63.91 349 HIS A CA 1
ATOM 2943 C C . HIS A 1 349 ? 2.408 12.258 -19.630 1.00 63.91 349 HIS A C 1
ATOM 2945 O O . HIS A 1 349 ? 2.996 11.361 -20.237 1.00 63.91 349 HIS A O 1
ATOM 2951 N N . LEU A 1 350 ? 1.847 12.044 -18.436 1.00 58.38 350 LEU A N 1
ATOM 2952 C CA . LEU A 1 350 ? 1.824 10.736 -17.796 1.00 58.38 350 LEU A CA 1
ATOM 2953 C C . LEU A 1 350 ? 0.615 9.928 -18.262 1.00 58.38 350 LEU A C 1
ATOM 2955 O O . LEU A 1 350 ? -0.500 10.437 -18.381 1.00 58.38 350 LEU A O 1
ATOM 2959 N N . ALA A 1 351 ? 0.812 8.619 -18.435 1.00 47.75 351 ALA A N 1
ATOM 2960 C CA . ALA A 1 351 ? -0.312 7.706 -18.562 1.00 47.75 351 ALA A CA 1
ATOM 2961 C C . ALA A 1 351 ? -1.194 7.841 -17.311 1.00 47.75 351 ALA A C 1
ATOM 2963 O O . ALA A 1 351 ? -0.718 7.665 -16.183 1.00 47.75 351 ALA A O 1
ATOM 2964 N N . LYS A 1 352 ? -2.485 8.144 -17.504 1.00 44.62 352 LYS A N 1
ATOM 2965 C CA . LYS A 1 352 ? -3.473 8.038 -16.427 1.00 44.62 352 LYS A CA 1
ATOM 2966 C C . LYS A 1 352 ? -3.410 6.597 -15.934 1.00 44.62 352 LYS A C 1
ATOM 2968 O O . LYS A 1 352 ? -3.768 5.685 -16.677 1.00 44.62 352 LYS A O 1
ATOM 2973 N N . ARG A 1 353 ? -2.880 6.391 -14.725 1.00 40.25 353 ARG A N 1
ATOM 2974 C CA . ARG A 1 353 ? -2.845 5.059 -14.120 1.00 40.25 353 ARG A CA 1
ATOM 2975 C C . ARG A 1 353 ? -4.248 4.491 -14.072 1.00 40.25 353 ARG A C 1
ATOM 2977 O O . ARG A 1 353 ? -5.212 5.256 -14.006 1.00 40.25 353 ARG A O 1
ATOM 2984 N N . SER A 1 354 ? -4.329 3.165 -14.016 1.00 36.44 354 SER A N 1
ATOM 2985 C CA . SER A 1 354 ? -5.544 2.496 -13.580 1.00 36.44 354 SER A CA 1
ATOM 2986 C C . SER A 1 354 ? -5.954 3.176 -12.289 1.00 36.44 354 SER A C 1
ATOM 2988 O O . SER A 1 354 ? -5.228 3.089 -11.293 1.00 36.44 354 SER A O 1
ATOM 2990 N N . PHE A 1 355 ? -7.074 3.897 -12.324 1.00 36.16 355 PHE A N 1
ATOM 2991 C CA . PHE A 1 355 ? -7.787 4.147 -11.093 1.00 36.16 355 PHE A CA 1
ATOM 2992 C C . PHE A 1 355 ? -7.970 2.754 -10.504 1.00 36.16 355 PHE A C 1
ATOM 2994 O O . PHE A 1 355 ? -8.439 1.843 -11.194 1.00 36.16 355 PHE A O 1
ATOM 3001 N N . ASP A 1 356 ? -7.477 2.542 -9.285 1.00 36.59 356 ASP A N 1
ATOM 3002 C CA . ASP A 1 356 ? -7.964 1.405 -8.529 1.00 36.59 356 ASP A CA 1
ATOM 3003 C C . ASP A 1 356 ? -9.452 1.746 -8.423 1.00 36.59 356 ASP A C 1
ATOM 3005 O O . ASP A 1 356 ? -9.821 2.633 -7.661 1.00 36.59 356 ASP A O 1
ATOM 3009 N N . ALA A 1 357 ? -10.302 1.116 -9.240 1.00 38.78 357 ALA A N 1
ATOM 3010 C CA . ALA A 1 357 ? -11.756 1.276 -9.184 1.00 38.78 357 ALA A CA 1
ATOM 3011 C C . ALA A 1 357 ? -12.325 0.781 -7.835 1.00 38.78 357 ALA A C 1
ATOM 3013 O O . ALA A 1 357 ? -13.519 0.628 -7.674 1.00 38.78 357 ALA A O 1
ATOM 3014 N N . LYS A 1 358 ? -11.451 0.575 -6.841 1.00 41.38 358 LYS A N 1
ATOM 3015 C CA . LYS A 1 358 ? -11.713 0.398 -5.419 1.00 41.38 358 LYS A CA 1
ATOM 3016 C C . LYS A 1 358 ? -12.485 1.526 -4.762 1.00 41.38 358 LYS A C 1
ATOM 3018 O O . LYS A 1 358 ? -12.760 1.420 -3.573 1.00 41.38 358 LYS A O 1
ATOM 3023 N N . HIS A 1 359 ? -12.900 2.546 -5.498 1.00 42.81 359 HIS A N 1
ATOM 3024 C CA . HIS A 1 359 ? -14.084 3.282 -5.088 1.00 42.81 359 HIS A CA 1
ATOM 3025 C C . HIS A 1 359 ? -15.320 2.400 -5.342 1.00 42.81 359 HIS A C 1
ATOM 3027 O O . HIS A 1 359 ? -16.198 2.744 -6.122 1.00 42.81 359 HIS A O 1
ATOM 3033 N N . ASN A 1 360 ? -15.346 1.225 -4.700 1.00 45.78 360 ASN A N 1
ATOM 3034 C CA . ASN A 1 360 ? -16.554 0.446 -4.521 1.00 45.78 360 ASN A CA 1
ATOM 3035 C C . ASN A 1 360 ? -17.302 1.110 -3.374 1.00 45.78 360 ASN A C 1
ATOM 3037 O O . ASN A 1 360 ? -17.079 0.853 -2.191 1.00 45.78 360 ASN A O 1
ATOM 3041 N N . SER A 1 361 ? -18.120 2.057 -3.796 1.00 48.06 361 SER A N 1
ATOM 3042 C CA . SER A 1 361 ? -19.081 2.803 -3.015 1.00 48.06 361 SER A CA 1
ATOM 3043 C C . SER A 1 361 ? -20.250 1.871 -2.700 1.00 48.06 361 SER A C 1
ATOM 3045 O O . SER A 1 361 ? -21.119 1.744 -3.535 1.00 48.06 361 SER A O 1
ATOM 3047 N N . PHE A 1 362 ? -20.274 1.241 -1.523 1.00 51.28 362 PHE A N 1
ATOM 3048 C CA . PHE A 1 362 ? -21.335 0.333 -1.032 1.00 51.28 362 PHE A CA 1
ATOM 3049 C C . PHE A 1 362 ? -21.145 -1.154 -1.363 1.00 51.28 362 PHE A C 1
ATOM 3051 O O . PHE A 1 362 ? -21.532 -1.674 -2.405 1.00 51.28 362 PHE A O 1
ATOM 3058 N N . MET A 1 363 ? -20.545 -1.856 -0.402 1.00 61.84 363 MET A N 1
ATOM 3059 C CA . MET A 1 363 ? -20.584 -3.313 -0.272 1.00 61.84 363 MET A CA 1
ATOM 3060 C C . MET A 1 363 ? -21.183 -3.621 1.101 1.00 61.84 363 MET A C 1
ATOM 3062 O O . MET A 1 363 ? -20.472 -4.088 1.987 1.00 61.84 363 MET A O 1
ATOM 3066 N N . ASP A 1 364 ? -22.457 -3.286 1.299 1.00 59.03 364 ASP A N 1
ATOM 3067 C CA . ASP A 1 364 ? -23.096 -3.224 2.625 1.00 59.03 364 ASP A CA 1
ATOM 3068 C C . ASP A 1 364 ? -22.948 -4.524 3.412 1.00 59.03 364 ASP A C 1
ATOM 3070 O O . ASP A 1 364 ? -22.561 -4.501 4.573 1.00 59.03 364 ASP A O 1
ATOM 3074 N N . GLU A 1 365 ? -23.114 -5.678 2.762 1.00 60.19 365 GLU A N 1
ATOM 3075 C CA . GLU A 1 365 ? -22.924 -6.982 3.410 1.00 60.19 365 GLU A CA 1
ATOM 3076 C C . GLU A 1 365 ? -21.475 -7.211 3.866 1.00 60.19 365 GLU A C 1
ATOM 3078 O O . GLU A 1 365 ? -21.220 -7.811 4.911 1.00 60.19 365 GLU A O 1
ATOM 3083 N N . ALA A 1 366 ? -20.507 -6.732 3.087 1.00 69.00 366 ALA A N 1
ATOM 3084 C CA . ALA A 1 366 ? -19.090 -6.828 3.408 1.00 69.00 366 ALA A CA 1
ATOM 3085 C C . ALA A 1 366 ? -18.692 -5.830 4.508 1.00 69.00 366 ALA A C 1
ATOM 3087 O O . ALA A 1 366 ? -17.834 -6.135 5.342 1.00 69.00 366 ALA A O 1
ATOM 3088 N N . GLU A 1 367 ? -19.307 -4.646 4.508 1.00 76.00 367 GLU A N 1
ATOM 3089 C CA . GLU A 1 367 ? -19.160 -3.630 5.545 1.00 76.00 367 GLU A CA 1
ATOM 3090 C C . GLU A 1 367 ? -19.771 -4.115 6.863 1.00 76.00 367 GLU A C 1
ATOM 3092 O O . GLU A 1 367 ? -19.100 -4.088 7.892 1.00 76.00 367 GLU A O 1
ATOM 3097 N N . ASP A 1 368 ? -20.983 -4.659 6.841 1.00 70.94 368 ASP A N 1
ATOM 3098 C CA . ASP A 1 368 ? -21.650 -5.233 8.008 1.00 70.94 368 ASP A CA 1
ATOM 3099 C C . ASP A 1 368 ? -20.886 -6.443 8.541 1.00 70.94 368 ASP A C 1
ATOM 3101 O O . ASP A 1 368 ? -20.670 -6.560 9.750 1.00 70.94 368 ASP A O 1
ATOM 3105 N N . ALA A 1 369 ? -20.378 -7.311 7.660 1.00 70.31 369 ALA A N 1
ATOM 3106 C CA . ALA A 1 369 ? -19.492 -8.400 8.054 1.00 70.31 369 ALA A CA 1
ATOM 3107 C C . ALA A 1 369 ? -18.207 -7.877 8.710 1.00 70.31 369 ALA A C 1
ATOM 3109 O O . ALA A 1 369 ? -17.720 -8.470 9.679 1.00 70.31 369 ALA A O 1
ATOM 3110 N N . LEU A 1 370 ? -17.652 -6.763 8.226 1.00 84.75 370 LEU A N 1
ATOM 3111 C CA . LEU A 1 370 ? -16.487 -6.123 8.829 1.00 84.75 370 LEU A CA 1
ATOM 3112 C C . LEU A 1 370 ? -16.821 -5.532 10.205 1.00 84.75 370 LEU A C 1
ATOM 3114 O O . LEU A 1 370 ? -16.087 -5.792 11.162 1.00 84.75 370 LEU A O 1
ATOM 3118 N N . ILE A 1 371 ? -17.921 -4.787 10.322 1.00 83.38 371 ILE A N 1
ATOM 3119 C CA . ILE A 1 371 ? -18.414 -4.207 11.578 1.00 83.38 371 ILE A CA 1
ATOM 3120 C C . ILE A 1 371 ? -18.658 -5.324 12.596 1.00 83.38 371 ILE A C 1
ATOM 3122 O O . ILE A 1 371 ? -18.145 -5.254 13.713 1.00 83.38 371 ILE A O 1
ATOM 3126 N N . ALA A 1 372 ? -19.344 -6.399 12.203 1.00 76.88 372 ALA A N 1
ATOM 3127 C CA . ALA A 1 372 ? -19.599 -7.565 13.045 1.00 76.88 372 ALA A CA 1
ATOM 3128 C C . ALA A 1 372 ? -18.302 -8.279 13.454 1.00 76.88 372 ALA A C 1
ATOM 3130 O O . ALA A 1 372 ? -18.150 -8.691 14.607 1.00 76.88 372 ALA A O 1
ATOM 3131 N N . SER A 1 373 ? -17.332 -8.389 12.541 1.00 82.75 373 SER A N 1
ATOM 3132 C CA . SER A 1 373 ? -16.019 -8.976 12.831 1.00 82.75 373 SER A CA 1
ATOM 3133 C C . SER A 1 373 ? -15.267 -8.176 13.895 1.00 82.75 373 SER A C 1
ATOM 3135 O O . SER A 1 373 ? -14.715 -8.760 14.829 1.00 82.75 373 SER A O 1
ATOM 3137 N N . ILE A 1 374 ? -15.269 -6.845 13.790 1.00 89.44 374 ILE A N 1
ATOM 3138 C CA . ILE A 1 374 ? -14.651 -5.958 14.784 1.00 89.44 374 ILE A CA 1
ATOM 3139 C C . ILE A 1 374 ? -15.438 -5.984 16.099 1.00 89.44 374 ILE A C 1
ATOM 3141 O O . ILE A 1 374 ? -14.832 -6.131 17.160 1.00 89.44 374 ILE A O 1
ATOM 3145 N N . GLY A 1 375 ? -16.771 -5.945 16.049 1.00 83.12 375 GLY A N 1
ATOM 3146 C CA . GLY A 1 375 ? -17.639 -6.072 17.222 1.00 83.12 375 GLY A CA 1
ATOM 3147 C C . GLY A 1 375 ? -17.397 -7.374 17.994 1.00 83.12 375 GLY A C 1
ATOM 3148 O O . GLY A 1 375 ? -17.265 -7.367 19.218 1.00 83.12 375 GLY A O 1
ATOM 3149 N N . SER A 1 376 ? -17.218 -8.494 17.288 1.00 80.06 376 SER A N 1
ATOM 3150 C CA . SER A 1 376 ? -16.851 -9.782 17.891 1.00 80.06 376 SER A CA 1
ATOM 3151 C C . SER A 1 376 ? -15.512 -9.719 18.639 1.00 80.06 376 SER A C 1
ATOM 3153 O O . SER A 1 376 ? -15.377 -10.297 19.720 1.00 80.06 376 SER A O 1
ATOM 3155 N N . GLU A 1 377 ? -14.515 -9.014 18.098 1.00 84.62 377 GLU A N 1
ATOM 3156 C CA . GLU A 1 377 ? -13.209 -8.824 18.749 1.00 84.62 377 GLU A CA 1
ATOM 3157 C C . GLU A 1 377 ? -13.316 -7.953 20.013 1.00 84.62 377 GLU A C 1
ATOM 3159 O O . GLU A 1 377 ? -12.679 -8.260 21.028 1.00 84.62 377 GLU A O 1
ATOM 3164 N N . LEU A 1 378 ? -14.169 -6.922 20.004 1.00 84.69 378 LEU A N 1
ATOM 3165 C CA . LEU A 1 378 ? -14.459 -6.110 21.193 1.00 84.69 378 LEU A CA 1
ATOM 3166 C C . LEU A 1 378 ? -15.059 -6.966 22.313 1.00 84.69 378 LEU A C 1
ATOM 3168 O O . LEU A 1 378 ? -14.557 -6.950 23.439 1.00 84.69 378 LEU A O 1
ATOM 3172 N N . LEU A 1 379 ? -16.058 -7.790 21.987 1.00 80.38 379 LEU A N 1
ATOM 3173 C CA . LEU A 1 379 ? -16.714 -8.681 22.948 1.00 80.38 379 LEU A CA 1
ATOM 3174 C C . LEU A 1 379 ? -15.752 -9.737 23.508 1.00 80.38 379 LEU A C 1
ATOM 3176 O O . LEU A 1 379 ? -15.723 -9.973 24.715 1.00 80.38 379 LEU A O 1
ATOM 3180 N N . LYS A 1 380 ? -14.897 -10.333 22.669 1.00 76.38 380 LYS A N 1
ATOM 3181 C CA . LYS A 1 380 ? -13.881 -11.320 23.096 1.00 76.38 380 LYS A CA 1
ATOM 3182 C C . LYS A 1 380 ? -12.794 -10.729 23.993 1.00 76.38 380 LYS A C 1
ATOM 3184 O O . LYS A 1 380 ? -12.110 -11.475 24.696 1.00 76.38 380 LYS A O 1
ATOM 3189 N N . THR A 1 381 ? -12.608 -9.412 23.953 1.00 75.56 381 THR A N 1
ATOM 3190 C CA . THR A 1 381 ? -11.613 -8.687 24.752 1.00 75.56 381 THR A CA 1
ATOM 3191 C C . THR A 1 381 ? -12.231 -7.921 25.925 1.00 75.56 381 THR A C 1
ATOM 3193 O O . THR A 1 381 ? -11.534 -7.145 26.567 1.00 75.56 381 THR A O 1
ATOM 3196 N N . SER A 1 382 ? -13.505 -8.174 26.249 1.00 67.50 382 SER A N 1
ATOM 3197 C CA . SER A 1 382 ? -14.242 -7.522 27.347 1.00 67.50 382 SER A CA 1
ATOM 3198 C C . SER A 1 382 ? -13.844 -7.986 28.759 1.00 67.50 382 SER A C 1
ATOM 3200 O O . SER A 1 382 ? -14.202 -7.353 29.747 1.00 67.50 382 SER A O 1
ATOM 3202 N N . SER A 1 383 ? -13.083 -9.079 28.893 1.00 69.44 383 SER A N 1
ATOM 3203 C CA . SER A 1 383 ? -12.534 -9.506 30.188 1.00 69.44 383 SER A CA 1
ATOM 3204 C C . SER A 1 383 ? -11.571 -8.459 30.765 1.00 69.44 383 SER A C 1
ATOM 3206 O O . SER A 1 383 ? -10.852 -7.832 29.990 1.00 69.44 383 SER A O 1
ATOM 3208 N N . SER A 1 384 ? -11.474 -8.350 32.103 1.00 77.38 384 SER A N 1
ATOM 3209 C CA . SER A 1 384 ? -10.572 -7.398 32.786 1.00 77.38 384 SER A CA 1
ATOM 3210 C C . SER A 1 384 ? -9.199 -7.313 32.111 1.00 77.38 384 SER A C 1
ATOM 3212 O O . SER A 1 384 ? -8.489 -8.318 32.009 1.00 77.38 384 SER A O 1
ATOM 3214 N N . PHE A 1 385 ? -8.835 -6.105 31.668 1.00 84.31 385 PHE A N 1
ATOM 3215 C CA . PHE A 1 385 ? -7.642 -5.829 30.862 1.00 84.31 385 PHE A CA 1
ATOM 3216 C C . PHE A 1 385 ? -6.344 -6.386 31.475 1.00 84.31 385 PHE A C 1
ATOM 3218 O O . PHE A 1 385 ? -5.450 -6.834 30.760 1.00 84.31 385 PHE A O 1
ATOM 3225 N N . GLU A 1 386 ? -6.250 -6.436 32.806 1.00 81.00 386 GLU A N 1
ATOM 3226 C CA . GLU A 1 386 ? -5.108 -7.014 33.531 1.00 81.00 386 GLU A CA 1
ATOM 3227 C C . GLU A 1 386 ? -4.910 -8.505 33.263 1.00 81.00 386 GLU A C 1
ATOM 3229 O O . GLU A 1 386 ? -3.774 -8.965 33.176 1.00 81.00 386 GLU A O 1
ATOM 3234 N N . LYS A 1 387 ? -6.009 -9.248 33.096 1.00 82.75 387 LYS A N 1
ATOM 3235 C CA . LYS A 1 387 ? -6.000 -10.697 32.856 1.00 82.75 387 LYS A CA 1
ATOM 3236 C C . LYS A 1 387 ? -5.667 -11.045 31.405 1.00 82.75 387 LYS A C 1
ATOM 3238 O O . LYS A 1 387 ? -5.458 -12.215 31.080 1.00 82.75 387 LYS A O 1
ATOM 3243 N N . LEU A 1 388 ? -5.639 -10.055 30.514 1.00 82.25 388 LEU A N 1
ATOM 3244 C CA . LEU A 1 388 ? -5.259 -10.258 29.124 1.00 82.25 388 LEU A CA 1
ATOM 3245 C C . LEU A 1 388 ? -3.744 -10.462 29.021 1.00 82.25 388 LEU A C 1
ATOM 3247 O O . LEU A 1 388 ? -2.951 -9.711 29.584 1.00 82.25 388 LEU A O 1
ATOM 3251 N N . ASN A 1 389 ? -3.328 -11.456 28.235 1.00 79.75 389 ASN A N 1
ATOM 3252 C CA . ASN A 1 389 ? -1.926 -11.564 27.846 1.00 79.75 389 ASN A CA 1
ATOM 3253 C C . ASN A 1 389 ? -1.529 -10.402 26.916 1.00 79.75 389 ASN A C 1
ATOM 3255 O O . ASN A 1 389 ? -2.383 -9.743 26.320 1.00 79.75 389 ASN A O 1
ATOM 3259 N N . THR A 1 390 ? -0.229 -10.180 26.750 1.00 74.88 390 THR A N 1
ATOM 3260 C CA . THR A 1 390 ? 0.334 -9.064 25.975 1.00 74.88 390 THR A CA 1
ATOM 3261 C C . THR A 1 390 ? -0.260 -8.947 24.568 1.00 74.88 390 THR A C 1
ATOM 3263 O O . THR A 1 390 ? -0.722 -7.885 24.156 1.00 74.88 390 THR A O 1
ATOM 3266 N N . ARG A 1 391 ? -0.381 -10.071 23.851 1.00 76.56 391 ARG A N 1
ATOM 3267 C CA . ARG A 1 391 ? -0.996 -10.105 22.517 1.00 76.56 391 ARG A CA 1
ATOM 3268 C C . ARG A 1 391 ? -2.468 -9.682 22.533 1.00 76.56 391 ARG A C 1
ATOM 3270 O O . ARG A 1 391 ? -2.903 -8.955 21.645 1.00 76.56 391 ARG A O 1
ATOM 3277 N N . LYS A 1 392 ? -3.248 -10.142 23.512 1.00 81.56 392 LYS A N 1
ATOM 3278 C CA . LYS A 1 392 ? -4.657 -9.755 23.663 1.00 81.56 392 LYS A CA 1
ATOM 3279 C C . LYS A 1 392 ? -4.804 -8.289 24.077 1.00 81.56 392 LYS A C 1
ATOM 3281 O O . LYS A 1 392 ? -5.751 -7.663 23.621 1.00 81.56 392 LYS A O 1
ATOM 3286 N N . LYS A 1 393 ? -3.865 -7.724 24.845 1.00 84.56 393 LYS A N 1
ATOM 3287 C CA . LYS A 1 393 ? -3.816 -6.280 25.152 1.00 84.56 393 LYS A CA 1
ATOM 3288 C C . LYS A 1 393 ? -3.571 -5.432 23.901 1.00 84.56 393 LYS A C 1
ATOM 3290 O O . LYS A 1 393 ? -4.247 -4.431 23.698 1.00 84.56 393 LYS A O 1
ATOM 3295 N N . GLN A 1 394 ? -2.674 -5.861 23.012 1.00 84.62 394 GLN A N 1
ATOM 3296 C CA . GLN A 1 394 ? -2.497 -5.191 21.717 1.00 84.62 394 GLN A CA 1
ATOM 3297 C C . GLN A 1 394 ? -3.777 -5.257 20.869 1.00 84.62 394 GLN A C 1
ATOM 3299 O O . GLN A 1 394 ? -4.224 -4.243 20.341 1.00 84.62 394 GLN A O 1
ATOM 3304 N N . ILE A 1 395 ? -4.400 -6.437 20.766 1.00 86.06 395 ILE A N 1
ATOM 3305 C CA . ILE A 1 395 ? -5.665 -6.623 20.029 1.00 86.06 395 ILE A CA 1
ATOM 3306 C C . ILE A 1 395 ? -6.795 -5.776 20.635 1.00 86.06 395 ILE A C 1
ATOM 3308 O O . ILE A 1 395 ? -7.596 -5.211 19.891 1.00 86.06 395 ILE A O 1
ATOM 3312 N N . PHE A 1 396 ? -6.834 -5.644 21.964 1.00 92.31 396 PHE A N 1
ATOM 3313 C CA . PHE A 1 396 ? -7.792 -4.802 22.678 1.00 92.31 396 PHE A CA 1
ATOM 3314 C C . PHE A 1 396 ? -7.753 -3.362 22.151 1.00 92.31 396 PHE A C 1
ATOM 3316 O O . PHE A 1 396 ? -8.790 -2.860 21.725 1.00 92.31 396 PHE A O 1
ATOM 3323 N N . PHE A 1 397 ? -6.575 -2.727 22.095 1.00 93.44 397 PHE A N 1
ATOM 3324 C CA . PHE A 1 397 ? -6.451 -1.361 21.571 1.00 93.44 397 PHE A CA 1
ATOM 3325 C C . PHE A 1 397 ? -6.678 -1.287 20.055 1.00 93.44 397 PHE A C 1
ATOM 3327 O O . PHE A 1 397 ? -7.397 -0.410 19.586 1.00 93.44 397 PHE A O 1
ATOM 3334 N N . LEU A 1 398 ? -6.119 -2.223 19.279 1.00 93.50 398 LEU A N 1
ATOM 3335 C CA . LEU A 1 398 ? -6.225 -2.214 17.813 1.00 93.50 398 LEU A CA 1
ATOM 3336 C C . LEU A 1 398 ? -7.675 -2.349 17.321 1.00 93.50 398 LEU A C 1
ATOM 3338 O O . LEU A 1 398 ? -8.067 -1.639 16.398 1.00 93.50 398 LEU A O 1
ATOM 3342 N N . SER A 1 399 ? -8.483 -3.213 17.941 1.00 92.44 399 SER A N 1
ATOM 3343 C CA . SER A 1 399 ? -9.912 -3.351 17.612 1.00 92.44 399 SER A CA 1
ATOM 3344 C C . SER A 1 399 ? -10.700 -2.070 17.898 1.00 92.44 399 SER A C 1
ATOM 3346 O O . SER A 1 399 ? -11.504 -1.654 17.068 1.00 92.44 399 SER A O 1
ATOM 3348 N N . ARG A 1 400 ? -10.413 -1.394 19.017 1.00 93.12 400 ARG A N 1
ATOM 3349 C CA . ARG A 1 400 ? -11.065 -0.137 19.429 1.00 93.12 400 ARG A CA 1
ATOM 3350 C C . ARG A 1 400 ? -10.680 1.051 18.546 1.00 93.12 400 ARG A C 1
ATOM 3352 O O . ARG A 1 400 ? -11.536 1.875 18.245 1.00 93.12 400 ARG A O 1
ATOM 3359 N N . ILE A 1 401 ? -9.444 1.091 18.043 1.00 94.81 401 ILE A N 1
ATOM 3360 C CA . ILE A 1 401 ? -9.021 2.066 17.022 1.00 94.81 401 ILE A CA 1
ATOM 3361 C C . ILE A 1 401 ? -9.846 1.904 15.738 1.00 94.81 401 ILE A C 1
ATOM 3363 O O . ILE A 1 401 ? -10.332 2.891 15.187 1.00 94.81 401 ILE A O 1
ATOM 3367 N N . ILE A 1 402 ? -10.018 0.669 15.249 1.00 93.75 402 ILE A N 1
ATOM 3368 C CA . ILE A 1 402 ? -10.830 0.408 14.048 1.00 93.75 402 ILE A CA 1
ATOM 3369 C C . ILE A 1 402 ? -12.308 0.712 14.307 1.00 93.75 402 ILE A C 1
ATOM 3371 O O . ILE A 1 402 ? -12.964 1.284 13.443 1.00 93.75 402 ILE A O 1
ATOM 3375 N N . TRP A 1 403 ? -12.816 0.386 15.495 1.00 91.56 403 TRP A N 1
ATOM 3376 C CA . TRP A 1 403 ? -14.183 0.710 15.896 1.00 91.56 403 TRP A CA 1
ATOM 3377 C C . TRP A 1 403 ? -14.447 2.217 15.881 1.00 91.56 403 TRP A C 1
ATOM 3379 O O . TRP A 1 403 ? -15.367 2.672 15.210 1.00 91.56 403 TRP A O 1
ATOM 3389 N N . LEU A 1 404 ? -13.582 3.012 16.521 1.00 91.12 404 LEU A N 1
ATOM 3390 C CA . LEU A 1 404 ? -13.664 4.474 16.466 1.00 91.12 404 LEU A CA 1
ATOM 3391 C C . LEU A 1 404 ? -13.595 5.000 15.037 1.00 91.12 404 LEU A C 1
ATOM 3393 O O . LEU A 1 404 ? -14.272 5.964 14.693 1.00 91.12 404 LEU A O 1
ATOM 3397 N N . LYS A 1 405 ? -12.797 4.365 14.183 1.00 91.19 405 LYS A N 1
ATOM 3398 C CA . LYS A 1 405 ? -12.715 4.748 12.781 1.00 91.19 405 LYS A CA 1
ATOM 3399 C C . LYS A 1 405 ? -14.017 4.508 12.013 1.00 91.19 405 LYS A C 1
ATOM 3401 O O . LYS A 1 405 ? -14.371 5.357 11.201 1.00 91.19 405 LYS A O 1
ATOM 3406 N N . LEU A 1 406 ? -14.689 3.384 12.259 1.00 86.50 406 LEU A N 1
ATOM 3407 C CA . LEU A 1 406 ? -16.006 3.080 11.687 1.00 86.50 406 LEU A CA 1
ATOM 3408 C C . LEU A 1 406 ? -17.062 4.086 12.169 1.00 86.50 406 LEU A C 1
ATOM 3410 O O . LEU A 1 406 ? -17.889 4.517 11.378 1.00 86.50 406 LEU A O 1
ATOM 3414 N N . LEU A 1 407 ? -16.990 4.502 13.438 1.00 83.88 407 LEU A N 1
ATOM 3415 C CA . LEU A 1 407 ? -17.941 5.445 14.034 1.00 83.88 407 LEU A CA 1
ATOM 3416 C C . LEU A 1 407 ? -17.752 6.903 13.598 1.00 83.88 407 LEU A C 1
ATOM 3418 O O . LEU A 1 407 ? -18.728 7.633 13.490 1.00 83.88 407 LEU A O 1
ATOM 3422 N N . THR A 1 408 ? -16.508 7.344 13.399 1.00 83.69 408 THR A N 1
ATOM 3423 C CA . THR A 1 408 ? -16.174 8.778 13.243 1.00 83.69 408 THR A CA 1
ATOM 3424 C C . THR A 1 408 ? -15.712 9.162 11.838 1.00 83.69 408 THR A C 1
ATOM 3426 O O . THR A 1 408 ? -15.444 10.333 11.568 1.00 83.69 408 THR A O 1
ATOM 3429 N N . GLY A 1 409 ? -15.431 8.178 10.978 1.00 83.38 409 GLY A N 1
ATOM 3430 C CA . GLY A 1 409 ? -14.748 8.403 9.702 1.00 83.38 409 GLY A CA 1
ATOM 3431 C C . GLY A 1 409 ? -13.340 9.012 9.835 1.00 83.38 409 GLY A C 1
ATOM 3432 O O . GLY A 1 409 ? -12.724 9.372 8.827 1.00 83.38 409 GLY A O 1
ATOM 3433 N N . ALA A 1 410 ? -12.780 9.145 11.043 1.00 87.00 410 ALA A N 1
ATOM 3434 C CA . ALA A 1 410 ? -11.525 9.855 11.268 1.00 87.00 410 ALA A CA 1
ATOM 3435 C C . ALA A 1 410 ? -10.318 9.185 10.594 1.00 87.00 410 ALA A C 1
ATOM 3437 O O . ALA A 1 410 ? -10.296 7.980 10.279 1.00 87.00 410 ALA A O 1
ATOM 3438 N N . ARG A 1 411 ? -9.272 9.979 10.339 1.00 87.25 411 ARG A N 1
ATOM 3439 C CA . ARG A 1 411 ? -7.985 9.423 9.905 1.00 87.25 411 ARG A CA 1
ATOM 3440 C C . ARG A 1 411 ? -7.379 8.652 11.073 1.00 87.25 411 ARG A C 1
ATOM 3442 O O . ARG A 1 411 ? -7.480 9.067 12.219 1.00 87.25 411 ARG A O 1
ATOM 3449 N N . ILE A 1 412 ? -6.687 7.550 10.788 1.00 90.44 412 ILE A N 1
ATOM 3450 C CA . ILE A 1 412 ? -6.034 6.764 11.847 1.00 90.44 412 ILE A CA 1
ATOM 3451 C C . ILE A 1 412 ? -5.041 7.614 12.646 1.00 90.44 412 ILE A C 1
ATOM 3453 O O . ILE A 1 412 ? -5.002 7.488 13.859 1.00 90.44 412 ILE A O 1
ATOM 3457 N N . SER A 1 413 ? -4.309 8.522 11.996 1.00 87.81 413 SER A N 1
ATOM 3458 C CA . SER A 1 413 ? -3.415 9.458 12.688 1.00 87.81 413 SER A CA 1
ATOM 3459 C C . SER A 1 413 ? -4.140 10.396 13.658 1.00 87.81 413 SER A C 1
ATOM 3461 O O . SER A 1 413 ? -3.560 10.779 14.659 1.00 87.81 413 SER A O 1
ATOM 3463 N N . GLU A 1 414 ? -5.396 10.763 13.379 1.00 89.56 414 GLU A N 1
ATOM 3464 C CA . GLU A 1 414 ? -6.204 11.599 14.281 1.00 89.56 414 GLU A CA 1
ATOM 3465 C C . GLU A 1 414 ? -6.646 10.788 15.514 1.00 89.56 414 GLU A C 1
ATOM 3467 O O . GLU A 1 414 ? -6.599 11.282 16.633 1.00 89.56 414 GLU A O 1
ATOM 3472 N N . ILE A 1 415 ? -7.016 9.514 15.323 1.00 92.69 415 ILE A N 1
ATOM 3473 C CA . ILE A 1 415 ? -7.445 8.612 16.411 1.00 92.69 415 ILE A CA 1
ATOM 3474 C C . ILE A 1 415 ? -6.272 8.222 17.317 1.00 92.69 415 ILE A C 1
ATOM 3476 O O . ILE A 1 415 ? -6.407 8.151 18.537 1.00 92.69 415 ILE A O 1
ATOM 3480 N N . LEU A 1 416 ? -5.119 7.926 16.721 1.00 90.75 416 LEU A N 1
ATOM 3481 C CA . LEU A 1 416 ? -3.928 7.524 17.462 1.00 90.75 416 LEU A CA 1
ATOM 3482 C C . LEU A 1 416 ? -3.363 8.667 18.317 1.00 90.75 416 LEU A C 1
ATOM 3484 O O . LEU A 1 416 ? -2.792 8.410 19.377 1.00 90.75 416 LEU A O 1
ATOM 3488 N N . ASP A 1 417 ? -3.591 9.914 17.901 1.00 89.81 417 ASP A N 1
ATOM 3489 C CA . ASP A 1 417 ? -3.195 11.113 18.635 1.00 89.81 417 ASP A CA 1
ATOM 3490 C C . ASP A 1 417 ? -4.221 11.535 19.709 1.00 89.81 417 ASP A C 1
ATOM 3492 O O . ASP A 1 417 ? -4.098 12.603 20.304 1.00 89.81 417 ASP A O 1
ATOM 3496 N N . LEU A 1 418 ? -5.241 10.731 20.023 1.00 91.88 418 LEU A N 1
ATOM 3497 C CA . LEU A 1 418 ? -6.175 11.075 21.101 1.00 91.88 418 LEU A CA 1
ATOM 3498 C C . LEU A 1 418 ? -5.483 11.060 22.474 1.00 91.88 418 LEU A C 1
ATOM 3500 O O . LEU A 1 418 ? -4.762 10.125 22.831 1.00 91.88 418 LEU A O 1
ATOM 3504 N N . ASP A 1 419 ? -5.720 12.116 23.251 1.00 91.12 419 ASP A N 1
ATOM 3505 C CA . ASP A 1 419 ? -5.153 12.316 24.587 1.00 91.12 419 ASP A CA 1
ATOM 3506 C C . ASP A 1 419 ? -6.067 11.716 25.661 1.00 91.12 419 ASP A C 1
ATOM 3508 O O . ASP A 1 419 ? -7.234 12.091 25.770 1.00 91.12 419 ASP A O 1
ATOM 3512 N N . LEU A 1 420 ? -5.529 10.810 26.474 1.00 92.44 420 LEU A N 1
ATOM 3513 C CA . LEU A 1 420 ? -6.252 10.118 27.537 1.00 92.44 420 LEU A CA 1
ATOM 3514 C C . LEU A 1 420 ? -6.932 11.089 28.510 1.00 92.44 420 LEU A C 1
ATOM 3516 O O . LEU A 1 420 ? -8.099 10.897 28.848 1.00 92.44 420 LEU A O 1
ATOM 3520 N N . ASP A 1 421 ? -6.222 12.126 28.951 1.00 89.00 421 ASP A N 1
ATOM 3521 C CA . ASP A 1 421 ? -6.715 13.033 29.988 1.00 89.00 421 ASP A CA 1
ATOM 3522 C C . ASP A 1 421 ? -7.806 13.959 29.424 1.00 89.00 421 ASP A C 1
ATOM 3524 O O . ASP A 1 421 ? -8.825 14.199 30.080 1.00 89.00 421 ASP A O 1
ATOM 3528 N N . LYS A 1 422 ? -7.659 14.406 28.168 1.00 89.25 422 LYS A N 1
ATOM 3529 C CA . LYS A 1 422 ? -8.703 15.189 27.479 1.00 89.25 422 LYS A CA 1
ATOM 3530 C C . LYS A 1 422 ? -9.958 14.365 27.207 1.00 89.25 422 LYS A C 1
ATOM 3532 O O . LYS A 1 422 ? -11.067 14.871 27.380 1.00 89.25 422 LYS A O 1
ATOM 3537 N N . ILE A 1 423 ? -9.800 13.104 26.801 1.00 90.25 423 ILE A N 1
ATOM 3538 C CA . ILE A 1 423 ? -10.943 12.219 26.556 1.00 90.25 423 ILE A CA 1
ATOM 3539 C C . ILE A 1 423 ? -11.676 11.920 27.859 1.00 90.25 423 ILE A C 1
ATOM 3541 O O . ILE A 1 423 ? -12.887 12.100 27.917 1.00 90.25 423 ILE A O 1
ATOM 3545 N N . LYS A 1 424 ? -10.959 11.597 28.940 1.00 90.00 424 LYS A N 1
ATOM 3546 C CA . LYS A 1 424 ? -11.569 11.379 30.261 1.00 90.00 424 LYS A CA 1
ATOM 3547 C C . LYS A 1 424 ? -12.407 12.571 30.731 1.00 90.00 424 LYS A C 1
ATOM 3549 O O . LYS A 1 424 ? -13.481 12.377 31.284 1.00 90.00 424 LYS A O 1
ATOM 3554 N N . SER A 1 425 ? -11.938 13.794 30.482 1.00 85.81 425 SER A N 1
ATOM 3555 C CA . SER A 1 425 ? -12.693 15.003 30.820 1.00 85.81 425 SER A CA 1
ATOM 3556 C C . SER A 1 425 ? -13.922 15.227 29.932 1.00 85.81 425 SER A C 1
ATOM 3558 O O . SER A 1 425 ? -14.905 15.791 30.408 1.00 85.81 425 SER A O 1
ATOM 3560 N N . SER A 1 426 ? -13.872 14.851 28.653 1.00 86.44 426 SER A N 1
ATOM 3561 C CA . SER A 1 426 ? -14.956 15.114 27.689 1.00 86.44 426 SER A CA 1
ATOM 3562 C C . SER A 1 426 ? -16.069 14.073 27.759 1.00 86.44 426 SER A C 1
ATOM 3564 O O . SER A 1 426 ? -17.233 14.417 27.583 1.00 86.44 426 SER A O 1
ATOM 3566 N N . ILE A 1 427 ? -15.766 12.831 28.137 1.00 84.50 427 ILE A N 1
ATOM 3567 C CA . ILE A 1 427 ? -16.806 11.821 28.378 1.00 84.50 427 ILE A CA 1
ATOM 3568 C C . ILE A 1 427 ? -17.601 12.062 29.671 1.00 84.50 427 ILE A C 1
ATOM 3570 O O . ILE A 1 427 ? -18.710 11.563 29.802 1.00 84.50 427 ILE A O 1
ATOM 3574 N N . SER A 1 428 ? -17.058 12.829 30.626 1.00 80.88 428 SER A N 1
ATOM 3575 C CA . SER A 1 428 ? -17.758 13.199 31.866 1.00 80.88 428 SER A CA 1
ATOM 3576 C C . SER A 1 428 ? -18.676 14.420 31.721 1.00 80.88 428 SER A C 1
ATOM 3578 O O . SER A 1 428 ? -19.280 14.851 32.703 1.00 80.88 428 SER A O 1
ATOM 3580 N N . TYR A 1 429 ? -18.748 15.020 30.529 1.00 79.25 429 TYR A N 1
ATOM 3581 C CA . TYR A 1 429 ? -19.664 16.125 30.249 1.00 79.25 429 TYR A CA 1
ATOM 3582 C C . TYR A 1 429 ? -21.120 15.653 30.159 1.00 79.25 429 TYR A C 1
ATOM 3584 O O . TYR A 1 429 ? -21.398 14.480 29.936 1.00 79.25 429 TYR A O 1
ATOM 3592 N N . LYS A 1 430 ? -22.059 16.605 30.289 1.00 74.94 430 LYS A N 1
ATOM 3593 C CA . LYS A 1 430 ? -23.509 16.349 30.193 1.00 74.94 430 LYS A CA 1
ATOM 3594 C C . LYS A 1 430 ? -23.908 15.672 28.875 1.00 74.94 430 LYS A C 1
ATOM 3596 O O . LYS A 1 430 ? -24.831 14.871 28.877 1.00 74.94 430 LYS A O 1
ATOM 3601 N N . THR A 1 431 ? -23.224 16.023 27.791 1.00 76.50 431 THR A N 1
ATOM 3602 C CA . THR A 1 431 ? -23.310 15.348 26.497 1.00 76.50 431 THR A CA 1
ATOM 3603 C C . THR A 1 431 ? -21.919 14.782 26.221 1.00 76.50 431 THR A C 1
ATOM 3605 O O . THR A 1 431 ? -21.025 15.568 25.906 1.00 76.50 431 THR A O 1
ATOM 3608 N N . PRO A 1 432 ? -21.681 13.475 26.424 1.00 81.94 432 PRO A N 1
ATOM 3609 C CA . PRO A 1 432 ? -20.362 12.882 26.240 1.00 81.94 432 PRO A CA 1
ATOM 3610 C C . PRO A 1 432 ? -19.880 13.017 24.794 1.00 81.94 432 PRO A C 1
ATOM 3612 O O . PRO A 1 432 ? -20.614 12.706 23.852 1.00 81.94 432 PRO A O 1
ATOM 3615 N N . TYR A 1 433 ? -18.628 13.436 24.613 1.00 86.31 433 TYR A N 1
ATOM 3616 C CA . TYR A 1 433 ? -18.051 13.634 23.284 1.00 86.31 433 TYR A CA 1
ATOM 3617 C C . TYR A 1 433 ? -16.565 13.275 23.205 1.00 86.31 433 TYR A C 1
ATOM 3619 O O . TYR A 1 433 ? -15.883 13.114 24.216 1.00 86.31 433 TYR A O 1
ATOM 3627 N N . ILE A 1 434 ? -16.058 13.170 21.976 1.00 88.12 434 ILE A N 1
ATOM 3628 C CA . ILE A 1 434 ? -14.636 13.032 21.645 1.00 88.12 434 ILE A CA 1
ATOM 3629 C C . ILE A 1 434 ? -14.237 14.216 20.766 1.00 88.12 434 ILE A C 1
ATOM 3631 O O . ILE A 1 434 ? -14.788 14.401 19.684 1.00 88.12 434 ILE A O 1
ATOM 3635 N N . MET A 1 435 ? -13.251 14.999 21.205 1.00 88.19 435 MET A N 1
ATOM 3636 C CA . MET A 1 435 ? -12.672 16.060 20.379 1.00 88.19 435 MET A CA 1
ATOM 3637 C C . MET A 1 435 ? -11.596 15.484 19.456 1.00 88.19 435 MET A C 1
ATOM 3639 O O . MET A 1 435 ? -10.588 14.953 19.928 1.00 88.19 435 MET A O 1
ATOM 3643 N N . ILE A 1 436 ? -11.796 15.607 18.147 1.00 87.25 436 ILE A N 1
ATOM 3644 C CA . ILE A 1 436 ? -10.859 15.151 17.121 1.00 87.25 436 ILE A CA 1
ATOM 3645 C C . ILE A 1 436 ? -10.087 16.357 16.594 1.00 87.25 436 ILE A C 1
ATOM 3647 O O . ILE A 1 436 ? -10.603 17.146 15.800 1.00 87.25 436 ILE A O 1
ATOM 3651 N N . THR A 1 437 ? -8.828 16.469 17.015 1.00 82.94 437 THR A N 1
ATOM 3652 C CA . THR A 1 437 ? -7.901 17.475 16.490 1.00 82.94 437 THR A CA 1
ATOM 3653 C C . THR A 1 437 ? -7.388 17.047 15.118 1.00 82.94 437 THR A C 1
ATOM 3655 O O . THR A 1 437 ? -6.926 15.918 14.934 1.00 82.94 437 THR A O 1
ATOM 3658 N N . THR A 1 438 ? -7.480 17.938 14.137 1.00 77.31 438 THR A N 1
ATOM 3659 C CA . THR A 1 438 ? -7.147 17.647 12.739 1.00 77.31 438 THR A CA 1
ATOM 3660 C C . THR A 1 438 ? -5.800 18.242 12.317 1.00 77.31 438 THR A C 1
ATOM 3662 O O . THR A 1 438 ? -5.137 18.968 13.056 1.00 77.31 438 THR A O 1
ATOM 3665 N N . LEU A 1 439 ? -5.330 17.874 11.119 1.00 68.25 439 LEU A N 1
ATOM 3666 C CA . LEU A 1 439 ? -4.118 18.457 10.533 1.00 68.25 439 LEU A CA 1
ATOM 3667 C C . LEU A 1 439 ? -4.348 19.925 10.154 1.00 68.25 439 LEU A C 1
ATOM 3669 O O . LEU A 1 439 ? -5.458 20.280 9.759 1.00 68.25 439 LEU A O 1
ATOM 3673 N N . LYS A 1 440 ? -3.268 20.724 10.179 1.00 58.72 440 LYS A N 1
ATOM 3674 C CA . LYS A 1 440 ? -3.229 22.133 9.750 1.00 58.72 440 LYS A CA 1
ATOM 3675 C C . LYS A 1 440 ? -4.081 22.347 8.487 1.00 58.72 440 LYS A C 1
ATOM 3677 O O . LYS A 1 440 ? -3.952 21.579 7.536 1.00 58.72 440 LYS A O 1
ATOM 3682 N N . ASP A 1 441 ? -4.944 23.363 8.533 1.00 64.00 441 ASP A N 1
ATOM 3683 C CA . ASP A 1 441 ? -5.916 23.766 7.500 1.00 64.00 441 ASP A CA 1
ATOM 3684 C C . ASP A 1 441 ? -7.245 22.976 7.455 1.00 64.00 441 ASP A C 1
ATOM 3686 O O . ASP A 1 441 ? -8.122 23.314 6.661 1.00 64.00 441 ASP A O 1
ATOM 3690 N N . ASN A 1 442 ? -7.451 21.971 8.317 1.00 71.62 442 ASN A N 1
ATOM 3691 C CA . ASN A 1 442 ? -8.773 21.366 8.538 1.00 71.62 442 ASN A CA 1
ATOM 3692 C C . ASN A 1 442 ? -9.379 21.856 9.870 1.00 71.62 442 ASN A C 1
ATOM 3694 O O . ASN A 1 442 ? -8.627 22.193 10.787 1.00 71.62 442 ASN A O 1
ATOM 3698 N N . PRO A 1 443 ? -10.718 21.921 9.988 1.00 73.50 443 PRO A N 1
ATOM 3699 C CA . PRO A 1 443 ? -11.370 22.255 11.247 1.00 73.50 443 PRO A CA 1
ATOM 3700 C C . PRO A 1 443 ? -11.341 21.067 12.220 1.00 73.50 443 PRO A C 1
ATOM 3702 O O . PRO A 1 443 ? -11.626 19.927 11.841 1.00 73.50 443 PRO A O 1
ATOM 3705 N N . ASP A 1 444 ? -11.020 21.351 13.483 1.00 82.56 444 ASP A N 1
ATOM 3706 C CA . ASP A 1 444 ? -11.246 20.424 14.595 1.00 82.56 444 ASP A CA 1
ATOM 3707 C C . ASP A 1 444 ? -12.743 20.155 14.755 1.00 82.56 444 ASP A C 1
ATOM 3709 O O . ASP A 1 444 ? -13.570 21.016 14.446 1.00 82.56 444 ASP A O 1
ATOM 3713 N N . ARG A 1 445 ? -13.096 18.959 15.232 1.00 84.12 445 ARG A N 1
ATOM 3714 C CA . ARG A 1 445 ? -14.501 18.545 15.311 1.00 84.12 445 ARG A CA 1
ATOM 3715 C C . ARG A 1 445 ? -14.824 17.718 16.539 1.00 84.12 445 ARG A C 1
ATOM 3717 O O . ARG A 1 445 ? -13.997 16.949 17.032 1.00 84.12 445 ARG A O 1
ATOM 3724 N N . GLU A 1 446 ? -16.061 17.864 16.985 1.00 85.69 446 GLU A N 1
ATOM 3725 C CA . GLU A 1 446 ? -16.648 17.102 18.075 1.00 85.69 446 GLU A CA 1
ATOM 3726 C C . GLU A 1 446 ? -17.384 15.878 17.526 1.00 85.69 446 GLU A C 1
ATOM 3728 O O . GLU A 1 446 ? -18.165 15.984 16.587 1.00 85.69 446 GLU A O 1
ATOM 3733 N N . PHE A 1 447 ? -17.154 14.714 18.130 1.00 84.56 447 PHE A N 1
ATOM 3734 C CA . PHE A 1 447 ? -17.958 13.521 17.899 1.00 84.56 447 PHE A CA 1
ATOM 3735 C C . PHE A 1 447 ? -18.774 13.198 19.149 1.00 84.56 447 PHE A C 1
ATOM 3737 O O . PHE A 1 447 ? -18.220 12.744 20.153 1.00 84.56 447 PHE A O 1
ATOM 3744 N N . ILE A 1 448 ? -20.084 13.427 19.076 1.00 77.75 448 ILE A N 1
ATOM 3745 C CA . ILE A 1 448 ? -21.024 13.150 20.166 1.00 77.75 448 ILE A CA 1
ATOM 3746 C C . ILE A 1 448 ? -21.276 11.640 20.257 1.00 77.75 448 ILE A C 1
ATOM 3748 O O . ILE A 1 448 ? -21.630 11.001 19.260 1.00 77.75 448 ILE A O 1
ATOM 3752 N N . LEU A 1 449 ? -21.091 11.085 21.460 1.00 71.31 449 LEU A N 1
ATOM 3753 C CA . LEU A 1 449 ? -21.209 9.651 21.744 1.00 71.31 449 LEU A CA 1
ATOM 3754 C C . LEU A 1 449 ? -22.639 9.205 22.076 1.00 71.31 449 LEU A C 1
ATOM 3756 O O . LEU A 1 449 ? -22.933 8.030 21.909 1.00 71.31 449 LEU A O 1
ATOM 3760 N N . GLU A 1 450 ? -23.506 10.112 22.536 1.00 65.62 450 GLU A N 1
ATOM 3761 C CA . GLU A 1 450 ? -24.919 9.828 22.817 1.00 65.62 450 GLU A CA 1
ATOM 3762 C C . GLU A 1 450 ? -25.832 10.459 21.753 1.00 65.62 450 GLU A C 1
ATOM 3764 O O . GLU A 1 450 ? -25.948 11.681 21.661 1.00 65.62 450 GLU A O 1
ATOM 3769 N N . ARG A 1 451 ? -26.504 9.634 20.947 1.00 55.00 451 ARG A N 1
ATOM 3770 C CA . ARG A 1 451 ? -27.461 10.012 19.900 1.00 55.00 451 ARG A CA 1
ATOM 3771 C C . ARG A 1 451 ? -28.828 9.376 20.195 1.00 55.00 451 ARG A C 1
ATOM 3773 O O . ARG A 1 451 ? -28.965 8.205 20.547 1.00 55.00 451 ARG A O 1
ATOM 3780 N N . GLY A 1 452 ? -29.884 10.168 20.019 1.00 51.78 452 GLY A N 1
ATOM 3781 C CA . GLY A 1 452 ? -31.273 9.701 20.083 1.00 51.78 452 GLY A CA 1
ATOM 3782 C C . GLY A 1 452 ? -32.073 10.198 21.288 1.00 51.78 452 GLY A C 1
ATOM 3783 O O . GLY A 1 452 ? -31.574 10.895 22.170 1.00 51.78 452 GLY A O 1
ATOM 3784 N N . LYS A 1 453 ? -33.371 9.875 21.288 1.00 50.31 453 LYS A N 1
ATOM 3785 C CA . LYS A 1 453 ? -34.308 10.246 22.357 1.00 50.31 453 LYS A CA 1
ATOM 3786 C C . LYS A 1 453 ? -34.341 9.152 23.435 1.00 50.31 453 LYS A C 1
ATOM 3788 O O . LYS A 1 453 ? -34.176 7.975 23.113 1.00 50.31 453 LYS A O 1
ATOM 3793 N N . PRO A 1 454 ? -34.562 9.512 24.709 1.00 51.66 454 PRO A N 1
ATOM 3794 C CA . PRO A 1 454 ? -34.752 8.526 25.764 1.00 51.66 454 PRO A CA 1
ATOM 3795 C C . PRO A 1 454 ? -36.034 7.719 25.503 1.00 51.66 454 PRO A C 1
ATOM 3797 O O . PRO A 1 454 ? -37.107 8.292 25.319 1.00 51.66 454 PRO A O 1
ATOM 3800 N N . LEU A 1 455 ? -35.928 6.390 25.495 1.00 57.84 455 LEU A N 1
ATOM 3801 C CA . LEU A 1 455 ? -37.064 5.467 25.514 1.00 57.84 455 LEU A CA 1
ATOM 3802 C C . LEU A 1 455 ? -37.702 5.461 26.911 1.00 57.84 455 LEU A C 1
ATOM 3804 O O . LEU A 1 455 ? -37.057 5.786 27.909 1.00 57.84 455 LEU A O 1
ATOM 3808 N N . GLU A 1 456 ? -38.953 5.002 27.003 1.00 51.84 456 GLU A N 1
ATOM 3809 C CA . GLU A 1 456 ? -39.801 5.020 28.215 1.00 51.84 456 GLU A CA 1
ATOM 3810 C C . GLU A 1 456 ? -39.207 4.331 29.465 1.00 51.84 456 GLU A C 1
ATOM 3812 O O . GLU A 1 456 ? -39.748 4.457 30.560 1.00 51.84 456 GLU A O 1
ATOM 3817 N N . LYS A 1 457 ? -38.077 3.624 29.341 1.00 58.75 457 LYS A N 1
ATOM 3818 C CA . LYS A 1 457 ? -37.347 2.987 30.454 1.00 58.75 457 LYS A CA 1
ATOM 3819 C C . LYS A 1 457 ? -36.020 3.670 30.814 1.00 58.75 457 LYS A C 1
ATOM 3821 O O . LYS A 1 457 ? -35.212 3.071 31.514 1.00 58.75 457 LYS A O 1
ATOM 3826 N N . GLY A 1 458 ? -35.769 4.884 30.320 1.00 50.84 458 GLY A N 1
ATOM 3827 C CA . GLY A 1 458 ? -34.499 5.597 30.522 1.00 50.84 458 GLY A CA 1
ATOM 3828 C C . GLY A 1 458 ? -33.335 5.066 29.675 1.00 50.84 458 GLY A C 1
ATOM 3829 O O . GLY A 1 458 ? -32.211 5.527 29.831 1.00 50.84 458 GLY A O 1
ATOM 3830 N N . ASN A 1 459 ? -33.601 4.122 28.768 1.00 44.97 459 ASN A N 1
ATOM 3831 C CA . ASN A 1 459 ? -32.633 3.633 27.788 1.00 44.97 459 ASN A CA 1
ATOM 3832 C C . ASN A 1 459 ? -32.713 4.507 26.537 1.00 44.97 459 ASN A C 1
ATOM 3834 O O . ASN A 1 459 ? -33.810 4.755 26.056 1.00 44.97 459 ASN A O 1
ATOM 3838 N N . PHE A 1 460 ? -31.594 4.954 25.981 1.00 52.91 460 PHE A N 1
ATOM 3839 C CA . PHE A 1 460 ? -31.599 5.626 24.679 1.00 52.91 460 PHE A CA 1
ATOM 3840 C C . PHE A 1 460 ? -31.721 4.602 23.549 1.00 52.91 460 PHE A C 1
ATOM 3842 O O . PHE A 1 460 ? -31.341 3.444 23.715 1.00 52.91 460 PHE A O 1
ATOM 3849 N N . GLU A 1 461 ? -32.272 5.028 22.413 1.00 46.72 461 GLU A N 1
ATOM 3850 C CA . GLU A 1 461 ? -32.627 4.147 21.295 1.00 46.72 461 GLU A CA 1
ATOM 3851 C C . GLU A 1 461 ? -31.425 3.344 20.749 1.00 46.72 461 GLU A C 1
ATOM 3853 O O . GLU A 1 461 ? -31.642 2.228 20.282 1.00 46.72 461 GLU A O 1
ATOM 3858 N N . LEU A 1 462 ? -30.169 3.820 20.905 1.00 52.84 462 LEU A N 1
ATOM 3859 C CA . LEU A 1 462 ? -28.961 3.104 20.446 1.00 52.84 462 LEU A CA 1
ATOM 3860 C C . LEU A 1 462 ? -27.635 3.234 21.266 1.00 52.84 462 LEU A C 1
ATOM 3862 O O . LEU A 1 462 ? -26.708 2.492 20.953 1.00 52.84 462 LEU A O 1
ATOM 3866 N N . ASP A 1 463 ? -27.477 4.059 22.320 1.00 50.47 463 ASP A N 1
ATOM 3867 C CA . ASP A 1 463 ? -26.139 4.671 22.574 1.00 50.47 463 ASP A CA 1
ATOM 3868 C C . ASP A 1 463 ? -25.327 4.449 23.876 1.00 50.47 463 ASP A C 1
ATOM 3870 O O . ASP A 1 463 ? -24.340 5.146 24.109 1.00 50.47 463 ASP A O 1
ATOM 3874 N N . CYS A 1 464 ? -25.590 3.438 24.710 1.00 57.88 464 CYS A N 1
ATOM 3875 C CA . CYS A 1 464 ? -24.680 3.194 25.855 1.00 57.88 464 CYS A CA 1
ATOM 3876 C C . CYS A 1 464 ? -23.414 2.394 25.483 1.00 57.88 464 CYS A C 1
ATOM 3878 O O . CYS A 1 464 ? -22.363 2.552 26.107 1.00 57.88 464 CYS A O 1
ATOM 3880 N N . ILE A 1 465 ? -23.468 1.559 24.437 1.00 69.06 465 ILE A N 1
ATOM 3881 C CA . ILE A 1 465 ? -22.379 0.611 24.143 1.00 69.06 465 ILE A CA 1
ATOM 3882 C C . ILE A 1 465 ? -21.082 1.312 23.716 1.00 69.06 465 ILE A C 1
ATOM 3884 O O . ILE A 1 465 ? -19.988 0.835 24.017 1.00 69.06 465 ILE A O 1
ATOM 3888 N N . HIS A 1 466 ? -21.176 2.448 23.022 1.00 79.56 466 HIS A N 1
ATOM 3889 C CA . HIS A 1 466 ? -20.006 3.205 22.576 1.00 79.56 466 HIS A CA 1
ATOM 3890 C C . HIS A 1 466 ? -19.305 3.887 23.750 1.00 79.56 466 HIS A C 1
ATOM 3892 O O . HIS A 1 466 ? -18.082 3.781 23.867 1.00 79.56 466 HIS A O 1
ATOM 3898 N N . VAL A 1 467 ? -20.073 4.501 24.654 1.00 79.00 467 VAL A N 1
ATOM 3899 C CA . VAL A 1 467 ? -19.561 5.086 25.899 1.00 79.00 467 VAL A CA 1
ATOM 3900 C C . VAL A 1 467 ? -18.876 4.014 26.752 1.00 79.00 467 VAL A C 1
ATOM 3902 O O . VAL A 1 467 ? -17.746 4.220 27.194 1.00 79.00 467 VAL A O 1
ATOM 3905 N N . ASP A 1 468 ? -19.477 2.829 26.890 1.00 78.94 468 ASP A N 1
ATOM 3906 C CA . ASP A 1 468 ? -18.882 1.703 27.623 1.00 78.94 468 ASP A CA 1
ATOM 3907 C C . ASP A 1 468 ? -17.554 1.236 27.013 1.00 78.94 468 ASP A C 1
ATOM 3909 O O . ASP A 1 468 ? -16.575 1.008 27.729 1.00 78.94 468 ASP A O 1
ATOM 3913 N N . ILE A 1 469 ? -17.483 1.118 25.683 1.00 86.19 469 ILE A N 1
ATOM 3914 C CA . ILE A 1 469 ? -16.244 0.758 24.979 1.00 86.19 469 ILE A CA 1
ATOM 3915 C C . ILE A 1 469 ? -15.154 1.805 25.246 1.00 86.19 469 ILE A C 1
ATOM 3917 O O . ILE A 1 469 ? -13.996 1.435 25.476 1.00 86.19 469 ILE A O 1
ATOM 3921 N N . ILE A 1 470 ? -15.495 3.096 25.242 1.00 89.38 470 ILE A N 1
ATOM 3922 C CA . ILE A 1 470 ? -14.548 4.180 25.535 1.00 89.38 470 ILE A CA 1
ATOM 3923 C C . ILE A 1 470 ? -14.108 4.158 26.998 1.00 89.38 470 ILE A C 1
ATOM 3925 O O . ILE A 1 470 ? -12.906 4.206 27.252 1.00 89.38 470 ILE A O 1
ATOM 3929 N N . ASN A 1 471 ? -15.023 3.975 27.948 1.00 88.31 471 ASN A N 1
ATOM 3930 C CA . ASN A 1 471 ? -14.697 3.831 29.369 1.00 88.31 471 ASN A CA 1
ATOM 3931 C C . ASN A 1 471 ? -13.729 2.667 29.616 1.00 88.31 471 ASN A C 1
ATOM 3933 O O . ASN A 1 471 ? -12.680 2.852 30.232 1.00 88.31 471 ASN A O 1
ATOM 3937 N N . GLN A 1 472 ? -13.995 1.495 29.031 1.00 89.44 472 GLN A N 1
ATOM 3938 C CA . GLN A 1 472 ? -13.071 0.354 29.090 1.00 89.44 472 GLN A CA 1
ATOM 3939 C C . GLN A 1 472 ? -11.699 0.685 28.487 1.00 89.44 472 GLN A C 1
ATOM 3941 O O . GLN A 1 472 ? -10.670 0.193 28.954 1.00 89.44 472 GLN A O 1
ATOM 3946 N N . THR A 1 473 ? -11.670 1.497 27.426 1.00 93.25 473 THR A N 1
ATOM 3947 C CA . THR A 1 473 ? -10.423 1.942 26.787 1.00 93.25 473 THR A CA 1
ATOM 3948 C C . THR A 1 473 ? -9.620 2.845 27.716 1.00 93.25 473 THR A C 1
ATOM 3950 O O . THR A 1 473 ? -8.412 2.649 27.852 1.00 93.25 473 THR A O 1
ATOM 3953 N N . ILE A 1 474 ? -10.285 3.790 28.384 1.00 93.19 474 ILE A N 1
ATOM 3954 C CA . ILE A 1 474 ? -9.678 4.696 29.365 1.00 93.19 474 ILE A CA 1
ATOM 3955 C C . ILE A 1 474 ? -9.089 3.891 30.520 1.00 93.19 474 ILE A C 1
ATOM 3957 O O . ILE A 1 474 ? -7.907 4.046 30.816 1.00 93.19 474 ILE A O 1
ATOM 3961 N N . GLU A 1 475 ? -9.856 2.971 31.110 1.00 91.31 475 GLU A N 1
ATOM 3962 C CA . GLU A 1 475 ? -9.371 2.111 32.196 1.00 91.31 475 GLU A CA 1
ATOM 3963 C C . GLU A 1 475 ? -8.141 1.293 31.777 1.00 91.31 475 GLU A C 1
ATOM 3965 O O . GLU A 1 475 ? -7.163 1.183 32.519 1.00 91.31 475 GLU A O 1
ATOM 3970 N N . ALA A 1 476 ? -8.160 0.716 30.573 1.00 91.62 476 ALA A N 1
ATOM 3971 C CA . ALA A 1 476 ? -7.029 -0.032 30.036 1.00 91.62 476 ALA A CA 1
ATOM 3972 C C . ALA A 1 476 ? -5.788 0.853 29.841 1.00 91.62 476 ALA A C 1
ATOM 3974 O O . ALA A 1 476 ? -4.680 0.449 30.201 1.00 91.62 476 ALA A O 1
ATOM 3975 N N . ALA A 1 477 ? -5.961 2.062 29.303 1.00 91.25 477 ALA A N 1
ATOM 3976 C CA . ALA A 1 477 ? -4.878 3.020 29.121 1.00 91.25 477 ALA A CA 1
ATOM 3977 C C . ALA A 1 477 ? -4.307 3.483 30.471 1.00 91.25 477 ALA A C 1
ATOM 3979 O O . ALA A 1 477 ? -3.092 3.477 30.658 1.00 91.25 477 ALA A O 1
ATOM 3980 N N . GLU A 1 478 ? -5.154 3.798 31.452 1.00 90.56 478 GLU A N 1
ATOM 3981 C CA . GLU A 1 478 ? -4.726 4.139 32.814 1.00 90.56 478 GLU A CA 1
ATOM 3982 C C . GLU A 1 478 ? -3.896 3.022 33.447 1.00 90.56 478 GLU A C 1
ATOM 3984 O O . GLU A 1 478 ? -2.835 3.291 34.015 1.00 90.56 478 GLU A O 1
ATOM 3989 N N . LYS A 1 479 ? -4.313 1.764 33.271 1.00 87.56 479 LYS A N 1
ATOM 3990 C CA . LYS A 1 479 ? -3.566 0.591 33.747 1.00 87.56 479 LYS A CA 1
ATOM 3991 C C . LYS A 1 479 ? -2.200 0.444 33.084 1.00 87.56 479 LYS A C 1
ATOM 3993 O O . LYS A 1 479 ? -1.260 0.024 33.752 1.00 87.56 479 LYS A O 1
ATOM 3998 N N . MET A 1 480 ? -2.055 0.810 31.808 1.00 85.38 480 MET A N 1
ATOM 3999 C CA . MET A 1 480 ? -0.746 0.831 31.131 1.00 85.38 480 MET A CA 1
ATOM 4000 C C . MET A 1 480 ? 0.202 1.877 31.735 1.00 85.38 480 MET A C 1
ATOM 4002 O O . MET A 1 480 ? 1.414 1.686 31.719 1.00 85.38 480 MET A O 1
ATOM 4006 N N . TYR A 1 481 ? -0.342 2.964 32.283 1.00 84.44 481 TYR A N 1
ATOM 4007 C CA . TYR A 1 481 ? 0.419 4.052 32.900 1.00 84.44 481 TYR A CA 1
ATOM 4008 C C . TYR A 1 481 ? 0.631 3.895 34.414 1.00 84.44 481 TYR A C 1
ATOM 4010 O O . TYR A 1 481 ? 1.375 4.676 35.015 1.00 84.44 481 TYR A O 1
ATOM 4018 N N . LEU A 1 482 ? -0.006 2.906 35.044 1.00 81.62 482 LEU A N 1
ATOM 4019 C CA . LEU A 1 482 ? 0.028 2.719 36.490 1.00 81.62 482 LEU A CA 1
ATOM 4020 C C . LEU A 1 482 ? 1.466 2.502 36.990 1.00 81.62 482 LEU A C 1
ATOM 4022 O O . LEU A 1 482 ? 2.184 1.626 36.516 1.00 81.62 482 LEU A O 1
ATOM 4026 N N . GLY A 1 483 ? 1.887 3.309 37.969 1.00 67.62 483 GLY A N 1
ATOM 4027 C CA . GLY A 1 483 ? 3.226 3.229 38.566 1.00 67.62 483 GLY A CA 1
ATOM 4028 C C . GLY A 1 483 ? 4.350 3.876 37.745 1.00 67.62 483 GLY A C 1
ATOM 4029 O O . GLY A 1 483 ? 5.507 3.821 38.162 1.00 67.62 483 GLY A O 1
ATOM 4030 N N . ILE A 1 484 ? 4.043 4.523 36.614 1.00 74.06 484 ILE A N 1
ATOM 4031 C CA . ILE A 1 484 ? 5.042 5.100 35.705 1.00 74.06 484 ILE A CA 1
ATOM 4032 C C . ILE A 1 484 ? 4.996 6.629 35.776 1.00 74.06 484 ILE A C 1
ATOM 4034 O O . ILE A 1 484 ? 3.981 7.258 35.481 1.00 74.06 484 ILE A O 1
ATOM 4038 N N . LYS A 1 485 ? 6.116 7.260 36.156 1.00 66.62 485 LYS A N 1
ATOM 4039 C CA . LYS A 1 485 ? 6.228 8.727 36.189 1.00 66.62 485 LYS A CA 1
ATOM 4040 C C . LYS A 1 485 ? 6.387 9.281 34.774 1.00 66.62 485 LYS A C 1
ATOM 4042 O O . LYS A 1 485 ? 7.470 9.226 34.195 1.00 66.62 485 LYS A O 1
ATOM 4047 N N . ILE A 1 486 ? 5.319 9.862 34.239 1.00 70.69 486 ILE A N 1
ATOM 4048 C CA . ILE A 1 486 ? 5.354 10.623 32.987 1.00 70.69 486 ILE A CA 1
ATOM 4049 C C . ILE A 1 486 ? 5.667 12.082 33.305 1.00 70.69 486 ILE A C 1
ATOM 4051 O O . ILE A 1 486 ? 5.107 12.660 34.236 1.00 70.69 486 ILE A O 1
ATOM 4055 N N . LYS A 1 487 ? 6.610 12.676 32.564 1.00 71.94 487 LYS A N 1
ATOM 4056 C CA . LYS A 1 487 ? 6.917 14.103 32.709 1.00 71.94 487 LYS A CA 1
ATOM 4057 C C . LYS A 1 487 ? 5.683 14.930 32.324 1.00 71.94 487 LYS A C 1
ATOM 4059 O O . LYS A 1 487 ? 4.990 14.570 31.381 1.00 71.94 487 LYS A O 1
ATOM 4064 N N . LYS A 1 488 ? 5.423 16.038 33.027 1.00 64.25 488 LYS A N 1
ATOM 4065 C CA . LYS A 1 488 ? 4.211 16.865 32.838 1.00 64.25 488 LYS A CA 1
ATOM 4066 C C . LYS A 1 488 ? 4.023 17.400 31.408 1.00 64.25 488 LYS A C 1
ATOM 4068 O O . LYS A 1 488 ? 2.907 17.719 31.030 1.00 64.25 488 LYS A O 1
ATOM 4073 N N . ASP A 1 489 ? 5.099 17.506 30.637 1.00 68.25 489 ASP A N 1
ATOM 4074 C CA . ASP A 1 489 ? 5.133 17.959 29.243 1.00 68.25 489 ASP A CA 1
ATOM 4075 C C . ASP A 1 489 ? 4.860 16.843 28.219 1.00 68.25 489 ASP A C 1
ATOM 4077 O O . ASP A 1 489 ? 4.763 17.111 27.023 1.00 68.25 489 ASP A O 1
ATOM 4081 N N . LYS A 1 490 ? 4.748 15.583 28.656 1.00 76.94 490 LYS A N 1
ATOM 4082 C CA . LYS A 1 490 ? 4.530 14.441 27.766 1.00 76.94 490 LYS A CA 1
ATOM 4083 C C . LYS A 1 490 ? 3.063 14.027 27.732 1.00 76.94 490 LYS A C 1
ATOM 4085 O O . LYS A 1 490 ? 2.464 13.725 28.760 1.00 76.94 490 LYS A O 1
ATOM 4090 N N . LYS A 1 491 ? 2.534 13.937 26.512 1.00 82.38 491 LYS A N 1
ATOM 4091 C CA . LYS A 1 491 ? 1.183 13.463 26.207 1.00 82.38 491 LYS A CA 1
ATOM 4092 C C . LYS A 1 491 ? 0.963 12.023 26.676 1.00 82.38 491 LYS A C 1
ATOM 4094 O O . LYS A 1 491 ? 1.813 11.158 26.443 1.00 82.38 491 LYS A O 1
ATOM 4099 N N . ARG A 1 492 ? -0.193 11.764 27.293 1.00 88.06 492 ARG A N 1
ATOM 4100 C CA . ARG A 1 492 ? -0.681 10.415 27.609 1.00 88.06 492 ARG A CA 1
ATOM 4101 C C . ARG A 1 492 ? -1.674 10.009 26.532 1.00 88.06 492 ARG A C 1
ATOM 4103 O O . ARG A 1 492 ? -2.720 10.628 26.390 1.00 88.06 492 ARG A O 1
ATOM 4110 N N . TYR A 1 493 ? -1.332 9.002 25.744 1.00 91.25 493 TYR A N 1
ATOM 4111 C CA . TYR A 1 493 ? -2.164 8.556 24.631 1.00 91.25 493 TYR A CA 1
ATOM 4112 C C . TYR A 1 493 ? -3.327 7.708 25.148 1.00 91.25 493 TYR A C 1
ATOM 4114 O O . TYR A 1 493 ? -3.137 6.880 26.039 1.00 91.25 493 TYR A O 1
ATOM 4122 N N . LEU A 1 494 ? -4.512 7.864 24.555 1.00 94.12 494 LEU A N 1
ATOM 4123 C CA . LEU A 1 494 ? -5.648 6.966 24.791 1.00 94.12 494 LEU A CA 1
ATOM 4124 C C . LEU A 1 494 ? -5.339 5.538 24.309 1.00 94.12 494 LEU A C 1
ATOM 4126 O O . LEU A 1 494 ? -5.777 4.563 24.913 1.00 94.12 494 LEU A O 1
ATOM 4130 N N . PHE A 1 495 ? -4.538 5.416 23.246 1.00 93.75 495 PHE A N 1
ATOM 4131 C CA . PHE A 1 495 ? -4.101 4.145 22.666 1.00 93.75 495 PHE A CA 1
ATOM 4132 C C . PHE A 1 495 ? -2.576 3.976 22.767 1.00 93.75 495 PHE A C 1
ATOM 4134 O O . PHE A 1 495 ? -1.868 4.124 21.764 1.00 93.75 495 PHE A O 1
ATOM 4141 N N . PRO A 1 496 ? -2.034 3.683 23.962 1.00 87.38 496 PRO A N 1
ATOM 4142 C CA . PRO A 1 496 ? -0.602 3.510 24.136 1.00 87.38 496 PRO A CA 1
ATOM 4143 C C . PRO A 1 496 ? -0.124 2.157 23.593 1.00 87.38 496 PRO A C 1
ATOM 4145 O O . PRO A 1 496 ? -0.778 1.121 23.725 1.00 87.38 496 PRO A O 1
ATOM 4148 N N . SER A 1 497 ? 1.077 2.150 23.029 1.00 80.38 497 SER A N 1
ATOM 4149 C CA . SER A 1 497 ? 1.867 0.940 22.815 1.00 80.38 497 SER A CA 1
ATOM 4150 C C . SER A 1 497 ? 2.492 0.452 24.129 1.00 80.38 497 SER A C 1
ATOM 4152 O O . SER A 1 497 ? 2.444 1.124 25.158 1.00 80.38 497 SER A O 1
ATOM 4154 N N . GLU A 1 498 ? 3.141 -0.712 24.097 1.00 72.69 498 GLU A N 1
ATOM 4155 C CA . GLU A 1 498 ? 3.867 -1.265 25.254 1.00 72.69 498 GLU A CA 1
ATOM 4156 C C . GLU A 1 498 ? 4.982 -0.350 25.771 1.00 72.69 498 GLU A C 1
ATOM 4158 O O . GLU A 1 498 ? 5.306 -0.382 26.953 1.00 72.69 498 GLU A O 1
ATOM 4163 N N . THR A 1 499 ? 5.550 0.491 24.903 1.00 72.69 499 THR A N 1
ATOM 4164 C CA . THR A 1 499 ? 6.568 1.484 25.272 1.00 72.69 499 THR A CA 1
ATOM 4165 C C . THR A 1 499 ? 5.964 2.834 25.654 1.00 72.69 499 THR A C 1
ATOM 4167 O O . THR A 1 499 ? 6.694 3.817 25.771 1.00 72.69 499 THR A O 1
ATOM 4170 N N . LEU A 1 500 ? 4.639 2.900 25.837 1.00 77.12 500 LEU A N 1
ATOM 4171 C CA . LEU A 1 500 ? 3.884 4.110 26.183 1.00 77.12 500 LEU A CA 1
ATOM 4172 C C . LEU A 1 500 ? 3.980 5.231 25.142 1.00 77.12 500 LEU A C 1
ATOM 4174 O O . LEU A 1 500 ? 3.792 6.408 25.450 1.00 77.12 500 LEU A O 1
ATOM 4178 N N . THR A 1 501 ? 4.270 4.848 23.904 1.00 80.00 501 THR A N 1
ATOM 4179 C CA . THR A 1 501 ? 4.244 5.719 22.725 1.00 80.00 501 THR A CA 1
ATOM 4180 C C . THR A 1 501 ? 3.003 5.431 21.885 1.00 80.00 501 THR A C 1
ATOM 4182 O O . THR A 1 501 ? 2.315 4.443 22.133 1.00 80.00 501 THR A O 1
ATOM 4185 N N . GLU A 1 502 ? 2.716 6.255 20.886 1.00 78.38 502 GLU A N 1
ATOM 4186 C CA . GLU A 1 502 ? 1.628 6.022 19.932 1.00 78.38 502 GLU A CA 1
ATOM 4187 C C . GLU A 1 502 ? 1.747 4.642 19.244 1.00 78.38 502 GLU A C 1
ATOM 4189 O O . GLU A 1 502 ? 2.836 4.218 18.841 1.00 78.38 502 GLU A O 1
ATOM 4194 N N . ILE A 1 503 ? 0.632 3.915 19.095 1.00 83.88 503 ILE A N 1
ATOM 4195 C CA . ILE A 1 503 ? 0.597 2.692 18.277 1.00 83.88 503 ILE A CA 1
ATOM 4196 C C . ILE A 1 503 ? 0.877 3.055 16.815 1.00 83.88 503 ILE A C 1
ATOM 4198 O O . ILE A 1 503 ? 0.265 3.956 16.262 1.00 83.88 503 ILE A O 1
ATOM 4202 N N . SER A 1 504 ? 1.762 2.317 16.141 1.00 83.00 504 SER A N 1
ATOM 4203 C CA . SER A 1 504 ? 2.086 2.629 14.744 1.00 83.00 504 SER A CA 1
ATOM 4204 C C . SER A 1 504 ? 0.903 2.399 13.787 1.00 83.00 504 SER A C 1
ATOM 4206 O O . SER A 1 504 ? 0.190 1.395 13.891 1.00 83.00 504 SER A O 1
ATOM 4208 N N . TYR A 1 505 ? 0.756 3.272 12.783 1.00 82.62 505 TYR A N 1
ATOM 4209 C CA . TYR A 1 505 ? -0.215 3.109 11.690 1.00 82.62 505 TYR A CA 1
ATOM 4210 C C . TYR A 1 505 ? -0.108 1.735 11.012 1.00 82.62 505 TYR A C 1
ATOM 4212 O O . TYR A 1 505 ? -1.117 1.102 10.695 1.00 82.62 505 TYR A O 1
ATOM 4220 N N . ASP A 1 506 ? 1.118 1.249 10.815 1.00 81.19 506 ASP A N 1
ATOM 4221 C CA . ASP A 1 506 ? 1.365 -0.048 10.195 1.00 81.19 506 ASP A CA 1
ATOM 4222 C C . ASP A 1 506 ? 0.794 -1.194 11.035 1.00 81.19 506 ASP A C 1
ATOM 4224 O O . ASP A 1 506 ? 0.150 -2.086 10.483 1.00 81.19 506 ASP A O 1
ATOM 4228 N N . SER A 1 507 ? 0.926 -1.146 12.365 1.00 82.56 507 SER A N 1
ATOM 4229 C CA . SER A 1 507 ? 0.304 -2.130 13.264 1.00 82.56 507 SER A CA 1
ATOM 4230 C C . SER A 1 507 ? -1.212 -2.196 13.067 1.00 82.56 507 SER A C 1
ATOM 4232 O O . SER A 1 507 ? -1.771 -3.289 12.946 1.00 82.56 507 SER A O 1
ATOM 4234 N N . VAL A 1 508 ? -1.868 -1.035 12.969 1.00 88.44 508 VAL A N 1
ATOM 4235 C CA . VAL A 1 508 ? -3.313 -0.929 12.711 1.00 88.44 508 VAL A CA 1
ATOM 4236 C C . VAL A 1 508 ? -3.663 -1.514 11.345 1.00 88.44 508 VAL A C 1
ATOM 4238 O O . VAL A 1 508 ? -4.558 -2.351 11.236 1.00 88.44 508 VAL A O 1
ATOM 4241 N N . LYS A 1 509 ? -2.915 -1.145 10.301 1.00 87.62 509 LYS A N 1
ATOM 4242 C CA . LYS A 1 509 ? -3.111 -1.634 8.930 1.00 87.62 509 LYS A CA 1
ATOM 4243 C C . LYS A 1 509 ? -2.964 -3.150 8.825 1.00 87.62 509 LYS A C 1
ATOM 4245 O O . LYS A 1 509 ? -3.783 -3.802 8.176 1.00 87.62 509 LYS A O 1
ATOM 4250 N N . TYR A 1 510 ? -1.935 -3.724 9.447 1.00 85.19 510 TYR A N 1
ATOM 4251 C CA . TYR A 1 510 ? -1.717 -5.170 9.441 1.00 85.19 510 TYR A CA 1
ATOM 4252 C C . TYR A 1 510 ? -2.804 -5.908 10.216 1.00 85.19 510 TYR A C 1
ATOM 4254 O O . TYR A 1 510 ? -3.290 -6.938 9.751 1.00 85.19 510 TYR A O 1
ATOM 4262 N N . TYR A 1 511 ? -3.217 -5.386 11.373 1.00 89.88 511 TYR A N 1
ATOM 4263 C CA . TYR A 1 511 ? -4.325 -5.959 12.132 1.00 89.88 511 TYR A CA 1
ATOM 4264 C C . TYR A 1 511 ? -5.630 -5.937 11.332 1.00 89.88 511 TYR A C 1
ATOM 4266 O O . TYR A 1 511 ? -6.268 -6.977 11.185 1.00 89.88 511 TYR A O 1
ATOM 4274 N N . PHE A 1 512 ? -5.967 -4.794 10.736 1.00 90.88 512 PHE A N 1
ATOM 4275 C CA . PHE A 1 512 ? -7.161 -4.622 9.914 1.00 90.88 512 PHE A CA 1
ATOM 4276 C C . PHE A 1 512 ? -7.211 -5.604 8.737 1.00 90.88 512 PHE A C 1
ATOM 4278 O O . PHE A 1 512 ? -8.222 -6.266 8.510 1.00 90.88 512 PHE A O 1
ATOM 4285 N N . LYS A 1 513 ? -6.083 -5.770 8.037 1.00 87.19 513 LYS A N 1
ATOM 4286 C CA . LYS A 1 513 ? -5.933 -6.777 6.982 1.00 87.19 513 LYS A CA 1
ATOM 4287 C C . LYS A 1 513 ? -6.188 -8.197 7.510 1.00 87.19 513 LYS A C 1
ATOM 4289 O O . LYS A 1 513 ? -6.920 -8.957 6.886 1.00 87.19 513 LYS A O 1
ATOM 4294 N N . ASN A 1 514 ? -5.614 -8.551 8.661 1.00 84.75 514 ASN A N 1
ATOM 4295 C CA . ASN A 1 514 ? -5.771 -9.886 9.247 1.00 84.75 514 ASN A CA 1
ATOM 4296 C C . ASN A 1 514 ? -7.218 -10.189 9.660 1.00 84.75 514 ASN A C 1
ATOM 4298 O O . ASN A 1 514 ? -7.649 -11.333 9.536 1.00 84.75 514 ASN A O 1
ATOM 4302 N N . VAL A 1 515 ? -7.955 -9.201 10.179 1.00 84.25 515 VAL A N 1
ATOM 4303 C CA . VAL A 1 515 ? -9.378 -9.369 10.524 1.00 84.25 515 VAL A CA 1
ATOM 4304 C C . VAL A 1 515 ? -10.178 -9.711 9.272 1.00 84.25 515 VAL A C 1
ATOM 4306 O O . VAL A 1 515 ? -10.926 -10.684 9.274 1.00 84.25 515 VAL A O 1
ATOM 4309 N N . GLN A 1 516 ? -9.965 -8.973 8.186 1.00 88.69 516 GLN A N 1
ATOM 4310 C CA . GLN A 1 516 ? -10.643 -9.224 6.917 1.00 88.69 516 GLN A CA 1
ATOM 4311 C C . GLN A 1 516 ? -10.313 -10.605 6.335 1.00 88.69 516 GLN A C 1
ATOM 4313 O O . GLN A 1 516 ? -11.218 -11.368 6.008 1.00 88.69 516 GLN A O 1
ATOM 4318 N N . GLU A 1 517 ? -9.030 -10.978 6.284 1.00 83.31 517 GLU A N 1
ATOM 4319 C CA . GLU A 1 517 ? -8.599 -12.284 5.762 1.00 83.31 517 GLU A CA 1
ATOM 4320 C C . GLU A 1 517 ? -9.182 -13.464 6.554 1.00 83.31 517 GLU A C 1
ATOM 4322 O O . GLU A 1 517 ? -9.552 -14.479 5.966 1.00 83.31 517 GLU A O 1
ATOM 4327 N N . ARG A 1 518 ? -9.295 -13.340 7.884 1.00 80.25 518 ARG A N 1
ATOM 4328 C CA . ARG A 1 518 ? -9.873 -14.388 8.746 1.00 80.25 518 ARG A CA 1
ATOM 4329 C C . ARG A 1 518 ? -11.374 -14.563 8.557 1.00 80.25 518 ARG A C 1
ATOM 4331 O O . ARG A 1 518 ? -11.858 -15.675 8.731 1.00 80.25 518 ARG A O 1
ATOM 4338 N N . ASN A 1 519 ? -12.079 -13.490 8.213 1.00 72.56 519 ASN A N 1
ATOM 4339 C CA . AS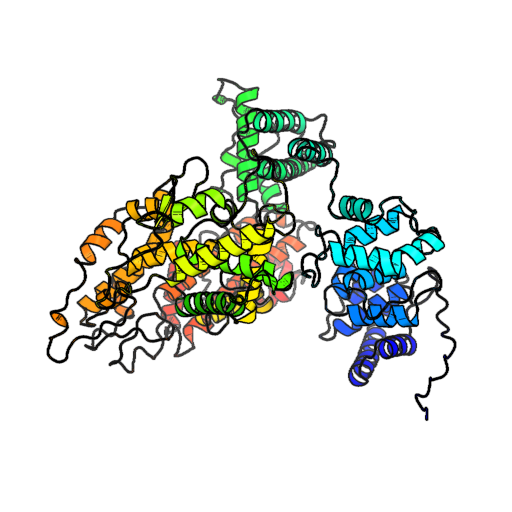N A 1 519 ? -13.528 -13.490 8.014 1.00 72.56 519 ASN A CA 1
ATOM 4340 C C . ASN A 1 519 ? -13.918 -13.576 6.528 1.00 72.56 519 ASN A C 1
ATOM 4342 O O . ASN A 1 519 ? -15.064 -13.326 6.174 1.00 72.56 519 ASN A O 1
ATOM 4346 N N . ALA A 1 520 ? -12.965 -13.939 5.659 1.00 72.75 520 ALA A N 1
ATOM 4347 C CA . ALA A 1 520 ? -13.148 -14.054 4.213 1.00 72.75 520 ALA A CA 1
ATOM 4348 C C . ALA A 1 520 ? -13.632 -12.763 3.519 1.00 72.75 520 ALA A C 1
ATOM 4350 O O . ALA A 1 520 ? -14.180 -12.830 2.426 1.00 72.75 520 ALA A O 1
ATOM 4351 N N . ILE A 1 521 ? -13.364 -11.588 4.097 1.00 78.62 521 ILE A N 1
ATOM 4352 C CA . ILE A 1 521 ? -13.643 -10.268 3.505 1.00 78.62 521 ILE A CA 1
ATOM 4353 C C . ILE A 1 521 ? -12.472 -9.901 2.579 1.00 78.62 521 ILE A C 1
ATOM 4355 O O . ILE A 1 521 ? -11.610 -9.073 2.880 1.00 78.62 521 ILE A O 1
ATOM 4359 N N . ILE A 1 522 ? -12.358 -10.630 1.471 1.00 76.50 522 ILE A N 1
ATOM 4360 C CA . ILE A 1 522 ? -11.236 -10.547 0.525 1.00 76.50 522 ILE A CA 1
ATOM 4361 C C . ILE A 1 522 ? -11.741 -10.433 -0.915 1.00 76.50 522 ILE A C 1
ATOM 4363 O O . ILE A 1 522 ? -12.875 -10.809 -1.213 1.00 76.50 522 ILE A O 1
ATOM 4367 N N . CYS A 1 523 ? -10.887 -9.952 -1.818 1.00 73.38 523 CYS A N 1
ATOM 4368 C CA . CYS A 1 523 ? -11.189 -9.858 -3.245 1.00 73.38 523 CYS A CA 1
ATOM 4369 C C . CYS A 1 523 ? -11.645 -11.213 -3.811 1.00 73.38 523 CYS A C 1
ATOM 4371 O O . CYS A 1 523 ? -10.954 -12.222 -3.643 1.00 73.38 523 CYS A O 1
ATOM 4373 N N . GLY A 1 524 ? -12.784 -11.219 -4.505 1.00 61.34 524 GLY A N 1
ATOM 4374 C CA . GLY A 1 524 ? -13.391 -12.421 -5.089 1.00 61.34 524 GLY A CA 1
ATOM 4375 C C . GLY A 1 524 ? -13.982 -13.425 -4.093 1.00 61.34 524 GLY A C 1
ATOM 4376 O O . GLY A 1 524 ? -14.220 -14.578 -4.462 1.00 61.34 524 GLY A O 1
ATOM 4377 N N . SER A 1 525 ? -14.192 -13.016 -2.838 1.00 63.22 525 SER A N 1
ATOM 4378 C CA . SER A 1 525 ? -15.040 -13.746 -1.885 1.00 63.22 525 SER A CA 1
ATOM 4379 C C . SER A 1 525 ? -16.520 -13.651 -2.271 1.00 63.22 525 SER A C 1
ATOM 4381 O O . SER A 1 525 ? -16.871 -12.984 -3.242 1.00 63.22 525 SER A O 1
ATOM 4383 N N . HIS A 1 526 ? -17.406 -14.294 -1.505 1.00 61.94 526 HIS A N 1
ATOM 4384 C CA . HIS A 1 526 ? -18.854 -14.141 -1.684 1.00 61.94 526 HIS A CA 1
ATOM 4385 C C . HIS A 1 526 ? -19.329 -12.695 -1.476 1.00 61.94 526 HIS A C 1
ATOM 4387 O O . HIS A 1 526 ? -20.350 -12.329 -2.034 1.00 61.94 526 HIS A O 1
ATOM 4393 N N . TYR A 1 527 ? -18.548 -11.869 -0.774 1.00 60.28 527 TYR A N 1
ATOM 4394 C CA . TYR A 1 527 ? -18.785 -10.432 -0.613 1.00 60.28 527 TYR A CA 1
ATOM 4395 C C . TYR A 1 527 ? -18.344 -9.573 -1.817 1.00 60.28 527 TYR A C 1
ATOM 4397 O O . TYR A 1 527 ? -18.642 -8.386 -1.867 1.00 60.28 527 TYR A O 1
ATOM 4405 N N . ASP A 1 528 ? -17.580 -10.135 -2.760 1.00 62.53 528 ASP A N 1
ATOM 4406 C CA . ASP A 1 528 ? -17.008 -9.424 -3.918 1.00 62.53 528 ASP A CA 1
ATOM 4407 C C . ASP A 1 528 ? -17.132 -10.272 -5.197 1.00 62.53 528 ASP A C 1
ATOM 4409 O O . ASP A 1 528 ? -16.258 -10.283 -6.071 1.00 62.53 528 ASP A O 1
ATOM 4413 N N . ILE A 1 529 ? -18.203 -11.069 -5.270 1.00 52.81 529 ILE A N 1
ATOM 4414 C CA . ILE A 1 529 ? -18.379 -12.082 -6.313 1.00 52.81 529 ILE A CA 1
ATOM 4415 C C . ILE A 1 529 ? -18.587 -11.443 -7.691 1.00 52.81 529 ILE A C 1
ATOM 4417 O O . ILE A 1 529 ? -18.059 -11.944 -8.679 1.00 52.81 529 ILE A O 1
ATOM 4421 N N . MET A 1 530 ? -19.233 -10.277 -7.747 1.00 51.38 530 MET A N 1
ATOM 4422 C CA . MET A 1 530 ? -19.440 -9.512 -8.980 1.00 51.38 530 MET A CA 1
ATOM 4423 C C . MET A 1 530 ? -18.126 -8.962 -9.563 1.00 51.38 530 MET A C 1
ATOM 4425 O O . MET A 1 530 ? -17.912 -9.004 -10.775 1.00 51.38 530 MET A O 1
ATOM 4429 N N . SER A 1 531 ? -17.183 -8.524 -8.720 1.00 55.12 531 SER A N 1
ATOM 4430 C CA . SER A 1 531 ? -15.859 -8.086 -9.192 1.00 55.12 531 SER A CA 1
ATOM 4431 C C . SER A 1 531 ? -14.911 -9.254 -9.455 1.00 55.12 531 SER A C 1
ATOM 4433 O O . SER A 1 531 ? -13.876 -9.073 -10.098 1.00 55.12 531 SER A O 1
ATOM 4435 N N . ARG A 1 532 ? -15.234 -10.465 -8.983 1.00 56.94 532 ARG A N 1
ATOM 4436 C CA . ARG A 1 532 ? -14.415 -11.662 -9.203 1.00 56.94 532 ARG A CA 1
ATOM 4437 C C . ARG A 1 532 ? -14.232 -11.947 -10.686 1.00 56.94 532 ARG A C 1
ATOM 4439 O O . ARG A 1 532 ? -13.099 -12.133 -11.123 1.00 56.94 532 ARG A O 1
ATOM 4446 N N . ASP A 1 533 ? -15.318 -11.946 -11.452 1.00 52.91 533 ASP A N 1
ATOM 4447 C CA . ASP A 1 533 ? -15.268 -12.206 -12.893 1.00 52.91 533 ASP A CA 1
ATOM 4448 C C . ASP A 1 533 ? -14.438 -11.155 -13.630 1.00 52.91 533 ASP A C 1
ATOM 4450 O O . ASP A 1 533 ? -13.645 -11.479 -14.519 1.00 52.91 533 ASP A O 1
ATOM 4454 N N . VAL A 1 534 ? -14.539 -9.903 -13.186 1.00 55.62 534 VAL A N 1
ATOM 4455 C CA . VAL A 1 534 ? -13.716 -8.795 -13.671 1.00 55.62 534 VAL A CA 1
ATOM 4456 C C . VAL A 1 534 ? -12.239 -9.034 -13.352 1.00 55.62 534 VAL A C 1
ATOM 4458 O O . VAL A 1 534 ? -11.394 -8.917 -14.242 1.00 55.62 534 VAL A O 1
ATOM 4461 N N . TYR A 1 535 ? -11.898 -9.431 -12.125 1.00 60.56 535 TYR A N 1
ATOM 4462 C CA . TYR A 1 535 ? -10.512 -9.724 -11.758 1.00 60.56 535 TYR A CA 1
ATOM 4463 C C . TYR A 1 535 ? -9.939 -10.908 -12.530 1.00 60.56 535 TYR A C 1
ATOM 4465 O O . TYR A 1 535 ? -8.790 -10.857 -12.957 1.00 60.56 535 TYR A O 1
ATOM 4473 N N . GLU A 1 536 ? -10.720 -11.968 -12.726 1.00 59.28 536 GLU A N 1
ATOM 4474 C CA . GLU A 1 536 ? -10.289 -13.134 -13.496 1.00 59.28 536 GLU A CA 1
ATOM 4475 C C . GLU A 1 536 ? -10.079 -12.795 -14.981 1.00 59.28 536 GLU A C 1
ATOM 4477 O O . GLU A 1 536 ? -9.217 -13.402 -15.623 1.00 59.28 536 GLU A O 1
ATOM 4482 N N . SER A 1 537 ? -10.818 -11.812 -15.512 1.00 54.25 537 SER A N 1
ATOM 4483 C CA . SER A 1 537 ? -10.698 -11.346 -16.899 1.00 54.25 537 SER A CA 1
ATOM 4484 C C . SER A 1 537 ? -9.501 -10.424 -17.158 1.00 54.25 537 SER A C 1
ATOM 4486 O O . SER A 1 537 ? -9.095 -10.274 -18.306 1.00 54.25 537 SER A O 1
ATOM 4488 N N . ILE A 1 538 ? -8.892 -9.824 -16.126 1.00 56.16 538 ILE A N 1
ATOM 4489 C CA . ILE A 1 538 ? -7.828 -8.818 -16.287 1.00 56.16 538 ILE A CA 1
ATOM 4490 C C . ILE A 1 538 ? -6.545 -9.293 -15.603 1.00 56.16 538 ILE A C 1
ATOM 4492 O O . ILE A 1 538 ? -6.501 -9.346 -14.376 1.00 56.16 538 ILE A O 1
ATOM 4496 N N . PRO A 1 539 ? -5.458 -9.562 -16.346 1.00 57.19 539 PRO A N 1
ATOM 4497 C CA . PRO A 1 539 ? -4.239 -10.169 -15.798 1.00 57.19 539 PRO A CA 1
ATOM 4498 C C . PRO A 1 539 ? -3.622 -9.432 -14.597 1.00 57.19 539 PRO A C 1
ATOM 4500 O O . PRO A 1 539 ? -3.275 -10.072 -13.605 1.00 57.19 539 PRO A O 1
ATOM 4503 N N . ASP A 1 540 ? -3.585 -8.097 -14.616 1.00 55.97 540 ASP A N 1
ATOM 4504 C CA . ASP A 1 540 ? -3.070 -7.295 -13.492 1.00 55.97 540 ASP A CA 1
ATOM 4505 C C . ASP A 1 540 ? -3.975 -7.360 -12.243 1.00 55.97 540 ASP A C 1
ATOM 4507 O O . ASP A 1 540 ? -3.511 -7.202 -11.111 1.00 55.97 540 ASP A O 1
ATOM 4511 N N . MET A 1 541 ? -5.276 -7.603 -12.428 1.00 58.84 541 MET A N 1
ATOM 4512 C CA . MET A 1 541 ? -6.246 -7.752 -11.338 1.00 58.84 541 MET A CA 1
ATOM 4513 C C . MET A 1 541 ? -6.392 -9.200 -10.876 1.00 58.84 541 MET A C 1
ATOM 4515 O O . MET A 1 541 ? -6.678 -9.426 -9.703 1.00 58.84 541 MET A O 1
ATOM 4519 N N . LYS A 1 542 ? -6.106 -10.180 -11.735 1.00 63.72 542 LYS A N 1
ATOM 4520 C CA . LYS A 1 542 ? -6.062 -11.605 -11.391 1.00 63.72 542 LYS A CA 1
ATOM 4521 C C . LYS A 1 542 ? -5.060 -11.883 -10.274 1.00 63.72 542 LYS A C 1
ATOM 4523 O O . LYS A 1 542 ? -5.333 -12.677 -9.377 1.00 63.72 542 LYS A O 1
ATOM 4528 N N . LEU A 1 543 ? -3.962 -11.126 -10.237 1.00 64.62 543 LEU A N 1
ATOM 4529 C CA . LEU A 1 543 ? -3.020 -11.129 -9.116 1.00 64.62 543 LEU A CA 1
ATOM 4530 C C . LEU A 1 543 ? -3.690 -10.807 -7.767 1.00 64.62 543 LEU A C 1
ATOM 4532 O O . LEU A 1 543 ? -3.207 -11.264 -6.733 1.00 64.62 543 LEU A O 1
ATOM 4536 N N . LYS A 1 544 ? -4.788 -10.037 -7.725 1.00 67.88 544 LYS A N 1
ATOM 4537 C CA . LYS A 1 544 ? -5.538 -9.774 -6.481 1.00 67.88 544 LYS A CA 1
ATOM 4538 C C . LYS A 1 544 ? -6.244 -11.034 -5.967 1.00 67.88 544 LYS A C 1
ATOM 4540 O O . LYS A 1 544 ? -6.238 -11.250 -4.755 1.00 67.88 544 LYS A O 1
ATOM 4545 N N . LEU A 1 545 ? -6.780 -11.863 -6.867 1.00 65.62 545 LEU A N 1
ATOM 4546 C CA . LEU A 1 545 ? -7.386 -13.160 -6.539 1.00 65.62 545 LEU A CA 1
ATOM 4547 C C . LEU A 1 545 ? -6.333 -14.167 -6.078 1.00 65.62 545 LEU A C 1
ATOM 4549 O O . LEU A 1 545 ? -6.489 -14.807 -5.040 1.00 65.62 545 LEU A O 1
ATOM 4553 N N . GLU A 1 546 ? -5.223 -14.260 -6.813 1.00 67.69 546 GLU A N 1
ATOM 4554 C CA . GLU A 1 546 ? -4.122 -15.176 -6.492 1.00 67.69 546 GLU A CA 1
ATOM 4555 C C . GLU A 1 546 ? -3.495 -14.856 -5.127 1.00 67.69 546 GLU A C 1
ATOM 4557 O O . GLU A 1 546 ? -3.168 -15.761 -4.359 1.00 67.69 546 GLU A O 1
ATOM 4562 N N . ASN A 1 547 ? -3.390 -13.567 -4.787 1.00 70.31 547 ASN A N 1
ATOM 4563 C CA . ASN A 1 547 ? -2.793 -13.105 -3.534 1.00 70.31 547 ASN A CA 1
ATOM 4564 C C . ASN A 1 547 ? -3.796 -12.912 -2.382 1.00 70.31 547 ASN A C 1
ATOM 4566 O O . ASN A 1 547 ? -3.386 -12.413 -1.333 1.00 70.31 547 ASN A O 1
ATOM 4570 N N . ARG A 1 548 ? -5.080 -13.278 -2.556 1.00 69.06 548 ARG A N 1
ATOM 4571 C CA . ARG A 1 548 ? -6.153 -13.157 -1.540 1.00 69.06 548 ARG A CA 1
ATOM 4572 C C . ARG A 1 548 ? -6.140 -11.812 -0.809 1.00 69.06 548 ARG A C 1
ATOM 4574 O O . ARG A 1 548 ? -6.039 -11.742 0.414 1.00 69.06 548 ARG A O 1
ATOM 4581 N N . ARG A 1 549 ? -6.163 -10.720 -1.570 1.00 81.06 549 ARG A N 1
ATOM 4582 C CA . ARG A 1 549 ? -6.038 -9.371 -1.007 1.00 81.06 549 ARG A CA 1
ATOM 4583 C C . ARG A 1 549 ? -7.287 -9.002 -0.192 1.00 81.06 549 ARG A C 1
ATOM 4585 O O . ARG A 1 549 ? -8.393 -9.248 -0.652 1.00 81.06 549 ARG A O 1
ATOM 4592 N N . ALA A 1 550 ? -7.101 -8.392 0.982 1.00 83.19 550 ALA A N 1
ATOM 4593 C CA . ALA A 1 550 ? -8.195 -7.803 1.761 1.00 83.19 550 ALA A CA 1
ATOM 4594 C C . ALA A 1 550 ? -9.007 -6.814 0.914 1.00 83.19 550 ALA A C 1
ATOM 4596 O O . ALA A 1 550 ? -8.418 -6.081 0.108 1.00 83.19 550 ALA A O 1
ATOM 4597 N N . LEU A 1 551 ? -10.327 -6.840 1.101 1.00 76.94 551 LEU A N 1
ATOM 4598 C CA . LEU A 1 551 ? -11.268 -6.077 0.289 1.00 76.94 551 LEU A CA 1
ATOM 4599 C C . LEU A 1 551 ? -11.141 -4.578 0.564 1.00 76.94 551 LEU A C 1
ATOM 4601 O O . LEU A 1 551 ? -11.012 -3.804 -0.378 1.00 76.94 551 LEU A O 1
ATOM 4605 N N . PHE A 1 552 ? -11.051 -4.215 1.846 1.00 82.56 552 PHE A N 1
ATOM 4606 C CA . PHE A 1 552 ? -11.011 -2.839 2.315 1.00 82.56 552 PHE A CA 1
ATOM 4607 C C . PHE A 1 552 ? -9.630 -2.390 2.786 1.00 82.56 552 PHE A C 1
ATOM 4609 O O . PHE A 1 552 ? -8.888 -3.103 3.476 1.00 82.56 552 PHE A O 1
ATOM 4616 N N . SER A 1 553 ? -9.292 -1.146 2.473 1.00 84.50 553 SER A N 1
ATOM 4617 C CA . SER A 1 553 ? -8.213 -0.387 3.088 1.00 84.50 553 SER A CA 1
ATOM 4618 C C . SER A 1 553 ? -8.737 0.488 4.227 1.00 84.50 553 SER A C 1
ATOM 4620 O O . SER A 1 553 ? -9.923 0.772 4.338 1.00 84.50 553 SER A O 1
ATOM 4622 N N . LEU A 1 554 ? -7.836 0.950 5.099 1.00 85.69 554 LEU A N 1
ATOM 4623 C CA . LEU A 1 554 ? -8.220 1.886 6.158 1.00 85.69 554 LEU A CA 1
ATOM 4624 C C . LEU A 1 554 ? -8.801 3.181 5.573 1.00 85.69 554 LEU A C 1
ATOM 4626 O O . LEU A 1 554 ? -9.661 3.787 6.190 1.00 85.69 554 LEU A O 1
ATOM 4630 N N . HIS A 1 555 ? -8.345 3.641 4.408 1.00 83.06 555 HIS A N 1
ATOM 4631 C CA . HIS A 1 555 ? -8.912 4.857 3.826 1.00 83.06 555 HIS A CA 1
ATOM 4632 C C . HIS A 1 555 ? -10.368 4.645 3.401 1.00 83.06 555 HIS A C 1
ATOM 4634 O O . HIS A 1 555 ? -11.201 5.461 3.768 1.00 83.06 555 HIS A O 1
ATOM 4640 N N . GLU A 1 556 ? -10.673 3.499 2.790 1.00 78.19 556 GLU A N 1
ATOM 4641 C CA . GLU A 1 556 ? -12.012 3.154 2.286 1.00 78.19 556 GLU A CA 1
ATOM 4642 C C . GLU A 1 556 ? -13.088 3.123 3.387 1.00 78.19 556 GLU A C 1
ATOM 4644 O O . GLU A 1 556 ? -14.238 3.433 3.117 1.00 78.19 556 GLU A O 1
ATOM 4649 N N . ILE A 1 557 ? -12.728 2.877 4.653 1.00 84.06 557 ILE A N 1
ATOM 4650 C CA . ILE A 1 557 ? -13.680 2.993 5.779 1.00 84.06 557 ILE A CA 1
ATOM 4651 C C . ILE A 1 557 ? -14.170 4.431 5.995 1.00 84.06 557 ILE A C 1
ATOM 4653 O O . ILE A 1 557 ? -15.292 4.654 6.437 1.00 84.06 557 ILE A O 1
ATOM 4657 N N . ARG A 1 558 ? -13.331 5.430 5.699 1.00 82.44 558 ARG A N 1
ATOM 4658 C CA . ARG A 1 558 ? -13.767 6.834 5.731 1.00 82.44 558 ARG A CA 1
ATOM 4659 C C . ARG A 1 558 ? -14.729 7.121 4.581 1.00 82.44 558 ARG A C 1
ATOM 4661 O O . ARG A 1 558 ? -15.701 7.833 4.794 1.00 82.44 558 ARG A O 1
ATOM 4668 N N . ASP A 1 559 ? -14.467 6.549 3.411 1.00 76.38 559 ASP A N 1
ATOM 4669 C CA . ASP A 1 559 ? -15.311 6.710 2.226 1.00 76.38 559 ASP A CA 1
ATOM 4670 C C . ASP A 1 559 ? -16.700 6.106 2.480 1.00 76.38 559 ASP A C 1
ATOM 4672 O O . ASP A 1 559 ? -17.703 6.770 2.247 1.00 76.38 559 ASP A O 1
ATOM 4676 N N . MET A 1 560 ? -16.763 4.905 3.070 1.00 76.50 560 MET A N 1
ATOM 4677 C CA . MET A 1 560 ? -18.014 4.268 3.512 1.00 76.50 560 MET A CA 1
ATOM 4678 C C . MET A 1 560 ? -18.804 5.138 4.492 1.00 76.50 560 MET A C 1
ATOM 4680 O O . MET A 1 560 ? -20.006 5.320 4.329 1.00 76.50 560 MET A O 1
ATOM 4684 N N . PHE A 1 561 ? -18.126 5.722 5.483 1.00 80.38 561 PHE A N 1
ATOM 4685 C CA . PHE A 1 561 ? -18.768 6.606 6.453 1.00 80.38 561 PHE A CA 1
ATOM 4686 C C . PHE A 1 561 ? -19.392 7.843 5.785 1.00 80.38 561 PHE A C 1
ATOM 4688 O O . PHE A 1 561 ? -20.554 8.153 6.034 1.00 80.38 561 PHE A O 1
ATOM 4695 N N . ILE A 1 562 ? -18.653 8.518 4.894 1.00 76.94 562 ILE A N 1
ATOM 4696 C CA . ILE A 1 562 ? -19.160 9.674 4.128 1.00 76.94 562 ILE A CA 1
ATOM 4697 C C . ILE A 1 562 ? -20.364 9.266 3.274 1.00 76.94 562 ILE A C 1
ATOM 4699 O O . ILE A 1 562 ? -21.378 9.958 3.237 1.00 76.94 562 ILE A O 1
ATOM 4703 N N . ASN A 1 563 ? -20.255 8.123 2.610 1.00 72.00 563 ASN A N 1
ATOM 4704 C CA . ASN A 1 563 ? -21.297 7.572 1.764 1.00 72.00 563 ASN A CA 1
ATOM 4705 C C . ASN A 1 563 ? -22.588 7.295 2.561 1.00 72.00 563 ASN A C 1
ATOM 4707 O O . ASN A 1 563 ? -23.670 7.666 2.108 1.00 72.00 563 ASN A O 1
ATOM 4711 N N . ARG A 1 564 ? -22.490 6.741 3.778 1.00 72.62 564 ARG A N 1
ATOM 4712 C CA . ARG A 1 564 ? -23.640 6.551 4.684 1.00 72.62 564 ARG A CA 1
ATOM 4713 C C . ARG A 1 564 ? -24.296 7.875 5.088 1.00 72.62 564 ARG A C 1
ATOM 4715 O O . ARG A 1 564 ? -25.522 7.942 5.122 1.00 72.62 564 ARG A O 1
ATOM 4722 N N . LEU A 1 565 ? -23.513 8.925 5.354 1.00 73.31 565 LEU A N 1
ATOM 4723 C CA . LEU A 1 565 ? -24.054 10.265 5.632 1.00 73.31 565 LEU A CA 1
ATOM 4724 C C . LEU A 1 565 ? -24.819 10.829 4.426 1.00 73.31 565 LEU A C 1
ATOM 4726 O O . LEU A 1 565 ? -25.908 11.370 4.584 1.00 73.31 565 LEU A O 1
ATOM 4730 N N . LEU A 1 566 ? -24.288 10.649 3.215 1.00 69.50 566 LEU A N 1
ATOM 4731 C CA . LEU A 1 566 ? -24.941 11.092 1.980 1.00 69.50 566 LEU A CA 1
ATOM 4732 C C . LEU A 1 566 ? -26.249 10.335 1.706 1.00 69.50 566 LEU A C 1
ATOM 4734 O O . LEU A 1 566 ? -27.269 10.961 1.436 1.00 69.50 566 LEU A O 1
ATOM 4738 N N . LEU A 1 567 ? -26.238 8.999 1.779 1.00 62.44 567 LEU A N 1
ATOM 4739 C CA . LEU A 1 567 ? -27.407 8.184 1.429 1.00 62.44 567 LEU A CA 1
ATOM 4740 C C . LEU A 1 567 ? -28.474 8.131 2.522 1.00 62.44 567 LEU A C 1
ATOM 4742 O O . LEU A 1 567 ? -29.648 8.350 2.239 1.00 62.44 567 LEU A O 1
ATOM 4746 N N . HIS A 1 568 ? -28.076 7.822 3.756 1.00 64.50 568 HIS A N 1
ATOM 4747 C CA . HIS A 1 568 ? -29.012 7.597 4.861 1.00 64.50 568 HIS A CA 1
ATOM 4748 C C . HIS A 1 568 ? -29.230 8.857 5.697 1.00 64.50 568 HIS A C 1
ATOM 4750 O O . HIS A 1 568 ? -30.301 9.053 6.259 1.00 64.50 568 HIS A O 1
ATOM 4756 N N . GLY A 1 569 ? -28.208 9.709 5.801 1.00 62.94 569 GLY A N 1
ATOM 4757 C CA . GLY A 1 569 ? -28.299 10.970 6.535 1.00 62.94 569 GLY A CA 1
ATOM 4758 C C . GLY A 1 569 ? -28.879 12.122 5.716 1.00 62.94 569 GLY A C 1
ATOM 4759 O O . GLY A 1 569 ? -29.234 13.138 6.308 1.00 62.94 569 GLY A O 1
ATOM 4760 N N . MET A 1 570 ? -28.943 11.989 4.380 1.00 65.00 570 MET A N 1
ATOM 4761 C CA . MET A 1 570 ? -29.222 13.085 3.432 1.00 65.00 570 MET A CA 1
ATOM 4762 C C . MET A 1 570 ? -28.421 14.356 3.760 1.00 65.00 570 MET A C 1
ATOM 4764 O O . MET A 1 570 ? -28.897 15.481 3.624 1.00 65.00 570 MET A O 1
ATOM 4768 N N . THR A 1 571 ? -27.197 14.162 4.249 1.00 66.81 571 THR A N 1
ATOM 4769 C CA . THR A 1 571 ? -26.363 15.223 4.805 1.00 66.81 571 THR A CA 1
ATOM 4770 C C . THR A 1 571 ? -25.783 16.065 3.672 1.00 66.81 571 THR A C 1
ATOM 4772 O O . THR A 1 571 ? -25.301 15.525 2.670 1.00 66.81 571 THR A O 1
ATOM 4775 N N . ASN A 1 572 ? -25.832 17.391 3.785 1.00 66.75 572 ASN A N 1
ATOM 4776 C CA . ASN A 1 572 ? -25.307 18.265 2.736 1.00 66.75 572 ASN A CA 1
ATOM 4777 C C . ASN A 1 572 ? -23.765 18.354 2.784 1.00 66.75 572 ASN A C 1
ATOM 4779 O O . ASN A 1 572 ? -23.104 17.881 3.709 1.00 66.75 572 ASN A O 1
ATOM 4783 N N . ALA A 1 573 ? -23.160 18.973 1.767 1.00 65.88 573 ALA A N 1
ATOM 4784 C CA . ALA A 1 573 ? -21.700 19.062 1.639 1.00 65.88 573 ALA A CA 1
ATOM 4785 C C . ALA A 1 573 ? -21.014 19.768 2.828 1.00 65.88 573 ALA A C 1
ATOM 4787 O O . ALA A 1 573 ? -19.925 19.377 3.255 1.00 65.88 573 ALA A O 1
ATOM 4788 N N . TYR A 1 574 ? -21.650 20.804 3.376 1.00 70.25 574 TYR A N 1
ATOM 4789 C CA . TYR A 1 574 ? -21.119 21.562 4.507 1.00 70.25 574 TYR A CA 1
ATOM 4790 C C . TYR A 1 574 ? -21.216 20.765 5.804 1.00 70.25 574 TYR A C 1
ATOM 4792 O O . TYR A 1 574 ? -20.254 20.710 6.558 1.00 70.25 574 TYR A O 1
ATOM 4800 N N . GLU A 1 575 ? -22.315 20.058 6.020 1.00 72.38 575 GLU A N 1
ATOM 4801 C CA . GLU A 1 575 ? -22.464 19.173 7.175 1.00 72.38 575 GLU A CA 1
ATOM 4802 C C . GLU A 1 575 ? -21.473 17.999 7.110 1.00 72.38 575 GLU A C 1
ATOM 4804 O O . GLU A 1 575 ? -20.804 17.701 8.094 1.00 72.38 575 GLU A O 1
ATOM 4809 N N . ILE A 1 576 ? -21.251 17.400 5.933 1.00 73.25 576 ILE A N 1
ATOM 4810 C CA . ILE A 1 576 ? -20.197 16.384 5.741 1.00 73.25 576 ILE A CA 1
ATOM 4811 C C . ILE A 1 576 ? -18.816 16.969 6.026 1.00 73.25 576 ILE A C 1
ATOM 4813 O O . ILE A 1 576 ? -17.954 16.298 6.597 1.00 73.25 576 ILE A O 1
ATOM 4817 N N . ARG A 1 577 ? -18.573 18.216 5.607 1.00 73.44 577 ARG A N 1
ATOM 4818 C CA . ARG A 1 577 ? -17.316 18.918 5.884 1.00 73.44 577 ARG A CA 1
ATOM 4819 C C . ARG A 1 577 ? -17.053 18.981 7.379 1.00 73.44 577 ARG A C 1
ATOM 4821 O O . ARG A 1 577 ? -15.924 18.708 7.786 1.00 73.44 577 ARG A O 1
ATOM 4828 N N . ASP A 1 578 ? -18.078 19.323 8.142 1.00 73.44 578 ASP A N 1
ATOM 4829 C CA . ASP A 1 578 ? -17.990 19.553 9.575 1.00 73.44 578 ASP A CA 1
ATOM 4830 C C . ASP A 1 578 ? -17.896 18.208 10.333 1.00 73.44 578 ASP A C 1
ATOM 4832 O O . ASP A 1 578 ? -17.033 18.051 11.197 1.00 73.44 578 ASP A O 1
ATOM 4836 N N . GLU A 1 579 ? -18.641 17.181 9.907 1.00 76.31 579 GLU A N 1
ATOM 4837 C CA . GLU A 1 579 ? -18.586 15.809 10.454 1.00 76.31 579 GLU A CA 1
ATOM 4838 C C . GLU A 1 579 ? -17.249 15.095 10.186 1.00 76.31 579 GLU A C 1
ATOM 4840 O O . GLU A 1 579 ? -16.754 14.300 10.991 1.00 76.31 579 GLU A O 1
ATOM 4845 N N . VAL A 1 580 ? -16.624 15.359 9.036 1.00 77.12 580 VAL A N 1
ATOM 4846 C CA . VAL A 1 580 ? -15.478 14.573 8.547 1.00 77.12 580 VAL A CA 1
ATOM 4847 C C . VAL A 1 580 ? -14.162 15.362 8.598 1.00 77.12 580 VAL A C 1
ATOM 4849 O O . VAL A 1 580 ? -13.078 14.763 8.623 1.00 77.12 580 VAL A O 1
ATOM 4852 N N . GLY A 1 581 ? -14.219 16.694 8.668 1.00 72.00 581 GLY A N 1
ATOM 4853 C CA . GLY A 1 581 ? -13.066 17.595 8.762 1.00 72.00 581 GLY A CA 1
ATOM 4854 C C . GLY A 1 581 ? -12.305 17.752 7.441 1.00 72.00 581 GLY A C 1
ATOM 4855 O O . GLY A 1 581 ? -11.092 17.537 7.397 1.00 72.00 581 GLY A O 1
ATOM 4856 N N . HIS A 1 582 ? -12.999 18.044 6.335 1.00 72.56 582 HIS A N 1
ATOM 4857 C CA . HIS A 1 582 ? -12.361 18.355 5.043 1.00 72.56 582 HIS A CA 1
ATOM 4858 C C . HIS A 1 582 ? -12.171 19.867 4.869 1.00 72.56 582 HIS A C 1
ATOM 4860 O O . HIS A 1 582 ? -13.133 20.615 4.936 1.00 72.56 582 HIS A O 1
ATOM 4866 N N . GLY A 1 583 ? -10.953 20.331 4.584 1.00 61.50 583 GLY A N 1
ATOM 4867 C CA . GLY A 1 583 ? -10.703 21.757 4.331 1.00 61.50 583 GLY A CA 1
ATOM 4868 C C . GLY A 1 583 ? -11.332 22.300 3.036 1.00 61.50 583 GLY A C 1
ATOM 4869 O O . GLY A 1 583 ? -11.732 23.458 2.999 1.00 61.50 583 GLY A O 1
ATOM 4870 N N . ALA A 1 584 ? -11.463 21.478 1.984 1.00 63.47 584 ALA A N 1
ATOM 4871 C CA . ALA A 1 584 ? -11.971 21.901 0.671 1.00 63.47 584 ALA A CA 1
ATOM 4872 C C . ALA A 1 584 ? -13.193 21.083 0.220 1.00 63.47 584 ALA A C 1
ATOM 4874 O O . ALA A 1 584 ? -13.136 19.850 0.188 1.00 63.47 584 ALA A O 1
ATOM 4875 N N . VAL A 1 585 ? -14.265 21.768 -0.198 1.00 58.72 585 VAL A N 1
ATOM 4876 C CA . VAL A 1 585 ? -15.511 21.153 -0.711 1.00 58.72 585 VAL A CA 1
ATOM 4877 C C . VAL A 1 585 ? -15.252 20.349 -1.990 1.00 58.72 585 VAL A C 1
ATOM 4879 O O . VAL A 1 585 ? -15.812 19.277 -2.170 1.00 58.72 585 VAL A O 1
ATOM 4882 N N . GLU A 1 586 ? -14.304 20.776 -2.825 1.00 59.00 586 GLU A N 1
ATOM 4883 C CA . GLU A 1 586 ? -13.908 20.082 -4.064 1.00 59.00 586 GLU A CA 1
ATOM 4884 C C . GLU A 1 586 ? -13.424 18.646 -3.814 1.00 59.00 586 GLU A C 1
ATOM 4886 O O . GLU A 1 586 ? -13.660 17.746 -4.619 1.00 59.00 586 GLU A O 1
ATOM 4891 N N . SER A 1 587 ? -12.778 18.402 -2.667 1.00 57.56 587 SER A N 1
ATOM 4892 C CA . SER A 1 587 ? -12.351 17.054 -2.276 1.00 57.56 587 SER A CA 1
ATOM 4893 C C . SER A 1 587 ? -13.529 16.132 -1.949 1.00 57.56 587 SER A C 1
ATOM 4895 O O . SER A 1 587 ? -13.360 14.914 -1.932 1.00 57.56 587 SER A O 1
ATOM 4897 N N . GLN A 1 588 ? -14.716 16.699 -1.704 1.00 59.97 588 GLN A N 1
ATOM 4898 C CA . GLN A 1 588 ? -15.937 15.965 -1.392 1.00 59.97 588 GLN A CA 1
ATOM 4899 C C . GLN A 1 588 ? -16.726 15.545 -2.631 1.00 59.97 588 GLN A C 1
ATOM 4901 O O . GLN A 1 588 ? -17.455 14.557 -2.578 1.00 59.97 588 GLN A O 1
ATOM 4906 N N . GLU A 1 589 ? -16.550 16.246 -3.753 1.00 59.44 589 GLU A N 1
ATOM 4907 C CA . GLU A 1 589 ? -17.259 15.978 -5.012 1.00 59.44 589 GLU A CA 1
ATOM 4908 C C . GLU A 1 589 ? -17.023 14.554 -5.525 1.00 59.44 589 GLU A C 1
ATOM 4910 O O . GLU A 1 589 ? -17.885 13.968 -6.171 1.00 59.44 589 GLU A O 1
ATOM 4915 N N . THR A 1 590 ? -15.880 13.953 -5.183 1.00 57.56 590 THR A N 1
ATOM 4916 C CA . THR A 1 590 ? -15.589 12.556 -5.540 1.00 57.56 590 THR A CA 1
ATOM 4917 C C . THR A 1 590 ? -16.487 11.563 -4.786 1.00 57.56 590 THR A C 1
ATOM 4919 O O . THR A 1 590 ? -16.847 10.537 -5.354 1.00 57.56 590 THR A O 1
ATOM 4922 N N . TYR A 1 591 ? -16.897 11.862 -3.546 1.00 59.25 591 TYR A N 1
ATOM 4923 C CA . TYR A 1 591 ? -17.725 10.951 -2.738 1.00 59.25 591 TYR A CA 1
ATOM 4924 C C . TYR A 1 591 ? -19.219 11.028 -3.081 1.00 59.25 591 TYR A C 1
ATOM 4926 O O . TYR A 1 591 ? -19.956 10.090 -2.810 1.00 59.25 591 TYR A O 1
ATOM 4934 N N . LYS A 1 592 ? -19.678 12.116 -3.710 1.00 59.97 592 LYS A N 1
ATOM 4935 C CA . LYS A 1 592 ? -21.102 12.338 -4.023 1.00 59.97 592 LYS A CA 1
ATOM 4936 C C . LYS A 1 592 ? -21.614 11.548 -5.230 1.00 59.97 592 LYS A C 1
ATOM 4938 O O . LYS A 1 592 ? -22.813 11.324 -5.347 1.00 59.97 592 LYS A O 1
ATOM 4943 N N . GLN A 1 593 ? -20.723 11.117 -6.121 1.00 58.00 593 GLN A N 1
ATOM 4944 C CA . GLN A 1 593 ? -21.097 10.597 -7.443 1.00 58.00 593 GLN A CA 1
ATOM 4945 C C . GLN A 1 593 ? -21.905 9.295 -7.388 1.00 58.00 593 GLN A C 1
ATOM 4947 O O . GLN A 1 593 ? -22.931 9.182 -8.054 1.00 58.00 593 GLN A O 1
ATOM 4952 N N . ALA A 1 594 ? -21.459 8.318 -6.594 1.00 54.25 594 ALA A N 1
ATOM 4953 C CA . ALA A 1 594 ? -22.159 7.041 -6.463 1.00 54.25 594 ALA A CA 1
ATOM 4954 C C . ALA A 1 594 ? -23.490 7.179 -5.694 1.00 54.25 594 ALA A C 1
ATOM 4956 O O . ALA A 1 594 ? -24.512 6.753 -6.233 1.00 54.25 594 ALA A O 1
ATOM 4957 N N . PRO A 1 595 ? -23.538 7.858 -4.524 1.00 58.66 595 PRO A N 1
ATOM 4958 C CA . PRO A 1 595 ? -24.799 8.196 -3.865 1.00 58.66 595 PRO A CA 1
ATOM 4959 C C . PRO A 1 595 ? -25.818 8.877 -4.792 1.00 58.66 595 PRO A C 1
ATOM 4961 O O . PRO A 1 595 ? -26.987 8.499 -4.809 1.00 58.66 595 PRO A O 1
ATOM 4964 N N . HIS A 1 596 ? -25.368 9.827 -5.617 1.00 60.03 596 HIS A N 1
ATOM 4965 C CA . HIS A 1 596 ? -26.210 10.516 -6.594 1.00 60.03 596 HIS A CA 1
ATOM 4966 C C . HIS A 1 596 ? -26.816 9.561 -7.635 1.00 60.03 596 HIS A C 1
ATOM 4968 O O . HIS A 1 596 ? -28.027 9.578 -7.853 1.00 60.03 596 HIS A O 1
ATOM 4974 N N . GLY A 1 597 ? -26.005 8.684 -8.239 1.00 54.78 597 GLY A N 1
ATOM 4975 C CA . GLY A 1 597 ? -26.491 7.682 -9.196 1.00 54.78 597 GLY A CA 1
ATOM 4976 C C . GLY A 1 597 ? -27.532 6.735 -8.585 1.00 54.78 597 GLY A C 1
ATOM 4977 O O . GLY A 1 597 ? -28.555 6.451 -9.210 1.00 54.78 597 GLY A O 1
ATOM 4978 N N . MET A 1 598 ? -27.329 6.310 -7.335 1.00 56.50 598 MET A N 1
ATOM 4979 C CA . MET A 1 598 ? -28.285 5.463 -6.607 1.00 56.50 598 MET A CA 1
ATOM 4980 C C . MET A 1 598 ? -29.617 6.185 -6.358 1.00 56.50 598 MET A C 1
ATOM 4982 O O . MET A 1 598 ? -30.683 5.608 -6.583 1.00 56.50 598 MET A O 1
ATOM 4986 N N . MET A 1 599 ? -29.572 7.460 -5.960 1.00 61.78 599 MET A N 1
ATOM 4987 C CA . MET A 1 599 ? -30.770 8.287 -5.775 1.00 61.78 599 MET A CA 1
ATOM 4988 C C . MET A 1 599 ? -31.541 8.507 -7.084 1.00 61.78 599 MET A C 1
ATOM 4990 O O . MET A 1 599 ? -32.771 8.435 -7.079 1.00 61.78 599 MET A O 1
ATOM 4994 N N . GLN A 1 600 ? -30.849 8.703 -8.213 1.00 57.38 600 GLN A N 1
ATOM 4995 C CA . GLN A 1 600 ? -31.480 8.818 -9.535 1.00 57.38 600 GLN A CA 1
ATOM 4996 C C . GLN A 1 600 ? -32.205 7.529 -9.945 1.00 57.38 600 GLN A C 1
ATOM 4998 O O . GLN A 1 600 ? -33.341 7.586 -10.417 1.00 57.38 600 GLN A O 1
ATOM 5003 N N . VAL A 1 601 ? -31.586 6.361 -9.733 1.00 53.94 601 VAL A N 1
ATOM 5004 C CA . VAL A 1 601 ? -32.219 5.060 -10.016 1.00 53.94 601 VAL A CA 1
ATOM 5005 C C . VAL A 1 601 ? -33.457 4.858 -9.147 1.00 53.94 601 VAL A C 1
ATOM 5007 O O . VAL A 1 601 ? -34.502 4.473 -9.667 1.00 53.94 601 VAL A O 1
ATOM 5010 N N . ALA A 1 602 ? -33.382 5.161 -7.849 1.00 58.34 602 ALA A N 1
ATOM 5011 C CA . ALA A 1 602 ? -34.537 5.042 -6.964 1.00 58.34 602 ALA A CA 1
ATOM 5012 C C . ALA A 1 602 ? -35.670 6.010 -7.329 1.00 58.34 602 ALA A C 1
ATOM 5014 O O . ALA A 1 602 ? -36.834 5.622 -7.260 1.00 58.34 602 ALA A O 1
ATOM 5015 N N . ASN A 1 603 ? -35.356 7.239 -7.756 1.00 60.66 603 ASN A N 1
ATOM 5016 C CA . ASN A 1 603 ? -36.365 8.166 -8.273 1.00 60.66 603 ASN A CA 1
ATOM 5017 C C . ASN A 1 603 ? -37.053 7.609 -9.523 1.00 60.66 603 ASN A C 1
ATOM 5019 O O . ASN A 1 603 ? -38.276 7.544 -9.585 1.00 60.66 603 ASN A O 1
ATOM 5023 N N . PHE A 1 604 ? -36.268 7.096 -10.468 1.00 55.06 604 PHE A N 1
ATOM 5024 C CA . PHE A 1 604 ? -36.799 6.479 -11.677 1.00 55.06 604 PHE A CA 1
ATOM 5025 C C . PHE A 1 604 ? -37.639 5.215 -11.377 1.00 55.06 604 PHE A C 1
ATOM 5027 O O . PHE A 1 604 ? -38.637 4.962 -12.049 1.00 55.06 604 PHE A O 1
ATOM 5034 N N . MET A 1 605 ? -37.300 4.439 -10.339 1.00 53.28 605 MET A N 1
ATOM 5035 C CA . MET A 1 605 ? -38.119 3.318 -9.849 1.00 53.28 605 MET A CA 1
ATOM 5036 C C . MET A 1 605 ? -39.493 3.776 -9.341 1.00 53.28 605 MET A C 1
ATOM 5038 O O . MET A 1 605 ? -40.509 3.215 -9.760 1.00 53.28 605 MET A O 1
ATOM 5042 N N . GLU A 1 606 ? -39.542 4.800 -8.487 1.00 57.66 606 GLU A N 1
ATOM 5043 C CA . GLU A 1 606 ? -40.802 5.370 -7.980 1.00 57.66 606 GLU A CA 1
ATOM 5044 C C . GLU A 1 606 ? -41.674 5.928 -9.116 1.00 57.66 606 GLU A C 1
ATOM 5046 O O . GLU A 1 606 ? -42.863 5.612 -9.190 1.00 57.66 606 GLU A O 1
ATOM 5051 N N . GLU A 1 607 ? -41.080 6.681 -10.053 1.00 58.28 607 GLU A N 1
ATOM 5052 C CA . GLU A 1 607 ? -41.762 7.235 -11.239 1.00 58.28 607 GLU A CA 1
ATOM 5053 C C . GLU A 1 607 ? -42.428 6.151 -12.106 1.00 58.28 607 GLU A C 1
ATOM 5055 O O . GLU A 1 607 ? -43.423 6.413 -12.782 1.00 58.28 607 GLU A O 1
ATOM 5060 N N . ASN A 1 608 ? -41.907 4.921 -12.064 1.00 51.66 608 ASN A N 1
ATOM 5061 C CA . ASN A 1 608 ? -42.398 3.775 -12.831 1.00 51.66 608 ASN A CA 1
ATOM 5062 C C . ASN A 1 608 ? -43.202 2.767 -11.983 1.00 51.66 608 ASN A C 1
ATOM 5064 O O . ASN A 1 608 ? -43.380 1.620 -12.396 1.00 51.66 608 ASN A O 1
ATOM 5068 N N . GLY A 1 609 ? -43.714 3.174 -10.816 1.00 49.78 609 GLY A N 1
ATOM 5069 C CA . GLY A 1 609 ? -44.658 2.382 -10.014 1.00 49.78 609 GLY A CA 1
ATOM 5070 C C . GLY A 1 609 ? -44.030 1.357 -9.061 1.00 49.78 609 GLY A C 1
ATOM 5071 O O . GLY A 1 609 ? -44.746 0.495 -8.544 1.00 49.78 609 GLY A O 1
ATOM 5072 N N . HIS A 1 610 ? -42.718 1.436 -8.803 1.00 54.59 610 HIS A N 1
ATOM 5073 C CA . HIS A 1 610 ? -41.997 0.590 -7.835 1.00 54.59 610 HIS A CA 1
ATOM 5074 C C . HIS A 1 610 ? -41.928 1.262 -6.457 1.00 54.59 610 HIS A C 1
ATOM 5076 O O . HIS A 1 610 ? -40.864 1.687 -5.997 1.00 54.59 610 HIS A O 1
ATOM 5082 N N . TYR A 1 611 ? -43.088 1.360 -5.804 1.00 54.91 611 TYR A N 1
ATOM 5083 C CA . TYR A 1 611 ? -43.277 2.157 -4.590 1.00 54.91 611 TYR A CA 1
ATOM 5084 C C . TYR A 1 611 ? -42.385 1.728 -3.409 1.00 54.91 611 TYR A C 1
ATOM 5086 O O . TYR A 1 611 ? -42.331 0.550 -3.036 1.00 54.91 611 TYR A O 1
ATOM 5094 N N . GLY A 1 612 ? -41.732 2.698 -2.763 1.00 54.38 612 GLY A N 1
ATOM 5095 C CA . GLY A 1 612 ? -40.885 2.529 -1.575 1.00 54.38 612 GLY A CA 1
ATOM 5096 C C . GLY A 1 612 ? -39.382 2.356 -1.845 1.00 54.38 612 GLY A C 1
ATOM 5097 O O . GLY A 1 612 ? -38.647 2.028 -0.909 1.00 54.38 612 GLY A O 1
ATOM 5098 N N . ALA A 1 613 ? -38.915 2.562 -3.078 1.00 58.22 613 ALA A N 1
ATOM 5099 C CA . ALA A 1 613 ? -37.498 2.556 -3.448 1.00 58.22 613 ALA A CA 1
ATOM 5100 C C . ALA A 1 613 ? -36.727 3.726 -2.806 1.00 58.22 613 ALA A C 1
ATOM 5102 O O . ALA A 1 613 ? -35.665 3.508 -2.220 1.00 58.22 613 ALA A O 1
ATOM 5103 N N . GLN A 1 614 ? -37.282 4.944 -2.815 1.00 60.34 614 GLN A N 1
ATOM 5104 C CA . GLN A 1 614 ? -36.634 6.119 -2.203 1.00 60.34 614 GLN A CA 1
ATOM 5105 C C . GLN A 1 614 ? -36.555 6.006 -0.675 1.00 60.34 614 GLN A C 1
ATOM 5107 O O . GLN A 1 614 ? -35.500 6.214 -0.079 1.00 60.34 614 GLN A O 1
ATOM 5112 N N . ASN A 1 615 ? -37.651 5.588 -0.035 1.00 54.91 615 ASN A N 1
ATOM 5113 C CA . ASN A 1 615 ? -37.720 5.425 1.422 1.00 54.91 615 ASN A CA 1
ATOM 5114 C C . ASN A 1 615 ? -36.704 4.390 1.951 1.00 54.91 615 ASN A C 1
ATOM 5116 O O . ASN A 1 615 ? -36.285 4.467 3.104 1.00 54.91 615 ASN A O 1
ATOM 5120 N N . LYS A 1 616 ? -36.292 3.429 1.114 1.00 55.62 616 LYS A N 1
ATOM 5121 C CA . LYS A 1 616 ? -35.303 2.396 1.456 1.00 55.62 616 LYS A CA 1
ATOM 5122 C C . LYS A 1 616 ? -33.850 2.833 1.296 1.00 55.62 616 LYS A C 1
ATOM 5124 O O . LYS A 1 616 ? -33.003 2.276 1.980 1.00 55.62 616 LYS A O 1
ATOM 5129 N N . LEU A 1 617 ? -33.560 3.829 0.456 1.00 56.50 617 LEU A N 1
ATOM 5130 C CA . LEU A 1 617 ? -32.249 4.491 0.457 1.00 56.50 617 LEU A CA 1
ATOM 5131 C C . LEU A 1 617 ? -32.044 5.315 1.734 1.00 56.50 617 LEU A C 1
ATOM 5133 O O . LEU A 1 617 ? -30.954 5.331 2.297 1.00 56.50 617 LEU A O 1
ATOM 5137 N N . ILE A 1 618 ? -33.107 5.974 2.200 1.00 53.22 618 ILE A N 1
ATOM 5138 C CA . ILE A 1 618 ? -33.038 6.997 3.254 1.00 53.22 618 ILE A CA 1
ATOM 5139 C C . ILE A 1 618 ? -33.125 6.388 4.662 1.00 53.22 618 ILE A C 1
ATOM 5141 O O . ILE A 1 618 ? -32.649 6.985 5.622 1.00 53.22 618 ILE A O 1
ATOM 5145 N N . SER A 1 619 ? -33.668 5.174 4.814 1.00 48.28 619 SER A N 1
ATOM 5146 C CA . SER A 1 619 ? -33.707 4.478 6.105 1.00 48.28 619 SER A CA 1
ATOM 5147 C C . SER A 1 619 ? -33.087 3.075 6.030 1.00 48.28 619 SER A C 1
ATOM 5149 O O . SER A 1 619 ? -33.632 2.216 5.334 1.00 48.28 619 SER A O 1
ATOM 5151 N N . PRO A 1 620 ? -32.005 2.788 6.788 1.00 40.44 620 PRO A N 1
ATOM 5152 C CA . PRO A 1 620 ? -31.445 1.437 6.894 1.00 40.44 620 PRO A CA 1
ATOM 5153 C C . PRO A 1 620 ? -32.344 0.493 7.713 1.00 40.44 620 PRO A C 1
ATOM 5155 O O . PRO A 1 620 ? -32.184 -0.726 7.678 1.00 40.44 620 PRO A O 1
ATOM 5158 N N . LEU A 1 621 ? -33.311 1.040 8.459 1.00 38.16 621 LEU A N 1
ATOM 5159 C CA . LEU A 1 621 ? -34.299 0.264 9.195 1.00 38.16 621 LEU A CA 1
ATOM 5160 C C . LEU A 1 621 ? -35.448 -0.095 8.257 1.00 38.16 621 LEU A C 1
ATOM 5162 O O . LEU A 1 621 ? -36.101 0.767 7.674 1.00 38.16 621 LEU A O 1
ATOM 5166 N N . SER A 1 622 ? -35.730 -1.392 8.133 1.00 39.31 622 SER A N 1
ATOM 5167 C CA . SER A 1 622 ? -36.866 -1.887 7.360 1.00 39.31 622 SER A CA 1
ATOM 5168 C C . SER A 1 622 ? -38.172 -1.282 7.892 1.00 39.31 622 SER A C 1
ATOM 5170 O O . SER A 1 622 ? -38.706 -1.745 8.903 1.00 39.31 622 SER A O 1
ATOM 5172 N N . PHE A 1 623 ? -38.689 -0.254 7.219 1.00 41.09 623 PHE A N 1
ATOM 5173 C CA . PHE A 1 623 ? -39.933 0.407 7.599 1.00 41.09 623 PHE A CA 1
ATOM 5174 C C . PHE A 1 623 ? -41.091 -0.603 7.514 1.00 41.09 623 PHE A C 1
ATOM 5176 O O . PHE A 1 623 ? -41.442 -1.086 6.432 1.00 41.09 623 PHE A O 1
ATOM 5183 N N . LYS A 1 624 ? -41.670 -0.979 8.660 1.00 41.12 624 LYS A N 1
ATOM 5184 C CA . LYS A 1 624 ? -42.897 -1.783 8.711 1.00 41.12 624 LYS A CA 1
ATOM 5185 C C . LYS A 1 624 ? -44.086 -0.834 8.672 1.00 41.12 624 LYS A C 1
ATOM 5187 O O . LYS A 1 624 ? -44.394 -0.196 9.667 1.00 41.12 624 LYS A O 1
ATOM 5192 N N . VAL A 1 625 ? -44.757 -0.757 7.528 1.00 44.09 625 VAL A N 1
ATOM 5193 C CA . VAL A 1 625 ? -46.018 -0.010 7.425 1.00 44.09 625 VAL A CA 1
ATOM 5194 C C . VAL A 1 625 ? -47.142 -0.812 8.076 1.00 44.09 625 VAL A C 1
ATOM 5196 O O . VAL A 1 625 ? -47.266 -2.013 7.816 1.00 44.09 625 VAL A O 1
ATOM 5199 N N . GLU A 1 626 ? -47.957 -0.135 8.882 1.00 43.47 626 GLU A N 1
ATOM 5200 C CA . GLU A 1 626 ? -49.165 -0.680 9.500 1.00 43.47 626 GLU A CA 1
ATOM 5201 C C . GLU A 1 626 ? -50.168 -1.201 8.458 1.00 43.47 626 GLU A C 1
ATOM 5203 O O . GLU A 1 626 ? -50.317 -0.661 7.359 1.00 43.47 626 GLU A O 1
ATOM 5208 N N . SER A 1 627 ? -50.873 -2.280 8.799 1.00 37.72 627 SER A N 1
ATOM 5209 C CA . SER A 1 627 ? -51.901 -2.864 7.938 1.00 37.72 627 SER A CA 1
ATOM 5210 C C . SER A 1 627 ? -53.079 -1.895 7.785 1.00 37.72 627 SER A C 1
ATOM 5212 O O . SER A 1 627 ? -53.860 -1.741 8.720 1.00 37.72 627 SER A O 1
ATOM 5214 N N . GLY A 1 628 ? -53.214 -1.259 6.618 1.00 41.78 628 GLY A N 1
ATOM 5215 C CA . GLY A 1 628 ? -54.331 -0.357 6.302 1.00 41.78 628 GLY A CA 1
ATOM 5216 C C . GLY A 1 628 ? -53.930 0.976 5.668 1.00 41.78 628 GLY A C 1
ATOM 5217 O O . GLY A 1 628 ? -54.795 1.656 5.125 1.00 41.78 628 GLY A O 1
ATOM 5218 N N . VAL A 1 629 ? -52.643 1.336 5.689 1.00 50.47 629 VAL A N 1
ATOM 5219 C CA . VAL A 1 629 ? -52.138 2.545 5.019 1.00 50.47 629 VAL A CA 1
ATOM 5220 C C . VAL A 1 629 ? -51.768 2.220 3.571 1.00 50.47 629 VAL A C 1
ATOM 5222 O O . VAL A 1 629 ? -50.953 1.324 3.326 1.00 50.47 629 VAL A O 1
ATOM 5225 N N . ASP A 1 630 ? -52.353 2.943 2.611 1.00 47.56 630 ASP A N 1
ATOM 5226 C CA . ASP A 1 630 ? -51.953 2.855 1.205 1.00 47.56 630 ASP A CA 1
ATOM 5227 C C . ASP A 1 630 ? -50.558 3.476 1.048 1.00 47.56 630 ASP A C 1
ATOM 5229 O O . ASP A 1 630 ? -50.324 4.656 1.309 1.00 47.56 630 ASP A O 1
ATOM 5233 N N . ARG A 1 631 ? -49.579 2.639 0.704 1.00 45.81 631 ARG A N 1
ATOM 5234 C CA . ARG A 1 631 ? -48.158 2.994 0.796 1.00 45.81 631 ARG A CA 1
ATOM 5235 C C . ARG A 1 631 ? -47.717 4.045 -0.217 1.00 45.81 631 ARG A C 1
ATOM 5237 O O . ARG A 1 631 ? -46.692 4.676 0.015 1.00 45.81 631 ARG A O 1
ATOM 5244 N N . LYS A 1 632 ? -48.488 4.258 -1.289 1.00 46.91 632 LYS A N 1
ATOM 5245 C CA . LYS A 1 632 ? -48.279 5.358 -2.247 1.00 46.91 632 LYS A CA 1
ATOM 5246 C C . LYS A 1 632 ? -48.405 6.741 -1.588 1.00 46.91 632 LYS A C 1
ATOM 5248 O O . LYS A 1 632 ? -47.849 7.710 -2.089 1.00 46.91 632 LYS A O 1
ATOM 5253 N N . ASP A 1 633 ? -49.110 6.807 -0.457 1.00 46.91 633 ASP A N 1
ATOM 5254 C CA . ASP A 1 633 ? -49.351 8.031 0.305 1.00 46.91 633 ASP A CA 1
ATOM 5255 C C . ASP A 1 633 ? -48.274 8.249 1.396 1.00 46.91 633 ASP A C 1
ATOM 5257 O O . ASP A 1 633 ? -48.286 9.259 2.100 1.00 46.91 633 ASP A O 1
ATOM 5261 N N . ILE A 1 634 ? -47.310 7.323 1.535 1.00 49.47 634 ILE A N 1
ATOM 5262 C CA . ILE A 1 634 ? -46.207 7.377 2.509 1.00 49.47 634 ILE A CA 1
ATOM 5263 C C . ILE A 1 634 ? -44.958 7.956 1.833 1.00 49.47 634 ILE A C 1
ATOM 5265 O O . ILE A 1 634 ? -44.026 7.243 1.454 1.00 49.47 634 ILE A O 1
ATOM 5269 N N . VAL A 1 635 ? -44.929 9.278 1.695 1.00 49.53 635 VAL A N 1
ATOM 5270 C CA . VAL A 1 635 ? -43.731 10.020 1.282 1.00 49.53 635 VAL A CA 1
ATOM 5271 C C . VAL A 1 635 ? -42.975 10.429 2.548 1.00 49.53 635 VAL A C 1
ATOM 5273 O O . VAL A 1 635 ? -43.381 11.365 3.230 1.00 49.53 635 VAL A O 1
ATOM 5276 N N . LEU A 1 636 ? -41.908 9.704 2.910 1.00 47.34 636 LEU A N 1
ATOM 5277 C CA . LEU A 1 636 ? -41.103 10.028 4.104 1.00 47.34 636 LEU A CA 1
ATOM 5278 C C . LEU A 1 636 ? -39.959 11.001 3.798 1.00 47.34 636 LEU A C 1
ATOM 5280 O O . LEU A 1 636 ? -39.454 11.657 4.704 1.00 47.34 636 LEU A O 1
ATOM 5284 N N . ALA A 1 637 ? -39.557 11.107 2.534 1.00 46.19 637 ALA A N 1
ATOM 5285 C CA . ALA A 1 637 ? -38.480 11.982 2.107 1.00 46.19 637 ALA A CA 1
ATOM 5286 C C . ALA A 1 637 ? -39.019 13.353 1.661 1.00 46.19 637 ALA A C 1
ATOM 5288 O O . ALA A 1 637 ? -39.933 13.399 0.830 1.00 46.19 637 ALA A O 1
ATOM 5289 N N . PRO A 1 638 ? -38.431 14.483 2.103 1.00 50.81 638 PRO A N 1
ATOM 5290 C CA . PRO A 1 638 ? -38.452 15.699 1.295 1.00 50.81 638 PRO A CA 1
ATOM 5291 C C . PRO A 1 638 ? -38.002 15.310 -0.114 1.00 50.81 638 PRO A C 1
ATOM 5293 O O . PRO A 1 638 ? -37.020 14.580 -0.236 1.00 50.81 638 PRO A O 1
ATOM 5296 N N . LYS A 1 639 ? -38.751 15.724 -1.147 1.00 54.03 639 LYS A N 1
ATOM 5297 C CA . LYS A 1 639 ? -38.558 15.293 -2.542 1.00 54.03 639 LYS A CA 1
ATOM 5298 C C . LYS A 1 639 ? -37.074 15.088 -2.853 1.00 54.03 639 LYS A C 1
ATOM 5300 O O . LYS A 1 639 ? -36.325 16.062 -2.853 1.00 54.03 639 LYS A O 1
ATOM 5305 N N . VAL A 1 640 ? -36.673 13.842 -3.120 1.00 55.06 640 VAL A N 1
ATOM 5306 C CA . VAL A 1 640 ? -35.302 13.471 -3.517 1.00 55.06 640 VAL A CA 1
ATOM 5307 C C . VAL A 1 640 ? -34.804 14.379 -4.648 1.00 55.06 640 VAL A C 1
ATOM 5309 O O . VAL A 1 640 ? -33.637 14.744 -4.668 1.00 55.06 640 VAL A O 1
ATOM 5312 N N . GLU A 1 641 ? -35.715 14.853 -5.502 1.00 56.44 641 GLU A N 1
ATOM 5313 C CA . GLU A 1 641 ? -35.503 15.895 -6.515 1.00 56.44 641 GLU A CA 1
ATOM 5314 C C . GLU A 1 641 ? -34.815 17.170 -5.986 1.00 56.44 641 GLU A C 1
ATOM 5316 O O . GLU A 1 641 ? -33.911 17.679 -6.637 1.00 56.44 641 GLU A O 1
ATOM 5321 N N . ASN A 1 642 ? -35.183 17.693 -4.810 1.00 55.94 642 ASN A N 1
ATOM 5322 C CA . ASN A 1 642 ? -34.560 18.900 -4.249 1.00 55.94 642 ASN A CA 1
ATOM 5323 C C . ASN A 1 642 ? -33.094 18.655 -3.864 1.00 55.94 642 ASN A C 1
ATOM 5325 O O . ASN A 1 642 ? -32.249 19.507 -4.115 1.00 55.94 642 ASN A O 1
ATOM 5329 N N . TYR A 1 643 ? -32.794 17.485 -3.299 1.00 54.44 643 TYR A N 1
ATOM 5330 C CA . TYR A 1 643 ? -31.433 17.097 -2.925 1.00 54.44 643 TYR A CA 1
ATOM 5331 C C . TYR A 1 643 ? -30.594 16.698 -4.154 1.00 54.44 643 TYR A C 1
ATOM 5333 O O . TYR A 1 643 ? -29.421 17.047 -4.239 1.00 54.44 643 TYR A O 1
ATOM 5341 N N . LEU A 1 644 ? -31.198 16.055 -5.162 1.00 57.59 644 LEU A N 1
ATOM 5342 C CA . LEU A 1 644 ? -30.573 15.821 -6.471 1.00 57.59 644 LEU A CA 1
ATOM 5343 C C . LEU A 1 644 ? -30.199 17.149 -7.149 1.00 57.59 644 LEU A C 1
ATOM 5345 O O . LEU A 1 644 ? -29.067 17.299 -7.593 1.00 57.59 644 LEU A O 1
ATOM 5349 N N . ASN A 1 645 ? -31.083 18.150 -7.128 1.00 57.97 645 ASN A N 1
ATOM 5350 C CA . ASN A 1 645 ? -30.796 19.486 -7.666 1.00 57.97 645 ASN A CA 1
ATOM 5351 C C . ASN A 1 645 ? -29.637 20.199 -6.933 1.00 57.97 645 ASN A C 1
ATOM 5353 O O . ASN A 1 645 ? -28.904 20.978 -7.544 1.00 57.97 645 ASN A O 1
ATOM 5357 N N . GLU A 1 646 ? -29.435 19.939 -5.636 1.00 55.81 646 GLU A N 1
ATOM 5358 C CA . GLU A 1 646 ? -28.260 20.423 -4.889 1.00 55.81 646 GLU A CA 1
ATOM 5359 C C . GLU A 1 646 ? -26.959 19.713 -5.306 1.00 55.81 646 GLU A C 1
ATOM 5361 O O . GLU A 1 646 ? -25.883 20.313 -5.252 1.00 55.81 646 GLU A O 1
ATOM 5366 N N . LEU A 1 647 ? -27.047 18.457 -5.755 1.00 52.12 647 LEU A N 1
ATOM 5367 C CA . LEU A 1 647 ? -25.919 17.650 -6.234 1.00 52.12 647 LEU A CA 1
ATOM 5368 C C . LEU A 1 647 ? -25.587 17.886 -7.723 1.00 52.12 647 LEU A C 1
ATOM 5370 O O . LEU A 1 647 ? -24.433 17.716 -8.117 1.00 52.12 647 LEU A O 1
ATOM 5374 N N . GLU A 1 648 ? -26.555 18.305 -8.545 1.00 51.12 648 GLU A N 1
ATOM 5375 C CA . GLU A 1 648 ? -26.416 18.480 -10.004 1.00 51.12 648 GLU A CA 1
ATOM 5376 C C . GLU A 1 648 ? -25.657 19.753 -10.440 1.00 51.12 648 GLU A C 1
ATOM 5378 O O . GLU A 1 648 ? -25.283 19.884 -11.606 1.00 51.12 648 GLU A O 1
ATOM 5383 N N . ASN A 1 649 ? -25.348 20.683 -9.531 1.00 42.56 649 ASN A N 1
ATOM 5384 C CA . ASN A 1 649 ? -24.785 21.997 -9.885 1.00 42.56 649 ASN A CA 1
ATOM 5385 C C . ASN A 1 649 ? -23.276 22.037 -10.249 1.00 42.56 649 ASN A C 1
ATOM 5387 O O . ASN A 1 649 ? -22.729 23.128 -10.433 1.00 42.56 649 ASN A O 1
ATOM 5391 N N . SER A 1 650 ? -22.583 20.904 -10.427 1.00 42.94 650 SER A N 1
ATOM 5392 C CA . SER A 1 650 ? -21.127 20.887 -10.684 1.00 42.94 650 SER A CA 1
ATOM 5393 C C . SER A 1 650 ? -20.752 20.313 -12.063 1.00 42.94 650 SER A C 1
ATOM 5395 O O . SER A 1 650 ? -20.411 19.137 -12.204 1.00 42.94 650 SER A O 1
ATOM 5397 N N . ASN A 1 651 ? -20.720 21.163 -13.097 1.00 36.38 651 ASN A N 1
ATOM 5398 C CA . ASN A 1 651 ? -20.117 20.850 -14.402 1.00 36.38 651 ASN A CA 1
ATOM 5399 C C . ASN A 1 651 ? -18.601 20.599 -14.257 1.00 36.38 651 ASN A C 1
ATOM 5401 O O . ASN A 1 651 ? -17.814 21.545 -14.258 1.00 36.38 651 ASN A O 1
ATOM 5405 N N . SER A 1 652 ? -18.157 19.338 -14.181 1.00 37.31 652 SER A N 1
ATOM 5406 C CA . SER A 1 652 ? -16.735 18.997 -14.349 1.00 37.31 652 SER A CA 1
ATOM 5407 C C . SER A 1 652 ? -16.517 18.103 -15.574 1.00 37.31 652 SER A C 1
ATOM 5409 O O . SER A 1 652 ? -16.884 16.928 -15.619 1.00 37.31 652 SER A O 1
ATOM 5411 N N . GLU A 1 653 ? -15.863 18.666 -16.594 1.00 34.97 653 GLU A N 1
ATOM 5412 C CA . GLU A 1 653 ? -15.562 18.018 -17.882 1.00 34.97 653 GLU A CA 1
ATOM 5413 C C . GLU A 1 653 ? -14.741 16.720 -17.754 1.00 34.97 653 GLU A C 1
ATOM 5415 O O . GLU A 1 653 ? -14.685 15.909 -18.680 1.00 34.97 653 GLU A O 1
ATOM 5420 N N . ILE A 1 654 ? -14.110 16.489 -16.598 1.00 35.09 654 ILE A N 1
ATOM 5421 C CA . ILE A 1 654 ? -13.266 15.318 -16.337 1.00 35.09 654 ILE A CA 1
ATOM 5422 C C . ILE A 1 654 ? -14.103 14.024 -16.260 1.00 35.09 654 ILE A C 1
ATOM 5424 O O . ILE A 1 654 ? -13.574 12.951 -16.575 1.00 35.09 654 ILE A O 1
ATOM 5428 N N . TYR A 1 655 ? -15.400 14.114 -15.925 1.00 36.84 655 TYR A N 1
ATOM 5429 C CA . TYR A 1 655 ? -16.244 12.954 -15.603 1.00 36.84 655 TYR A CA 1
ATOM 5430 C C . TYR A 1 655 ? -17.581 12.863 -16.359 1.00 36.84 655 TYR A C 1
ATOM 5432 O O . TYR A 1 655 ? -18.374 11.976 -16.045 1.00 36.84 655 TYR A O 1
ATOM 5440 N N . ASN A 1 656 ? -17.760 13.610 -17.460 1.00 36.34 656 ASN A N 1
ATOM 5441 C CA . ASN A 1 656 ? -18.850 13.454 -18.460 1.00 36.34 656 ASN A CA 1
ATOM 5442 C C . ASN A 1 656 ? -18.912 12.056 -19.143 1.00 36.34 656 ASN A C 1
ATOM 5444 O O . ASN A 1 656 ? -19.491 11.867 -20.211 1.00 36.34 656 ASN A O 1
ATOM 5448 N N . VAL A 1 657 ? -18.239 11.060 -18.571 1.00 37.56 657 VAL A N 1
ATOM 5449 C CA . VAL A 1 657 ? -18.053 9.699 -19.068 1.00 37.56 657 VAL A CA 1
ATOM 5450 C C . VAL A 1 657 ? -18.867 8.685 -18.247 1.00 37.56 657 VAL A C 1
ATOM 5452 O O . VAL A 1 657 ? -19.141 7.607 -18.782 1.00 37.56 657 VAL A O 1
ATOM 5455 N N . LEU A 1 658 ? -19.230 9.029 -17.000 1.00 36.22 658 LEU A N 1
ATOM 5456 C CA . LEU A 1 658 ? -19.790 8.136 -15.970 1.00 36.22 658 LEU A CA 1
ATOM 5457 C C . LEU A 1 658 ? -21.280 8.353 -15.662 1.00 36.22 658 LEU A C 1
ATOM 5459 O O . LEU A 1 658 ? -21.855 7.554 -14.939 1.00 36.22 658 LEU A O 1
ATOM 5463 N N . THR A 1 659 ? -21.934 9.373 -16.208 1.00 35.09 659 THR A N 1
ATOM 5464 C CA . THR A 1 659 ? -23.394 9.475 -16.122 1.00 35.09 659 THR A CA 1
ATOM 5465 C C . THR A 1 659 ? -24.021 8.562 -17.171 1.00 35.09 659 THR A C 1
ATOM 5467 O O . THR A 1 659 ? -23.775 8.707 -18.371 1.00 35.09 659 THR A O 1
ATOM 5470 N N . ILE A 1 660 ? -24.805 7.579 -16.721 1.00 35.91 660 ILE A N 1
ATOM 5471 C CA . ILE A 1 660 ? -25.700 6.831 -17.603 1.00 35.91 660 ILE A CA 1
ATOM 5472 C C . ILE A 1 660 ? -26.793 7.817 -18.045 1.00 35.91 660 ILE A C 1
ATOM 5474 O O . ILE A 1 660 ? -27.482 8.360 -17.185 1.00 35.91 660 ILE A O 1
ATOM 5478 N N . PRO A 1 661 ? -26.950 8.091 -19.351 1.00 35.72 661 PRO A N 1
ATOM 5479 C CA . PRO A 1 661 ? -28.049 8.915 -19.846 1.00 35.72 661 PRO A CA 1
ATOM 5480 C C . PRO A 1 661 ? -29.400 8.357 -19.368 1.00 35.72 661 PRO A C 1
ATOM 5482 O O . PRO A 1 661 ? -29.559 7.139 -19.303 1.00 35.72 661 PRO A O 1
ATOM 5485 N N . TYR A 1 662 ? -30.364 9.219 -19.035 1.00 36.28 662 TYR A N 1
ATOM 5486 C CA . TYR A 1 662 ? -31.697 8.860 -18.511 1.00 36.28 662 TYR A CA 1
ATOM 5487 C C . TYR A 1 662 ? -32.393 7.739 -19.317 1.00 36.28 662 TYR A C 1
ATOM 5489 O O . TYR A 1 662 ? -33.001 6.818 -18.776 1.00 36.28 662 TYR A O 1
ATOM 5497 N N . ASP A 1 663 ? -32.193 7.737 -20.630 1.00 37.91 663 ASP A N 1
ATOM 5498 C CA . ASP A 1 663 ? -32.651 6.738 -21.595 1.00 37.91 663 ASP A CA 1
ATOM 5499 C C . ASP A 1 663 ? -32.116 5.316 -21.342 1.00 37.91 663 ASP A C 1
ATOM 5501 O O . ASP A 1 663 ? -32.770 4.333 -21.694 1.00 37.91 663 ASP A O 1
ATOM 5505 N N . GLN A 1 664 ? -30.971 5.162 -20.681 1.00 37.19 664 GLN A N 1
ATOM 5506 C CA . GLN A 1 664 ? -30.417 3.859 -20.325 1.00 37.19 664 GLN A CA 1
ATOM 5507 C C . GLN A 1 664 ? -30.969 3.314 -19.000 1.00 37.19 664 GLN A C 1
ATOM 5509 O O . GLN A 1 664 ? -31.093 2.094 -18.908 1.00 37.19 664 GLN A O 1
ATOM 5514 N N . ALA A 1 665 ? -31.374 4.167 -18.044 1.00 35.81 665 ALA A N 1
ATOM 5515 C CA . ALA A 1 665 ? -32.008 3.760 -16.777 1.00 35.81 665 ALA A CA 1
ATOM 5516 C C . ALA A 1 665 ? -33.275 2.906 -17.007 1.00 35.81 665 ALA A C 1
ATOM 5518 O O . ALA A 1 665 ? -33.513 1.918 -16.312 1.00 35.81 665 ALA A O 1
ATOM 5519 N N . SER A 1 666 ? -34.016 3.221 -18.076 1.00 39.25 666 SER A N 1
ATOM 5520 C CA . SER A 1 666 ? -35.210 2.495 -18.535 1.00 39.25 666 SER A CA 1
ATOM 5521 C C . SER A 1 666 ? -34.992 1.015 -18.872 1.00 39.25 666 SER A C 1
ATOM 5523 O O . SER A 1 666 ? -35.945 0.242 -18.856 1.00 39.25 666 SER A O 1
ATOM 5525 N N . ASN A 1 667 ? -33.752 0.592 -19.143 1.00 35.25 667 ASN A N 1
ATOM 5526 C CA . ASN A 1 667 ? -33.443 -0.802 -19.477 1.00 35.25 667 ASN A CA 1
ATOM 5527 C C . ASN A 1 667 ? -33.265 -1.702 -18.245 1.00 35.25 667 ASN A C 1
ATOM 5529 O O . ASN A 1 667 ? -33.152 -2.915 -18.411 1.00 35.25 667 ASN A O 1
ATOM 5533 N N . PHE A 1 668 ? -33.198 -1.125 -17.041 1.00 36.47 668 PHE A N 1
ATOM 5534 C CA . PHE A 1 668 ? -32.926 -1.845 -15.788 1.00 36.47 668 PHE A CA 1
ATOM 5535 C C . PHE A 1 668 ? -34.169 -2.015 -14.914 1.00 36.47 668 PHE A C 1
ATOM 5537 O O . PHE A 1 668 ? -34.090 -2.612 -13.845 1.00 36.47 668 PHE A O 1
ATOM 5544 N N . ILE A 1 669 ? -35.310 -1.488 -15.358 1.00 39.84 669 ILE A N 1
ATOM 5545 C CA . ILE A 1 669 ? -36.582 -1.554 -14.648 1.00 39.84 669 ILE A CA 1
ATOM 5546 C C . ILE A 1 669 ? -37.600 -2.215 -15.563 1.00 39.84 669 ILE A C 1
ATOM 5548 O O . ILE A 1 669 ? -37.807 -1.778 -16.695 1.00 39.84 669 ILE A O 1
ATOM 5552 N N . ASP A 1 670 ? -38.272 -3.250 -15.065 1.00 41.31 670 ASP A N 1
ATOM 5553 C CA . ASP A 1 670 ? -39.461 -3.763 -15.735 1.00 41.31 670 ASP A CA 1
ATOM 5554 C C . ASP A 1 670 ? -40.616 -2.773 -15.522 1.00 41.31 670 ASP A C 1
ATOM 5556 O O . ASP A 1 670 ? -41.355 -2.830 -14.537 1.00 41.31 670 ASP A O 1
ATOM 5560 N N . THR A 1 671 ? -40.743 -1.826 -16.453 1.00 42.88 671 THR A N 1
ATOM 5561 C CA . THR A 1 671 ? -41.809 -0.810 -16.481 1.00 42.88 671 THR A CA 1
ATOM 5562 C C . THR A 1 671 ? -43.190 -1.405 -16.750 1.00 42.88 671 THR A C 1
ATOM 5564 O O . THR A 1 671 ? -44.196 -0.703 -16.664 1.00 42.88 671 THR A O 1
ATOM 5567 N N . LYS A 1 672 ? -43.271 -2.701 -17.081 1.00 37.47 672 LYS A N 1
ATOM 5568 C CA . LYS A 1 672 ? -44.535 -3.406 -17.329 1.00 37.47 672 LYS A CA 1
ATOM 5569 C C . LYS A 1 672 ? -45.091 -4.073 -16.074 1.00 37.47 672 LYS A C 1
ATOM 5571 O O . LYS A 1 672 ? -46.196 -4.613 -16.124 1.00 37.47 672 LYS A O 1
ATOM 5576 N N . THR A 1 673 ? -44.361 -4.032 -14.961 1.00 37.62 673 THR A N 1
ATOM 5577 C CA . THR A 1 673 ? -44.771 -4.619 -13.682 1.00 37.62 673 THR A CA 1
ATOM 5578 C C . THR A 1 673 ? -44.794 -3.580 -12.571 1.00 37.62 673 THR A C 1
ATOM 5580 O O . THR A 1 673 ? -43.798 -2.912 -12.325 1.00 37.62 673 THR A O 1
ATOM 5583 N N . ILE A 1 674 ? -45.925 -3.496 -11.870 1.00 42.56 674 ILE A N 1
ATOM 5584 C CA . ILE A 1 674 ? -46.113 -2.686 -10.659 1.00 42.56 674 ILE A CA 1
ATOM 5585 C C . ILE A 1 674 ? -45.884 -3.623 -9.467 1.00 42.56 674 ILE A C 1
ATOM 5587 O O . ILE A 1 674 ? -46.611 -4.611 -9.328 1.00 42.56 674 ILE A O 1
ATOM 5591 N N . CYS A 1 675 ? -44.864 -3.389 -8.636 1.00 44.47 675 CYS A N 1
ATOM 5592 C CA . CYS A 1 675 ? -44.518 -4.306 -7.544 1.00 44.47 675 CYS A CA 1
ATOM 5593 C C . CYS A 1 675 ? -43.892 -3.601 -6.321 1.00 44.47 675 CYS A C 1
ATOM 5595 O O . CYS A 1 675 ? -43.398 -2.483 -6.413 1.00 44.47 675 CYS A O 1
ATOM 5597 N N . GLU A 1 676 ? -43.930 -4.261 -5.152 1.00 40.84 676 GLU A N 1
ATOM 5598 C CA . GLU A 1 676 ? -43.349 -3.752 -3.895 1.00 40.84 676 GLU A CA 1
ATOM 5599 C C . GLU A 1 676 ? -41.828 -4.012 -3.827 1.00 40.84 676 GLU A C 1
ATOM 5601 O O . GLU A 1 676 ? -41.376 -5.164 -3.733 1.00 40.84 676 GLU A O 1
ATOM 5606 N N . THR A 1 677 ? -41.029 -2.945 -3.805 1.00 41.69 677 THR A N 1
ATOM 5607 C CA . THR A 1 677 ? -39.560 -3.004 -3.732 1.00 41.69 677 THR A CA 1
ATOM 5608 C C . THR A 1 677 ? -39.103 -3.413 -2.324 1.00 41.69 677 THR A C 1
ATOM 5610 O O . THR A 1 677 ? -39.471 -2.771 -1.339 1.00 41.69 677 THR A O 1
ATOM 5613 N N . ARG A 1 678 ? -38.285 -4.467 -2.158 1.00 37.44 678 ARG A N 1
ATOM 5614 C CA . ARG A 1 678 ? -37.527 -4.774 -0.926 1.00 37.44 678 ARG A CA 1
ATOM 5615 C C . ARG A 1 678 ? -36.034 -4.988 -1.181 1.00 37.44 678 ARG A C 1
ATOM 5617 O O . ARG A 1 678 ? -35.667 -5.810 -2.004 1.00 37.44 678 ARG A O 1
ATOM 5624 N N . LEU A 1 679 ? -35.189 -4.323 -0.384 1.00 36.22 679 LEU A N 1
ATOM 5625 C CA . LEU A 1 679 ? -33.779 -4.680 -0.200 1.00 36.22 679 LEU A CA 1
ATOM 5626 C C . LEU A 1 679 ? -33.681 -6.192 0.060 1.00 36.22 679 LEU A C 1
ATOM 5628 O O . LEU A 1 679 ? -34.148 -6.692 1.084 1.00 36.22 679 LEU A O 1
ATOM 5632 N N . SER A 1 680 ? -33.168 -6.910 -0.933 1.00 33.19 680 SER A N 1
ATOM 5633 C CA . SER A 1 680 ? -32.850 -8.330 -0.878 1.00 33.19 680 SER A CA 1
ATOM 5634 C C . SER A 1 680 ? -31.344 -8.431 -0.701 1.00 33.19 680 SER A C 1
ATOM 5636 O O . SER A 1 680 ? -30.609 -7.702 -1.362 1.00 33.19 680 SER A O 1
ATOM 5638 N N . CYS A 1 681 ? -30.899 -9.344 0.156 1.00 29.83 681 CYS A N 1
ATOM 5639 C CA . CYS A 1 681 ? -29.500 -9.707 0.383 1.00 29.83 681 CYS A CA 1
ATOM 5640 C C . CYS A 1 681 ? -28.911 -10.470 -0.823 1.00 29.83 681 CYS A C 1
ATOM 5642 O O . CYS A 1 681 ? -28.610 -11.661 -0.759 1.00 29.83 681 CYS A O 1
ATOM 5644 N N . GLY A 1 682 ? -28.867 -9.799 -1.974 1.00 33.34 682 GLY A N 1
ATOM 5645 C CA . GLY A 1 682 ? -28.236 -10.276 -3.197 1.00 33.34 682 GLY A CA 1
ATOM 5646 C C . GLY A 1 682 ? -27.874 -9.117 -4.127 1.00 33.34 682 GLY A C 1
ATOM 5647 O O . GLY A 1 682 ? -28.664 -8.185 -4.269 1.00 33.34 682 GLY A O 1
ATOM 5648 N N . ASP A 1 683 ? -26.675 -9.215 -4.715 1.00 32.00 683 ASP A N 1
ATOM 5649 C CA . ASP A 1 683 ? -26.006 -8.551 -5.858 1.00 32.00 683 ASP A CA 1
ATOM 5650 C C . ASP A 1 683 ? -26.315 -7.091 -6.274 1.00 32.00 683 ASP A C 1
ATOM 5652 O O . ASP A 1 683 ? -25.643 -6.579 -7.168 1.00 32.00 683 ASP A O 1
ATOM 5656 N N . THR A 1 684 ? -27.264 -6.370 -5.668 1.00 34.09 684 THR A N 1
ATOM 5657 C CA . THR A 1 684 ? -27.698 -5.051 -6.171 1.00 34.09 684 THR A CA 1
ATOM 5658 C C . THR A 1 684 ? -28.131 -4.019 -5.128 1.00 34.09 684 THR A C 1
ATOM 5660 O O . THR A 1 684 ? -28.323 -2.861 -5.486 1.00 34.09 684 THR A O 1
ATOM 5663 N N . GLY A 1 685 ? -28.338 -4.389 -3.862 1.00 35.12 685 GLY A N 1
ATOM 5664 C CA . GLY A 1 685 ? -28.839 -3.447 -2.851 1.00 35.12 685 GLY A CA 1
ATOM 5665 C C . GLY A 1 685 ? -30.282 -2.950 -3.073 1.00 35.12 685 GLY A C 1
ATOM 5666 O O . GLY A 1 685 ? -30.807 -2.256 -2.220 1.00 35.12 685 GLY A O 1
ATOM 5667 N N . PHE A 1 686 ? -30.995 -3.333 -4.140 1.00 35.44 686 PHE A N 1
ATOM 5668 C CA . PHE A 1 686 ? -32.439 -3.091 -4.297 1.00 35.44 686 PHE A CA 1
ATOM 5669 C C . PHE A 1 686 ? -33.081 -4.242 -5.078 1.00 35.44 686 PHE A C 1
ATOM 5671 O O . PHE A 1 686 ? -32.792 -4.438 -6.251 1.00 35.44 686 PHE A O 1
ATOM 5678 N N . GLY A 1 687 ? -33.980 -5.005 -4.447 1.00 40.53 687 GLY A N 1
ATOM 5679 C CA . GLY A 1 687 ? -34.795 -6.024 -5.123 1.00 40.53 687 GLY A CA 1
ATOM 5680 C C . GLY A 1 687 ? -36.281 -5.654 -5.125 1.00 40.53 687 GLY A C 1
ATOM 5681 O O . GLY A 1 687 ? -36.720 -4.855 -4.307 1.00 40.53 687 GLY A O 1
ATOM 5682 N N . CYS A 1 688 ? -37.097 -6.242 -6.004 1.00 36.88 688 CYS A N 1
ATOM 5683 C CA . CYS A 1 688 ? -38.561 -6.206 -5.884 1.00 36.88 688 CYS A CA 1
ATOM 5684 C C . CYS A 1 688 ? -39.100 -7.604 -5.573 1.00 36.88 688 CYS A C 1
ATOM 5686 O O . CYS A 1 688 ? -38.807 -8.548 -6.302 1.00 36.88 688 CYS A O 1
ATOM 5688 N N . LEU A 1 689 ? -39.898 -7.763 -4.508 1.00 35.53 689 LEU A N 1
ATOM 5689 C CA . LEU A 1 689 ? -40.369 -9.088 -4.063 1.00 35.53 689 LEU A CA 1
ATOM 5690 C C . LEU A 1 689 ? -41.568 -9.633 -4.858 1.00 35.53 689 LEU A C 1
ATOM 5692 O O . LEU A 1 689 ? -41.972 -10.773 -4.636 1.00 35.53 689 LEU A O 1
ATOM 5696 N N . GLY A 1 690 ? -42.129 -8.855 -5.787 1.00 32.03 690 GLY A N 1
ATOM 5697 C CA . GLY A 1 690 ? -43.226 -9.294 -6.661 1.00 32.03 690 GLY A CA 1
ATOM 5698 C C . GLY A 1 690 ? -42.788 -9.774 -8.047 1.00 32.03 690 GLY A C 1
ATOM 5699 O O . GLY A 1 690 ? -43.514 -10.531 -8.691 1.00 32.03 690 GLY A O 1
ATOM 5700 N N . CYS A 1 691 ? -41.597 -9.387 -8.506 1.00 36.31 691 CYS A N 1
ATOM 5701 C CA . CYS A 1 691 ? -41.108 -9.757 -9.828 1.00 36.31 691 CYS A CA 1
ATOM 5702 C C . CYS A 1 691 ? -40.186 -10.966 -9.712 1.00 36.31 691 CYS A C 1
ATOM 5704 O O . CYS A 1 691 ? -39.025 -10.842 -9.329 1.00 36.31 691 CYS A O 1
ATOM 5706 N N . LYS A 1 692 ? -40.663 -12.137 -10.154 1.00 29.98 692 LYS A N 1
ATOM 5707 C CA . LYS A 1 692 ? -39.808 -13.313 -10.418 1.00 29.98 692 LYS A CA 1
ATOM 5708 C C . LYS A 1 692 ? -38.638 -13.013 -11.381 1.00 29.98 692 LYS A C 1
ATOM 5710 O O . LYS A 1 692 ? -37.773 -13.863 -11.549 1.00 29.98 692 LYS A O 1
ATOM 5715 N N . SER A 1 693 ? -38.608 -11.820 -11.976 1.00 30.34 693 SER A N 1
ATOM 5716 C CA . SER A 1 693 ? -37.691 -11.393 -13.029 1.00 30.34 693 SER A CA 1
ATOM 5717 C C . SER A 1 693 ? -36.572 -10.443 -12.578 1.00 30.34 693 SER A C 1
ATOM 5719 O O . SER A 1 693 ? -35.637 -10.251 -13.343 1.00 30.34 693 SER A O 1
ATOM 5721 N N . PHE A 1 694 ? -36.593 -9.872 -11.361 1.00 31.80 694 PHE A N 1
ATOM 5722 C CA . PHE A 1 694 ? -35.422 -9.100 -10.883 1.00 31.80 694 PHE A CA 1
ATOM 5723 C C . PHE A 1 694 ? -34.308 -10.013 -10.341 1.00 31.80 694 PHE A C 1
ATOM 5725 O O . PHE A 1 694 ? -33.162 -9.607 -10.201 1.00 31.80 694 PHE A O 1
ATOM 5732 N N . VAL A 1 695 ? -34.645 -11.284 -10.092 1.00 30.91 695 VAL A N 1
ATOM 5733 C CA . VAL A 1 695 ? -33.700 -12.358 -9.744 1.00 30.91 695 VAL A CA 1
ATOM 5734 C C . VAL A 1 695 ? -32.984 -12.904 -10.996 1.00 30.91 695 VAL A C 1
ATOM 5736 O O . VAL A 1 695 ? -32.022 -13.655 -10.874 1.00 30.91 695 VAL A O 1
ATOM 5739 N N . SER A 1 696 ? -33.397 -12.514 -12.210 1.00 28.62 696 SER A N 1
ATOM 5740 C CA . SER A 1 696 ? -32.760 -12.931 -13.466 1.00 28.62 696 SER A CA 1
ATOM 5741 C C . SER A 1 696 ? -31.983 -11.787 -14.125 1.00 28.62 696 SER A C 1
ATOM 5743 O O . SER A 1 696 ? -32.451 -11.173 -15.080 1.00 28.62 696 SER A O 1
ATOM 5745 N N . GLY A 1 697 ? -30.795 -11.522 -13.580 1.00 35.72 697 GLY A N 1
ATOM 5746 C CA . GLY A 1 697 ? -29.597 -11.083 -14.304 1.00 35.72 697 GLY A CA 1
ATOM 5747 C C . GLY A 1 697 ? -29.728 -9.965 -15.335 1.00 35.72 697 GLY A C 1
ATOM 5748 O O . GLY A 1 697 ? -29.590 -10.207 -16.532 1.00 35.72 697 GLY A O 1
ATOM 5749 N N . THR A 1 698 ? -29.818 -8.723 -14.876 1.00 38.81 698 THR A N 1
ATOM 5750 C CA . THR A 1 698 ? -29.204 -7.590 -15.581 1.00 38.81 698 THR A CA 1
ATOM 5751 C C . THR A 1 698 ? -28.441 -6.778 -14.547 1.00 38.81 698 THR A C 1
ATOM 5753 O O . THR A 1 698 ? -29.040 -6.262 -13.610 1.00 38.81 698 THR A O 1
ATOM 5756 N N . ALA A 1 699 ? -27.115 -6.738 -14.678 1.00 41.19 699 ALA A N 1
ATOM 5757 C CA . ALA A 1 699 ? -26.222 -6.151 -13.685 1.00 41.19 699 ALA A CA 1
ATOM 5758 C C . ALA A 1 699 ? -26.552 -4.686 -13.335 1.00 41.19 699 ALA A C 1
ATOM 5760 O O . ALA A 1 699 ? -27.093 -3.938 -14.154 1.00 41.19 699 ALA A O 1
ATOM 5761 N N . THR A 1 700 ? -26.154 -4.276 -12.129 1.00 47.34 700 THR A N 1
ATOM 5762 C CA . THR A 1 700 ? -26.358 -2.925 -11.597 1.00 47.34 700 THR A CA 1
ATOM 5763 C C . THR A 1 700 ? -25.702 -1.827 -12.432 1.00 47.34 700 THR A C 1
ATOM 5765 O O . THR A 1 700 ? -24.713 -2.046 -13.140 1.00 47.34 700 THR A O 1
ATOM 5768 N N . HIS A 1 701 ? -26.223 -0.606 -12.275 1.00 42.94 701 HIS A N 1
ATOM 5769 C CA . HIS A 1 701 ? -25.586 0.636 -12.716 1.00 42.94 701 HIS A CA 1
ATOM 5770 C C . HIS A 1 701 ? -24.091 0.656 -12.356 1.00 42.94 701 HIS A C 1
ATOM 5772 O O . HIS A 1 701 ? -23.252 0.880 -13.226 1.00 42.94 701 HIS A O 1
ATOM 5778 N N . ASP A 1 702 ? -23.748 0.294 -11.120 1.00 44.44 702 ASP A N 1
ATOM 5779 C CA . ASP A 1 702 ? -22.368 0.286 -10.630 1.00 44.44 702 ASP A CA 1
ATOM 5780 C C . ASP A 1 702 ? -21.495 -0.770 -11.311 1.00 44.44 702 ASP A C 1
ATOM 5782 O O . ASP A 1 702 ? -20.343 -0.497 -11.648 1.00 44.44 702 ASP A O 1
ATOM 5786 N N . ALA A 1 703 ? -22.033 -1.958 -11.597 1.00 48.78 703 ALA A N 1
ATOM 5787 C CA . ALA A 1 703 ? -21.317 -2.984 -12.351 1.00 48.78 703 ALA A CA 1
ATOM 5788 C C . ALA A 1 703 ? -21.019 -2.519 -13.787 1.00 48.78 703 ALA A C 1
ATOM 5790 O O . ALA A 1 703 ? -19.910 -2.727 -14.286 1.00 48.78 703 ALA A O 1
ATOM 5791 N N . LEU A 1 704 ? -21.966 -1.834 -14.440 1.00 49.41 704 LEU A N 1
ATOM 5792 C CA . LEU A 1 704 ? -21.753 -1.227 -15.758 1.00 49.41 704 LEU A CA 1
ATOM 5793 C C . LEU A 1 704 ? -20.757 -0.070 -15.718 1.00 49.41 704 LEU A C 1
ATOM 5795 O O . LEU A 1 704 ? -19.895 0.010 -16.593 1.00 49.41 704 LEU A O 1
ATOM 5799 N N . LEU A 1 705 ? -20.842 0.815 -14.723 1.00 48.69 705 LEU A N 1
ATOM 5800 C CA . LEU A 1 705 ? -19.890 1.913 -14.552 1.00 48.69 705 LEU A CA 1
ATOM 5801 C C . LEU A 1 705 ? -18.479 1.391 -14.296 1.00 48.69 705 LEU A C 1
ATOM 5803 O O . LEU A 1 705 ? -17.528 1.869 -14.917 1.00 48.69 705 LEU A O 1
ATOM 5807 N N . ASN A 1 706 ? -18.345 0.362 -13.461 1.00 50.09 706 ASN A N 1
ATOM 5808 C CA . ASN A 1 706 ? -17.071 -0.279 -13.165 1.00 50.09 706 ASN A CA 1
ATOM 5809 C C . ASN A 1 706 ? -16.484 -0.955 -14.403 1.00 50.09 706 ASN A C 1
ATOM 5811 O O . ASN A 1 706 ? -15.332 -0.694 -14.758 1.00 50.09 706 ASN A O 1
ATOM 5815 N N . VAL A 1 707 ? -17.272 -1.757 -15.125 1.00 53.78 707 VAL A N 1
ATOM 5816 C CA . VAL A 1 707 ? -16.836 -2.375 -16.387 1.00 53.78 707 VAL A CA 1
ATOM 5817 C C . VAL A 1 707 ? -16.489 -1.302 -17.424 1.00 53.78 707 VAL A C 1
ATOM 5819 O O . VAL A 1 707 ? -15.444 -1.385 -18.069 1.00 53.78 707 VAL A O 1
ATOM 5822 N N . GLY A 1 708 ? -17.290 -0.244 -17.548 1.00 56.59 708 GLY A N 1
ATOM 5823 C CA . GLY A 1 708 ? -17.052 0.865 -18.469 1.00 56.59 708 GLY A CA 1
ATOM 5824 C C . GLY A 1 708 ? -15.781 1.660 -18.157 1.00 56.59 708 GLY A C 1
ATOM 5825 O O . GLY A 1 708 ? -14.999 1.957 -19.066 1.00 56.59 708 GLY A O 1
ATOM 5826 N N . ALA A 1 709 ? -15.529 1.965 -16.882 1.00 53.78 709 ALA A N 1
ATOM 5827 C CA . ALA A 1 709 ? -14.317 2.636 -16.414 1.00 53.78 709 ALA A CA 1
ATOM 5828 C C . ALA A 1 709 ? -13.068 1.784 -16.675 1.00 53.78 709 ALA A C 1
ATOM 5830 O O . ALA A 1 709 ? -12.048 2.284 -17.162 1.00 53.78 709 ALA A O 1
ATOM 5831 N N . ILE A 1 710 ? -13.173 0.481 -16.421 1.00 54.47 710 ILE A N 1
ATOM 5832 C CA . ILE A 1 710 ? -12.120 -0.499 -16.670 1.00 54.47 710 ILE A CA 1
ATOM 5833 C C . ILE A 1 710 ? -11.817 -0.614 -18.168 1.00 54.47 710 ILE A C 1
ATOM 5835 O O . ILE A 1 710 ? -10.653 -0.508 -18.560 1.00 54.47 710 ILE A O 1
ATOM 5839 N N . LEU A 1 711 ? -12.834 -0.765 -19.019 1.00 63.50 711 LEU A N 1
ATOM 5840 C CA . LEU A 1 711 ? -12.678 -0.840 -20.476 1.00 63.50 711 LEU A CA 1
ATOM 5841 C C . LEU A 1 711 ? -12.075 0.449 -21.046 1.00 63.50 711 LEU A C 1
ATOM 5843 O O . LEU A 1 711 ? -11.125 0.401 -21.828 1.00 63.50 711 LEU A O 1
ATOM 5847 N N . ALA A 1 712 ? -12.571 1.611 -20.613 1.00 61.25 712 ALA A N 1
ATOM 5848 C CA . ALA A 1 712 ? -12.017 2.906 -21.000 1.00 61.25 712 ALA A CA 1
ATOM 5849 C C . ALA A 1 712 ? -10.538 3.021 -20.612 1.00 61.25 712 ALA A C 1
ATOM 5851 O O . ALA A 1 712 ? -9.727 3.527 -21.389 1.00 61.25 712 ALA A O 1
ATOM 5852 N N . HIS A 1 713 ? -10.165 2.539 -19.428 1.00 60.56 713 HIS A N 1
ATOM 5853 C CA . HIS A 1 713 ? -8.771 2.498 -19.012 1.00 60.56 713 HIS A CA 1
ATOM 5854 C C . HIS A 1 713 ? -7.933 1.580 -19.911 1.00 60.56 713 HIS A C 1
ATOM 5856 O O . HIS A 1 713 ? -6.903 2.032 -20.410 1.00 60.56 713 HIS A O 1
ATOM 5862 N N . GLN A 1 714 ? -8.382 0.345 -20.178 1.00 64.38 714 GLN A N 1
ATOM 5863 C CA . GLN A 1 714 ? -7.653 -0.579 -21.058 1.00 64.38 714 GLN A CA 1
ATOM 5864 C C . GLN A 1 714 ? -7.385 0.057 -22.424 1.00 64.38 714 GLN A C 1
ATOM 5866 O O . GLN A 1 714 ? -6.246 0.051 -22.888 1.00 64.38 714 GLN A O 1
ATOM 5871 N N . PHE A 1 715 ? -8.386 0.704 -23.025 1.00 70.00 715 PHE A N 1
ATOM 5872 C CA . PHE A 1 715 ? -8.213 1.402 -24.298 1.00 70.00 715 PHE A CA 1
ATOM 5873 C C . PHE A 1 715 ? -7.196 2.551 -24.237 1.00 70.00 715 PHE A C 1
ATOM 5875 O O . PHE A 1 715 ? -6.364 2.653 -25.140 1.00 70.00 715 PHE A O 1
ATOM 5882 N N . LYS A 1 716 ? -7.201 3.369 -23.171 1.00 66.00 716 LYS A N 1
ATOM 5883 C CA . LYS A 1 716 ? -6.197 4.437 -22.971 1.00 66.00 716 LYS A CA 1
ATOM 5884 C C . LYS A 1 716 ? -4.789 3.875 -22.830 1.00 66.00 716 LYS A C 1
ATOM 5886 O O . LYS A 1 716 ? -3.848 4.441 -23.383 1.00 66.00 716 LYS A O 1
ATOM 5891 N N . THR A 1 717 ? -4.621 2.779 -22.087 1.00 65.38 717 THR A N 1
ATOM 5892 C CA . THR A 1 717 ? -3.294 2.178 -21.919 1.00 65.38 717 THR A CA 1
ATOM 5893 C C . THR A 1 717 ? -2.794 1.563 -23.216 1.00 65.38 717 THR A C 1
ATOM 5895 O O . THR A 1 717 ? -1.620 1.715 -23.542 1.00 65.38 717 THR A O 1
ATOM 5898 N N . ILE A 1 718 ? -3.682 0.935 -23.991 1.00 75.12 718 ILE A N 1
ATOM 5899 C CA . ILE A 1 718 ? -3.319 0.414 -25.306 1.00 75.12 718 ILE A CA 1
ATOM 5900 C C . ILE A 1 718 ? -2.856 1.552 -26.225 1.00 75.12 718 ILE A C 1
ATOM 5902 O O . ILE A 1 718 ? -1.816 1.414 -26.858 1.00 75.12 718 ILE A O 1
ATOM 5906 N N . ASP A 1 719 ? -3.573 2.677 -26.299 1.00 70.19 719 ASP A N 1
ATOM 5907 C CA . ASP A 1 719 ? -3.144 3.822 -27.121 1.00 70.19 719 ASP A CA 1
ATOM 5908 C C . ASP A 1 719 ? -1.759 4.336 -26.738 1.00 70.19 719 ASP A C 1
ATOM 5910 O O . ASP A 1 719 ? -0.941 4.654 -27.597 1.00 70.19 719 ASP A O 1
ATOM 5914 N N . TYR A 1 720 ? -1.481 4.397 -25.439 1.00 65.44 720 TYR A N 1
ATOM 5915 C CA . TYR A 1 720 ? -0.179 4.805 -24.933 1.00 65.44 720 TYR A CA 1
ATOM 5916 C C . TYR A 1 720 ? 0.933 3.832 -25.347 1.00 65.44 720 TYR A C 1
ATOM 5918 O O . TYR A 1 720 ? 1.990 4.255 -25.821 1.00 65.44 720 TYR A O 1
ATOM 5926 N N . GLU A 1 721 ? 0.700 2.527 -25.208 1.00 72.81 721 GLU A N 1
ATOM 5927 C CA . GLU A 1 721 ? 1.657 1.500 -25.629 1.00 72.81 721 GLU A CA 1
ATOM 5928 C C . GLU A 1 721 ? 1.857 1.503 -27.154 1.00 72.81 721 GLU A C 1
ATOM 5930 O O . GLU A 1 721 ? 2.990 1.359 -27.616 1.00 72.81 721 GLU A O 1
ATOM 5935 N N . ILE A 1 722 ? 0.799 1.758 -27.933 1.00 78.50 722 ILE A N 1
ATOM 5936 C CA . ILE A 1 722 ? 0.871 1.966 -29.387 1.00 78.50 722 ILE A CA 1
ATOM 5937 C C . ILE A 1 722 ? 1.721 3.196 -29.716 1.00 78.50 722 ILE A C 1
ATOM 5939 O O . ILE A 1 722 ? 2.622 3.106 -30.546 1.00 78.50 722 ILE A O 1
ATOM 5943 N N . ASN A 1 723 ? 1.493 4.329 -29.047 1.00 75.62 723 ASN A N 1
ATOM 5944 C CA . ASN A 1 723 ? 2.274 5.548 -29.266 1.00 75.62 723 ASN A CA 1
ATOM 5945 C C . ASN A 1 723 ? 3.763 5.328 -28.976 1.00 75.62 723 ASN A C 1
ATOM 5947 O O . ASN A 1 723 ? 4.596 5.770 -29.760 1.00 75.62 723 ASN A O 1
ATOM 5951 N N . ARG A 1 724 ? 4.102 4.581 -27.914 1.00 71.75 724 ARG A N 1
ATOM 5952 C CA . ARG A 1 724 ? 5.492 4.180 -27.632 1.00 71.75 724 ARG A CA 1
ATOM 5953 C C . ARG A 1 724 ? 6.055 3.295 -28.735 1.00 71.75 724 ARG A C 1
ATOM 5955 O O . ARG A 1 724 ? 7.170 3.527 -29.183 1.00 71.75 724 ARG A O 1
ATOM 5962 N N . LEU A 1 725 ? 5.296 2.295 -29.186 1.00 76.94 725 LEU A N 1
ATOM 5963 C CA . LEU A 1 725 ? 5.706 1.407 -30.277 1.00 76.94 725 LEU A CA 1
ATOM 5964 C C . LEU A 1 725 ? 5.915 2.146 -31.603 1.00 76.94 725 LEU A C 1
ATOM 5966 O O . LEU A 1 725 ? 6.789 1.749 -32.368 1.00 76.94 725 LEU A O 1
ATOM 5970 N N . ASN A 1 726 ? 5.178 3.232 -31.839 1.00 78.94 726 ASN A N 1
ATOM 5971 C CA . ASN A 1 726 ? 5.337 4.103 -33.004 1.00 78.94 726 ASN A CA 1
ATOM 5972 C C . ASN A 1 726 ? 6.642 4.924 -32.984 1.00 78.94 726 ASN A C 1
ATOM 5974 O O . ASN A 1 726 ? 7.011 5.512 -34.005 1.00 78.94 726 ASN A O 1
ATOM 5978 N N . GLU A 1 727 ? 7.378 4.965 -31.870 1.00 75.19 727 GLU A N 1
ATOM 5979 C CA . GLU A 1 727 ? 8.659 5.662 -31.800 1.00 75.19 727 GLU A CA 1
ATOM 5980 C C . GLU A 1 727 ? 9.776 4.870 -32.502 1.00 75.19 727 GLU A C 1
ATOM 5982 O O . GLU A 1 727 ? 10.156 3.769 -32.095 1.00 75.19 727 GLU A O 1
ATOM 5987 N N . LYS A 1 728 ? 10.413 5.493 -33.504 1.00 66.31 728 LYS A N 1
ATOM 5988 C CA . LYS A 1 728 ? 11.469 4.880 -34.342 1.00 66.31 728 LYS A CA 1
ATOM 5989 C C . LYS A 1 728 ? 12.646 4.271 -33.568 1.00 66.31 728 LYS A C 1
ATOM 5991 O O . LYS A 1 728 ? 13.352 3.404 -34.082 1.00 66.31 728 LYS A O 1
ATOM 5996 N N . ARG A 1 729 ? 12.875 4.702 -32.322 1.00 65.31 729 ARG A N 1
ATOM 5997 C CA . ARG A 1 729 ? 13.950 4.192 -31.454 1.00 65.31 729 ARG A CA 1
ATOM 5998 C C . ARG A 1 729 ? 13.760 2.733 -31.013 1.00 65.31 729 ARG A C 1
ATOM 6000 O O . ARG A 1 729 ? 14.745 2.103 -30.625 1.00 65.31 729 ARG A O 1
ATOM 6007 N N . LEU A 1 730 ? 12.548 2.179 -31.105 1.00 61.81 730 LEU A N 1
ATOM 6008 C CA . LEU A 1 730 ? 12.250 0.790 -30.722 1.00 61.81 730 LEU A CA 1
ATOM 6009 C C . LEU A 1 730 ? 12.518 -0.245 -31.821 1.00 61.81 730 LEU A C 1
ATOM 6011 O O . LEU A 1 730 ? 12.447 -1.444 -31.566 1.00 61.81 730 LEU A O 1
ATOM 6015 N N . TYR A 1 731 ? 12.908 0.192 -33.020 1.00 66.50 731 TYR A N 1
ATOM 6016 C CA . TYR A 1 731 ? 13.287 -0.705 -34.121 1.00 66.50 731 TYR A CA 1
ATOM 6017 C C . TYR A 1 731 ? 14.771 -1.113 -34.075 1.00 66.50 731 TYR A C 1
ATOM 6019 O O . TYR A 1 731 ? 15.312 -1.653 -35.040 1.00 66.50 731 TYR A O 1
ATOM 6027 N N . LYS A 1 732 ? 15.461 -0.833 -32.961 1.00 66.94 732 LYS A N 1
ATOM 6028 C CA . LYS A 1 732 ? 16.875 -1.170 -32.754 1.00 66.94 732 LYS A CA 1
ATOM 6029 C C . LYS A 1 732 ? 17.012 -2.536 -32.080 1.00 66.94 732 LYS A C 1
ATOM 6031 O O . LYS A 1 732 ? 16.193 -2.936 -31.259 1.00 66.94 732 LYS A O 1
ATOM 6036 N N . LYS A 1 733 ? 18.109 -3.243 -32.375 1.00 59.78 733 LYS A N 1
ATOM 6037 C CA . LYS A 1 733 ? 18.393 -4.574 -31.804 1.00 59.78 733 LYS A CA 1
ATOM 6038 C C . LYS A 1 733 ? 18.478 -4.557 -30.270 1.00 59.78 733 LYS A C 1
ATOM 6040 O O . LYS A 1 733 ? 18.023 -5.501 -29.638 1.00 59.78 733 LYS A O 1
ATOM 6045 N N . SER A 1 734 ? 19.020 -3.487 -29.683 1.00 58.94 734 SER A N 1
ATOM 6046 C CA . SER A 1 734 ? 19.180 -3.331 -28.229 1.00 58.94 734 SER A CA 1
ATOM 6047 C C . SER A 1 734 ? 17.865 -3.133 -27.471 1.00 58.94 734 SER A C 1
ATOM 6049 O O . SER A 1 734 ? 17.821 -3.363 -26.270 1.00 58.94 734 SER A O 1
ATOM 6051 N N . THR A 1 735 ? 16.792 -2.726 -28.151 1.00 62.31 735 THR A N 1
ATOM 6052 C CA . THR A 1 735 ? 15.480 -2.436 -27.547 1.00 62.31 735 THR A CA 1
ATOM 6053 C C . THR A 1 735 ? 14.407 -3.452 -27.951 1.00 62.31 735 THR A C 1
ATOM 6055 O O . THR A 1 735 ? 13.236 -3.299 -27.602 1.00 62.31 735 THR A O 1
ATOM 6058 N N . PHE A 1 736 ? 14.807 -4.528 -28.640 1.00 76.38 736 PHE A N 1
ATOM 6059 C CA . PHE A 1 736 ? 13.912 -5.535 -29.208 1.00 76.38 736 PHE A CA 1
ATOM 6060 C C . PHE A 1 736 ? 13.067 -6.275 -28.163 1.00 76.38 736 PHE A C 1
ATOM 6062 O O . PHE A 1 736 ? 11.872 -6.479 -28.367 1.00 76.38 736 PHE A O 1
ATOM 6069 N N . GLU A 1 737 ? 13.651 -6.644 -27.024 1.00 71.81 737 GLU A N 1
ATOM 6070 C CA . GLU A 1 737 ? 12.909 -7.298 -25.936 1.00 71.81 737 GLU A CA 1
ATOM 6071 C C . GLU A 1 737 ? 11.818 -6.387 -25.370 1.00 71.81 737 GLU A C 1
ATOM 6073 O O . GLU A 1 737 ? 10.725 -6.840 -25.032 1.00 71.81 737 GLU A O 1
ATOM 6078 N N . ILE A 1 738 ? 12.080 -5.081 -25.334 1.00 66.75 738 ILE A N 1
ATOM 6079 C CA . ILE A 1 738 ? 11.125 -4.107 -24.817 1.00 66.75 738 ILE A CA 1
ATOM 6080 C C . ILE A 1 738 ? 10.005 -3.859 -25.828 1.00 66.75 738 ILE A C 1
ATOM 6082 O O . ILE A 1 738 ? 8.842 -3.781 -25.433 1.00 66.75 738 ILE A O 1
ATOM 6086 N N . PHE A 1 739 ? 10.327 -3.821 -27.126 1.00 80.06 739 PHE A N 1
ATOM 6087 C CA . PHE A 1 739 ? 9.331 -3.839 -28.201 1.00 80.06 739 PHE A CA 1
ATOM 6088 C C . PHE A 1 739 ? 8.388 -5.045 -28.055 1.00 80.06 739 PHE A C 1
ATOM 6090 O O . PHE A 1 739 ? 7.168 -4.887 -28.055 1.00 80.06 739 PHE A O 1
ATOM 6097 N N . GLN A 1 740 ? 8.940 -6.244 -27.840 1.00 81.69 740 GLN A N 1
ATOM 6098 C CA . GLN A 1 740 ? 8.140 -7.449 -27.618 1.00 81.69 740 GLN A CA 1
ATOM 6099 C C . GLN A 1 740 ? 7.306 -7.382 -26.338 1.00 81.69 740 GLN A C 1
ATOM 6101 O O . GLN A 1 740 ? 6.149 -7.792 -26.349 1.00 81.69 740 GLN A O 1
ATOM 6106 N N . ARG A 1 741 ? 7.850 -6.845 -25.242 1.00 76.44 741 ARG A N 1
ATOM 6107 C CA . ARG A 1 741 ? 7.119 -6.671 -23.980 1.00 76.44 741 ARG A CA 1
ATOM 6108 C C . ARG A 1 741 ? 5.925 -5.728 -24.130 1.00 76.44 741 ARG A C 1
ATOM 6110 O O . ARG A 1 741 ? 4.847 -6.052 -23.645 1.00 76.44 741 ARG A O 1
ATOM 6117 N N . LEU A 1 742 ? 6.100 -4.598 -24.814 1.00 74.56 742 LEU A N 1
ATOM 6118 C CA . LEU A 1 742 ? 5.010 -3.657 -25.089 1.00 74.56 742 LEU A CA 1
ATOM 6119 C C . LEU A 1 742 ? 3.939 -4.298 -25.970 1.00 74.56 742 LEU A C 1
ATOM 6121 O O . LEU A 1 742 ? 2.758 -4.205 -25.661 1.00 74.56 742 LEU A O 1
ATOM 6125 N N . LEU A 1 743 ? 4.346 -5.021 -27.015 1.00 81.69 743 LEU A N 1
ATOM 6126 C CA . LEU A 1 743 ? 3.406 -5.732 -27.877 1.00 81.69 743 LEU A CA 1
ATOM 6127 C C . LEU A 1 743 ? 2.655 -6.842 -27.120 1.00 81.69 743 LEU A C 1
ATOM 6129 O O . LEU A 1 743 ? 1.449 -6.987 -27.296 1.00 81.69 743 LEU A O 1
ATOM 6133 N N . LYS A 1 744 ? 3.329 -7.580 -26.226 1.00 79.62 744 LYS A N 1
ATOM 6134 C CA . LYS A 1 744 ? 2.681 -8.534 -25.309 1.00 79.62 744 LYS A CA 1
ATOM 6135 C C . LYS A 1 744 ? 1.674 -7.836 -24.402 1.00 79.62 744 LYS A C 1
ATOM 6137 O O . LYS A 1 744 ? 0.561 -8.327 -24.289 1.00 79.62 744 LYS A O 1
ATOM 6142 N N . SER A 1 745 ? 2.038 -6.704 -23.800 1.00 77.06 745 SER A N 1
ATOM 6143 C CA . SER A 1 745 ? 1.142 -5.925 -22.935 1.00 77.06 745 SER A CA 1
ATOM 6144 C C . SER A 1 745 ? -0.136 -5.520 -23.674 1.00 77.06 745 SER A C 1
ATOM 6146 O O . SER A 1 745 ? -1.232 -5.824 -23.209 1.00 77.06 745 SER A O 1
ATOM 6148 N N . ILE A 1 746 ? -0.015 -4.981 -24.892 1.00 80.56 746 ILE A N 1
ATOM 6149 C CA . ILE A 1 746 ? -1.164 -4.628 -25.737 1.00 80.56 746 ILE A CA 1
ATOM 6150 C C . ILE A 1 746 ? -2.073 -5.840 -25.972 1.00 80.56 746 ILE A C 1
ATOM 6152 O O . ILE A 1 746 ? -3.292 -5.747 -25.823 1.00 80.56 746 ILE A O 1
ATOM 6156 N N . LEU A 1 747 ? -1.488 -6.983 -26.338 1.00 82.19 747 LEU A N 1
ATOM 6157 C CA . LEU A 1 747 ? -2.235 -8.211 -26.616 1.00 82.19 747 LEU A CA 1
ATOM 6158 C C . LEU A 1 747 ? -2.959 -8.740 -25.377 1.00 82.19 747 LEU A C 1
ATOM 6160 O O . LEU A 1 747 ? -4.128 -9.096 -25.468 1.00 82.19 747 LEU A O 1
ATOM 6164 N N . VAL A 1 748 ? -2.294 -8.726 -24.225 1.00 73.56 748 VAL A N 1
ATOM 6165 C CA . VAL A 1 748 ? -2.844 -9.109 -22.916 1.00 73.56 748 VAL A CA 1
ATOM 6166 C C . VAL A 1 748 ? -4.029 -8.212 -22.536 1.00 73.56 748 VAL A C 1
ATOM 6168 O O . VAL A 1 748 ? -5.039 -8.698 -22.029 1.00 73.56 748 VAL A O 1
ATOM 6171 N N . ARG A 1 749 ? -3.956 -6.906 -22.821 1.00 76.38 749 ARG A N 1
ATOM 6172 C CA . ARG A 1 749 ? -5.061 -5.961 -22.579 1.00 76.38 749 ARG A CA 1
ATOM 6173 C C . ARG A 1 749 ? -6.247 -6.210 -23.506 1.00 76.38 749 ARG A C 1
ATOM 6175 O O . ARG A 1 749 ? -7.387 -6.184 -23.051 1.00 76.38 749 ARG A O 1
ATOM 6182 N N . PHE A 1 750 ? -5.993 -6.489 -24.784 1.00 79.06 750 PHE A N 1
ATOM 6183 C CA . PHE A 1 750 ? -7.050 -6.864 -25.724 1.00 79.06 750 PHE A CA 1
ATOM 6184 C C . PHE A 1 750 ? -7.694 -8.213 -25.389 1.00 79.06 750 PHE A C 1
ATOM 6186 O O . PHE A 1 750 ? -8.907 -8.345 -25.536 1.00 79.06 750 PHE A O 1
ATOM 6193 N N . GLU A 1 751 ? -6.914 -9.184 -24.911 1.00 75.31 751 GLU A N 1
ATOM 6194 C CA . GLU A 1 751 ? -7.416 -10.459 -24.383 1.00 75.31 751 GLU A CA 1
ATOM 6195 C C . GLU A 1 751 ? -8.324 -10.202 -23.175 1.00 75.31 751 GLU A C 1
ATOM 6197 O O . GLU A 1 751 ? -9.431 -10.725 -23.123 1.00 75.31 751 GLU A O 1
ATOM 6202 N N . GLY A 1 752 ? -7.922 -9.309 -22.265 1.00 68.62 752 GLY A N 1
ATOM 6203 C CA . GLY A 1 752 ? -8.749 -8.932 -21.120 1.00 68.62 752 GLY A CA 1
ATOM 6204 C C . GLY A 1 752 ? -10.059 -8.233 -21.492 1.00 68.62 752 GLY A C 1
ATOM 6205 O O . GLY A 1 752 ? -11.081 -8.488 -20.866 1.00 68.62 752 GLY A O 1
ATOM 6206 N N . ILE A 1 753 ? -10.072 -7.410 -22.547 1.00 73.00 753 ILE A N 1
ATOM 6207 C CA . ILE A 1 753 ? -11.311 -6.815 -23.082 1.00 73.00 753 ILE A CA 1
ATOM 6208 C C . ILE A 1 753 ? -12.251 -7.904 -23.625 1.00 73.00 753 ILE A C 1
ATOM 6210 O O . ILE A 1 753 ? -13.452 -7.849 -23.363 1.00 73.00 753 ILE A O 1
ATOM 6214 N N . GLN A 1 754 ? -11.725 -8.899 -24.349 1.00 71.94 754 GLN A N 1
ATOM 6215 C CA . GLN A 1 754 ? -12.533 -10.012 -24.871 1.00 71.94 754 GLN A CA 1
ATOM 6216 C C . GLN A 1 754 ? -13.047 -10.922 -23.752 1.00 71.94 754 GLN A C 1
ATOM 6218 O O . GLN A 1 754 ? -14.225 -11.256 -23.731 1.00 71.94 754 GLN A O 1
ATOM 6223 N N . LEU A 1 755 ? -12.207 -11.254 -22.771 1.00 65.50 755 LEU A N 1
ATOM 6224 C CA . LEU A 1 755 ? -12.613 -12.054 -21.614 1.00 65.50 755 LEU A CA 1
ATOM 6225 C C . LEU A 1 755 ? -13.653 -11.331 -20.752 1.00 65.50 755 LEU A C 1
ATOM 6227 O O . LEU A 1 755 ? -14.590 -11.964 -20.268 1.00 65.50 755 LEU A O 1
ATOM 6231 N N . ALA A 1 756 ? -13.514 -10.013 -20.573 1.00 60.22 756 ALA A N 1
ATOM 6232 C CA . ALA A 1 756 ? -14.522 -9.203 -19.899 1.00 60.22 756 ALA A CA 1
ATOM 6233 C C . ALA A 1 756 ? -15.839 -9.235 -20.685 1.00 60.22 756 ALA A C 1
ATOM 6235 O O . ALA A 1 756 ? -16.886 -9.496 -20.101 1.00 60.22 756 ALA A O 1
ATOM 6236 N N . LYS A 1 757 ? -15.800 -9.065 -22.013 1.00 67.62 757 LYS A N 1
ATOM 6237 C CA . LYS A 1 757 ? -16.972 -9.220 -22.891 1.00 67.62 757 LYS A CA 1
ATOM 6238 C C . LYS A 1 757 ? -17.635 -10.594 -22.700 1.00 67.62 757 LYS A C 1
ATOM 6240 O O . LYS A 1 757 ? -18.821 -10.660 -22.413 1.00 67.62 757 LYS A O 1
ATOM 6245 N N . GLU A 1 758 ? -16.892 -11.690 -22.803 1.00 61.91 758 GLU A N 1
ATOM 6246 C CA . GLU A 1 758 ? -17.433 -13.055 -22.704 1.00 61.91 758 GLU A CA 1
ATOM 6247 C C . GLU A 1 758 ? -18.076 -13.344 -21.341 1.00 61.91 758 GLU A C 1
ATOM 6249 O O . GLU A 1 758 ? -19.199 -13.850 -21.283 1.00 61.91 758 GLU A O 1
ATOM 6254 N N . ARG A 1 759 ? -17.414 -12.957 -20.243 1.00 54.75 759 ARG A N 1
ATOM 6255 C CA . ARG A 1 759 ? -17.915 -13.163 -18.871 1.00 54.75 759 ARG A CA 1
ATOM 6256 C C . ARG A 1 759 ? -19.103 -12.272 -18.520 1.00 54.75 759 ARG A C 1
ATOM 6258 O O . ARG A 1 759 ? -19.935 -12.655 -17.702 1.00 54.75 759 ARG A O 1
ATOM 6265 N N . THR A 1 760 ? -19.216 -11.108 -19.156 1.00 53.69 760 THR A N 1
ATOM 6266 C CA . THR A 1 760 ? -20.379 -10.222 -18.999 1.00 53.69 760 THR A CA 1
ATOM 6267 C C . THR A 1 760 ? -21.576 -10.645 -19.858 1.00 53.69 760 THR A C 1
ATOM 6269 O O . THR A 1 760 ? -22.713 -10.373 -19.477 1.00 53.69 760 THR A O 1
ATOM 6272 N N . LEU A 1 761 ? -21.338 -11.365 -20.962 1.00 49.53 761 LEU A N 1
ATOM 6273 C CA . LEU A 1 761 ? -22.340 -11.739 -21.967 1.00 49.53 761 LEU A CA 1
ATOM 6274 C C . LEU A 1 761 ? -23.092 -13.058 -21.735 1.00 49.53 761 LEU A C 1
ATOM 6276 O O . LEU A 1 761 ? -24.184 -13.212 -22.268 1.00 49.53 761 LEU A O 1
ATOM 6280 N N . THR A 1 762 ? -22.525 -14.038 -21.024 1.00 42.16 762 THR A N 1
ATOM 6281 C CA . THR A 1 762 ? -23.010 -15.438 -21.137 1.00 42.16 762 THR A CA 1
ATOM 6282 C C . THR A 1 762 ? -23.537 -16.082 -19.860 1.00 42.16 762 THR A C 1
ATOM 6284 O O . THR A 1 762 ? -23.948 -17.241 -19.895 1.00 42.16 762 THR A O 1
ATOM 6287 N N . ASN A 1 763 ? -23.605 -15.351 -18.747 1.00 46.28 763 ASN A N 1
ATOM 6288 C CA . ASN A 1 763 ? -24.241 -15.861 -17.536 1.00 46.28 763 ASN A CA 1
ATOM 6289 C C . ASN A 1 763 ? -25.656 -15.264 -17.399 1.00 46.28 763 ASN A C 1
ATOM 6291 O O . ASN A 1 763 ? -25.756 -14.036 -17.353 1.00 46.28 763 ASN A O 1
ATOM 6295 N N . PRO A 1 764 ? -26.732 -16.072 -17.289 1.00 41.78 764 PRO A N 1
ATOM 6296 C CA . PRO A 1 764 ? -28.079 -15.580 -16.964 1.00 41.78 764 PRO A CA 1
ATOM 6297 C C . PRO A 1 764 ? -28.164 -14.837 -15.618 1.00 41.78 764 PRO A C 1
ATOM 6299 O O . PRO A 1 764 ? -29.197 -14.249 -15.320 1.00 41.78 764 PRO A O 1
ATOM 6302 N N . ASN A 1 765 ? -27.080 -14.833 -14.835 1.00 40.06 765 ASN A N 1
ATOM 6303 C CA . ASN A 1 765 ? -26.927 -14.054 -13.609 1.00 40.06 765 ASN A CA 1
ATOM 6304 C C . ASN A 1 765 ? -26.181 -12.705 -13.801 1.00 40.06 765 ASN A C 1
ATOM 6306 O O . ASN A 1 765 ? -26.037 -11.983 -12.824 1.00 40.06 765 ASN A O 1
ATOM 6310 N N . ASN A 1 766 ? -25.705 -12.346 -15.011 1.00 48.28 766 ASN A N 1
ATOM 6311 C CA . ASN A 1 766 ? -24.899 -11.127 -15.270 1.00 48.28 766 ASN A CA 1
ATOM 6312 C C . ASN A 1 766 ? -25.670 -10.053 -16.085 1.00 48.28 766 ASN A C 1
ATOM 6314 O O . ASN A 1 766 ? -26.773 -9.683 -15.709 1.00 48.28 766 ASN A O 1
ATOM 6318 N N . PHE A 1 767 ? -25.110 -9.472 -17.162 1.00 47.09 767 PHE A N 1
ATOM 6319 C CA . PHE A 1 767 ? -25.730 -8.341 -17.888 1.00 47.09 767 PHE A CA 1
ATOM 6320 C C . PHE A 1 767 ? -26.832 -8.766 -18.875 1.00 47.09 767 PHE A C 1
ATOM 6322 O O . PHE A 1 767 ? -27.552 -7.903 -19.372 1.00 47.09 767 PHE A O 1
ATOM 6329 N N . SER A 1 768 ? -26.940 -10.062 -19.198 1.00 51.38 768 SER A N 1
ATOM 6330 C CA . SER A 1 768 ? -27.884 -10.636 -20.181 1.00 51.38 768 SER A CA 1
ATOM 6331 C C . SER A 1 768 ? -27.958 -9.887 -21.519 1.00 51.38 768 SER A C 1
ATOM 6333 O O . SER A 1 768 ? -28.987 -9.863 -22.197 1.00 51.38 768 SER A O 1
ATOM 6335 N N . TRP A 1 769 ? -26.863 -9.242 -21.916 1.00 54.03 769 TRP A N 1
ATOM 6336 C CA . TRP A 1 769 ? -26.759 -8.606 -23.219 1.00 54.03 769 TRP A CA 1
ATOM 6337 C C . TRP A 1 769 ? -26.517 -9.667 -24.283 1.00 54.03 769 TRP A C 1
ATOM 6339 O O . TRP A 1 769 ? -25.753 -10.603 -24.079 1.00 54.03 769 TRP A O 1
ATOM 6349 N N . ASP A 1 770 ? -27.142 -9.502 -25.444 1.00 61.34 770 ASP A N 1
ATOM 6350 C CA . ASP A 1 770 ? -26.693 -10.215 -26.630 1.00 61.34 770 ASP A CA 1
ATOM 6351 C C . ASP A 1 770 ? -25.321 -9.679 -27.080 1.00 61.34 770 ASP A C 1
ATOM 6353 O O . ASP A 1 770 ? -24.906 -8.562 -26.740 1.00 61.34 770 ASP A O 1
ATOM 6357 N N . GLU A 1 771 ? -24.602 -10.481 -27.865 1.00 61.75 771 GLU A N 1
ATOM 6358 C CA . GLU A 1 771 ? -23.263 -10.131 -28.342 1.00 61.75 771 GLU A CA 1
ATOM 6359 C C . GLU A 1 771 ? -23.238 -8.784 -29.089 1.00 61.75 771 GLU A C 1
ATOM 6361 O O . GLU A 1 771 ? -22.287 -8.011 -28.953 1.00 61.75 771 GLU A O 1
ATOM 6366 N N . GLY A 1 772 ? -24.310 -8.457 -29.819 1.00 64.56 772 GLY A N 1
ATOM 6367 C CA . GLY A 1 772 ? -24.435 -7.209 -30.568 1.00 64.56 772 GLY A CA 1
ATOM 6368 C C . GLY A 1 772 ? -24.531 -5.974 -29.671 1.00 64.56 772 GLY A C 1
ATOM 6369 O O . GLY A 1 772 ? -23.915 -4.945 -29.969 1.00 64.56 772 GLY A O 1
ATOM 6370 N N . LYS A 1 773 ? -25.260 -6.060 -28.554 1.00 59.16 773 LYS A N 1
ATOM 6371 C CA . LYS A 1 773 ? -25.375 -4.992 -27.552 1.00 59.16 773 LYS A CA 1
ATOM 6372 C C . LYS A 1 773 ? -24.059 -4.761 -26.817 1.00 59.16 773 LYS A C 1
ATOM 6374 O O . LYS A 1 773 ? -23.647 -3.604 -26.705 1.00 59.16 773 LYS A O 1
ATOM 6379 N N . ALA A 1 774 ? -23.357 -5.814 -26.395 1.00 61.38 774 ALA A N 1
ATOM 6380 C CA . ALA A 1 774 ? -22.041 -5.647 -25.770 1.00 61.38 774 ALA A CA 1
ATOM 6381 C C . ALA A 1 774 ? -21.000 -5.102 -26.750 1.00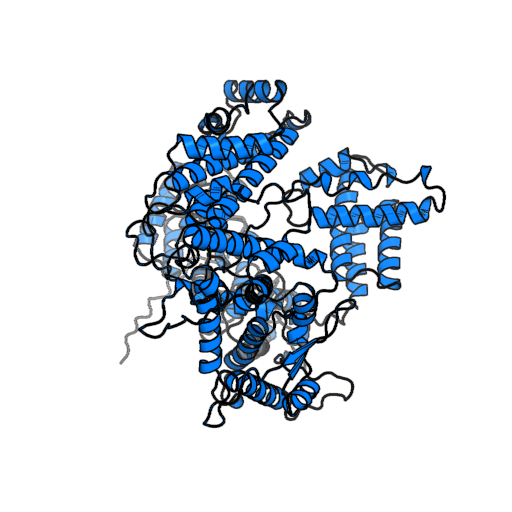 61.38 774 ALA A C 1
ATOM 6383 O O . ALA A 1 774 ? -20.249 -4.193 -26.395 1.00 61.38 774 ALA A O 1
ATOM 6384 N N . ASP A 1 775 ? -20.995 -5.569 -28.000 1.00 64.31 775 ASP A N 1
ATOM 6385 C CA . ASP A 1 775 ? -20.118 -5.016 -29.033 1.00 64.31 775 ASP A CA 1
ATOM 6386 C C . ASP A 1 775 ? -20.407 -3.535 -29.276 1.00 64.31 775 ASP A C 1
ATOM 6388 O O . ASP A 1 775 ? -19.476 -2.739 -29.400 1.00 64.31 775 ASP A O 1
ATOM 6392 N N . LYS A 1 776 ? -21.683 -3.130 -29.298 1.00 67.00 776 LYS A N 1
ATOM 6393 C CA . LYS A 1 776 ? -22.074 -1.719 -29.423 1.00 67.00 776 LYS A CA 1
ATOM 6394 C C . LYS A 1 776 ? -21.600 -0.894 -28.223 1.00 67.00 776 LYS A C 1
ATOM 6396 O O . LYS A 1 776 ? -21.092 0.209 -28.423 1.00 67.00 776 LYS A O 1
ATOM 6401 N N . TYR A 1 777 ? -21.725 -1.415 -27.005 1.00 63.22 777 TYR A N 1
ATOM 6402 C CA . TYR A 1 777 ? -21.274 -0.750 -25.780 1.00 63.22 777 TYR A CA 1
ATOM 6403 C C . TYR A 1 777 ? -19.749 -0.568 -25.749 1.00 63.22 777 TYR A C 1
ATOM 6405 O O . TYR A 1 777 ? -19.259 0.555 -25.599 1.00 63.22 777 TYR A O 1
ATOM 6413 N N . ILE A 1 778 ? -18.992 -1.639 -26.000 1.00 67.81 778 ILE A N 1
ATOM 6414 C CA . ILE A 1 778 ? -17.525 -1.602 -26.070 1.00 67.81 778 ILE A CA 1
ATOM 6415 C C . ILE A 1 778 ? -17.069 -0.674 -27.200 1.00 67.81 778 ILE A C 1
ATOM 6417 O O . ILE A 1 778 ? -16.172 0.145 -27.002 1.00 67.81 778 ILE A O 1
ATOM 6421 N N . LEU A 1 779 ? -17.722 -0.733 -28.365 1.00 69.56 779 LEU A N 1
ATOM 6422 C CA . LEU A 1 779 ? -17.431 0.147 -29.495 1.00 69.56 779 LEU A CA 1
ATOM 6423 C C . LEU A 1 779 ? -17.691 1.619 -29.160 1.00 69.56 779 LEU A C 1
ATOM 6425 O O . LEU A 1 779 ? -16.911 2.472 -29.577 1.00 69.56 779 LEU A O 1
ATOM 6429 N N . ASN A 1 780 ? -18.756 1.939 -28.425 1.00 63.38 780 ASN A N 1
ATOM 6430 C CA . ASN A 1 780 ? -19.049 3.309 -28.003 1.00 63.38 780 ASN A CA 1
ATOM 6431 C C . ASN A 1 780 ? -17.979 3.840 -27.039 1.00 63.38 780 ASN A C 1
ATOM 6433 O O . ASN A 1 780 ? -17.486 4.955 -27.228 1.00 63.38 780 ASN A O 1
ATOM 6437 N N . ILE A 1 781 ? -17.556 3.031 -26.062 1.00 62.81 781 ILE A N 1
ATOM 6438 C CA . ILE A 1 781 ? -16.445 3.382 -25.164 1.00 62.81 781 ILE A CA 1
ATOM 6439 C C . ILE A 1 781 ? -15.156 3.566 -25.969 1.00 62.81 781 ILE A C 1
ATOM 6441 O O . ILE A 1 781 ? -14.480 4.583 -25.819 1.00 62.81 781 ILE A O 1
ATOM 6445 N N . SER A 1 782 ? -14.847 2.623 -26.861 1.00 69.31 782 SER A N 1
ATOM 6446 C CA . SER A 1 782 ? -13.685 2.680 -27.746 1.00 69.31 782 SER A CA 1
ATOM 6447 C C . SER A 1 782 ? -13.692 3.956 -28.585 1.00 69.31 782 SER A C 1
ATOM 6449 O O . SER A 1 782 ? -12.716 4.691 -28.554 1.00 69.31 782 SER A O 1
ATOM 6451 N N . LYS A 1 783 ? -14.784 4.282 -29.289 1.00 70.62 783 LYS A N 1
ATOM 6452 C CA . LYS A 1 783 ? -14.899 5.501 -30.117 1.00 70.62 783 LYS A CA 1
ATOM 6453 C C . LYS A 1 783 ? -14.661 6.788 -29.330 1.00 70.62 783 LYS A C 1
ATOM 6455 O O . LYS A 1 783 ? -14.107 7.735 -29.873 1.00 70.62 783 LYS A O 1
ATOM 6460 N N . ARG A 1 784 ? -15.096 6.828 -28.070 1.00 63.31 784 ARG A N 1
ATOM 6461 C CA . ARG A 1 784 ? -14.927 7.990 -27.188 1.00 63.31 784 ARG A CA 1
ATOM 6462 C C . ARG A 1 784 ? -13.490 8.134 -26.678 1.00 63.31 784 ARG A C 1
ATOM 6464 O O . ARG A 1 784 ? -13.053 9.244 -26.387 1.00 63.31 784 ARG A O 1
ATOM 6471 N N . VAL A 1 785 ? -12.780 7.021 -26.505 1.00 62.81 785 VAL A N 1
ATOM 6472 C CA . VAL A 1 785 ? -11.552 6.973 -25.702 1.00 62.81 785 VAL A CA 1
ATOM 6473 C C . VAL A 1 785 ? -10.290 6.695 -26.522 1.00 62.81 785 VAL A C 1
ATOM 6475 O O . VAL A 1 785 ? -9.243 7.250 -26.192 1.00 62.81 785 VAL A O 1
ATOM 6478 N N . ARG A 1 786 ? -10.387 5.873 -27.571 1.00 76.12 786 ARG A N 1
ATOM 6479 C CA . ARG A 1 786 ? -9.284 5.519 -28.470 1.00 76.12 786 ARG A CA 1
ATOM 6480 C C . ARG A 1 786 ? -8.906 6.684 -29.379 1.00 76.12 786 ARG A C 1
ATOM 6482 O O . ARG A 1 786 ? -9.778 7.331 -29.953 1.00 76.12 786 ARG A O 1
ATOM 6489 N N . LYS A 1 787 ? -7.608 6.909 -29.553 1.00 76.25 787 LYS A N 1
ATOM 6490 C CA . LYS A 1 787 ? -7.023 7.997 -30.347 1.00 76.25 787 LYS A CA 1
ATOM 6491 C C . LYS A 1 787 ? -5.814 7.576 -31.186 1.00 76.25 787 LYS A C 1
ATOM 6493 O O . LYS A 1 787 ? -5.410 8.354 -32.046 1.00 76.25 787 LYS A O 1
ATOM 6498 N N . SER A 1 788 ? -5.238 6.393 -30.954 1.00 73.19 788 SER A N 1
ATOM 6499 C CA . SER A 1 788 ? -3.946 6.012 -31.535 1.00 73.19 788 SER A CA 1
ATOM 6500 C C . SER A 1 788 ? -3.975 4.666 -32.252 1.00 73.19 788 SER A C 1
ATOM 6502 O O . SER A 1 788 ? -4.405 3.659 -31.695 1.00 73.19 788 SER A O 1
ATOM 6504 N N . ASP A 1 789 ? -3.406 4.637 -33.457 1.00 78.69 789 ASP A N 1
ATOM 6505 C CA . ASP A 1 789 ? -3.224 3.429 -34.268 1.00 78.69 789 ASP A CA 1
ATOM 6506 C C . ASP A 1 789 ? -1.734 3.165 -34.527 1.00 78.69 789 ASP A C 1
ATOM 6508 O O . ASP A 1 789 ? -0.893 4.059 -34.380 1.00 78.69 789 ASP A O 1
ATOM 6512 N N . PHE A 1 790 ? -1.382 1.931 -34.907 1.00 77.12 790 PHE A N 1
ATOM 6513 C CA . PHE A 1 790 ? -0.008 1.639 -35.313 1.00 77.12 790 PHE A CA 1
ATOM 6514 C C . PHE A 1 790 ? 0.342 2.370 -36.609 1.00 77.12 790 PHE A C 1
ATOM 6516 O O . PHE A 1 790 ? -0.377 2.297 -37.606 1.00 77.12 790 PHE A O 1
ATOM 6523 N N . CYS A 1 791 ? 1.504 3.016 -36.629 1.00 80.69 791 CYS A N 1
ATOM 6524 C CA . CYS A 1 791 ? 2.078 3.555 -37.852 1.00 80.69 791 CYS A CA 1
ATOM 6525 C C . CYS A 1 791 ? 2.418 2.415 -38.826 1.00 80.69 791 CYS A C 1
ATOM 6527 O O . CYS A 1 791 ? 2.855 1.335 -38.418 1.00 80.69 791 CYS A O 1
ATOM 6529 N N . LYS A 1 792 ? 2.321 2.686 -40.136 1.00 81.25 792 LYS A N 1
ATOM 6530 C CA . LYS A 1 792 ? 2.655 1.725 -41.210 1.00 81.25 792 LYS A CA 1
ATOM 6531 C C . LYS A 1 792 ? 4.042 1.091 -41.044 1.00 81.25 792 LYS A C 1
ATOM 6533 O O . LYS A 1 792 ? 4.241 -0.071 -41.383 1.00 81.25 792 LYS A O 1
ATOM 6538 N N . GLU A 1 793 ? 4.991 1.853 -40.507 1.00 79.88 793 GLU A N 1
ATOM 6539 C CA . GLU A 1 793 ? 6.354 1.402 -40.217 1.00 79.88 793 GLU A CA 1
ATOM 6540 C C . GLU A 1 793 ? 6.381 0.305 -39.135 1.00 79.88 793 GLU A C 1
ATOM 6542 O O . GLU A 1 793 ? 7.032 -0.717 -39.340 1.00 79.88 793 GLU A O 1
ATOM 6547 N N . VAL A 1 794 ? 5.622 0.456 -38.039 1.00 83.06 794 VAL A N 1
ATOM 6548 C CA . VAL A 1 794 ? 5.493 -0.573 -36.987 1.00 83.06 794 VAL A CA 1
ATOM 6549 C C . VAL A 1 794 ? 4.840 -1.825 -37.547 1.00 83.06 794 VAL A C 1
ATOM 6551 O O . VAL A 1 794 ? 5.325 -2.929 -37.320 1.00 83.06 794 VAL A O 1
ATOM 6554 N N . VAL A 1 795 ? 3.756 -1.660 -38.308 1.00 81.25 795 VAL A N 1
ATOM 6555 C CA . VAL A 1 795 ? 3.034 -2.775 -38.936 1.00 81.25 795 VAL A CA 1
ATOM 6556 C C . VAL A 1 795 ? 3.962 -3.561 -39.863 1.00 81.25 795 VAL A C 1
ATOM 6558 O O . VAL A 1 795 ? 4.037 -4.788 -39.780 1.00 81.25 795 VAL A O 1
ATOM 6561 N N . SER A 1 796 ? 4.716 -2.858 -40.711 1.00 83.50 796 SER A N 1
ATOM 6562 C CA . SER A 1 796 ? 5.722 -3.459 -41.589 1.00 83.50 796 SER A CA 1
ATOM 6563 C C . SER A 1 796 ? 6.805 -4.188 -40.791 1.00 83.50 796 SER A C 1
ATOM 6565 O O . SER A 1 796 ? 7.148 -5.326 -41.112 1.00 83.50 796 SER A O 1
ATOM 6567 N N . TYR A 1 797 ? 7.284 -3.581 -39.703 1.00 85.81 797 TYR A N 1
ATOM 6568 C CA . TYR A 1 797 ? 8.296 -4.171 -38.833 1.00 85.81 797 TYR A CA 1
ATOM 6569 C C . TYR A 1 797 ? 7.798 -5.443 -38.130 1.00 85.81 797 TYR A C 1
ATOM 6571 O O . TYR A 1 797 ? 8.493 -6.455 -38.149 1.00 85.81 797 TYR A O 1
ATOM 6579 N N . ILE A 1 798 ? 6.574 -5.453 -37.590 1.00 84.94 798 ILE A N 1
ATOM 6580 C CA . ILE A 1 798 ? 5.945 -6.658 -37.017 1.00 84.94 798 ILE A CA 1
ATOM 6581 C C . ILE A 1 798 ? 5.852 -7.762 -38.078 1.00 84.94 798 ILE A C 1
ATOM 6583 O O . ILE A 1 798 ? 6.258 -8.895 -37.823 1.00 84.94 798 ILE A O 1
ATOM 6587 N N . ASN A 1 799 ? 5.386 -7.435 -39.287 1.00 84.75 799 ASN A N 1
ATOM 6588 C CA . ASN A 1 799 ? 5.271 -8.398 -40.385 1.00 84.75 799 ASN A CA 1
ATOM 6589 C C . ASN A 1 799 ? 6.632 -8.970 -40.818 1.00 84.75 799 ASN A C 1
ATOM 6591 O O . ASN A 1 799 ? 6.742 -10.170 -41.078 1.00 84.75 799 ASN A O 1
ATOM 6595 N N . ASP A 1 800 ? 7.677 -8.142 -40.875 1.00 85.94 800 ASP A N 1
ATOM 6596 C CA . ASP A 1 800 ? 9.047 -8.586 -41.155 1.00 85.94 800 ASP A CA 1
ATOM 6597 C C . ASP A 1 800 ? 9.580 -9.506 -40.042 1.00 85.94 800 ASP A C 1
ATOM 6599 O O . ASP A 1 800 ? 10.150 -10.560 -40.326 1.00 85.94 800 ASP A O 1
ATOM 6603 N N . LEU A 1 801 ? 9.321 -9.183 -38.771 1.00 85.69 801 LEU A N 1
ATOM 6604 C CA . LEU A 1 801 ? 9.705 -10.019 -37.628 1.00 85.69 801 LEU A CA 1
ATOM 6605 C C . LEU A 1 801 ? 9.004 -11.384 -37.622 1.00 85.69 801 LEU A C 1
ATOM 6607 O O . LEU A 1 801 ? 9.640 -12.380 -37.265 1.00 85.69 801 LEU A O 1
ATOM 6611 N N . ILE A 1 802 ? 7.736 -11.448 -38.042 1.00 84.19 802 ILE A N 1
ATOM 6612 C CA . ILE A 1 802 ? 6.989 -12.705 -38.218 1.00 84.19 802 ILE A CA 1
ATOM 6613 C C . ILE A 1 802 ? 7.623 -13.540 -39.331 1.00 84.19 802 ILE A C 1
ATOM 6615 O O . ILE A 1 802 ? 7.962 -14.702 -39.105 1.00 84.19 802 ILE A O 1
ATOM 6619 N N . LYS A 1 803 ? 7.861 -12.946 -40.510 1.00 86.50 803 LYS A N 1
ATOM 6620 C CA . LYS A 1 803 ? 8.514 -13.632 -41.643 1.00 86.50 803 LYS A CA 1
ATOM 6621 C C . LYS A 1 803 ? 9.889 -14.182 -41.261 1.00 86.50 803 LYS A C 1
ATOM 6623 O O . LYS A 1 803 ? 10.251 -15.282 -41.666 1.00 86.50 803 LYS A O 1
ATOM 6628 N N . ARG A 1 804 ? 10.636 -13.437 -40.442 1.00 85.12 804 ARG A N 1
ATOM 6629 C CA . ARG A 1 804 ? 11.967 -13.814 -39.942 1.00 85.12 804 ARG A CA 1
ATOM 6630 C C . ARG A 1 804 ? 11.942 -14.727 -38.711 1.00 85.12 804 ARG A C 1
ATOM 6632 O O . ARG A 1 804 ? 13.018 -15.056 -38.218 1.00 85.12 804 ARG A O 1
ATOM 6639 N N . LYS A 1 805 ? 10.765 -15.112 -38.200 1.00 83.19 805 LYS A N 1
ATOM 6640 C CA . LYS A 1 805 ? 10.582 -15.930 -36.982 1.00 83.19 805 LYS A CA 1
ATOM 6641 C C . LYS A 1 805 ? 11.334 -15.388 -35.754 1.00 83.19 805 LYS A C 1
ATOM 6643 O O . LYS A 1 805 ? 11.896 -16.150 -34.975 1.00 83.19 805 LYS A O 1
ATOM 6648 N N . LYS A 1 806 ? 11.389 -14.061 -35.601 1.00 83.94 806 LYS A N 1
ATOM 6649 C CA . LYS A 1 806 ? 12.077 -13.394 -34.476 1.00 83.94 806 LYS A CA 1
ATOM 6650 C C . LYS A 1 806 ? 11.140 -12.991 -33.340 1.00 83.94 806 LYS A C 1
ATOM 6652 O O . LYS A 1 806 ? 11.614 -12.703 -32.245 1.00 83.94 806 LYS A O 1
ATOM 6657 N N . LEU A 1 807 ? 9.840 -12.921 -33.613 1.00 81.62 807 LEU A N 1
ATOM 6658 C CA . LEU A 1 807 ? 8.813 -12.563 -32.641 1.00 81.62 807 LEU A CA 1
ATOM 6659 C C . LEU A 1 807 ? 8.493 -13.765 -31.742 1.00 81.62 807 LEU A C 1
ATOM 6661 O O . LEU A 1 807 ? 8.424 -14.889 -32.232 1.00 81.62 807 LEU A O 1
ATOM 6665 N N . ASP A 1 808 ? 8.278 -13.525 -30.451 1.00 81.44 808 ASP A N 1
ATOM 6666 C CA . ASP A 1 808 ? 7.865 -14.561 -29.506 1.00 81.44 808 ASP A CA 1
ATOM 6667 C C . ASP A 1 808 ? 6.550 -15.234 -29.938 1.00 81.44 808 ASP A C 1
ATOM 6669 O O . ASP A 1 808 ? 5.598 -14.579 -30.372 1.00 81.44 808 ASP A O 1
ATOM 6673 N N . GLU A 1 809 ? 6.501 -16.557 -29.813 1.00 78.81 809 GLU A N 1
ATOM 6674 C CA . GLU A 1 809 ? 5.375 -17.396 -30.228 1.00 78.81 809 GLU A CA 1
ATOM 6675 C C . GLU A 1 809 ? 4.057 -17.005 -29.539 1.00 78.81 809 GLU A C 1
ATOM 6677 O O . GLU A 1 809 ? 3.003 -16.985 -30.177 1.00 78.81 809 GLU A O 1
ATOM 6682 N N . TYR A 1 810 ? 4.115 -16.581 -28.271 1.00 78.88 810 TYR A N 1
ATOM 6683 C CA . TYR A 1 810 ? 2.965 -16.063 -27.524 1.00 78.88 810 TYR A CA 1
ATOM 6684 C C . TYR A 1 810 ? 2.330 -14.856 -28.218 1.00 78.88 810 TYR A C 1
ATOM 6686 O O . TYR A 1 810 ? 1.104 -14.724 -28.225 1.00 78.88 810 TYR A O 1
ATOM 6694 N N . ILE A 1 811 ? 3.162 -13.976 -28.787 1.00 81.69 811 ILE A N 1
ATOM 6695 C CA . ILE A 1 811 ? 2.712 -12.787 -29.514 1.00 81.69 811 ILE A CA 1
ATOM 6696 C C . ILE A 1 811 ? 2.024 -13.232 -30.798 1.00 81.69 811 ILE A C 1
ATOM 6698 O O . ILE A 1 811 ? 0.881 -12.849 -31.029 1.00 81.69 811 ILE A O 1
ATOM 6702 N N . ILE A 1 812 ? 2.692 -14.074 -31.594 1.00 82.19 812 ILE A N 1
ATOM 6703 C CA . ILE A 1 812 ? 2.200 -14.545 -32.898 1.00 82.19 812 ILE A CA 1
ATOM 6704 C C . ILE A 1 812 ? 0.801 -15.156 -32.767 1.00 82.19 812 ILE A C 1
ATOM 6706 O O . ILE A 1 812 ? -0.104 -14.771 -33.508 1.00 82.19 812 ILE A O 1
ATOM 6710 N N . LEU A 1 813 ? 0.602 -16.040 -31.785 1.00 79.81 813 LEU A N 1
ATOM 6711 C CA . LEU A 1 813 ? -0.680 -16.713 -31.541 1.00 79.81 813 LEU A CA 1
ATOM 6712 C C . LEU A 1 813 ? -1.825 -15.740 -31.221 1.00 79.81 813 LEU A C 1
ATOM 6714 O O . LEU A 1 813 ? -2.988 -16.036 -31.492 1.00 79.81 813 LEU A O 1
ATOM 6718 N N . ARG A 1 814 ? -1.513 -14.566 -30.669 1.00 80.19 814 ARG A N 1
ATOM 6719 C CA . ARG A 1 814 ? -2.489 -13.581 -30.183 1.00 80.19 814 ARG A CA 1
ATOM 6720 C C . ARG A 1 814 ? -2.671 -12.373 -31.091 1.00 80.19 814 ARG A C 1
ATOM 6722 O O . ARG A 1 814 ? -3.588 -11.595 -30.854 1.00 80.19 814 ARG A O 1
ATOM 6729 N N . LEU A 1 815 ? -1.883 -12.218 -32.158 1.00 80.19 815 LEU A N 1
ATOM 6730 C CA . LEU A 1 815 ? -1.996 -11.071 -33.074 1.00 80.19 815 LEU A CA 1
ATOM 6731 C C . LEU A 1 815 ? -3.404 -10.900 -33.674 1.00 80.19 815 LEU A C 1
ATOM 6733 O O . LEU A 1 815 ? -3.790 -9.776 -33.987 1.00 80.19 815 LEU A O 1
ATOM 6737 N N . HIS A 1 816 ? -4.195 -11.974 -33.769 1.00 75.88 816 HIS A N 1
ATOM 6738 C CA . HIS A 1 816 ? -5.599 -11.922 -34.192 1.00 75.88 816 HIS A CA 1
ATOM 6739 C C . HIS A 1 816 ? -6.480 -11.027 -33.292 1.00 75.88 816 HIS A C 1
ATOM 6741 O O . HIS A 1 816 ? -7.474 -10.467 -33.753 1.00 75.88 816 HIS A O 1
ATOM 6747 N N . LEU A 1 817 ? -6.107 -10.826 -32.020 1.00 73.19 817 LEU A N 1
ATOM 6748 C CA . LEU A 1 817 ? -6.817 -9.935 -31.098 1.00 73.19 817 LEU A CA 1
ATOM 6749 C C . LEU A 1 817 ? -6.784 -8.476 -31.573 1.00 73.19 817 LEU A C 1
ATOM 6751 O O . LEU A 1 817 ? -7.762 -7.753 -31.375 1.00 73.19 817 LEU A O 1
ATOM 6755 N N . LEU A 1 818 ? -5.712 -8.065 -32.261 1.00 70.56 818 LEU A N 1
ATOM 6756 C CA . LEU A 1 818 ? -5.530 -6.717 -32.820 1.00 70.56 818 LEU A CA 1
ATOM 6757 C C . LEU A 1 818 ? -6.439 -6.443 -34.029 1.00 70.56 818 LEU A C 1
ATOM 6759 O O . LEU A 1 818 ? -6.663 -5.289 -34.393 1.00 70.56 818 LEU A O 1
ATOM 6763 N N . THR A 1 819 ? -6.953 -7.494 -34.670 1.00 64.81 819 THR A N 1
ATOM 6764 C CA . THR A 1 819 ? -7.810 -7.410 -35.863 1.00 64.81 819 THR A CA 1
ATOM 6765 C C . THR A 1 819 ? -9.256 -7.844 -35.601 1.00 64.81 819 THR A C 1
ATOM 6767 O O . THR A 1 819 ? -10.086 -7.789 -36.511 1.00 64.81 819 THR A O 1
ATOM 6770 N N . SER A 1 820 ? -9.589 -8.236 -34.365 1.00 62.56 820 SER A N 1
ATOM 6771 C CA . SER A 1 820 ? -10.938 -8.672 -33.980 1.00 62.56 820 SER A CA 1
ATOM 6772 C C . SER A 1 820 ? -11.996 -7.560 -34.111 1.00 62.56 820 SER A C 1
ATOM 6774 O O . SER A 1 820 ? -11.699 -6.366 -34.013 1.00 62.56 820 SER A O 1
ATOM 6776 N N . LYS A 1 821 ? -13.264 -7.949 -34.333 1.00 58.12 821 LYS A N 1
ATOM 6777 C CA . LYS A 1 821 ? -14.391 -7.014 -34.543 1.00 58.12 821 LYS A CA 1
ATOM 6778 C C . LYS A 1 821 ? -14.627 -6.078 -33.347 1.00 58.12 821 LYS A C 1
ATOM 6780 O O . LYS A 1 821 ? -14.943 -4.910 -33.573 1.00 58.12 821 LYS A O 1
ATOM 6785 N N . THR A 1 822 ? -14.421 -6.564 -32.124 1.00 54.47 822 THR A N 1
ATOM 6786 C CA . THR A 1 822 ? -14.525 -5.798 -30.868 1.00 54.47 822 THR A CA 1
ATOM 6787 C C . THR A 1 822 ? -13.419 -4.740 -30.735 1.00 54.47 822 THR A C 1
ATOM 6789 O O . THR A 1 822 ? -13.628 -3.699 -30.122 1.00 54.47 822 THR A O 1
ATOM 6792 N N . ASN A 1 823 ? -12.266 -4.957 -31.382 1.00 62.81 823 ASN A N 1
ATOM 6793 C CA . ASN A 1 823 ? -11.065 -4.113 -31.302 1.00 62.81 823 ASN A CA 1
ATOM 6794 C C . ASN A 1 823 ? -10.837 -3.316 -32.598 1.00 62.81 823 ASN A C 1
ATOM 6796 O O . ASN A 1 823 ? -9.705 -3.094 -33.028 1.00 62.81 823 ASN A O 1
ATOM 6800 N N . ARG A 1 824 ? -11.938 -2.957 -33.272 1.00 53.72 824 ARG A N 1
ATOM 6801 C CA . ARG A 1 824 ? -11.968 -2.533 -34.677 1.00 53.72 824 ARG A CA 1
ATOM 6802 C C . ARG A 1 824 ? -10.944 -1.426 -34.995 1.00 53.72 824 ARG A C 1
ATOM 6804 O O . ARG A 1 824 ? -11.193 -0.252 -34.741 1.00 53.72 824 ARG A O 1
ATOM 6811 N N . LYS A 1 825 ? -9.894 -1.868 -35.707 1.00 50.44 825 LYS A N 1
ATOM 6812 C CA . LYS A 1 825 ? -8.831 -1.147 -36.444 1.00 50.44 825 LYS A CA 1
ATOM 6813 C C . LYS A 1 825 ? -7.603 -0.694 -35.649 1.00 50.44 825 LYS A C 1
ATOM 6815 O O . LYS A 1 825 ? -7.280 0.478 -35.649 1.00 50.44 825 LYS A O 1
ATOM 6820 N N . VAL A 1 826 ? -6.837 -1.645 -35.115 1.00 45.41 826 VAL A N 1
ATOM 6821 C CA . VAL A 1 826 ? -5.439 -1.397 -34.698 1.00 45.41 826 VAL A CA 1
ATOM 6822 C C . VAL A 1 826 ? -4.448 -1.563 -35.866 1.00 45.41 826 VAL A C 1
ATOM 6824 O O . VAL A 1 826 ? -3.404 -0.917 -35.895 1.00 45.41 826 VAL A O 1
ATOM 6827 N N . PHE A 1 827 ? -4.787 -2.397 -36.856 1.00 36.62 827 PHE A N 1
ATOM 6828 C CA . PHE A 1 827 ? -4.055 -2.541 -38.118 1.00 36.62 827 PHE A CA 1
ATOM 6829 C C . PHE A 1 827 ? -4.826 -1.865 -39.255 1.00 36.62 827 PHE A C 1
ATOM 6831 O O . PHE A 1 827 ? -5.914 -2.317 -39.627 1.00 36.62 827 PHE A O 1
ATOM 6838 N N . LYS A 1 828 ? -4.257 -0.805 -39.823 1.00 44.66 828 LYS A N 1
ATOM 6839 C CA . LYS A 1 828 ? -4.671 -0.234 -41.103 1.00 44.66 828 LYS A CA 1
ATOM 6840 C C . LYS A 1 828 ? -3.461 -0.035 -42.000 1.00 44.66 828 LYS A C 1
ATOM 6842 O O . LYS A 1 828 ? -2.410 0.395 -41.477 1.00 44.66 828 LYS A O 1
#

pLDDT: mean 70.69, std 17.7, range [26.05, 95.38]

Sequence (828 aa):
MDNRNSLPLQESSFILVREKERELLDVNEFIHLLSVCGVSDEIKTLAINTMKALKKNQVMEKSLNKAIIMNRLLDYNTAKKGIVYDYIFFNMVFGGLPIDRKFIEERVYKNRRRDKVFRLYDYYKPDYLPNMDINLHDRLKLFLATIWVFYNSDNLDDEIVLVELKNHLGGSRMFAYWGLKKPLIEVTKEFIEYLAPFLIKNGFLDKRENQLDYLYTHLHGQKTSLSKEDGIWAKFEEKMTPYKNSEFYSTFYHYVKEKMDKKTLNIVSLDKYITYWSRLVHITVAEGGTNIRAINSKIRDTYIWEYGENSSLRADMDCFRNVLKFYNEQTFEENYKEYFDISIFSQDHLAKRSFDAKHNSFMDEAEDALIASIGSELLKTSSSFEKLNTRKKQIFFLSRIIWLKLLTGARISEILDLDLDKIKSSISYKTPYIMITTLKDNPDREFILERGKPLEKGNFELDCIHVDIINQTIEAAEKMYLGIKIKKDKKRYLFPSETLTEISYDSVKYYFKNVQERNAIICGSHYDIMSRDVYESIPDMKLKLENRRALFSLHEIRDMFINRLLLHGMTNAYEIRDEVGHGAVESQETYKQAPHGMMQVANFMEENGHYGAQNKLISPLSFKVESGVDRKDIVLAPKVENYLNELENSNSEIYNVLTIPYDQASNFIDTKTICETRLSCGDTGFGCLGCKSFVSGTATHDALLNVGAILAHQFKTIDYEINRLNEKRLYKKSTFEIFQRLLKSILVRFEGIQLAKERTLTNPNNFSWDEGKADKYILNISKRVRKSDFCKEVVSYINDLIKRKKLDEYIILRLHLLTSKTNRKVFK

Radius of gyration: 32.09 Å; chains: 1; bounding box: 91×89×80 Å